Protein AF-A0A936D5V9-F1 (afdb_monomer)

Structure (mmCIF, N/CA/C/O backbone):
data_AF-A0A936D5V9-F1
#
_entry.id   AF-A0A936D5V9-F1
#
loop_
_atom_site.group_PDB
_atom_site.id
_atom_site.type_symbol
_atom_site.label_atom_id
_atom_site.label_alt_id
_atom_site.label_comp_id
_atom_site.label_asym_id
_atom_site.label_entity_id
_atom_site.label_seq_id
_atom_site.pdbx_PDB_ins_code
_atom_site.Cartn_x
_atom_site.Cartn_y
_atom_site.Cartn_z
_atom_site.occupancy
_atom_site.B_iso_or_equiv
_atom_site.auth_seq_id
_atom_site.auth_comp_id
_atom_site.auth_asym_id
_atom_site.auth_atom_id
_atom_site.pdbx_PDB_model_num
ATOM 1 N N . MET A 1 1 ? -32.662 -71.290 -4.336 1.00 27.34 1 MET A N 1
ATOM 2 C CA . MET A 1 1 ? -32.525 -72.082 -3.092 1.00 27.34 1 MET A CA 1
ATOM 3 C C . MET A 1 1 ? -31.057 -72.064 -2.679 1.00 27.34 1 MET A C 1
ATOM 5 O O . MET A 1 1 ? -30.243 -72.183 -3.581 1.00 27.34 1 MET A O 1
ATOM 9 N N . PRO A 1 2 ? -30.702 -72.032 -1.387 1.00 44.25 2 PRO A N 1
ATOM 10 C CA . PRO A 1 2 ? -31.383 -71.316 -0.308 1.00 44.25 2 PRO A CA 1
ATOM 11 C C . PRO A 1 2 ? -30.412 -70.589 0.666 1.00 44.25 2 PRO A C 1
ATOM 13 O O . PRO A 1 2 ? -29.343 -71.106 0.949 1.00 44.25 2 PRO A O 1
ATOM 16 N N . ARG A 1 3 ? -30.920 -69.499 1.286 1.00 29.38 3 ARG A N 1
ATOM 17 C CA . ARG A 1 3 ? -30.909 -69.214 2.751 1.00 29.38 3 ARG A CA 1
ATOM 18 C C . ARG A 1 3 ? -29.547 -68.859 3.387 1.00 29.38 3 ARG A C 1
ATOM 20 O O . ARG A 1 3 ? -28.547 -69.464 3.072 1.00 29.38 3 ARG A O 1
ATOM 27 N N . SER A 1 4 ? -29.389 -67.953 4.352 1.00 29.81 4 SER A N 1
ATOM 28 C CA . SER A 1 4 ? -30.216 -67.353 5.424 1.00 29.81 4 SER A CA 1
ATOM 29 C C . SER A 1 4 ? -29.158 -66.655 6.326 1.00 29.81 4 SER A C 1
ATOM 31 O O . SER A 1 4 ? -28.034 -67.136 6.365 1.00 29.81 4 SER A O 1
ATOM 33 N N . THR A 1 5 ? -29.313 -65.546 7.053 1.00 33.53 5 THR A N 1
ATOM 34 C CA . THR A 1 5 ? -30.438 -64.991 7.818 1.00 33.53 5 THR A CA 1
ATOM 35 C C . THR A 1 5 ? -30.053 -63.570 8.262 1.00 33.53 5 THR A C 1
ATOM 37 O O . THR A 1 5 ? -28.943 -63.363 8.741 1.00 33.53 5 THR A O 1
ATOM 40 N N . SER A 1 6 ? -30.985 -62.618 8.169 1.00 29.22 6 SER A N 1
ATOM 41 C CA . SER A 1 6 ? -31.003 -61.389 8.996 1.00 29.22 6 SER A CA 1
ATOM 42 C C . SER A 1 6 ? -31.472 -61.723 10.435 1.00 29.22 6 SER A C 1
ATOM 44 O O . SER A 1 6 ? -32.029 -62.817 10.587 1.00 29.22 6 SER A O 1
ATOM 46 N N . PRO A 1 7 ? -31.375 -60.836 11.459 1.00 45.09 7 PRO A N 1
ATOM 47 C CA . PRO A 1 7 ? -32.255 -59.649 11.514 1.00 45.09 7 PRO A CA 1
ATOM 48 C C . PRO A 1 7 ? -31.736 -58.365 12.213 1.00 45.09 7 PRO A C 1
ATOM 50 O O . PRO A 1 7 ? -30.996 -58.427 13.182 1.00 45.09 7 PRO A O 1
ATOM 53 N N . LYS A 1 8 ? -32.258 -57.223 11.710 1.00 30.55 8 LYS A N 1
ATOM 54 C CA . LYS A 1 8 ? -32.768 -55.979 12.366 1.00 30.55 8 LYS A CA 1
ATOM 55 C C . LYS A 1 8 ? -31.925 -55.355 13.510 1.00 30.55 8 LYS A C 1
ATOM 57 O O . LYS A 1 8 ? -31.600 -56.015 14.480 1.00 30.55 8 LYS A O 1
ATOM 62 N N . THR A 1 9 ? -31.681 -54.034 13.560 1.00 28.50 9 THR A N 1
ATOM 63 C CA . THR A 1 9 ? -32.708 -52.989 13.798 1.00 28.50 9 THR A CA 1
ATOM 64 C C . THR A 1 9 ? -32.156 -51.550 13.601 1.00 28.50 9 THR A C 1
ATOM 66 O O . THR A 1 9 ? -31.080 -51.239 14.085 1.00 28.50 9 THR A O 1
ATOM 69 N N . ARG A 1 10 ? -32.943 -50.711 12.899 1.00 27.66 10 ARG A N 1
ATOM 70 C CA . ARG A 1 10 ? -33.142 -49.230 12.906 1.00 27.66 10 ARG A CA 1
ATOM 71 C C . ARG A 1 10 ? -32.069 -48.260 13.465 1.00 27.66 10 ARG A C 1
ATOM 73 O O . ARG A 1 10 ? -31.854 -48.236 14.667 1.00 27.66 10 ARG A O 1
ATOM 80 N N . LEU A 1 11 ? -31.688 -47.266 12.642 1.00 25.44 11 LEU A N 1
ATOM 81 C CA . LEU A 1 11 ? -31.971 -45.835 12.896 1.00 25.44 11 LEU A CA 1
ATOM 82 C C . LEU A 1 11 ? -31.894 -45.008 11.584 1.00 25.44 11 LEU A C 1
ATOM 84 O O . LEU A 1 11 ? -30.855 -44.946 10.937 1.00 25.44 11 LEU A O 1
ATOM 88 N N . ALA A 1 12 ? -33.021 -44.406 11.196 1.00 27.45 12 ALA A N 1
ATOM 89 C CA . ALA A 1 12 ? -33.119 -43.207 10.350 1.00 27.45 12 ALA A CA 1
ATOM 90 C C . ALA A 1 12 ? -33.022 -41.983 11.286 1.00 27.45 12 ALA A C 1
ATOM 92 O O . ALA A 1 12 ? -33.369 -42.118 12.453 1.00 27.45 12 ALA A O 1
ATOM 93 N N . GLY A 1 13 ? -32.620 -40.773 10.920 1.00 25.08 13 GLY A N 1
ATOM 94 C CA . GLY A 1 13 ? -32.224 -40.135 9.671 1.00 25.08 13 GLY A CA 1
ATOM 95 C C . GLY A 1 13 ? -32.067 -38.630 9.965 1.00 25.08 13 GLY A C 1
ATOM 96 O O . GLY A 1 13 ? -32.545 -38.186 11.002 1.00 25.08 13 GLY A O 1
ATOM 97 N N . LEU A 1 14 ? -31.396 -37.871 9.095 1.00 23.81 14 LEU A N 1
ATOM 98 C CA . LEU A 1 14 ? -31.684 -36.467 8.735 1.00 23.81 14 LEU A CA 1
ATOM 99 C C . LEU A 1 14 ? -30.531 -35.954 7.855 1.00 23.81 14 LEU A C 1
ATOM 101 O O . LEU A 1 14 ? -29.450 -35.642 8.347 1.00 23.81 14 LEU A O 1
ATOM 105 N N . THR A 1 15 ? -30.744 -35.861 6.544 1.00 27.06 15 THR A N 1
ATOM 106 C CA . THR A 1 15 ? -29.962 -34.969 5.670 1.00 27.06 15 THR A CA 1
ATOM 107 C C . THR A 1 15 ? -30.840 -34.614 4.475 1.00 27.06 15 THR A C 1
ATOM 109 O O . THR A 1 15 ? -30.969 -35.388 3.531 1.00 27.06 15 THR A O 1
ATOM 112 N N . ALA A 1 16 ? -31.531 -33.481 4.572 1.00 26.36 16 ALA A N 1
ATOM 113 C CA . ALA A 1 16 ? -32.232 -32.812 3.481 1.00 26.36 16 ALA A CA 1
ATOM 114 C C . ALA A 1 16 ? -32.468 -31.345 3.882 1.00 26.36 16 ALA A C 1
ATOM 116 O O . ALA A 1 16 ? -32.651 -31.083 5.069 1.00 26.36 16 ALA A O 1
ATOM 117 N N . LEU A 1 17 ? -32.536 -30.469 2.868 1.00 24.12 17 LEU A N 1
ATOM 118 C CA . LEU A 1 17 ? -32.631 -28.992 2.844 1.00 24.12 17 LEU A CA 1
ATOM 119 C C . LEU A 1 17 ? -31.255 -28.297 2.725 1.00 24.12 17 LEU A C 1
ATOM 121 O O . LEU A 1 17 ? -30.389 -28.527 3.553 1.00 24.12 17 LEU A O 1
ATOM 125 N N . LEU A 1 18 ? -30.964 -27.443 1.733 1.00 23.56 18 LEU A N 1
ATOM 126 C CA . LEU A 1 18 ? -31.826 -26.686 0.815 1.00 23.56 18 LEU A CA 1
ATOM 127 C C . LEU A 1 18 ? -31.076 -26.420 -0.515 1.00 23.56 18 LEU A C 1
ATOM 129 O O . LEU A 1 18 ? -29.984 -25.860 -0.512 1.00 23.56 18 LEU A O 1
ATOM 133 N N . VAL A 1 19 ? -31.681 -26.803 -1.644 1.00 26.39 19 VAL A N 1
ATOM 134 C CA . VAL A 1 19 ? -31.344 -26.365 -3.010 1.00 26.39 19 VAL A CA 1
ATOM 135 C C . VAL A 1 19 ? -32.588 -25.665 -3.546 1.00 26.39 19 VAL A C 1
ATOM 137 O O . VAL A 1 19 ? -33.580 -26.332 -3.807 1.00 26.39 19 VAL A O 1
ATOM 140 N N . THR A 1 20 ? -32.527 -24.341 -3.662 1.00 26.12 20 THR A N 1
ATOM 141 C CA . THR A 1 20 ? -33.414 -23.417 -4.405 1.00 26.12 20 THR A CA 1
ATOM 142 C C . THR A 1 20 ? -32.766 -22.046 -4.185 1.00 26.12 20 THR A C 1
ATOM 144 O O . THR A 1 20 ? -32.531 -21.698 -3.037 1.00 26.12 20 THR A O 1
ATOM 147 N N . SER A 1 21 ? -32.335 -21.269 -5.176 1.00 25.17 21 SER A N 1
ATOM 148 C CA . SER A 1 21 ? -33.086 -20.811 -6.347 1.00 25.17 21 SER A CA 1
ATOM 149 C C . SER A 1 21 ? -32.127 -20.272 -7.419 1.00 25.17 21 SER A C 1
ATOM 151 O O . SER A 1 21 ? -31.367 -19.344 -7.156 1.00 25.17 21 SER A O 1
ATOM 153 N N . LEU A 1 22 ? -32.192 -20.817 -8.637 1.00 25.00 22 LEU A N 1
ATOM 154 C CA . LEU A 1 22 ? -31.492 -20.282 -9.809 1.00 25.00 22 LEU A CA 1
ATOM 155 C C . LEU A 1 22 ? -32.350 -20.511 -11.059 1.00 25.00 22 LEU A C 1
ATOM 157 O O . LEU A 1 22 ? -32.067 -21.377 -11.874 1.00 25.00 22 LEU A O 1
ATOM 161 N N . THR A 1 23 ? -33.441 -19.753 -11.181 1.00 27.25 23 THR A N 1
ATOM 162 C CA . THR A 1 23 ? -34.214 -19.616 -12.427 1.00 27.25 23 THR A CA 1
ATOM 163 C C . THR A 1 23 ? -34.935 -18.271 -12.443 1.00 27.25 23 THR A C 1
ATOM 165 O O . THR A 1 23 ? -36.035 -18.144 -11.911 1.00 27.25 23 THR A O 1
ATOM 168 N N . ALA A 1 24 ? -34.315 -17.278 -13.076 1.00 24.38 24 ALA A N 1
ATOM 169 C CA . ALA A 1 24 ? -34.994 -16.136 -13.686 1.00 24.38 24 ALA A CA 1
ATOM 170 C C . ALA A 1 24 ? -34.110 -15.603 -14.829 1.00 24.38 24 ALA A C 1
ATOM 172 O O . ALA A 1 24 ? -33.463 -14.568 -14.722 1.00 24.38 24 ALA A O 1
ATOM 173 N N . LEU A 1 25 ? -34.040 -16.372 -15.920 1.00 25.12 25 LEU A N 1
ATOM 174 C CA . LEU A 1 25 ? -33.653 -15.863 -17.234 1.00 25.12 25 LEU A CA 1
ATOM 175 C C . LEU A 1 25 ? -34.884 -15.146 -17.804 1.00 25.12 25 LEU A C 1
ATOM 177 O O . LEU A 1 25 ? -35.792 -15.786 -18.328 1.00 25.12 25 LEU A O 1
ATOM 181 N N . GLY A 1 26 ? -34.935 -13.828 -17.616 1.00 23.72 26 GLY A N 1
ATOM 182 C CA . GLY A 1 26 ? -35.903 -12.928 -18.238 1.00 23.72 26 GLY A CA 1
ATOM 183 C C . GLY A 1 26 ? -35.222 -12.138 -19.351 1.00 23.72 26 GLY A C 1
ATOM 184 O O . GLY A 1 26 ? -34.164 -11.557 -19.139 1.00 23.72 26 GLY A O 1
ATOM 185 N N . ALA A 1 27 ? -35.816 -12.196 -20.537 1.00 23.50 27 ALA A N 1
ATOM 186 C CA . ALA A 1 27 ? -35.309 -11.710 -21.809 1.00 23.50 27 ALA A CA 1
ATOM 187 C C . ALA A 1 27 ? -34.947 -10.213 -21.843 1.00 23.50 27 ALA A C 1
ATOM 189 O O . ALA A 1 27 ? -35.599 -9.374 -21.224 1.00 23.50 27 ALA A O 1
ATOM 190 N N . CYS A 1 28 ? -33.939 -9.901 -22.658 1.00 21.25 28 CYS A N 1
ATOM 191 C CA . CYS A 1 28 ? -33.629 -8.563 -23.139 1.00 21.25 28 CYS A CA 1
ATOM 192 C C . CYS A 1 28 ? -34.821 -7.981 -23.917 1.00 21.25 28 CYS A C 1
ATOM 194 O O . CYS A 1 28 ? -35.287 -8.590 -24.880 1.00 21.25 28 CYS A O 1
ATOM 196 N N . SER A 1 29 ? -35.254 -6.783 -23.529 1.00 21.83 29 SER A N 1
ATOM 197 C CA . SER A 1 29 ? -35.979 -5.849 -24.389 1.00 21.83 29 SER A CA 1
ATOM 198 C C . SER A 1 29 ? -35.062 -4.658 -24.622 1.00 21.83 29 SER A C 1
ATOM 200 O O . SER A 1 29 ? -34.577 -4.056 -23.664 1.00 21.83 29 SER A O 1
ATOM 202 N N . SER A 1 30 ? -34.806 -4.360 -25.890 1.00 26.81 30 SER A N 1
ATOM 203 C CA . SER A 1 30 ? -34.305 -3.072 -26.354 1.00 26.81 30 SER A CA 1
ATOM 204 C C . SER A 1 30 ? -35.309 -1.970 -26.003 1.00 26.81 30 SER A C 1
ATOM 206 O O . SER A 1 30 ? -36.512 -2.233 -26.009 1.00 26.81 30 SER A O 1
ATOM 208 N N . ASP A 1 31 ? -34.825 -0.780 -25.645 1.00 22.19 31 ASP A N 1
ATOM 209 C CA . ASP A 1 31 ? -35.121 0.458 -26.381 1.00 22.19 31 ASP A CA 1
ATOM 210 C C . ASP A 1 31 ? -34.497 1.701 -25.713 1.00 22.19 31 ASP A C 1
ATOM 212 O O . ASP A 1 31 ? -34.544 1.899 -24.500 1.00 22.19 31 ASP A O 1
ATOM 216 N N . ASP A 1 32 ? -33.868 2.476 -26.597 1.00 23.88 32 ASP A N 1
ATOM 217 C CA . ASP A 1 32 ? -33.487 3.889 -26.651 1.00 23.88 32 ASP A CA 1
ATOM 218 C C . ASP A 1 32 ? -33.907 4.880 -25.548 1.00 23.88 32 ASP A C 1
ATOM 220 O O . ASP A 1 32 ? -35.047 4.918 -25.090 1.00 23.88 32 ASP A O 1
ATOM 224 N N . GLY A 1 33 ? -33.019 5.858 -25.301 1.00 23.00 33 GLY A N 1
ATOM 225 C CA . GLY A 1 33 ? -33.460 7.221 -24.974 1.00 23.00 33 GLY A CA 1
ATOM 226 C C . GLY A 1 33 ? -32.642 7.980 -23.931 1.00 23.00 33 GLY A C 1
ATOM 227 O O . GLY A 1 33 ? -32.969 7.975 -22.754 1.00 23.00 33 GLY A O 1
ATOM 228 N N . THR A 1 34 ? -31.619 8.699 -24.399 1.00 26.83 34 THR A N 1
ATOM 229 C CA . THR A 1 34 ? -31.238 10.066 -23.979 1.00 26.83 34 THR A CA 1
ATOM 230 C C . THR A 1 34 ? -31.556 10.532 -22.545 1.00 26.83 34 THR A C 1
ATOM 232 O O . THR A 1 34 ? -32.685 10.922 -22.277 1.00 26.83 34 THR A O 1
ATOM 235 N N . THR A 1 35 ? -30.518 10.713 -21.719 1.00 25.44 35 THR A N 1
ATOM 236 C CA . THR A 1 35 ? -30.230 11.974 -20.993 1.00 25.44 35 THR A CA 1
ATOM 237 C C . THR A 1 35 ? -28.858 11.881 -20.324 1.00 25.44 35 THR A C 1
ATOM 239 O O . THR A 1 35 ? -28.655 11.050 -19.443 1.00 25.44 35 THR A O 1
ATOM 242 N N . THR A 1 36 ? -27.926 12.756 -20.700 1.00 35.09 36 THR A N 1
ATOM 243 C CA . THR A 1 36 ? -26.721 13.055 -19.913 1.00 35.09 36 THR A CA 1
ATOM 244 C C . THR A 1 36 ? -27.115 13.928 -18.717 1.00 35.09 36 THR A C 1
ATOM 246 O O . THR A 1 36 ? -27.753 14.959 -18.943 1.00 35.09 36 THR A O 1
ATOM 249 N N . PRO A 1 37 ? -26.700 13.619 -17.475 1.00 26.38 37 PRO A N 1
ATOM 250 C CA . PRO A 1 37 ? -26.620 14.619 -16.419 1.00 26.38 37 PRO A CA 1
ATOM 251 C C . PRO A 1 37 ? -25.154 14.981 -16.109 1.00 26.38 37 PRO A C 1
ATOM 253 O O . PRO A 1 37 ? -24.246 14.182 -16.344 1.00 26.38 37 PRO A O 1
ATOM 256 N N . PRO A 1 38 ? -24.908 16.204 -15.615 1.00 26.22 38 PRO A N 1
ATOM 257 C CA . PRO A 1 38 ? -23.579 16.781 -15.457 1.00 26.22 38 PRO A CA 1
ATOM 258 C C . PRO A 1 38 ? -22.815 16.158 -14.281 1.00 26.22 38 PRO A C 1
ATOM 260 O O . PRO A 1 38 ? -23.409 15.665 -13.323 1.00 26.22 38 PRO A O 1
ATOM 263 N N . ALA A 1 39 ? -21.484 16.238 -14.336 1.00 33.94 39 ALA A N 1
ATOM 264 C CA . ALA A 1 39 ? -20.610 15.877 -13.225 1.00 33.94 39 ALA A CA 1
ATOM 265 C C . ALA A 1 39 ? -20.931 16.706 -11.965 1.00 33.94 39 ALA A C 1
ATOM 267 O O . ALA A 1 39 ? -21.068 17.929 -12.077 1.00 33.94 39 ALA A O 1
ATOM 268 N N . PRO A 1 40 ? -20.955 16.104 -10.762 1.00 26.36 40 PRO A N 1
ATOM 269 C CA . PRO A 1 40 ? -20.854 16.863 -9.532 1.00 26.36 40 PRO A CA 1
ATOM 270 C C . PRO A 1 40 ? -19.415 16.842 -9.008 1.00 26.36 40 PRO A C 1
ATOM 272 O O . PRO A 1 40 ? -18.849 15.803 -8.671 1.00 26.36 40 PRO A O 1
ATOM 275 N N . ALA A 1 41 ? -18.846 18.040 -8.901 1.00 26.33 41 ALA A N 1
ATOM 276 C CA . ALA A 1 41 ? -17.814 18.342 -7.926 1.00 26.33 41 ALA A CA 1
ATOM 277 C C . ALA A 1 41 ? -18.438 18.300 -6.519 1.00 26.33 41 ALA A C 1
ATOM 279 O O . ALA A 1 41 ? -19.472 18.923 -6.284 1.00 26.33 41 ALA A O 1
ATOM 280 N N . GLY A 1 42 ? -17.805 17.583 -5.591 1.00 24.75 42 GLY A N 1
ATOM 281 C CA . GLY A 1 42 ? -18.195 17.538 -4.180 1.00 24.75 42 GLY A CA 1
ATOM 282 C C . GLY A 1 42 ? -17.967 16.156 -3.574 1.00 24.75 42 GLY A C 1
ATOM 283 O O . GLY A 1 42 ? -18.524 15.172 -4.047 1.00 24.75 42 GLY A O 1
ATOM 284 N N . PHE A 1 43 ? -17.124 16.087 -2.543 1.00 33.31 43 PHE A N 1
ATOM 285 C CA . PHE A 1 43 ? -16.776 14.892 -1.766 1.00 33.31 43 PHE A CA 1
ATOM 286 C C . PHE A 1 43 ? -18.019 14.204 -1.162 1.00 33.31 43 PHE A C 1
ATOM 288 O O . PHE A 1 43 ? -18.385 14.474 -0.025 1.00 33.31 43 PHE A O 1
ATOM 295 N N . GLY A 1 44 ? -18.677 13.335 -1.930 1.00 29.64 44 GLY A N 1
ATOM 296 C CA . GLY A 1 44 ? -19.876 12.612 -1.485 1.00 29.64 44 GLY A CA 1
ATOM 297 C C . GLY A 1 44 ? -20.377 11.554 -2.471 1.00 29.64 44 GLY A C 1
ATOM 298 O O . GLY A 1 44 ? -21.565 11.237 -2.486 1.00 29.64 44 GLY A O 1
ATOM 299 N N . GLY A 1 45 ? -19.497 11.028 -3.331 1.00 28.09 45 GLY A N 1
ATOM 300 C CA . GLY A 1 45 ? -19.837 9.912 -4.211 1.00 28.09 45 GLY A CA 1
ATOM 301 C C . GLY A 1 45 ? -20.095 8.660 -3.379 1.00 28.09 45 GLY A C 1
ATOM 302 O O . GLY A 1 45 ? -19.248 8.277 -2.576 1.00 28.09 45 GLY A O 1
ATOM 303 N N . ALA A 1 46 ? -21.271 8.055 -3.555 1.00 30.39 46 ALA A N 1
ATOM 304 C CA . ALA A 1 46 ? -21.637 6.785 -2.948 1.00 30.39 46 ALA A CA 1
ATOM 305 C C . ALA A 1 46 ? -20.460 5.799 -3.010 1.00 30.39 46 ALA A C 1
ATOM 307 O O . ALA A 1 46 ? -19.894 5.567 -4.080 1.00 30.39 46 ALA A O 1
ATOM 308 N N . VAL A 1 47 ? -20.102 5.231 -1.857 1.00 37.44 47 VAL A N 1
ATOM 309 C CA . VAL A 1 47 ? -19.247 4.046 -1.758 1.00 37.44 47 VAL A CA 1
ATOM 310 C C . VAL A 1 47 ? -20.025 2.902 -2.415 1.00 37.44 47 VAL A C 1
ATOM 312 O O . VAL A 1 47 ? -20.691 2.139 -1.717 1.00 37.44 47 VAL A O 1
ATOM 315 N N . ASN A 1 48 ? -20.026 2.858 -3.753 1.00 36.22 48 ASN A N 1
ATOM 316 C CA . ASN A 1 48 ? -20.579 1.759 -4.540 1.00 36.22 48 ASN A CA 1
ATOM 317 C C . ASN A 1 48 ? -20.020 0.443 -3.990 1.00 36.22 48 ASN A C 1
ATOM 319 O O . ASN A 1 48 ? -18.885 0.396 -3.514 1.00 36.22 48 ASN A O 1
ATOM 323 N N . ASP A 1 49 ? -20.866 -0.581 -3.993 1.00 42.75 49 ASP A N 1
ATOM 324 C CA . ASP A 1 49 ? -20.804 -1.781 -3.159 1.00 42.75 49 ASP A CA 1
ATOM 325 C C . ASP A 1 49 ? -19.584 -2.693 -3.414 1.00 42.75 49 ASP A C 1
ATOM 327 O O . ASP A 1 49 ? -19.701 -3.828 -3.858 1.00 42.75 49 ASP A O 1
ATOM 331 N N . ASP A 1 50 ? -18.395 -2.224 -3.026 1.00 50.88 50 ASP A N 1
ATOM 332 C CA . ASP A 1 50 ? -17.092 -2.913 -3.078 1.00 50.88 50 ASP A CA 1
ATOM 333 C C . ASP A 1 50 ? -17.021 -4.208 -2.234 1.00 50.88 50 ASP A C 1
ATOM 335 O O . ASP A 1 50 ? -15.951 -4.802 -2.086 1.00 50.88 50 ASP A O 1
ATOM 339 N N . TRP A 1 51 ? -18.118 -4.613 -1.591 1.00 48.59 51 TRP A N 1
ATOM 340 C CA . TRP A 1 51 ? -18.198 -5.852 -0.814 1.00 48.59 51 TRP A CA 1
ATOM 341 C C . TRP A 1 51 ? -18.620 -7.057 -1.664 1.00 48.59 51 TRP A C 1
ATOM 343 O O . TRP A 1 51 ? -18.097 -8.143 -1.425 1.00 48.59 51 TRP A O 1
ATOM 353 N N . ASP A 1 52 ? -19.460 -6.857 -2.685 1.00 43.78 52 ASP A N 1
ATOM 354 C CA . ASP A 1 52 ? -19.909 -7.903 -3.614 1.00 43.78 52 ASP A CA 1
ATOM 355 C C . ASP A 1 52 ? -19.150 -7.793 -4.940 1.00 43.78 52 ASP A C 1
ATOM 357 O O . ASP A 1 52 ? -19.663 -7.372 -5.981 1.00 43.78 52 ASP A O 1
ATOM 361 N N . LEU A 1 53 ? -17.876 -8.178 -4.911 1.00 45.41 53 LEU A N 1
ATOM 362 C CA . LEU A 1 53 ? -17.083 -8.299 -6.129 1.00 45.41 53 LEU A CA 1
ATOM 363 C C . LEU A 1 53 ? -17.596 -9.514 -6.904 1.00 45.41 53 LEU A C 1
ATOM 365 O O . LEU A 1 53 ? -17.272 -10.659 -6.595 1.00 45.41 53 LEU A O 1
ATOM 369 N N . THR A 1 54 ? -18.434 -9.268 -7.912 1.00 44.22 54 THR A N 1
ATOM 370 C CA . THR A 1 54 ? -18.812 -10.316 -8.862 1.00 44.22 54 THR A CA 1
ATOM 371 C C . THR A 1 54 ? -17.551 -10.695 -9.643 1.00 44.22 54 THR A C 1
ATOM 373 O O . THR A 1 54 ? -16.976 -9.811 -10.287 1.00 44.22 54 THR A O 1
ATOM 376 N N . PRO A 1 55 ? -17.101 -11.966 -9.619 1.00 42.09 55 PRO A N 1
ATOM 377 C CA . PRO A 1 55 ? -15.957 -12.387 -10.413 1.00 42.09 55 PRO A CA 1
ATOM 378 C C . PRO A 1 55 ? -16.204 -12.015 -11.881 1.00 42.09 55 PRO A C 1
ATOM 380 O O . PRO A 1 55 ? -17.312 -12.258 -12.381 1.00 42.09 55 PRO A O 1
ATOM 383 N N . PRO A 1 56 ? -15.234 -11.414 -12.591 1.00 45.25 56 PRO A N 1
ATOM 384 C CA . PRO A 1 56 ? -15.408 -11.119 -14.004 1.00 45.25 56 PRO A CA 1
ATOM 385 C C . PRO A 1 56 ? -15.764 -12.409 -14.752 1.00 45.25 56 PRO A C 1
ATOM 387 O O . PRO A 1 56 ? -15.036 -13.395 -14.686 1.00 45.25 56 PRO A O 1
ATOM 390 N N . ARG A 1 57 ? -16.893 -12.416 -15.475 1.00 44.69 57 ARG A N 1
ATOM 391 C CA . ARG A 1 57 ? -17.244 -13.538 -16.360 1.00 44.69 57 ARG A CA 1
ATOM 392 C C . ARG A 1 57 ? -16.192 -13.653 -17.450 1.00 44.69 57 ARG A C 1
ATOM 394 O O . ARG A 1 57 ? -15.778 -12.636 -18.003 1.00 44.69 57 ARG A O 1
ATOM 401 N N . CYS A 1 58 ? -15.782 -14.865 -17.760 1.00 50.47 58 CYS A N 1
ATOM 402 C CA . CYS A 1 58 ? -14.689 -15.152 -18.665 1.00 50.47 58 CYS A CA 1
ATOM 403 C C . CYS A 1 58 ? -15.215 -16.088 -19.768 1.00 50.47 58 CYS A C 1
ATOM 405 O O . CYS A 1 58 ? -16.050 -16.958 -19.534 1.00 50.47 58 CYS A O 1
ATOM 407 N N . THR A 1 59 ? -14.867 -15.791 -21.020 1.00 52.00 59 THR A N 1
ATOM 408 C CA . THR A 1 59 ? -15.495 -16.404 -22.210 1.00 52.00 59 THR A CA 1
ATOM 409 C C . THR A 1 59 ? -14.480 -16.753 -23.302 1.00 52.00 59 THR A C 1
ATOM 411 O O . THR A 1 59 ? -14.871 -17.006 -24.441 1.00 52.00 59 THR A O 1
ATOM 414 N N . GLY A 1 60 ? -13.180 -16.740 -22.990 1.00 53.81 60 GLY A N 1
ATOM 415 C CA . GLY A 1 60 ? -12.115 -16.735 -23.988 1.00 53.81 60 GLY A CA 1
ATOM 416 C C . GLY A 1 60 ? -11.481 -18.084 -24.337 1.00 53.81 60 GLY A C 1
ATOM 417 O O . GLY A 1 60 ? -11.624 -19.079 -23.626 1.00 53.81 60 GLY A O 1
ATOM 418 N N . ALA A 1 61 ? -10.785 -18.119 -25.481 1.00 50.81 61 ALA A N 1
ATOM 419 C CA . ALA A 1 61 ? -10.301 -19.354 -26.116 1.00 50.81 61 ALA A CA 1
ATOM 420 C C . ALA A 1 61 ? -8.770 -19.471 -26.282 1.00 50.81 61 ALA A C 1
ATOM 422 O O . ALA A 1 61 ? -8.295 -20.543 -26.659 1.00 50.81 61 ALA A O 1
ATOM 423 N N . VAL A 1 62 ? -7.982 -18.420 -26.028 1.00 55.31 62 VAL A N 1
ATOM 424 C CA . VAL A 1 62 ? -6.540 -18.415 -26.355 1.00 55.31 62 VAL A CA 1
ATOM 425 C C . VAL A 1 62 ? -5.679 -18.699 -25.122 1.00 55.31 62 VAL A C 1
ATOM 427 O O . VAL A 1 62 ? -5.793 -18.011 -24.116 1.00 55.31 62 VAL A O 1
ATOM 430 N N . THR A 1 63 ? -4.791 -19.695 -25.212 1.00 58.31 63 THR A N 1
ATOM 431 C CA . THR A 1 63 ? -3.910 -20.151 -24.113 1.00 58.31 63 THR A CA 1
ATOM 432 C C . THR A 1 63 ? -2.420 -19.856 -24.337 1.00 58.31 63 THR A C 1
ATOM 434 O O . THR A 1 63 ? -1.593 -20.344 -23.573 1.00 58.31 63 THR A O 1
ATOM 437 N N . GLY A 1 64 ? -2.057 -19.140 -25.406 1.00 69.69 64 GLY A N 1
ATOM 438 C CA . GLY A 1 64 ? -0.666 -18.919 -25.830 1.00 69.69 64 GLY A CA 1
ATOM 439 C C . GLY A 1 64 ? -0.530 -18.783 -27.348 1.00 69.69 64 GLY A C 1
ATOM 440 O O . GLY A 1 64 ? -1.501 -18.991 -28.079 1.00 69.69 64 GLY A O 1
ATOM 441 N N . GLY A 1 65 ? 0.668 -18.435 -27.820 1.00 77.88 65 GLY A N 1
ATOM 442 C CA . GLY A 1 65 ? 1.008 -18.392 -29.245 1.00 77.88 65 GLY A CA 1
ATOM 443 C C . GLY A 1 65 ? 1.893 -17.211 -29.647 1.00 77.88 65 GLY A C 1
ATOM 444 O O . GLY A 1 65 ? 2.198 -16.330 -28.845 1.00 77.88 65 GLY A O 1
ATOM 445 N N . THR A 1 66 ? 2.305 -17.192 -30.915 1.00 85.38 66 THR A N 1
ATOM 446 C CA . THR A 1 66 ? 3.033 -16.067 -31.516 1.00 85.38 66 THR A CA 1
ATOM 447 C C . THR A 1 66 ? 2.125 -15.304 -32.473 1.00 85.38 66 THR A C 1
ATOM 449 O O . THR A 1 66 ? 1.599 -15.869 -33.431 1.00 85.38 66 THR A O 1
ATOM 452 N N . PHE A 1 67 ? 1.991 -14.002 -32.239 1.00 85.81 67 PHE A N 1
ATOM 453 C CA . PHE A 1 67 ? 1.242 -13.059 -33.064 1.00 85.81 67 PHE A CA 1
ATOM 454 C C . PHE A 1 67 ? 2.235 -12.160 -33.793 1.00 85.81 67 PHE A C 1
ATOM 456 O O . PHE A 1 67 ? 3.096 -11.563 -33.149 1.00 85.81 67 PHE A O 1
ATOM 463 N N . SER A 1 68 ? 2.162 -12.056 -35.119 1.00 87.81 68 SER A N 1
ATOM 464 C CA . SER A 1 68 ? 3.172 -11.326 -35.891 1.00 87.81 68 SER A CA 1
ATOM 465 C C . SER A 1 68 ? 2.595 -10.502 -37.037 1.00 87.81 68 SER A C 1
ATOM 467 O O . SER A 1 68 ? 1.534 -10.792 -37.583 1.00 87.81 68 SER A O 1
ATOM 469 N N . SER A 1 69 ? 3.329 -9.449 -37.395 1.00 87.12 69 SER A N 1
ATOM 470 C CA . SER A 1 69 ? 3.099 -8.614 -38.574 1.00 87.12 69 SER A CA 1
ATOM 471 C C . SER A 1 69 ? 4.454 -8.247 -39.169 1.00 87.12 69 SER A C 1
ATOM 473 O O . SER A 1 69 ? 5.102 -7.295 -38.732 1.00 87.12 69 SER A O 1
ATOM 475 N N . GLY A 1 70 ? 4.904 -9.013 -40.163 1.00 87.75 70 GLY A N 1
ATOM 476 C CA . GLY A 1 70 ? 6.263 -8.883 -40.690 1.00 87.75 70 GLY A CA 1
ATOM 477 C C . GLY A 1 70 ? 7.304 -9.292 -39.643 1.00 87.75 70 GLY A C 1
ATOM 478 O O . GLY A 1 70 ? 7.232 -10.393 -39.106 1.00 87.75 70 GLY A O 1
ATOM 479 N N . ALA A 1 71 ? 8.269 -8.410 -39.360 1.00 85.88 71 ALA A N 1
ATOM 480 C CA . ALA A 1 71 ? 9.330 -8.649 -38.373 1.00 85.88 71 ALA A CA 1
ATOM 481 C C . ALA A 1 71 ? 8.929 -8.309 -36.922 1.00 85.88 71 ALA A C 1
ATOM 483 O O . ALA A 1 71 ? 9.678 -8.621 -35.998 1.00 85.88 71 ALA A O 1
ATOM 484 N N . PHE A 1 72 ? 7.766 -7.679 -36.714 1.00 91.19 72 PHE A N 1
ATOM 485 C CA . PHE A 1 72 ? 7.176 -7.515 -35.386 1.00 91.19 72 PHE A CA 1
ATOM 486 C C . PHE A 1 72 ? 6.526 -8.821 -34.935 1.00 91.19 72 PHE A C 1
ATOM 488 O O . PHE A 1 72 ? 5.757 -9.422 -35.692 1.00 91.19 72 PHE A O 1
ATOM 495 N N . SER A 1 73 ? 6.797 -9.233 -33.698 1.00 91.00 73 SER A N 1
ATOM 496 C CA . SER A 1 73 ? 6.160 -10.399 -33.093 1.00 91.00 73 SER A CA 1
ATOM 497 C C . SER A 1 73 ? 5.951 -10.237 -31.596 1.00 91.00 73 SER A C 1
ATOM 499 O O . SER A 1 73 ? 6.808 -9.708 -30.890 1.00 91.00 73 SER A O 1
ATOM 501 N N . VAL A 1 74 ? 4.854 -10.794 -31.109 1.00 86.00 74 VAL A N 1
ATOM 502 C CA . VAL A 1 74 ? 4.549 -10.964 -29.694 1.00 86.00 74 VAL A CA 1
ATOM 503 C C . VAL A 1 74 ? 4.351 -12.447 -29.445 1.00 86.00 74 VAL A C 1
ATOM 505 O O . VAL A 1 74 ? 3.463 -13.052 -30.039 1.00 86.00 74 VAL A O 1
ATOM 508 N N . THR A 1 75 ? 5.182 -13.034 -28.595 1.00 85.81 75 THR A N 1
ATOM 509 C CA . THR A 1 75 ? 5.079 -14.443 -28.210 1.00 85.81 75 THR A CA 1
ATOM 510 C C . THR A 1 75 ? 4.591 -14.534 -26.784 1.00 85.81 75 THR A C 1
ATOM 512 O O . THR A 1 75 ? 5.149 -13.878 -25.909 1.00 85.81 75 THR A O 1
ATOM 515 N N . VAL A 1 76 ? 3.584 -15.372 -26.562 1.00 76.25 76 VAL A N 1
ATOM 516 C CA . VAL A 1 76 ? 3.059 -15.694 -25.241 1.00 76.25 76 VAL A CA 1
ATOM 517 C C . VAL A 1 76 ? 3.185 -17.196 -25.003 1.00 76.25 76 VAL A C 1
ATOM 519 O O . VAL A 1 76 ? 2.756 -17.985 -25.848 1.00 76.25 76 VAL A O 1
ATOM 522 N N . GLY A 1 77 ? 3.795 -17.593 -23.885 1.00 71.00 77 GLY A N 1
ATOM 523 C CA . GLY A 1 77 ? 4.013 -19.002 -23.541 1.00 71.00 77 GLY A CA 1
ATOM 524 C C . GLY A 1 77 ? 2.712 -19.813 -23.491 1.00 71.00 77 GLY A C 1
ATOM 525 O O . GLY A 1 77 ? 1.687 -19.334 -23.010 1.00 71.00 77 GLY A O 1
ATOM 526 N N . GLU A 1 78 ? 2.738 -21.048 -23.999 1.00 64.12 78 GLU A N 1
ATOM 527 C CA . GLU A 1 78 ? 1.580 -21.949 -23.940 1.00 64.12 78 GLU A CA 1
ATOM 528 C C . GLU A 1 78 ? 1.256 -22.354 -22.496 1.00 64.12 78 GLU A C 1
ATOM 530 O O . GLU A 1 78 ? 2.136 -22.776 -21.750 1.00 64.12 78 GLU A O 1
ATOM 535 N N . GLY A 1 79 ? -0.019 -22.252 -22.111 1.00 58.09 79 GLY A N 1
ATOM 536 C CA . GLY A 1 79 ? -0.493 -22.604 -20.767 1.00 58.09 79 GLY A CA 1
ATOM 537 C C . GLY A 1 79 ? -0.194 -21.551 -19.697 1.00 58.09 79 GLY A C 1
ATOM 538 O O . GLY A 1 79 ? -0.580 -21.737 -18.549 1.00 58.09 79 GLY A O 1
ATOM 539 N N . GLU A 1 80 ? 0.444 -20.442 -20.076 1.00 55.88 80 GLU A N 1
ATOM 540 C CA . GLU A 1 80 ? 0.797 -19.330 -19.184 1.00 55.88 80 GLU A CA 1
ATOM 541 C C . GLU A 1 80 ? -0.306 -18.258 -19.104 1.00 55.88 80 GLU A C 1
ATOM 543 O O . GLU A 1 80 ? -0.127 -17.260 -18.409 1.00 55.88 80 GLU A O 1
ATOM 548 N N . ILE A 1 81 ? -1.426 -18.446 -19.826 1.00 53.28 81 ILE A N 1
ATOM 549 C CA . ILE A 1 81 ? -2.567 -17.518 -19.893 1.00 53.28 81 ILE A CA 1
ATOM 550 C C . ILE A 1 81 ? -3.865 -18.174 -19.414 1.00 53.28 81 ILE A C 1
ATOM 552 O O . ILE A 1 81 ? -4.218 -19.279 -19.840 1.00 53.28 81 ILE A O 1
ATOM 556 N N . SER A 1 82 ? -4.638 -17.419 -18.635 1.00 51.25 82 SER A N 1
ATOM 557 C CA . SER A 1 82 ? -6.035 -17.700 -18.309 1.00 51.25 82 SER A CA 1
ATOM 558 C C . SER A 1 82 ? -6.946 -17.774 -19.547 1.00 51.25 82 SER A C 1
ATOM 560 O O . SER A 1 82 ? -6.864 -16.938 -20.445 1.00 51.25 82 SER A O 1
ATOM 562 N N . ARG A 1 83 ? -7.930 -18.688 -19.570 1.00 51.22 83 ARG A N 1
ATOM 563 C CA . ARG A 1 83 ? -9.002 -18.707 -20.601 1.00 51.22 83 ARG A CA 1
ATOM 564 C C . ARG A 1 83 ? -9.994 -17.543 -20.474 1.00 51.22 83 ARG A C 1
ATOM 566 O O . ARG A 1 83 ? -10.898 -17.392 -21.285 1.00 51.22 83 ARG A O 1
ATOM 573 N N . CYS A 1 84 ? -9.783 -16.653 -19.513 1.00 50.03 84 CYS A N 1
ATOM 574 C CA . CYS A 1 84 ? -10.477 -15.377 -19.391 1.00 50.03 84 CYS A CA 1
ATOM 575 C C . CYS A 1 84 ? -10.274 -14.394 -20.551 1.00 50.03 84 CYS A C 1
ATOM 577 O O . CYS A 1 84 ? -10.875 -13.318 -20.540 1.00 50.03 84 CYS A O 1
ATOM 579 N N . VAL A 1 85 ? -9.450 -14.753 -21.535 1.00 46.69 85 VAL A N 1
ATOM 580 C CA . VAL A 1 85 ? -8.888 -13.856 -22.536 1.00 46.69 85 VAL A CA 1
ATOM 581 C C . VAL A 1 85 ? -9.521 -14.128 -23.910 1.00 46.69 85 VAL A C 1
ATOM 583 O O . VAL A 1 85 ? -9.221 -15.114 -24.583 1.00 46.69 85 VAL A O 1
ATOM 586 N N . ASN A 1 86 ? -10.410 -13.210 -24.300 1.00 42.06 86 ASN A N 1
ATOM 587 C CA . ASN A 1 86 ? -10.990 -12.972 -25.630 1.00 42.06 86 ASN A CA 1
ATOM 588 C C . ASN A 1 86 ? -12.059 -13.868 -26.253 1.00 42.06 86 ASN A C 1
ATOM 590 O O . ASN A 1 86 ? -11.833 -15.031 -26.573 1.00 42.06 86 ASN A O 1
ATOM 594 N N . ALA A 1 87 ? -13.136 -13.192 -26.671 1.00 44.25 87 ALA A N 1
ATOM 595 C CA . ALA A 1 87 ? -14.076 -13.644 -27.694 1.00 44.25 87 ALA A CA 1
ATOM 596 C C . ALA A 1 87 ? -13.554 -13.481 -29.148 1.00 44.25 87 ALA A C 1
ATOM 598 O O . ALA A 1 87 ? -14.143 -14.053 -30.065 1.00 44.25 87 ALA A O 1
ATOM 599 N N . SER A 1 88 ? -12.465 -12.729 -29.383 1.00 56.75 88 SER A N 1
ATOM 600 C CA . SER A 1 88 ? -11.894 -12.436 -30.714 1.00 56.75 88 SER A CA 1
ATOM 601 C C . SER A 1 88 ? -10.433 -12.892 -30.875 1.00 56.75 88 SER A C 1
ATOM 603 O O . SER A 1 88 ? -9.647 -12.905 -29.932 1.00 56.75 88 SER A O 1
ATOM 605 N N . ALA A 1 89 ? -10.053 -13.296 -32.091 1.00 65.12 89 ALA A N 1
ATOM 606 C CA . ALA A 1 89 ? -8.695 -13.756 -32.385 1.00 65.12 89 ALA A CA 1
ATOM 607 C C . ALA A 1 89 ? -7.679 -12.594 -32.284 1.00 65.12 89 ALA A C 1
ATOM 609 O O . ALA A 1 89 ? -7.905 -11.562 -32.923 1.00 65.12 89 ALA A O 1
ATOM 610 N N . PRO A 1 90 ? -6.562 -12.748 -31.544 1.00 73.81 90 PRO A N 1
ATOM 611 C CA . PRO A 1 90 ? -5.521 -11.730 -31.464 1.00 73.81 90 PRO A CA 1
ATOM 612 C C . PRO A 1 90 ? -4.961 -11.357 -32.839 1.00 73.81 90 PRO A C 1
ATOM 614 O O . PRO A 1 90 ? -4.772 -12.223 -33.697 1.00 73.81 90 PRO A O 1
ATOM 617 N N . SER A 1 91 ? -4.641 -10.080 -33.045 1.00 83.12 91 SER A N 1
ATOM 618 C CA . SER A 1 91 ? -4.038 -9.596 -34.288 1.00 83.12 91 SER A CA 1
ATOM 619 C C . SER A 1 91 ? -2.922 -8.585 -34.039 1.00 83.12 91 SER A C 1
ATOM 621 O O . SER A 1 91 ? -2.975 -7.773 -33.120 1.00 83.12 91 SER A O 1
ATOM 623 N N . ALA A 1 92 ? -1.907 -8.626 -34.895 1.00 87.00 92 ALA A N 1
ATOM 624 C CA . ALA A 1 92 ? -0.824 -7.656 -34.956 1.00 87.00 92 ALA A CA 1
ATOM 625 C C . ALA A 1 92 ? -0.832 -7.007 -36.343 1.00 87.00 92 ALA A C 1
ATOM 627 O O . ALA A 1 92 ? -1.032 -7.700 -37.341 1.00 87.00 92 ALA A O 1
ATOM 628 N N . ARG A 1 93 ? -0.609 -5.693 -36.430 1.00 91.69 93 ARG A N 1
ATOM 629 C CA . ARG A 1 93 ? -0.495 -4.982 -37.715 1.00 91.69 93 ARG A CA 1
ATOM 630 C C . ARG A 1 93 ? 0.415 -3.762 -37.626 1.00 91.69 93 ARG A C 1
ATOM 632 O O . ARG A 1 93 ? 0.529 -3.150 -36.568 1.00 91.69 93 ARG A O 1
ATOM 639 N N . GLY A 1 94 ? 1.024 -3.379 -38.747 1.00 92.19 94 GLY A N 1
ATOM 640 C CA . GLY A 1 94 ? 1.646 -2.058 -38.882 1.00 92.19 94 GLY A CA 1
ATOM 641 C C . GLY A 1 94 ? 0.596 -0.943 -38.796 1.00 92.19 94 GLY A C 1
ATOM 642 O O . GLY A 1 94 ? -0.524 -1.102 -39.284 1.00 92.19 94 GLY A O 1
ATOM 643 N N . ALA A 1 95 ? 0.953 0.172 -38.165 1.00 91.25 95 ALA A N 1
ATOM 644 C CA . ALA A 1 95 ? 0.089 1.323 -37.935 1.00 91.25 95 ALA A CA 1
ATOM 645 C C . ALA A 1 95 ? 0.867 2.646 -38.078 1.00 91.25 95 ALA A C 1
ATOM 647 O O . ALA A 1 95 ? 2.100 2.679 -38.055 1.00 91.25 95 ALA A O 1
ATOM 648 N N . SER A 1 96 ? 0.131 3.746 -38.230 1.00 92.56 96 SER A N 1
ATOM 649 C CA . SER A 1 96 ? 0.671 5.102 -38.074 1.00 92.56 96 SER A CA 1
ATOM 650 C C . SER A 1 96 ? 0.911 5.414 -36.596 1.00 92.56 96 SER A C 1
ATOM 652 O O . SER A 1 96 ? 0.273 4.808 -35.731 1.00 92.56 96 SER A O 1
ATOM 654 N N . LYS A 1 97 ? 1.795 6.374 -36.290 1.00 91.38 97 LYS A N 1
ATOM 655 C CA . LYS A 1 97 ? 1.981 6.830 -34.902 1.00 91.38 97 LYS A CA 1
ATOM 656 C C . LYS A 1 97 ? 0.657 7.390 -34.341 1.00 91.38 97 LYS A C 1
ATOM 658 O O . LYS A 1 97 ? 0.098 8.290 -34.971 1.00 91.38 97 LYS A O 1
ATOM 663 N N . PRO A 1 98 ? 0.185 6.951 -33.156 1.00 87.12 98 PRO A N 1
ATOM 664 C CA . PRO A 1 98 ? -0.948 7.590 -32.485 1.00 87.12 98 PRO A CA 1
ATOM 665 C C . PRO A 1 98 ? -0.668 9.072 -32.214 1.00 87.12 98 PRO A C 1
ATOM 667 O O . PRO A 1 98 ? 0.462 9.443 -31.875 1.00 87.12 98 PRO A O 1
ATOM 670 N N . ALA A 1 99 ? -1.682 9.927 -32.354 1.00 85.75 99 ALA A N 1
ATOM 671 C CA . ALA A 1 99 ? -1.530 11.365 -32.124 1.00 85.75 99 ALA A CA 1
ATOM 672 C C . ALA A 1 99 ? -1.190 11.660 -30.655 1.00 85.75 99 ALA A C 1
ATOM 674 O O . ALA A 1 99 ? -0.397 12.554 -30.359 1.00 85.75 99 ALA A O 1
ATOM 675 N N . GLU A 1 100 ? -1.746 10.848 -29.762 1.00 79.62 100 GLU A N 1
ATOM 676 C CA . GLU A 1 100 ? -1.638 10.924 -28.311 1.00 79.62 100 GLU A CA 1
ATOM 677 C C . GLU A 1 100 ? -0.284 10.429 -27.793 1.00 79.62 100 GLU A C 1
ATOM 679 O O . GLU A 1 100 ? 0.064 10.717 -26.654 1.00 79.62 100 GLU A O 1
ATOM 684 N N . LEU A 1 101 ? 0.505 9.724 -28.616 1.00 83.88 101 LEU A N 1
ATOM 685 C CA . LEU A 1 101 ? 1.797 9.183 -28.207 1.00 83.88 101 LEU A CA 1
ATOM 686 C C . LEU A 1 101 ? 2.867 10.291 -28.176 1.00 83.88 101 LEU A C 1
ATOM 688 O O . LEU A 1 101 ? 3.318 10.734 -29.249 1.00 83.88 101 LEU A O 1
ATOM 692 N N . PRO A 1 102 ? 3.313 10.744 -26.987 1.00 83.44 102 PRO A N 1
ATOM 693 C CA . PRO A 1 102 ? 4.285 11.816 -26.875 1.00 83.44 102 PRO A CA 1
ATOM 694 C C . PRO A 1 102 ? 5.655 11.337 -27.361 1.00 83.44 102 PRO A C 1
ATOM 696 O O . PRO A 1 102 ? 6.062 10.203 -27.106 1.00 83.44 102 PRO A O 1
ATOM 699 N N . ILE A 1 103 ? 6.370 12.223 -28.053 1.00 86.81 103 ILE A N 1
ATOM 700 C CA . ILE A 1 103 ? 7.780 12.066 -28.424 1.00 86.81 103 ILE A CA 1
ATOM 701 C C . ILE A 1 103 ? 8.492 13.314 -27.906 1.00 86.81 103 ILE A C 1
ATOM 703 O O . ILE A 1 103 ? 8.127 14.433 -28.270 1.00 86.81 103 ILE A O 1
ATOM 707 N N . GLY A 1 104 ? 9.429 13.110 -26.989 1.00 81.31 104 GLY A N 1
ATOM 708 C CA . GLY A 1 104 ? 10.180 14.149 -26.308 1.00 81.31 104 GLY A CA 1
ATOM 709 C C . GLY A 1 104 ? 11.126 14.903 -27.238 1.00 81.31 104 GLY A C 1
ATOM 710 O O . GLY A 1 104 ? 11.418 14.494 -28.365 1.00 81.31 104 GLY A O 1
ATOM 711 N N . ALA A 1 105 ? 11.625 16.038 -26.754 1.00 80.12 105 ALA A N 1
ATOM 712 C CA . ALA A 1 105 ? 12.623 16.809 -27.480 1.00 80.12 105 ALA A CA 1
ATOM 713 C C . ALA A 1 105 ? 13.921 15.993 -27.612 1.00 80.12 105 ALA A C 1
ATOM 715 O O . ALA A 1 105 ? 14.454 15.511 -26.622 1.00 80.12 105 ALA A O 1
ATOM 716 N N . GLY A 1 106 ? 14.432 15.841 -28.838 1.00 84.50 106 GLY A N 1
ATOM 717 C CA . GLY A 1 106 ? 15.630 15.031 -29.105 1.00 84.50 106 GLY A CA 1
ATOM 718 C C . GLY A 1 106 ? 15.367 13.529 -29.259 1.00 84.50 106 GLY A C 1
ATOM 719 O O . GLY A 1 106 ? 16.297 12.784 -29.569 1.00 84.50 106 GLY A O 1
ATOM 720 N N . GLU A 1 107 ? 14.117 13.089 -29.114 1.00 92.44 107 GLU A N 1
ATOM 721 C CA . GLU A 1 107 ? 13.713 11.720 -29.411 1.00 92.44 107 GLU A CA 1
ATOM 722 C C . GLU A 1 107 ? 13.330 11.559 -30.888 1.00 92.44 107 GLU A C 1
ATOM 724 O O . GLU A 1 107 ? 12.846 12.482 -31.544 1.00 92.44 107 GLU A O 1
ATOM 729 N N . THR A 1 108 ? 13.544 10.370 -31.443 1.00 94.31 108 THR A N 1
ATOM 730 C CA . THR A 1 108 ? 13.162 10.039 -32.822 1.00 94.31 108 THR A CA 1
ATOM 731 C C . THR A 1 108 ? 12.520 8.663 -32.872 1.00 94.31 108 THR A C 1
ATOM 733 O O . THR A 1 108 ? 13.043 7.710 -32.300 1.00 94.31 108 THR A O 1
ATOM 736 N N . ILE A 1 109 ? 11.404 8.535 -33.591 1.00 95.19 109 ILE A N 1
ATOM 737 C CA . ILE A 1 109 ? 10.824 7.220 -33.875 1.00 95.19 109 ILE A CA 1
ATOM 738 C C . ILE A 1 109 ? 11.686 6.524 -34.916 1.00 95.19 109 ILE A C 1
ATOM 740 O O . ILE A 1 109 ? 11.857 6.998 -36.042 1.00 95.19 109 ILE A O 1
ATOM 744 N N . VAL A 1 110 ? 12.201 5.369 -34.526 1.00 96.12 110 VAL A N 1
ATOM 745 C CA . VAL A 1 110 ? 13.050 4.521 -35.354 1.00 96.12 110 VAL A CA 1
ATOM 746 C C . VAL A 1 110 ? 12.416 3.158 -35.591 1.00 96.12 110 VAL A C 1
ATOM 748 O O . VAL A 1 110 ? 13.109 2.259 -36.034 1.00 96.12 110 VAL A O 1
ATOM 751 N N . THR A 1 111 ? 11.116 2.981 -35.342 1.00 96.00 111 THR A N 1
ATOM 752 C CA . THR A 1 111 ? 10.381 1.752 -35.682 1.00 96.00 111 THR A CA 1
ATOM 753 C C . THR A 1 111 ? 10.633 1.344 -37.144 1.00 96.00 111 THR A C 1
ATOM 755 O O . THR A 1 111 ? 10.603 2.173 -38.056 1.00 96.00 111 THR A O 1
ATOM 758 N N . GLY A 1 112 ? 10.934 0.064 -37.371 1.00 94.06 112 GLY A N 1
ATOM 759 C CA . GLY A 1 112 ? 11.230 -0.494 -38.688 1.00 94.06 112 GLY A CA 1
ATOM 760 C C . GLY A 1 112 ? 9.962 -1.009 -39.365 1.00 94.06 112 GLY A C 1
ATOM 761 O O . GLY A 1 112 ? 9.125 -1.625 -38.713 1.00 94.06 112 GLY A O 1
ATOM 762 N N . GLY A 1 113 ? 9.810 -0.781 -40.671 1.00 91.38 113 GLY A N 1
ATOM 763 C CA . GLY A 1 113 ? 8.689 -1.287 -41.485 1.00 91.38 113 GLY A CA 1
ATOM 764 C C . GLY A 1 113 ? 7.359 -0.525 -41.356 1.00 91.38 113 GLY A C 1
ATOM 765 O O . GLY A 1 113 ? 6.607 -0.476 -42.325 1.00 91.38 113 GLY A O 1
ATOM 766 N N . ALA A 1 114 ? 7.091 0.109 -40.214 1.00 92.38 114 ALA A N 1
ATOM 767 C CA . ALA A 1 114 ? 5.936 0.976 -39.959 1.00 92.38 114 ALA A CA 1
ATOM 768 C C . ALA A 1 114 ? 6.321 2.085 -38.960 1.00 92.38 114 ALA A C 1
ATOM 770 O O . ALA A 1 114 ? 7.373 1.997 -38.332 1.00 92.38 114 ALA A O 1
ATOM 771 N N . GLU A 1 115 ? 5.492 3.122 -38.795 1.00 92.31 115 GLU A N 1
ATOM 772 C CA . GLU A 1 115 ? 5.727 4.146 -37.758 1.00 92.31 115 GLU A CA 1
ATOM 773 C C . GLU A 1 115 ? 5.460 3.596 -36.351 1.00 92.31 115 GLU A C 1
ATOM 775 O O . GLU A 1 115 ? 6.202 3.886 -35.410 1.00 92.31 115 GLU A O 1
ATOM 780 N N . ALA A 1 116 ? 4.430 2.761 -36.229 1.00 94.56 116 ALA A N 1
ATOM 781 C CA . ALA A 1 116 ? 4.064 2.021 -35.034 1.00 94.56 116 ALA A CA 1
ATOM 782 C C . ALA A 1 116 ? 3.574 0.615 -35.404 1.00 94.56 116 ALA A C 1
ATOM 784 O O . ALA A 1 116 ? 3.259 0.322 -36.560 1.00 94.56 116 ALA A O 1
ATOM 785 N N . TYR A 1 117 ? 3.465 -0.251 -34.407 1.00 94.50 117 TYR A N 1
ATOM 786 C CA . TYR A 1 117 ? 2.742 -1.513 -34.502 1.00 94.50 117 TYR A CA 1
ATOM 787 C C . TYR A 1 117 ? 1.570 -1.489 -33.542 1.00 94.50 117 TYR A C 1
ATOM 789 O O . TYR A 1 117 ? 1.727 -1.075 -32.399 1.00 94.50 117 TYR A O 1
ATOM 797 N N . ARG A 1 118 ? 0.409 -1.963 -33.990 1.00 91.38 118 ARG A N 1
ATOM 798 C CA . ARG A 1 118 ? -0.744 -2.168 -33.122 1.00 91.38 118 ARG A CA 1
ATOM 799 C C . ARG A 1 118 ? -0.933 -3.649 -32.858 1.00 91.38 118 ARG A C 1
ATOM 801 O O . ARG A 1 118 ? -1.020 -4.438 -33.802 1.00 91.38 118 ARG A O 1
ATOM 808 N N . LEU A 1 119 ? -1.023 -3.997 -31.582 1.00 86.94 119 LEU A N 1
ATOM 809 C CA . LEU A 1 119 ? -1.486 -5.294 -31.120 1.00 86.94 119 LEU A CA 1
ATOM 810 C C . LEU A 1 119 ? -2.912 -5.131 -30.598 1.00 86.94 119 LEU A C 1
ATOM 812 O O . LEU A 1 119 ? -3.182 -4.268 -29.767 1.00 86.94 119 LEU A O 1
ATOM 816 N N . ASP A 1 120 ? -3.804 -5.970 -31.099 1.00 83.94 120 ASP A N 1
ATOM 817 C CA . ASP A 1 120 ? -5.183 -6.084 -30.657 1.00 83.94 120 ASP A CA 1
ATOM 818 C C . ASP A 1 120 ? -5.369 -7.494 -30.100 1.00 83.94 120 ASP A C 1
ATOM 820 O O . ASP A 1 120 ? -5.386 -8.482 -30.836 1.00 83.94 120 ASP A O 1
ATOM 824 N N . LEU A 1 121 ? -5.423 -7.571 -28.779 1.00 71.62 121 LEU A N 1
ATOM 825 C CA . LEU A 1 121 ? -5.796 -8.742 -28.012 1.00 71.62 121 LEU A CA 1
ATOM 826 C C . LEU A 1 121 ? -7.281 -8.623 -27.640 1.00 71.62 121 LEU A C 1
ATOM 828 O O . LEU A 1 121 ? -7.616 -8.895 -26.503 1.00 71.62 121 LEU A O 1
ATOM 832 N N . GLY A 1 122 ? -8.171 -8.167 -28.523 1.00 70.19 122 GLY A N 1
ATOM 833 C CA . GLY A 1 122 ? -9.623 -8.177 -28.327 1.00 70.19 122 GLY A CA 1
ATOM 834 C C . GLY A 1 122 ? -10.141 -7.364 -27.133 1.00 70.19 122 GLY A C 1
ATOM 835 O O . GLY A 1 122 ? -9.705 -6.247 -26.879 1.00 70.19 122 GLY A O 1
ATOM 836 N N . GLU A 1 123 ? -11.143 -7.892 -26.421 1.00 61.25 123 GLU A N 1
ATOM 837 C CA . GLU A 1 123 ? -11.741 -7.211 -25.258 1.00 61.25 123 GLU A CA 1
ATOM 838 C C . GLU A 1 123 ? -10.833 -7.254 -24.031 1.00 61.25 123 GLU A C 1
ATOM 840 O O . GLU A 1 123 ? -10.958 -6.424 -23.123 1.00 61.25 123 GLU A O 1
ATOM 845 N N . ARG A 1 124 ? -9.952 -8.259 -23.974 1.00 56.56 124 ARG A N 1
ATOM 846 C CA . ARG A 1 124 ? -9.159 -8.554 -22.795 1.00 56.56 124 ARG A CA 1
ATOM 847 C C . ARG A 1 124 ? -7.711 -8.851 -23.161 1.00 56.56 124 ARG A C 1
ATOM 849 O O . ARG A 1 124 ? -7.431 -9.779 -23.901 1.00 56.56 124 ARG A O 1
ATOM 856 N N . GLY A 1 125 ? -6.800 -8.070 -22.588 1.00 62.91 125 GLY A N 1
ATOM 857 C CA . GLY A 1 125 ? -5.359 -8.295 -22.644 1.00 62.91 125 GLY A CA 1
ATOM 858 C C . GLY A 1 125 ? -4.899 -9.621 -22.037 1.00 62.91 125 GLY A C 1
ATOM 859 O O . GLY A 1 125 ? -5.696 -10.402 -21.526 1.00 62.91 125 GLY A O 1
ATOM 860 N N . PHE A 1 126 ? -3.594 -9.854 -22.087 1.00 59.69 126 PHE A N 1
ATOM 861 C CA . PHE A 1 126 ? -2.918 -11.029 -21.546 1.00 59.69 126 PHE A CA 1
ATOM 862 C C . PHE A 1 126 ? -2.236 -10.724 -20.205 1.00 59.69 126 PHE A C 1
ATOM 864 O O . PHE A 1 126 ? -1.707 -9.623 -20.022 1.00 59.69 126 PHE A O 1
ATOM 871 N N . HIS A 1 127 ? -2.117 -11.753 -19.352 1.00 57.69 127 HIS A N 1
ATOM 872 C CA . HIS A 1 127 ? -1.383 -11.685 -18.092 1.00 57.69 127 HIS A CA 1
ATOM 873 C C . HIS A 1 127 ? -0.789 -12.990 -17.600 1.00 57.69 127 HIS A C 1
ATOM 875 O O . HIS A 1 127 ? -1.344 -14.065 -17.826 1.00 57.69 127 HIS A O 1
ATOM 881 N N . THR A 1 128 ? 0.294 -12.864 -16.837 1.00 52.28 128 THR A N 1
ATOM 882 C CA . THR A 1 128 ? 0.875 -13.950 -16.058 1.00 52.28 128 THR A CA 1
ATOM 883 C C . THR A 1 128 ? 1.590 -13.424 -14.810 1.00 52.28 128 THR A C 1
ATOM 885 O O . THR A 1 128 ? 2.108 -12.306 -14.790 1.00 52.28 128 THR A O 1
ATOM 888 N N . ALA A 1 129 ? 1.728 -14.282 -13.800 1.00 48.47 129 ALA A N 1
ATOM 889 C CA . ALA A 1 129 ? 2.665 -14.072 -12.696 1.00 48.47 129 ALA A CA 1
ATOM 890 C C . ALA A 1 129 ? 4.102 -14.522 -13.042 1.00 48.47 129 ALA A C 1
ATOM 892 O O . ALA A 1 129 ? 5.035 -14.256 -12.282 1.00 48.47 129 ALA A O 1
ATOM 893 N N . LYS A 1 130 ? 4.311 -15.213 -14.173 1.00 54.78 130 LYS A N 1
ATOM 894 C CA . LYS A 1 130 ? 5.609 -15.779 -14.548 1.00 54.78 130 LYS A CA 1
ATOM 895 C C . LYS A 1 130 ? 6.462 -14.772 -15.340 1.00 54.78 130 LYS A C 1
ATOM 897 O O . LYS A 1 130 ? 6.062 -14.346 -16.425 1.00 54.78 130 LYS A O 1
ATOM 902 N N . PRO A 1 131 ? 7.665 -14.401 -14.867 1.00 52.53 131 PRO A N 1
ATOM 903 C CA . PRO A 1 131 ? 8.569 -13.576 -15.662 1.00 52.53 131 PRO A CA 1
ATOM 904 C C . PRO A 1 131 ? 8.895 -14.240 -17.007 1.00 52.53 131 PRO A C 1
ATOM 906 O O . PRO A 1 131 ? 9.090 -15.454 -17.077 1.00 52.53 131 PRO A O 1
ATOM 909 N N . GLY A 1 132 ? 8.951 -13.435 -18.070 1.00 57.84 132 GLY A N 1
ATOM 910 C CA . GLY A 1 132 ? 9.327 -13.891 -19.410 1.00 57.84 132 GLY A CA 1
ATOM 911 C C . GLY A 1 132 ? 8.241 -14.648 -20.178 1.00 57.84 132 GLY A C 1
ATOM 912 O O . GLY A 1 132 ? 8.520 -15.130 -21.275 1.00 57.84 132 GLY A O 1
ATOM 913 N N . ALA A 1 133 ? 7.006 -14.757 -19.668 1.00 65.69 133 ALA A N 1
ATOM 914 C CA . ALA A 1 133 ? 5.959 -15.439 -20.434 1.00 65.69 133 ALA A CA 1
ATOM 915 C C . ALA A 1 133 ? 5.471 -14.637 -21.645 1.00 65.69 133 ALA A C 1
ATOM 917 O O . ALA A 1 133 ? 4.873 -15.235 -22.537 1.00 65.69 133 ALA A O 1
ATOM 918 N N . VAL A 1 134 ? 5.736 -13.325 -21.703 1.00 72.44 134 VAL A N 1
ATOM 919 C CA . VAL A 1 134 ? 5.567 -12.524 -22.919 1.00 72.44 134 VAL A CA 1
ATOM 920 C C . VAL A 1 134 ? 6.898 -12.025 -23.407 1.00 72.44 134 VAL A C 1
ATOM 922 O O . VAL A 1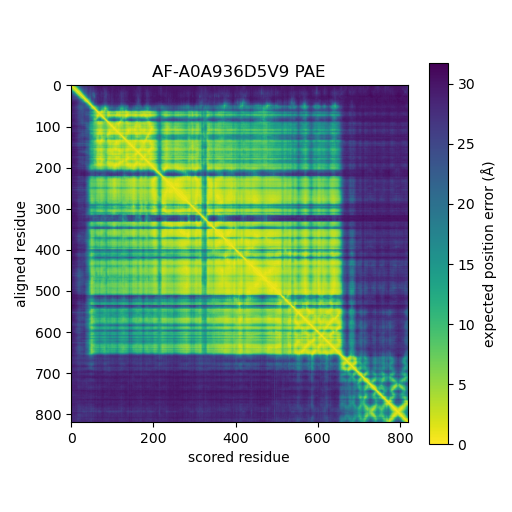 134 ? 7.661 -11.410 -22.668 1.00 72.44 134 VAL A O 1
ATOM 925 N N . VAL A 1 135 ? 7.117 -12.194 -24.700 1.00 81.56 135 VAL A N 1
ATOM 926 C CA . VAL A 1 135 ? 8.249 -11.617 -25.406 1.00 81.56 135 VAL A CA 1
ATOM 927 C C . VAL A 1 135 ? 7.714 -10.732 -26.520 1.00 81.56 135 VAL A C 1
ATOM 929 O O . VAL A 1 135 ? 7.092 -11.222 -27.462 1.00 81.56 135 VAL A O 1
ATOM 932 N N . VAL A 1 136 ? 7.963 -9.427 -26.427 1.00 84.62 136 VAL A N 1
ATOM 933 C CA . VAL A 1 136 ? 7.660 -8.461 -27.490 1.00 84.62 136 VAL A CA 1
ATOM 934 C C . VAL A 1 136 ? 8.939 -8.166 -28.253 1.00 84.62 136 VAL A C 1
ATOM 936 O O . VAL A 1 136 ? 9.924 -7.710 -27.678 1.00 84.62 136 VAL A O 1
ATOM 939 N N . LYS A 1 137 ? 8.918 -8.411 -29.561 1.00 91.62 137 LYS A N 1
ATOM 940 C CA . LYS A 1 137 ? 10.022 -8.147 -30.481 1.00 91.62 137 LYS A CA 1
ATOM 941 C C . LYS A 1 137 ? 9.573 -7.151 -31.536 1.00 91.62 137 LYS A C 1
ATOM 943 O O . LYS A 1 137 ? 8.682 -7.445 -32.331 1.00 91.62 137 LYS A O 1
ATOM 948 N N . VAL A 1 138 ? 10.203 -5.980 -31.546 1.00 93.50 138 VAL A N 1
ATOM 949 C CA . VAL A 1 138 ? 9.847 -4.873 -32.441 1.00 93.50 138 VAL A CA 1
ATOM 950 C C . VAL A 1 138 ? 11.045 -4.504 -33.304 1.00 93.50 138 VAL A C 1
ATOM 952 O O . VAL A 1 138 ? 12.100 -4.186 -32.752 1.00 93.50 138 VAL A O 1
ATOM 955 N N . PRO A 1 139 ? 10.921 -4.533 -34.640 1.00 95.06 139 PRO A N 1
ATOM 956 C CA . PRO A 1 139 ? 12.003 -4.121 -35.519 1.00 95.06 139 PRO A CA 1
ATOM 957 C C . PRO A 1 139 ? 12.222 -2.606 -35.433 1.00 95.06 139 PRO A C 1
ATOM 959 O O . PRO A 1 139 ? 11.271 -1.836 -35.279 1.00 95.06 139 PRO A O 1
ATOM 962 N N . PHE A 1 140 ? 13.466 -2.172 -35.602 1.00 94.56 140 PHE A N 1
ATOM 963 C CA . PHE A 1 140 ? 13.843 -0.774 -35.765 1.00 94.56 140 PHE A CA 1
ATOM 964 C C . PHE A 1 140 ? 14.670 -0.572 -37.039 1.00 94.56 140 PHE A C 1
ATOM 966 O O . PHE A 1 140 ? 15.396 -1.452 -37.490 1.00 94.56 140 PHE A O 1
ATOM 973 N N . ASP A 1 141 ? 14.543 0.601 -37.647 1.00 94.44 141 ASP A N 1
ATOM 974 C CA . ASP A 1 141 ? 15.321 1.024 -38.799 1.00 94.44 141 ASP A CA 1
ATOM 975 C C . ASP A 1 141 ? 16.727 1.428 -38.348 1.00 94.44 141 ASP A C 1
ATOM 977 O O . ASP A 1 141 ? 16.987 2.550 -37.900 1.00 94.44 141 ASP A O 1
ATOM 981 N N . ALA A 1 142 ? 17.655 0.487 -38.480 1.00 90.31 142 ALA A N 1
ATOM 982 C CA . ALA A 1 142 ? 19.040 0.676 -38.097 1.00 90.31 142 ALA A CA 1
ATOM 983 C C . ALA A 1 142 ? 19.741 1.802 -38.879 1.00 90.31 142 ALA A C 1
ATOM 985 O O . ALA A 1 142 ? 20.733 2.344 -38.385 1.00 90.31 142 ALA A O 1
ATOM 986 N N . ALA A 1 143 ? 19.242 2.207 -40.055 1.00 91.94 143 ALA A N 1
ATOM 987 C CA . ALA A 1 143 ? 19.787 3.346 -40.793 1.00 91.94 143 ALA A CA 1
ATOM 988 C C . ALA A 1 143 ? 19.462 4.690 -40.117 1.00 91.94 143 ALA A C 1
ATOM 990 O O . ALA A 1 143 ? 20.221 5.647 -40.266 1.00 91.94 143 ALA A O 1
ATOM 991 N N . LYS A 1 144 ? 18.382 4.754 -39.325 1.00 91.38 144 LYS A N 1
ATOM 992 C CA . LYS A 1 144 ? 18.014 5.925 -38.510 1.00 91.38 144 LYS A CA 1
ATOM 993 C C . LYS A 1 144 ? 18.709 5.959 -37.149 1.00 91.38 144 LYS A C 1
ATOM 995 O O . LYS A 1 144 ? 18.619 6.965 -36.452 1.00 91.38 144 LYS A O 1
ATOM 1000 N N . VAL A 1 145 ? 19.402 4.883 -36.766 1.00 91.62 145 VAL A N 1
ATOM 1001 C CA . VAL A 1 145 ? 20.107 4.782 -35.483 1.00 91.62 145 VAL A CA 1
ATOM 1002 C C . VAL A 1 145 ? 21.620 4.838 -35.703 1.00 91.62 145 VAL A C 1
ATOM 1004 O O . VAL A 1 145 ? 22.208 3.851 -36.168 1.00 91.62 145 VAL A O 1
ATOM 1007 N N . PRO A 1 146 ? 22.285 5.951 -35.328 1.00 91.62 146 PRO A N 1
ATOM 1008 C CA . PRO A 1 146 ? 23.738 6.049 -35.379 1.00 91.62 146 PRO A CA 1
ATOM 1009 C C . PRO A 1 146 ? 24.389 4.880 -34.640 1.00 91.62 146 PRO A C 1
ATOM 1011 O O . PRO A 1 146 ? 23.952 4.520 -33.549 1.00 91.62 146 PRO A O 1
ATOM 1014 N N . ALA A 1 147 ? 25.460 4.309 -35.197 1.00 86.50 147 ALA A N 1
ATOM 1015 C CA . ALA A 1 147 ? 26.111 3.128 -34.621 1.00 86.50 147 ALA A CA 1
ATOM 1016 C C . ALA A 1 147 ? 26.508 3.323 -33.142 1.00 86.50 147 ALA A C 1
ATOM 1018 O O . ALA A 1 147 ? 26.313 2.422 -32.333 1.00 86.50 147 ALA A O 1
ATOM 1019 N N . ALA A 1 148 ? 26.972 4.521 -32.767 1.00 84.88 148 ALA A N 1
ATOM 1020 C CA . ALA A 1 148 ? 27.327 4.870 -31.387 1.00 84.88 148 ALA A CA 1
ATOM 1021 C C . ALA A 1 148 ? 26.127 4.926 -30.416 1.00 84.88 148 ALA A C 1
ATOM 1023 O O . ALA A 1 148 ? 26.312 4.867 -29.203 1.00 84.88 148 ALA A O 1
ATOM 1024 N N . SER A 1 149 ? 24.905 5.036 -30.940 1.00 85.81 149 SER A N 1
ATOM 1025 C CA . SER A 1 149 ? 23.654 5.092 -30.177 1.00 85.81 149 SER A CA 1
ATOM 1026 C C . SER A 1 149 ? 22.863 3.785 -30.238 1.00 85.81 149 SER A C 1
ATOM 1028 O O . SER A 1 149 ? 21.794 3.712 -29.639 1.00 85.81 149 SER A O 1
ATOM 1030 N N . ARG A 1 150 ? 23.365 2.740 -30.915 1.00 85.69 150 ARG A N 1
ATOM 1031 C CA . ARG A 1 150 ? 22.763 1.395 -30.915 1.00 85.69 150 ARG A CA 1
ATOM 1032 C C . ARG A 1 150 ? 23.040 0.690 -29.593 1.00 85.69 150 ARG A C 1
ATOM 1034 O O . ARG A 1 150 ? 23.794 -0.276 -29.525 1.00 85.69 150 ARG A O 1
ATOM 1041 N N . SER A 1 151 ? 22.450 1.214 -28.529 1.00 85.06 151 SER A N 1
ATOM 1042 C CA . SER A 1 151 ? 22.506 0.624 -27.205 1.00 85.06 151 SER A CA 1
ATOM 1043 C C . SER A 1 151 ? 21.100 0.479 -26.615 1.00 85.06 151 SER A C 1
ATOM 1045 O O . SER A 1 151 ? 20.256 1.347 -26.840 1.00 85.06 151 SER A O 1
ATOM 1047 N N . PRO A 1 152 ? 20.864 -0.563 -25.804 1.00 75.06 152 PRO A N 1
ATOM 1048 C CA . PRO A 1 152 ? 19.625 -0.791 -25.042 1.00 75.06 152 PRO A CA 1
ATOM 1049 C C . PRO A 1 152 ? 19.176 0.393 -24.173 1.00 75.06 152 PRO A C 1
ATOM 1051 O O . PRO A 1 152 ? 18.022 0.501 -23.773 1.00 75.06 152 PRO A O 1
ATOM 1054 N N . ARG A 1 153 ? 20.121 1.277 -23.837 1.00 83.12 153 ARG A N 1
ATOM 1055 C CA . ARG A 1 153 ? 19.878 2.521 -23.104 1.00 83.12 153 ARG A CA 1
ATOM 1056 C C . ARG A 1 153 ? 19.216 3.591 -23.965 1.00 83.12 153 ARG A C 1
ATOM 1058 O O . ARG A 1 153 ? 18.401 4.353 -23.464 1.00 83.12 153 ARG A O 1
ATOM 1065 N N . SER A 1 154 ? 19.647 3.696 -25.218 1.00 87.06 154 SER A N 1
ATOM 1066 C CA . SER A 1 154 ? 19.286 4.805 -26.107 1.00 87.06 154 SER A CA 1
ATOM 1067 C C . SER A 1 154 ? 18.181 4.410 -27.080 1.00 87.06 154 SER A C 1
ATOM 1069 O O . SER A 1 154 ? 17.538 5.284 -27.641 1.00 87.06 154 SER A O 1
ATOM 1071 N N . VAL A 1 155 ? 17.969 3.110 -27.287 1.00 88.69 155 VAL A N 1
ATOM 1072 C CA . VAL A 1 155 ? 16.921 2.549 -28.139 1.00 88.69 155 VAL A CA 1
ATOM 1073 C C . VAL A 1 155 ? 16.017 1.682 -27.270 1.00 88.69 155 VAL A C 1
ATOM 1075 O O . VAL A 1 155 ? 16.466 0.671 -26.734 1.00 88.69 155 VAL A O 1
ATOM 1078 N N . PHE A 1 156 ? 14.757 2.078 -27.120 1.00 86.44 156 PHE A N 1
ATOM 1079 C CA . PHE A 1 156 ? 13.790 1.417 -26.240 1.00 86.44 156 PHE A CA 1
ATOM 1080 C C . PHE A 1 156 ? 12.397 1.370 -26.875 1.00 86.44 156 PHE A C 1
ATOM 1082 O O . PHE A 1 156 ? 12.127 2.040 -27.874 1.00 86.44 156 PHE A O 1
ATOM 1089 N N . LEU A 1 157 ? 11.512 0.549 -26.312 1.00 87.00 157 LEU A N 1
ATOM 1090 C CA . LEU A 1 157 ? 10.111 0.491 -26.713 1.00 87.00 157 LEU A CA 1
ATOM 1091 C C . LEU A 1 157 ? 9.321 1.558 -25.962 1.00 87.00 157 LEU A C 1
ATOM 1093 O O . LEU A 1 157 ? 9.466 1.671 -24.750 1.00 87.00 157 LEU A O 1
ATOM 1097 N N . ARG A 1 158 ? 8.441 2.280 -26.648 1.00 87.62 158 ARG A N 1
ATOM 1098 C CA . ARG A 1 158 ? 7.388 3.065 -25.999 1.00 87.62 158 ARG A CA 1
ATOM 1099 C C . ARG A 1 158 ? 6.046 2.413 -26.303 1.00 87.62 158 ARG A C 1
ATOM 1101 O O . ARG A 1 158 ? 5.685 2.254 -27.470 1.00 87.62 158 ARG A O 1
ATOM 1108 N N . LEU A 1 159 ? 5.363 1.989 -25.246 1.00 84.19 159 LEU A N 1
ATOM 1109 C CA . LEU A 1 159 ? 4.060 1.332 -25.284 1.00 84.19 159 LEU A CA 1
ATOM 1110 C C . LEU A 1 159 ? 2.974 2.365 -24.990 1.00 84.19 159 LEU A C 1
ATOM 1112 O O . LEU A 1 159 ? 3.139 3.181 -24.083 1.00 84.19 159 LEU A O 1
ATOM 1116 N N . HIS A 1 160 ? 1.878 2.309 -25.738 1.00 83.56 160 HIS A N 1
ATOM 1117 C CA . HIS A 1 160 ? 0.711 3.163 -25.569 1.00 83.56 160 HIS A CA 1
ATOM 1118 C C . HIS A 1 160 ? -0.559 2.331 -25.415 1.00 83.56 160 HIS A C 1
ATOM 1120 O O . HIS A 1 160 ? -0.831 1.501 -26.284 1.00 83.56 160 HIS A O 1
ATOM 1126 N N . ASP A 1 161 ? -1.344 2.568 -24.360 1.00 78.25 161 ASP A N 1
ATOM 1127 C CA . ASP A 1 161 ? -2.715 2.051 -24.277 1.00 78.25 161 ASP A CA 1
ATOM 1128 C C . ASP A 1 161 ? -3.675 3.118 -24.790 1.00 78.25 161 ASP A C 1
ATOM 1130 O O . ASP A 1 161 ? -3.853 4.147 -24.133 1.00 78.25 161 ASP A O 1
ATOM 1134 N N . PRO A 1 162 ? -4.326 2.897 -25.935 1.00 73.00 162 PRO A N 1
ATOM 1135 C CA . PRO A 1 162 ? -5.289 3.845 -26.464 1.00 73.00 162 PRO A CA 1
ATOM 1136 C C . PRO A 1 162 ? -6.566 3.942 -25.619 1.00 73.00 162 PRO A C 1
ATOM 1138 O O . PRO A 1 162 ? -7.284 4.927 -25.759 1.00 73.00 162 PRO A O 1
ATOM 1141 N N . LYS A 1 163 ? -6.881 2.948 -24.778 1.00 70.19 163 LYS A N 1
ATOM 1142 C CA . LYS A 1 163 ? -8.065 2.972 -23.908 1.00 70.19 163 LYS A CA 1
ATOM 1143 C C . LYS A 1 163 ? -7.850 3.875 -22.696 1.00 70.19 163 LYS A C 1
ATOM 1145 O O . LYS A 1 163 ? -8.727 4.658 -22.347 1.00 70.19 163 LYS A O 1
ATOM 1150 N N . ASP A 1 164 ? -6.672 3.756 -22.100 1.00 60.53 164 ASP A N 1
ATOM 1151 C CA . ASP A 1 164 ? -6.322 4.394 -20.834 1.00 60.53 164 ASP A CA 1
ATOM 1152 C C . ASP A 1 164 ? -5.430 5.644 -21.042 1.00 60.53 164 ASP A C 1
ATOM 1154 O O . ASP A 1 164 ? -5.087 6.353 -20.100 1.00 60.53 164 ASP A O 1
ATOM 1158 N N . HIS A 1 165 ? -5.080 5.962 -22.297 1.00 69.50 165 HIS A N 1
ATOM 1159 C CA . HIS A 1 165 ? -4.135 7.025 -22.688 1.00 69.50 165 HIS A CA 1
ATOM 1160 C C . HIS A 1 165 ? -2.780 6.910 -21.989 1.00 69.50 165 HIS A C 1
ATOM 1162 O O . HIS A 1 165 ? -2.091 7.887 -21.681 1.00 69.50 165 HIS A O 1
ATOM 1168 N N . ALA A 1 166 ? -2.409 5.666 -21.744 1.00 68.38 166 ALA A N 1
ATOM 1169 C CA . ALA A 1 166 ? -1.248 5.291 -20.996 1.00 68.38 166 ALA A CA 1
ATOM 1170 C C . ALA A 1 166 ? 0.008 5.293 -21.848 1.00 68.38 166 ALA A C 1
ATOM 1172 O O . ALA A 1 166 ? -0.039 4.788 -22.961 1.00 68.38 166 ALA A O 1
ATOM 1173 N N . VAL A 1 167 ? 1.143 5.762 -21.325 1.00 73.94 167 VAL A N 1
ATOM 1174 C CA . VAL A 1 167 ? 2.427 5.740 -22.043 1.00 73.94 167 VAL A CA 1
ATOM 1175 C C . VAL A 1 167 ? 3.537 5.245 -21.131 1.00 73.94 167 VAL A C 1
ATOM 1177 O O . VAL A 1 167 ? 3.736 5.778 -20.038 1.00 73.94 167 VAL A O 1
ATOM 1180 N N . VAL A 1 168 ? 4.273 4.234 -21.594 1.00 72.56 168 VAL A N 1
ATOM 1181 C CA . VAL A 1 168 ? 5.327 3.576 -20.817 1.00 72.56 168 VAL A CA 1
ATOM 1182 C C . VAL A 1 168 ? 6.558 3.305 -21.662 1.00 72.56 168 VAL A C 1
ATOM 1184 O O . VAL A 1 168 ? 6.462 2.761 -22.761 1.00 72.56 168 VAL A O 1
ATOM 1187 N N . ASP A 1 169 ? 7.724 3.616 -21.099 1.00 77.19 169 ASP A N 1
ATOM 1188 C CA . ASP A 1 169 ? 9.016 3.320 -21.708 1.00 77.19 169 ASP A CA 1
ATOM 1189 C C . ASP A 1 169 ? 9.567 1.994 -21.186 1.00 77.19 169 ASP A C 1
ATOM 1191 O O . ASP A 1 169 ? 9.843 1.818 -19.996 1.00 77.19 169 ASP A O 1
ATOM 1195 N N . VAL A 1 170 ? 9.768 1.049 -22.098 1.00 75.31 170 VAL A N 1
ATOM 1196 C CA . VAL A 1 170 ? 10.279 -0.292 -21.838 1.00 75.31 170 VAL A CA 1
ATOM 1197 C C . VAL A 1 170 ? 11.639 -0.466 -22.503 1.00 75.31 170 VAL A C 1
ATOM 1199 O O . VAL A 1 170 ? 11.768 -0.633 -23.715 1.00 75.31 170 VAL A O 1
ATOM 1202 N N . THR A 1 171 ? 12.685 -0.457 -21.684 1.00 74.06 171 THR A N 1
ATOM 1203 C CA . THR A 1 171 ? 14.016 -0.918 -22.087 1.00 74.06 171 THR A CA 1
ATOM 1204 C C . THR A 1 171 ? 13.992 -2.422 -22.373 1.00 74.06 171 THR A C 1
ATOM 1206 O O . THR A 1 171 ? 13.434 -3.202 -21.601 1.00 74.06 171 THR A O 1
ATOM 1209 N N . GLY A 1 172 ? 14.595 -2.819 -23.490 1.00 70.81 172 GLY A N 1
ATOM 1210 C CA . GLY A 1 172 ? 14.747 -4.211 -23.908 1.00 70.81 172 GLY A CA 1
ATOM 1211 C C . GLY A 1 172 ? 16.159 -4.461 -24.427 1.00 70.81 172 GLY A C 1
ATOM 1212 O O . GLY A 1 172 ? 16.952 -3.530 -24.560 1.00 70.81 172 GLY A O 1
ATOM 1213 N N . ARG A 1 173 ? 16.477 -5.715 -24.739 1.00 81.00 173 ARG A N 1
ATOM 1214 C CA . ARG A 1 173 ? 17.752 -6.082 -25.362 1.00 81.00 173 ARG A CA 1
ATOM 1215 C C . ARG A 1 173 ? 17.700 -5.859 -26.867 1.00 81.00 173 ARG A C 1
ATOM 1217 O O . ARG A 1 173 ? 16.664 -6.070 -27.494 1.00 81.00 173 ARG A O 1
ATOM 1224 N N . LEU A 1 174 ? 18.822 -5.459 -27.458 1.00 83.12 174 LEU A N 1
ATOM 1225 C CA . LEU A 1 174 ? 18.933 -5.340 -28.911 1.00 83.12 174 LEU A CA 1
ATOM 1226 C C . LEU A 1 174 ? 19.319 -6.695 -29.516 1.00 83.12 174 LEU A C 1
ATOM 1228 O O . LEU A 1 174 ? 20.365 -7.251 -29.187 1.00 83.12 174 LEU A O 1
ATOM 1232 N N . GLU A 1 175 ? 18.485 -7.217 -30.411 1.00 85.44 175 GLU A N 1
ATOM 1233 C CA . GLU A 1 175 ? 18.757 -8.407 -31.220 1.00 85.44 175 GLU A CA 1
ATOM 1234 C C . GLU A 1 175 ? 18.815 -8.032 -32.702 1.00 85.44 175 GLU A C 1
ATOM 1236 O O . GLU A 1 175 ? 17.789 -7.995 -33.386 1.00 85.44 175 GLU A O 1
ATOM 1241 N N . GLY A 1 176 ? 20.018 -7.759 -33.212 1.00 87.50 176 GLY A N 1
ATOM 1242 C CA . GLY A 1 176 ? 20.178 -7.239 -34.570 1.00 87.50 176 GLY A CA 1
ATOM 1243 C C . GLY A 1 176 ? 19.446 -5.904 -34.718 1.00 87.50 176 GLY A C 1
ATOM 1244 O O . GLY A 1 176 ? 19.712 -4.970 -33.963 1.00 87.50 176 GLY A O 1
ATOM 1245 N N . ASP A 1 177 ? 18.494 -5.849 -35.646 1.00 90.69 177 ASP A N 1
ATOM 1246 C CA . ASP A 1 177 ? 17.676 -4.664 -35.927 1.00 90.69 177 ASP A CA 1
ATOM 1247 C C . ASP A 1 177 ? 16.317 -4.716 -35.206 1.00 90.69 177 ASP A C 1
ATOM 1249 O O . ASP A 1 177 ? 15.306 -4.246 -35.722 1.00 90.69 177 ASP A O 1
ATOM 1253 N N . ALA A 1 178 ? 16.252 -5.337 -34.025 1.00 91.81 178 ALA A N 1
ATOM 1254 C CA . ALA A 1 178 ? 15.046 -5.385 -33.206 1.00 91.81 178 ALA A CA 1
ATOM 1255 C C . ALA A 1 178 ? 15.336 -5.106 -31.730 1.00 91.81 178 ALA A C 1
ATOM 1257 O O . ALA A 1 178 ? 16.389 -5.466 -31.207 1.00 91.81 178 ALA A O 1
ATOM 1258 N N . VAL A 1 179 ? 14.362 -4.508 -31.051 1.00 87.38 179 VAL A N 1
ATOM 1259 C CA . VAL A 1 179 ? 14.313 -4.440 -29.590 1.00 87.38 179 VAL A CA 1
ATOM 1260 C C . VAL A 1 179 ? 13.437 -5.586 -29.097 1.00 87.38 179 VAL A C 1
ATOM 1262 O O . VAL A 1 179 ? 12.307 -5.748 -29.560 1.00 87.38 179 VAL A O 1
ATOM 1265 N N . VAL A 1 180 ? 13.961 -6.381 -28.168 1.00 85.50 180 VAL A N 1
ATOM 1266 C CA . VAL A 1 180 ? 13.260 -7.497 -27.531 1.00 85.50 180 VAL A CA 1
ATOM 1267 C C . VAL A 1 180 ? 13.067 -7.190 -26.058 1.00 85.50 180 VAL A C 1
ATOM 1269 O O . VAL A 1 180 ? 14.038 -6.994 -25.328 1.00 85.50 180 VAL A O 1
ATOM 1272 N N . ALA A 1 181 ? 11.818 -7.157 -25.618 1.00 78.44 181 ALA A N 1
ATOM 1273 C CA . ALA A 1 181 ? 11.462 -6.942 -24.229 1.00 78.44 181 ALA A CA 1
ATOM 1274 C C . ALA A 1 181 ? 10.693 -8.147 -23.689 1.00 78.44 181 ALA A C 1
ATOM 1276 O O . ALA A 1 181 ? 9.777 -8.657 -24.337 1.00 78.44 181 ALA A O 1
ATOM 1277 N N . GLU A 1 182 ? 11.080 -8.584 -22.495 1.00 74.75 182 GLU A N 1
ATOM 1278 C CA . GLU A 1 182 ? 10.359 -9.595 -21.733 1.00 74.75 182 GLU A CA 1
ATOM 1279 C C . GLU A 1 182 ? 9.392 -8.918 -20.772 1.00 74.75 182 GLU A C 1
ATOM 1281 O O . GLU A 1 182 ? 9.728 -7.960 -20.074 1.00 74.75 182 GLU A O 1
ATOM 1286 N N . LEU A 1 183 ? 8.168 -9.417 -20.784 1.00 69.06 183 LEU A N 1
ATOM 1287 C CA . LEU A 1 183 ? 6.985 -8.772 -20.262 1.00 69.06 183 LEU A CA 1
ATOM 1288 C C . LEU A 1 183 ? 6.153 -9.798 -19.481 1.00 69.06 183 LEU A C 1
ATOM 1290 O O . LEU A 1 183 ? 6.208 -11.000 -19.743 1.00 69.06 183 LEU A O 1
ATOM 1294 N N . ARG A 1 184 ? 5.387 -9.314 -18.500 1.00 61.94 184 ARG A N 1
ATOM 1295 C CA . ARG A 1 184 ? 4.495 -10.133 -17.655 1.00 61.94 184 ARG A CA 1
ATOM 1296 C C . ARG A 1 184 ? 3.010 -9.947 -17.988 1.00 61.94 184 ARG A C 1
ATOM 1298 O O . ARG A 1 184 ? 2.172 -10.697 -17.508 1.00 61.94 184 ARG A O 1
ATOM 1305 N N . GLY A 1 185 ? 2.684 -8.982 -18.846 1.00 65.62 185 GLY A N 1
ATOM 1306 C CA . GLY A 1 185 ? 1.318 -8.660 -19.258 1.00 65.62 185 GLY A CA 1
ATOM 1307 C C . GLY A 1 185 ? 1.299 -7.818 -20.531 1.00 65.62 185 GLY A C 1
ATOM 1308 O O . GLY A 1 185 ? 2.350 -7.327 -20.953 1.00 65.62 185 GLY A O 1
ATOM 1309 N N . LEU A 1 186 ? 0.125 -7.690 -21.153 1.00 68.06 186 LEU A N 1
ATOM 1310 C CA . LEU A 1 186 ? -0.165 -6.851 -22.326 1.00 68.06 186 LEU A CA 1
ATOM 1311 C C . LEU A 1 186 ? -1.643 -6.453 -22.324 1.00 68.06 186 LEU A C 1
ATOM 1313 O O . LEU A 1 186 ? -2.474 -7.326 -22.091 1.00 68.06 186 LEU A O 1
ATOM 1317 N N . PRO A 1 187 ? -2.013 -5.205 -22.640 1.00 69.06 187 PRO A N 1
ATOM 1318 C CA . PRO A 1 187 ? -3.410 -4.753 -22.600 1.00 69.06 187 PRO A CA 1
ATOM 1319 C C . PRO A 1 187 ? -4.279 -5.450 -23.635 1.00 69.06 187 PRO A C 1
ATOM 1321 O O . PRO A 1 187 ? -3.789 -6.112 -24.547 1.00 69.06 187 PRO A O 1
ATOM 1324 N N . ALA A 1 188 ? -5.582 -5.183 -23.554 1.00 71.69 188 ALA A N 1
ATOM 1325 C CA . ALA A 1 188 ? -6.522 -5.507 -24.623 1.00 71.69 188 ALA A CA 1
ATOM 1326 C C . ALA A 1 188 ? -6.073 -4.929 -25.977 1.00 71.69 188 ALA A C 1
ATOM 1328 O O . ALA A 1 188 ? -6.154 -5.599 -26.999 1.00 71.69 188 ALA A O 1
ATOM 1329 N N . SER A 1 189 ? -5.510 -3.720 -25.990 1.00 78.69 189 SER A N 1
ATOM 1330 C CA . SER A 1 189 ? -4.884 -3.159 -27.185 1.00 78.69 189 SER A CA 1
ATOM 1331 C C . SER A 1 189 ? -3.682 -2.304 -26.826 1.00 78.69 189 SER A C 1
ATOM 1333 O O . SER A 1 189 ? -3.775 -1.516 -25.894 1.00 78.69 189 SER A O 1
ATOM 1335 N N . MET A 1 190 ? -2.584 -2.415 -27.574 1.00 85.69 190 MET A N 1
ATOM 1336 C CA . MET A 1 190 ? -1.454 -1.488 -27.460 1.00 85.69 190 MET A CA 1
ATOM 1337 C C . MET A 1 190 ? -0.999 -0.995 -28.821 1.00 85.69 190 MET A C 1
ATOM 1339 O O . MET A 1 190 ? -0.996 -1.751 -29.796 1.00 85.69 190 MET A O 1
ATOM 1343 N N . ASP A 1 191 ? -0.511 0.238 -28.848 1.00 89.12 191 ASP A N 1
ATOM 1344 C CA . ASP A 1 191 ? 0.384 0.709 -29.893 1.00 89.12 191 ASP A CA 1
ATOM 1345 C C . ASP A 1 191 ? 1.827 0.681 -29.363 1.00 89.12 191 ASP A C 1
ATOM 1347 O O . ASP A 1 191 ? 2.098 1.050 -28.221 1.00 89.12 191 ASP A O 1
ATOM 1351 N N . VAL A 1 192 ? 2.767 0.229 -30.187 1.00 90.75 192 VAL A N 1
ATOM 1352 C CA . VAL A 1 192 ? 4.183 0.116 -29.831 1.00 90.75 192 VAL A CA 1
ATOM 1353 C C . VAL A 1 192 ? 5.043 0.793 -30.874 1.00 90.75 192 VAL A C 1
ATOM 1355 O O . VAL A 1 192 ? 4.897 0.554 -32.075 1.00 90.75 192 VAL A O 1
ATOM 1358 N N . VAL A 1 193 ? 5.987 1.600 -30.404 1.00 93.94 193 VAL A N 1
ATOM 1359 C CA . VAL A 1 193 ? 7.026 2.211 -31.233 1.00 93.94 193 VAL A CA 1
ATOM 1360 C C . VAL A 1 193 ? 8.405 1.912 -30.662 1.00 93.94 193 VAL A C 1
ATOM 1362 O O . VAL A 1 193 ? 8.554 1.681 -29.462 1.00 93.94 193 VAL A O 1
ATOM 1365 N N . VAL A 1 194 ? 9.424 1.966 -31.517 1.00 94.19 194 VAL A N 1
ATOM 1366 C CA . VAL A 1 194 ? 10.818 2.028 -31.076 1.00 94.19 194 VAL A CA 1
ATOM 1367 C C . VAL A 1 194 ? 11.275 3.479 -31.107 1.00 94.19 194 VAL A C 1
ATOM 1369 O O . VAL A 1 194 ? 11.207 4.137 -32.149 1.00 94.19 194 VAL A O 1
ATOM 1372 N N . VAL A 1 195 ? 11.753 3.970 -29.968 1.00 93.94 195 VAL A N 1
ATOM 1373 C CA . VAL A 1 195 ? 12.248 5.337 -29.796 1.00 93.94 195 VAL A CA 1
ATOM 1374 C C . VAL A 1 195 ? 13.763 5.313 -29.644 1.00 93.94 195 VAL A C 1
ATOM 1376 O O . VAL A 1 195 ? 14.312 4.512 -28.889 1.00 93.94 195 VAL A O 1
ATOM 1379 N N . LEU A 1 196 ? 14.432 6.209 -30.364 1.00 94.50 196 LEU A N 1
ATOM 1380 C CA . LEU A 1 196 ? 15.821 6.581 -30.150 1.00 94.50 196 LEU A CA 1
ATOM 1381 C C . LEU A 1 196 ? 15.864 7.873 -29.331 1.00 94.50 196 LEU A C 1
ATOM 1383 O O . LEU A 1 196 ? 15.399 8.909 -29.801 1.00 94.50 196 LEU A O 1
ATOM 1387 N N . ASN A 1 197 ? 16.492 7.823 -28.163 1.00 92.44 197 ASN A N 1
ATOM 1388 C CA . ASN A 1 197 ? 16.934 8.989 -27.413 1.00 92.44 197 ASN A CA 1
ATOM 1389 C C . ASN A 1 197 ? 18.444 8.851 -27.127 1.00 92.44 197 ASN A C 1
ATOM 1391 O O . ASN A 1 197 ? 18.843 8.109 -26.225 1.00 92.44 197 ASN A O 1
ATOM 1395 N N . PRO A 1 198 ? 19.315 9.544 -27.884 1.00 90.06 198 PRO A N 1
ATOM 1396 C CA . PRO A 1 198 ? 20.761 9.417 -27.725 1.00 90.06 198 PRO A CA 1
ATOM 1397 C C . PRO A 1 198 ? 21.282 10.052 -26.426 1.00 90.06 198 PRO A C 1
ATOM 1399 O O . PRO A 1 198 ? 22.412 9.762 -26.025 1.00 90.06 198 PRO A O 1
ATOM 1402 N N . ALA A 1 199 ? 20.489 10.913 -25.778 1.00 90.00 199 ALA A N 1
ATOM 1403 C CA . ALA A 1 199 ? 20.862 11.583 -24.539 1.00 90.00 199 ALA A CA 1
ATOM 1404 C C . ALA A 1 199 ? 20.675 10.696 -23.302 1.00 90.00 199 ALA A C 1
ATOM 1406 O O . ALA A 1 199 ? 21.339 10.946 -22.293 1.00 90.00 199 ALA A O 1
ATOM 1407 N N . MET A 1 200 ? 19.843 9.647 -23.390 1.00 89.19 200 MET A N 1
ATOM 1408 C CA . MET A 1 200 ? 19.539 8.754 -22.271 1.00 89.19 200 MET A CA 1
ATOM 1409 C C . MET A 1 200 ? 20.795 8.261 -21.564 1.00 89.19 200 MET A C 1
ATOM 1411 O O . MET A 1 200 ? 21.777 7.836 -22.182 1.00 89.19 200 MET A O 1
ATOM 1415 N N . ARG A 1 201 ? 20.737 8.284 -20.236 1.00 90.25 201 ARG A N 1
ATOM 1416 C CA . ARG A 1 201 ? 21.765 7.813 -19.314 1.00 90.25 201 ARG A CA 1
ATOM 1417 C C . ARG A 1 201 ? 21.206 6.665 -18.485 1.00 90.25 201 ARG A C 1
ATOM 1419 O O . ARG A 1 201 ? 20.009 6.547 -18.242 1.00 90.25 201 ARG A O 1
ATOM 1426 N N . ALA A 1 202 ? 22.114 5.798 -18.069 1.00 89.12 202 ALA A N 1
ATOM 1427 C CA . ALA A 1 202 ? 21.823 4.677 -17.203 1.00 89.12 202 ALA A CA 1
ATOM 1428 C C . ALA A 1 202 ? 23.022 4.483 -16.281 1.00 89.12 202 ALA A C 1
ATOM 1430 O O . ALA A 1 202 ? 24.169 4.547 -16.733 1.00 89.12 202 ALA A O 1
ATOM 1431 N N . MET A 1 203 ? 22.759 4.300 -14.993 1.00 90.56 203 MET A N 1
ATOM 1432 C CA . MET A 1 203 ? 23.792 4.187 -13.974 1.00 90.56 203 MET A CA 1
ATOM 1433 C C . MET A 1 203 ? 23.559 2.958 -13.105 1.00 90.56 203 MET A C 1
ATOM 1435 O O . MET A 1 203 ? 22.521 2.840 -12.455 1.00 90.56 203 MET A O 1
ATOM 1439 N N . ALA A 1 204 ? 24.554 2.071 -13.070 1.00 89.62 204 ALA A N 1
ATOM 1440 C CA . ALA A 1 204 ? 24.573 0.945 -12.150 1.00 89.62 204 ALA A CA 1
ATOM 1441 C C . ALA A 1 204 ? 24.890 1.429 -10.729 1.00 89.62 204 ALA A C 1
ATOM 1443 O O . ALA A 1 204 ? 25.849 2.171 -10.499 1.00 89.62 204 ALA A O 1
ATOM 1444 N N . ILE A 1 205 ? 24.093 0.973 -9.775 1.00 90.88 205 ILE A N 1
ATOM 1445 C CA . ILE A 1 205 ? 24.217 1.260 -8.357 1.00 90.88 205 ILE A CA 1
ATOM 1446 C C . ILE A 1 205 ? 24.548 -0.061 -7.674 1.00 90.88 205 ILE A C 1
ATOM 1448 O O . ILE A 1 205 ? 23.703 -0.962 -7.658 1.00 90.88 205 ILE A O 1
ATOM 1452 N N . PRO A 1 206 ? 25.772 -0.209 -7.143 1.00 82.06 206 PRO A N 1
ATOM 1453 C CA . PRO A 1 206 ? 26.175 -1.450 -6.510 1.00 82.06 206 PRO A CA 1
ATOM 1454 C C . PRO A 1 206 ? 25.329 -1.710 -5.266 1.00 82.06 206 PRO A C 1
ATOM 1456 O O . PRO A 1 206 ? 24.874 -0.778 -4.597 1.00 82.06 206 PRO A O 1
ATOM 1459 N N . ALA A 1 207 ? 25.178 -2.989 -4.934 1.00 70.44 207 ALA A N 1
ATOM 1460 C CA . ALA A 1 207 ? 24.556 -3.388 -3.688 1.00 70.44 207 ALA A CA 1
ATOM 1461 C C . ALA A 1 207 ? 25.371 -2.813 -2.514 1.00 70.44 207 ALA A C 1
ATOM 1463 O O . ALA A 1 207 ? 26.608 -2.916 -2.517 1.00 70.44 207 ALA A O 1
ATOM 1464 N N . PRO A 1 208 ? 24.733 -2.220 -1.493 1.00 67.94 208 PRO A N 1
ATOM 1465 C CA . PRO A 1 208 ? 25.410 -1.951 -0.233 1.00 67.94 208 PRO A CA 1
ATOM 1466 C C . PRO A 1 208 ? 25.980 -3.257 0.347 1.00 67.94 208 PRO A C 1
ATOM 1468 O O . PRO A 1 208 ? 25.476 -4.354 0.095 1.00 67.94 208 PRO A O 1
ATOM 1471 N N . LYS A 1 209 ? 27.071 -3.160 1.120 1.00 62.72 209 LYS A N 1
ATOM 1472 C CA . LYS A 1 209 ? 27.662 -4.336 1.778 1.00 62.72 209 LYS A CA 1
ATOM 1473 C C . LYS A 1 209 ? 26.593 -4.999 2.650 1.00 62.72 209 LYS A C 1
ATOM 1475 O O . LYS A 1 209 ? 26.102 -4.365 3.583 1.00 62.72 209 LYS A O 1
ATOM 1480 N N . ARG A 1 210 ? 26.266 -6.264 2.355 1.00 57.28 210 ARG A N 1
ATOM 1481 C CA . ARG A 1 210 ? 25.246 -7.026 3.085 1.00 57.28 210 ARG A CA 1
ATOM 1482 C C . ARG A 1 210 ? 25.517 -6.975 4.588 1.00 57.28 210 ARG A C 1
ATOM 1484 O O . ARG A 1 210 ? 26.555 -7.441 5.062 1.00 57.28 210 ARG A O 1
ATOM 1491 N N . ALA A 1 211 ? 24.555 -6.450 5.335 1.00 52.56 211 ALA A N 1
ATOM 1492 C CA . ALA A 1 211 ? 24.437 -6.750 6.750 1.00 52.56 211 ALA A CA 1
ATOM 1493 C C . ALA A 1 211 ? 24.178 -8.259 6.880 1.00 52.56 211 ALA A C 1
ATOM 1495 O O . ALA A 1 211 ? 23.436 -8.832 6.081 1.00 52.56 211 ALA A O 1
ATOM 1496 N N . LYS A 1 212 ? 24.820 -8.931 7.844 1.00 46.62 212 LYS A N 1
ATOM 1497 C CA . LYS A 1 212 ? 24.490 -10.332 8.141 1.00 46.62 212 LYS A CA 1
ATOM 1498 C C . LYS A 1 212 ? 23.000 -10.394 8.475 1.00 46.62 212 LYS A C 1
ATOM 1500 O O . LYS A 1 212 ? 22.571 -9.673 9.373 1.00 46.62 212 LYS A O 1
ATOM 1505 N N . ALA A 1 213 ? 22.248 -11.229 7.757 1.00 50.44 213 ALA A N 1
ATOM 1506 C CA . ALA A 1 213 ? 20.841 -11.471 8.051 1.00 50.44 213 ALA A CA 1
ATOM 1507 C C . ALA A 1 213 ? 20.684 -11.797 9.542 1.00 50.44 213 ALA A C 1
ATOM 1509 O O . ALA A 1 213 ? 21.475 -12.570 10.098 1.00 50.44 213 ALA A O 1
ATOM 1510 N N . ALA A 1 214 ? 19.695 -11.182 10.191 1.00 46.34 214 ALA A N 1
ATOM 1511 C CA . ALA A 1 214 ? 19.337 -11.551 11.548 1.00 46.34 214 ALA A CA 1
ATOM 1512 C C . ALA A 1 214 ? 18.934 -13.034 11.535 1.00 46.34 214 ALA A C 1
ATOM 1514 O O . ALA A 1 214 ? 18.054 -13.456 10.786 1.00 46.34 214 ALA A O 1
ATOM 1515 N N . VAL A 1 215 ? 19.662 -13.843 12.301 1.00 34.41 215 VAL A N 1
ATOM 1516 C CA . VAL A 1 215 ? 19.488 -15.296 12.375 1.00 34.41 215 VAL A CA 1
ATOM 1517 C C . VAL A 1 215 ? 18.059 -15.593 12.840 1.00 34.41 215 VAL A C 1
ATOM 1519 O O . VAL A 1 215 ? 17.719 -15.265 13.972 1.00 34.41 215 VAL A O 1
ATOM 1522 N N . GLY A 1 216 ? 17.231 -16.203 11.985 1.00 41.72 216 GLY A N 1
ATOM 1523 C CA . GLY A 1 216 ? 15.897 -16.684 12.375 1.00 41.72 216 GLY A CA 1
ATOM 1524 C C . GLY A 1 216 ? 14.795 -16.606 11.315 1.00 41.72 216 GLY A C 1
ATOM 1525 O O . GLY A 1 216 ? 13.787 -17.290 11.466 1.00 41.72 216 GLY A O 1
ATOM 1526 N N . HIS A 1 217 ? 14.965 -15.840 10.233 1.00 40.03 217 HIS A N 1
ATOM 1527 C CA . HIS A 1 217 ? 13.937 -15.722 9.193 1.00 40.03 217 HIS A CA 1
ATOM 1528 C C . HIS A 1 217 ? 14.210 -16.681 8.029 1.00 40.03 217 HIS A C 1
ATOM 1530 O O . HIS A 1 217 ? 15.205 -16.557 7.320 1.00 40.03 217 HIS A O 1
ATOM 1536 N N . VAL A 1 218 ? 13.324 -17.663 7.851 1.00 35.75 218 VAL A N 1
ATOM 1537 C CA . VAL A 1 218 ? 13.330 -18.567 6.696 1.00 35.75 218 VAL A CA 1
ATOM 1538 C C . VAL A 1 218 ? 12.568 -17.875 5.566 1.00 35.75 218 VAL A C 1
ATOM 1540 O O . VAL A 1 218 ? 11.346 -17.988 5.487 1.00 35.75 218 VAL A O 1
ATOM 1543 N N . THR A 1 219 ? 13.257 -17.130 4.703 1.00 43.09 219 THR A N 1
ATOM 1544 C CA . THR A 1 219 ? 12.719 -16.835 3.369 1.00 43.09 219 THR A CA 1
ATOM 1545 C C . THR A 1 219 ? 12.977 -18.045 2.465 1.00 43.09 219 THR A C 1
ATOM 1547 O O . THR A 1 219 ? 14.104 -18.540 2.433 1.00 43.09 219 THR A O 1
ATOM 1550 N N . PRO A 1 220 ? 11.968 -18.561 1.736 1.00 40.06 220 PRO A N 1
ATOM 1551 C CA . PRO A 1 220 ? 12.166 -19.687 0.820 1.00 40.06 220 PRO A CA 1
ATOM 1552 C C . PRO A 1 220 ? 13.077 -19.365 -0.378 1.00 40.06 220 PRO A C 1
ATOM 1554 O O . PRO A 1 220 ? 13.622 -20.285 -0.979 1.00 40.06 220 PRO A O 1
ATOM 1557 N N . GLU A 1 221 ? 13.261 -18.084 -0.725 1.00 55.44 221 GLU A N 1
ATOM 1558 C CA . GLU A 1 221 ? 13.955 -17.656 -1.945 1.00 55.44 221 GLU A CA 1
ATOM 1559 C C . GLU A 1 221 ? 14.930 -16.501 -1.674 1.00 55.44 221 GLU A C 1
ATOM 1561 O O . GLU A 1 221 ? 14.592 -15.504 -1.032 1.00 55.44 221 GLU A O 1
ATOM 1566 N N . THR A 1 222 ? 16.156 -16.628 -2.185 1.00 67.31 222 THR A N 1
ATOM 1567 C CA . THR A 1 222 ? 17.109 -15.516 -2.288 1.00 67.31 222 THR A CA 1
ATOM 1568 C C . THR A 1 222 ? 16.669 -14.578 -3.403 1.00 67.31 222 THR A C 1
ATOM 1570 O O . THR A 1 222 ? 16.372 -15.053 -4.499 1.00 67.31 222 THR A O 1
ATOM 1573 N N . TRP A 1 223 ? 16.673 -13.265 -3.160 1.00 82.56 223 TRP A N 1
ATOM 1574 C CA . TRP A 1 223 ? 16.370 -12.288 -4.206 1.00 82.56 223 TRP A CA 1
ATOM 1575 C C . TRP A 1 223 ? 17.337 -12.465 -5.389 1.00 82.56 223 TRP A C 1
ATOM 1577 O O . TRP A 1 223 ? 18.546 -12.588 -5.209 1.00 82.56 223 TRP A O 1
ATOM 1587 N N . GLY A 1 224 ? 16.803 -12.481 -6.606 1.00 74.12 224 GLY A N 1
ATOM 1588 C CA . GLY A 1 224 ? 17.539 -12.669 -7.854 1.00 74.12 224 GLY A CA 1
ATOM 1589 C C . GLY A 1 224 ? 18.352 -11.453 -8.298 1.00 74.12 224 GLY A C 1
ATOM 1590 O O . GLY A 1 224 ? 19.140 -11.572 -9.230 1.00 74.12 224 GLY A O 1
ATOM 1591 N N . ALA A 1 225 ? 18.193 -10.299 -7.643 1.00 81.62 225 ALA A N 1
ATOM 1592 C CA . ALA A 1 225 ? 19.002 -9.102 -7.852 1.00 81.62 225 ALA A CA 1
ATOM 1593 C C . ALA A 1 225 ? 19.164 -8.302 -6.551 1.00 81.62 225 ALA A C 1
ATOM 1595 O O . ALA A 1 225 ? 18.274 -8.283 -5.704 1.00 81.62 225 ALA A O 1
ATOM 1596 N N . HIS A 1 226 ? 20.301 -7.609 -6.419 1.00 80.19 226 HIS A N 1
ATOM 1597 C CA . HIS A 1 226 ? 20.609 -6.735 -5.268 1.00 80.19 226 HIS A CA 1
ATOM 1598 C C . HIS A 1 226 ? 21.185 -5.376 -5.682 1.00 80.19 226 HIS A C 1
ATOM 1600 O O . HIS A 1 226 ? 21.526 -4.546 -4.839 1.00 80.19 226 HIS A O 1
ATOM 1606 N N . THR A 1 227 ? 21.359 -5.162 -6.983 1.00 87.12 227 THR A N 1
ATOM 1607 C CA . THR A 1 227 ? 21.864 -3.910 -7.542 1.00 87.12 227 THR A CA 1
ATOM 1608 C C . THR A 1 227 ? 20.734 -3.188 -8.267 1.00 87.12 227 THR A C 1
ATOM 1610 O O . THR A 1 227 ? 19.707 -3.790 -8.589 1.00 87.12 227 THR A O 1
ATOM 1613 N N . PHE A 1 228 ? 20.898 -1.890 -8.504 1.00 90.25 228 PHE A N 1
ATOM 1614 C CA . PHE A 1 228 ? 19.898 -1.080 -9.200 1.00 90.25 228 PHE A CA 1
ATOM 1615 C C . PHE A 1 228 ? 20.489 -0.419 -10.441 1.00 90.25 228 PHE A C 1
ATOM 1617 O O . PHE A 1 228 ? 21.661 -0.057 -10.473 1.00 90.25 228 PHE A O 1
ATOM 1624 N N . CYS A 1 229 ? 19.665 -0.233 -11.462 1.00 89.25 229 CYS A N 1
ATOM 1625 C CA . CYS A 1 229 ? 19.947 0.568 -12.639 1.00 89.25 229 CYS A CA 1
ATOM 1626 C C . CYS A 1 229 ? 19.032 1.792 -12.624 1.00 89.25 229 CYS A C 1
ATOM 1628 O O . CYS A 1 229 ? 17.813 1.652 -12.732 1.00 89.25 229 CYS A O 1
ATOM 1630 N N . VAL A 1 230 ? 19.613 2.985 -12.486 1.00 91.50 230 VAL A N 1
ATOM 1631 C CA . VAL A 1 230 ? 18.863 4.244 -12.581 1.00 91.50 230 VAL A CA 1
ATOM 1632 C C . VAL A 1 230 ? 18.907 4.728 -14.020 1.00 91.50 230 VAL A C 1
ATOM 1634 O O . VAL A 1 230 ? 19.997 4.960 -14.541 1.00 91.50 230 VAL A O 1
ATOM 1637 N N . VAL A 1 231 ? 17.745 4.883 -14.650 1.00 88.50 231 VAL A N 1
ATOM 1638 C CA . VAL A 1 231 ? 17.592 5.289 -16.056 1.00 88.50 231 VAL A CA 1
ATOM 1639 C C . VAL A 1 231 ? 16.944 6.674 -16.121 1.00 88.50 231 VAL A C 1
ATOM 1641 O O . VAL A 1 231 ? 15.941 6.910 -15.446 1.00 88.50 231 VAL A O 1
ATOM 1644 N N . TYR A 1 232 ? 17.528 7.602 -16.886 1.00 90.44 232 TYR A N 1
ATOM 1645 C CA . TYR A 1 232 ? 17.077 9.000 -16.950 1.00 90.44 232 TYR A CA 1
ATOM 1646 C C . TYR A 1 232 ? 17.576 9.735 -18.199 1.00 90.44 232 TYR A C 1
ATOM 1648 O O . TYR A 1 232 ? 18.615 9.386 -18.762 1.00 90.44 232 TYR A O 1
ATOM 1656 N N . ASP A 1 233 ? 16.865 10.792 -18.591 1.00 90.50 233 ASP A N 1
ATOM 1657 C CA . ASP A 1 233 ? 17.298 11.738 -19.621 1.00 90.50 233 ASP A CA 1
ATOM 1658 C C . ASP A 1 233 ? 17.908 12.987 -18.950 1.00 90.50 233 ASP A C 1
ATOM 1660 O O . ASP A 1 233 ? 17.190 13.740 -18.292 1.00 90.50 233 ASP A O 1
ATOM 1664 N N . PRO A 1 234 ? 19.223 13.241 -19.079 1.00 92.12 234 PRO A N 1
ATOM 1665 C CA . PRO A 1 234 ? 19.861 14.415 -18.487 1.00 92.12 234 PRO A CA 1
ATOM 1666 C C . PRO A 1 234 ? 19.518 15.728 -19.211 1.00 92.12 234 PRO A C 1
ATOM 1668 O O . PRO A 1 234 ? 19.895 16.794 -18.730 1.00 92.12 234 PRO A O 1
ATOM 1671 N N . THR A 1 235 ? 18.867 15.670 -20.376 1.00 90.44 235 THR A N 1
ATOM 1672 C CA . THR A 1 235 ? 18.439 16.843 -21.155 1.00 90.44 235 THR A CA 1
ATOM 1673 C C . THR A 1 235 ? 16.981 17.217 -20.917 1.00 90.44 235 THR A C 1
ATOM 1675 O O . THR A 1 235 ? 16.576 18.329 -21.256 1.00 90.44 235 THR A O 1
ATOM 1678 N N . GLU A 1 236 ? 16.213 16.332 -20.281 1.00 89.06 236 GLU A N 1
ATOM 1679 C CA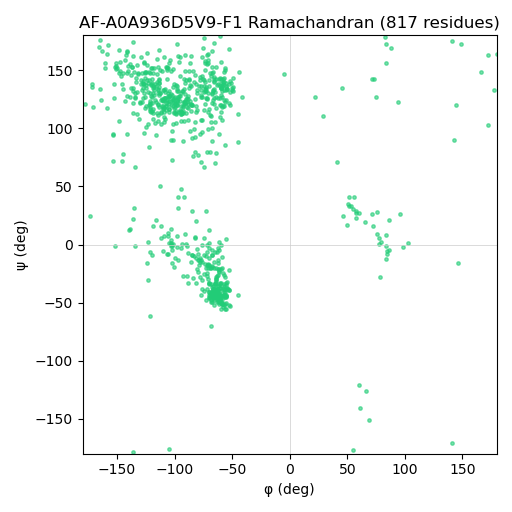 . GLU A 1 236 ? 14.832 16.586 -19.891 1.00 89.06 236 GLU A CA 1
ATOM 1680 C C . GLU A 1 236 ? 14.775 17.791 -18.926 1.00 89.06 236 GLU A C 1
ATOM 1682 O O . GLU A 1 236 ? 15.369 17.740 -17.840 1.00 89.06 236 GLU A O 1
ATOM 1687 N N . PRO A 1 237 ? 14.062 18.887 -19.270 1.00 90.88 237 PRO A N 1
ATOM 1688 C CA . PRO A 1 237 ? 14.079 20.120 -18.480 1.00 90.88 237 PRO A CA 1
ATOM 1689 C C . PRO A 1 237 ? 13.716 19.908 -17.010 1.00 90.88 237 PRO A C 1
ATOM 1691 O O . PRO A 1 237 ? 14.328 20.501 -16.122 1.00 90.88 237 PRO A O 1
ATOM 1694 N N . SER A 1 238 ? 12.771 19.008 -16.732 1.00 89.44 238 SER A N 1
ATOM 1695 C CA . SER A 1 238 ? 12.369 18.694 -15.361 1.00 89.44 238 SER A CA 1
ATOM 1696 C C . SER A 1 238 ? 13.488 18.042 -14.531 1.00 89.44 238 SER A C 1
ATOM 1698 O O . SER A 1 238 ? 13.605 18.332 -13.337 1.00 89.44 238 SER A O 1
ATOM 1700 N N . VAL A 1 239 ? 14.354 17.226 -15.146 1.00 91.69 239 VAL A N 1
ATOM 1701 C CA . VAL A 1 239 ? 15.540 16.618 -14.509 1.00 91.69 239 VAL A CA 1
ATOM 1702 C C . VAL A 1 239 ? 16.597 17.684 -14.223 1.00 91.69 239 VAL A C 1
ATOM 1704 O O . VAL A 1 239 ? 17.130 17.751 -13.109 1.00 91.69 239 VAL A O 1
ATOM 1707 N N . VAL A 1 240 ? 16.861 18.559 -15.197 1.00 93.50 240 VAL A N 1
ATOM 1708 C CA . VAL A 1 240 ? 17.807 19.679 -15.069 1.00 93.50 240 VAL A CA 1
ATOM 1709 C C . VAL A 1 240 ? 17.384 20.604 -13.926 1.00 93.50 240 VAL A C 1
ATOM 1711 O O . VAL A 1 240 ? 18.160 20.875 -13.007 1.00 93.50 240 VAL A O 1
ATOM 1714 N N . GLU A 1 241 ? 16.128 21.043 -13.919 1.00 93.38 241 GLU A N 1
ATOM 1715 C CA . GLU A 1 241 ? 15.603 21.915 -12.871 1.00 93.38 241 GLU A CA 1
ATOM 1716 C C . GLU A 1 241 ? 15.603 21.257 -11.487 1.00 93.38 241 GLU A C 1
ATOM 1718 O O . GLU A 1 241 ? 15.942 21.898 -10.489 1.00 93.38 241 GLU A O 1
ATOM 1723 N N . ALA A 1 242 ? 15.209 19.983 -11.400 1.00 92.62 242 ALA A N 1
ATOM 1724 C CA . ALA A 1 242 ? 15.205 19.259 -10.135 1.00 92.62 242 ALA A CA 1
ATOM 1725 C C . ALA A 1 242 ? 16.619 19.103 -9.570 1.00 92.62 242 ALA A C 1
ATOM 1727 O O . ALA A 1 242 ? 16.809 19.269 -8.367 1.00 92.62 242 ALA A O 1
ATOM 1728 N N . THR A 1 243 ? 17.614 18.862 -10.427 1.00 95.81 243 THR A N 1
ATOM 1729 C CA . THR A 1 243 ? 19.028 18.803 -10.034 1.00 95.81 243 THR A CA 1
ATOM 1730 C C . THR A 1 243 ? 19.509 20.145 -9.496 1.00 95.81 243 THR A C 1
ATOM 1732 O O . THR A 1 243 ? 20.065 20.200 -8.398 1.00 95.81 243 THR A O 1
ATOM 1735 N N . ALA A 1 244 ? 19.244 21.234 -10.227 1.00 95.31 244 ALA A N 1
ATOM 1736 C CA . ALA A 1 244 ? 19.618 22.580 -9.801 1.00 95.31 244 ALA A CA 1
ATOM 1737 C C . ALA A 1 244 ? 19.044 22.909 -8.416 1.00 95.31 244 ALA A C 1
ATOM 1739 O O . ALA A 1 244 ? 19.762 23.385 -7.539 1.00 95.31 244 ALA A O 1
ATOM 1740 N N . ARG A 1 245 ? 17.764 22.580 -8.191 1.00 92.50 245 ARG A N 1
ATOM 1741 C CA . ARG A 1 245 ? 17.095 22.766 -6.896 1.00 92.50 245 ARG A CA 1
ATOM 1742 C C . ARG A 1 245 ? 17.669 21.864 -5.802 1.00 92.50 245 ARG A C 1
ATOM 1744 O O . ARG A 1 245 ? 17.928 22.348 -4.705 1.00 92.50 245 ARG A O 1
ATOM 1751 N N . ALA A 1 246 ? 17.886 20.579 -6.082 1.00 91.62 246 ALA A N 1
ATOM 1752 C CA . ALA A 1 246 ? 18.380 19.609 -5.102 1.00 91.62 246 ALA A CA 1
ATOM 1753 C C . ALA A 1 246 ? 19.796 19.936 -4.601 1.00 91.62 246 ALA A C 1
ATOM 1755 O O . ALA A 1 246 ? 20.131 19.614 -3.461 1.00 91.62 246 ALA A O 1
ATOM 1756 N N . LEU A 1 247 ? 20.607 20.578 -5.444 1.00 94.44 247 LEU A N 1
ATOM 1757 C CA . LEU A 1 247 ? 21.978 20.988 -5.141 1.00 94.44 247 LEU A CA 1
ATOM 1758 C C . LEU A 1 247 ? 22.117 22.490 -4.834 1.00 94.44 247 LEU A C 1
ATOM 1760 O O . LEU A 1 247 ? 23.232 22.960 -4.626 1.00 94.44 247 LEU A O 1
ATOM 1764 N N . ALA A 1 248 ? 21.006 23.237 -4.794 1.00 94.56 248 ALA A N 1
ATOM 1765 C CA . ALA A 1 248 ? 20.974 24.687 -4.578 1.00 94.56 248 ALA A CA 1
ATOM 1766 C C . ALA A 1 248 ? 21.915 25.481 -5.514 1.00 94.56 248 ALA A C 1
ATOM 1768 O O . ALA A 1 248 ? 22.581 26.430 -5.097 1.00 94.56 248 ALA A O 1
ATOM 1769 N N . LEU A 1 249 ? 21.975 25.091 -6.790 1.00 95.06 249 LEU A N 1
ATOM 1770 C CA . LEU A 1 249 ? 22.815 25.738 -7.796 1.00 95.06 249 LEU A CA 1
ATOM 1771 C C . LEU A 1 249 ? 22.182 27.046 -8.284 1.00 95.06 249 LEU A C 1
ATOM 1773 O O . LEU A 1 249 ? 20.974 27.134 -8.494 1.00 95.06 249 LEU A O 1
ATOM 1777 N N . THR A 1 250 ? 23.016 28.060 -8.517 1.00 92.44 250 THR A N 1
ATOM 1778 C CA . THR A 1 250 ? 22.602 29.362 -9.073 1.00 92.44 250 THR A CA 1
ATOM 1779 C C . THR A 1 250 ? 22.615 29.403 -10.604 1.00 92.44 250 THR A C 1
ATOM 1781 O O . THR A 1 250 ? 22.151 30.377 -11.194 1.00 92.44 250 THR A O 1
ATOM 1784 N N . GLY A 1 251 ? 23.129 28.357 -11.255 1.00 93.06 251 GLY A N 1
ATOM 1785 C CA . GLY A 1 251 ? 23.172 28.198 -12.709 1.00 93.06 251 GLY A CA 1
ATOM 1786 C C . GLY A 1 251 ? 22.777 26.782 -13.148 1.00 93.06 251 GLY A C 1
ATOM 1787 O O . GLY A 1 251 ? 22.440 25.953 -12.298 1.00 93.06 251 GLY A O 1
ATOM 1788 N N . PRO A 1 252 ? 22.804 26.493 -14.463 1.00 94.12 252 PRO A N 1
ATOM 1789 C CA . PRO A 1 252 ? 22.482 25.168 -14.982 1.00 94.12 252 PRO A CA 1
ATOM 1790 C C . PRO A 1 252 ? 23.408 24.091 -14.389 1.00 94.12 252 PRO A C 1
ATOM 1792 O O . PRO A 1 252 ? 24.620 24.318 -14.324 1.00 94.12 252 PRO A O 1
ATOM 1795 N N . PRO A 1 253 ? 22.874 22.929 -13.974 1.00 96.75 253 PRO A N 1
ATOM 1796 C CA . PRO A 1 253 ? 23.684 21.831 -13.466 1.00 96.75 253 PRO A CA 1
ATOM 1797 C C . PRO A 1 253 ? 24.579 21.272 -14.570 1.00 96.75 253 PRO A C 1
ATOM 1799 O O . PRO A 1 253 ? 24.180 21.175 -15.733 1.00 96.75 253 PRO A O 1
ATOM 1802 N N . SER A 1 254 ? 25.787 20.856 -14.200 1.00 97.00 254 SER A N 1
ATOM 1803 C CA . SER A 1 254 ? 26.608 20.035 -15.082 1.00 97.00 254 SER A CA 1
ATOM 1804 C C . SER A 1 254 ? 26.028 18.621 -15.181 1.00 97.00 254 SER A C 1
ATOM 1806 O O . SER A 1 254 ? 25.262 18.173 -14.329 1.00 97.00 254 SER A O 1
ATOM 1808 N N . LEU A 1 255 ? 26.445 17.859 -16.192 1.00 95.06 255 LEU A N 1
ATOM 1809 C CA . LEU A 1 255 ? 26.083 16.443 -16.268 1.00 95.06 255 LEU A CA 1
ATOM 1810 C C . LEU A 1 255 ? 26.546 15.665 -15.021 1.00 95.06 255 LEU A C 1
ATOM 1812 O O . LEU A 1 255 ? 25.818 14.815 -14.528 1.00 95.06 255 LEU A O 1
ATOM 1816 N N . ALA A 1 256 ? 27.725 15.984 -14.478 1.00 96.31 256 ALA A N 1
ATOM 1817 C CA . ALA A 1 256 ? 28.229 15.337 -13.267 1.00 96.31 256 ALA A CA 1
ATOM 1818 C C . ALA A 1 256 ? 27.341 15.617 -12.039 1.00 96.31 256 ALA A C 1
ATOM 1820 O O . ALA A 1 256 ? 27.206 14.756 -11.166 1.00 96.31 256 ALA A O 1
ATOM 1821 N N . ASP A 1 257 ? 26.704 16.789 -11.986 1.00 97.19 257 ASP A N 1
ATOM 1822 C CA . ASP A 1 257 ? 25.736 17.140 -10.944 1.00 97.19 257 ASP A CA 1
ATOM 1823 C C . ASP A 1 257 ? 24.460 16.296 -11.066 1.00 97.19 257 ASP A C 1
ATOM 1825 O O . ASP A 1 257 ? 23.986 15.742 -10.071 1.00 97.19 257 ASP A O 1
ATOM 1829 N N . ILE A 1 258 ? 23.940 16.132 -12.290 1.00 96.62 258 ILE A N 1
ATOM 1830 C CA . ILE A 1 258 ? 22.760 15.297 -12.576 1.00 96.62 258 ILE A CA 1
ATOM 1831 C C . ILE A 1 258 ? 23.048 13.837 -12.210 1.00 96.62 258 ILE A C 1
ATOM 1833 O O . ILE A 1 258 ? 22.284 13.222 -11.462 1.00 96.62 258 ILE A O 1
ATOM 1837 N N . ASP A 1 259 ? 24.185 13.306 -12.664 1.00 95.19 259 ASP A N 1
ATOM 1838 C CA . ASP A 1 259 ? 24.663 11.961 -12.339 1.00 95.19 259 ASP A CA 1
ATOM 1839 C C . ASP A 1 259 ? 24.771 11.768 -10.813 1.00 95.19 259 ASP A C 1
ATOM 1841 O O . ASP A 1 259 ? 24.372 10.733 -10.269 1.00 95.19 259 ASP A O 1
ATOM 1845 N N . THR A 1 260 ? 25.265 12.783 -10.096 1.00 95.44 260 THR A N 1
ATOM 1846 C CA . THR A 1 260 ? 25.380 12.764 -8.631 1.00 95.44 260 THR A CA 1
ATOM 1847 C C . THR A 1 260 ? 24.013 12.709 -7.954 1.00 95.44 260 THR A C 1
ATOM 1849 O O . THR A 1 260 ? 23.833 11.919 -7.022 1.00 95.44 260 THR A O 1
ATOM 1852 N N . VAL A 1 261 ? 23.029 13.489 -8.412 1.00 95.31 261 VAL A N 1
ATOM 1853 C CA . VAL A 1 261 ? 21.660 13.446 -7.873 1.00 95.31 261 VAL A CA 1
ATOM 1854 C C . VAL A 1 261 ? 21.005 12.098 -8.164 1.00 95.31 261 VAL A C 1
ATOM 1856 O O . VAL A 1 261 ? 20.511 11.465 -7.232 1.00 95.31 261 VAL A O 1
ATOM 1859 N N . ALA A 1 262 ? 21.078 11.595 -9.399 1.00 95.00 262 ALA A N 1
ATOM 1860 C CA . ALA A 1 262 ? 20.552 10.276 -9.758 1.00 95.00 262 ALA A CA 1
ATOM 1861 C C . ALA A 1 262 ? 21.145 9.169 -8.866 1.00 95.00 262 ALA A C 1
ATOM 1863 O O . ALA A 1 262 ? 20.425 8.325 -8.325 1.00 95.00 262 ALA A O 1
ATOM 1864 N N . LYS A 1 263 ? 22.461 9.206 -8.626 1.00 94.12 263 LYS A N 1
ATOM 1865 C CA . LYS A 1 263 ? 23.147 8.245 -7.756 1.00 94.12 263 LYS A CA 1
ATOM 1866 C C . LYS A 1 263 ? 22.712 8.347 -6.296 1.00 94.12 263 LYS A C 1
ATOM 1868 O O . LYS A 1 263 ? 22.402 7.336 -5.670 1.00 94.12 263 LYS A O 1
ATOM 1873 N N . THR A 1 264 ? 22.758 9.551 -5.734 1.00 93.00 264 THR A N 1
ATOM 1874 C CA . THR A 1 264 ? 22.677 9.762 -4.278 1.00 93.00 264 THR A CA 1
ATOM 1875 C C . THR A 1 264 ? 21.253 9.931 -3.764 1.00 93.00 264 THR A C 1
ATOM 1877 O O . THR A 1 264 ? 20.998 9.595 -2.612 1.00 93.00 264 THR A O 1
ATOM 1880 N N . LYS A 1 265 ? 20.326 10.419 -4.597 1.00 92.75 265 LYS A N 1
ATOM 1881 C CA . LYS A 1 265 ? 18.921 10.662 -4.234 1.00 92.75 265 LYS A CA 1
ATOM 1882 C C . LYS A 1 265 ? 17.959 9.597 -4.749 1.00 92.75 265 LYS A C 1
ATOM 1884 O O . LYS A 1 265 ? 16.837 9.553 -4.267 1.00 92.75 265 LYS A O 1
ATOM 1889 N N . ILE A 1 266 ? 18.367 8.764 -5.710 1.00 93.25 266 ILE A N 1
ATOM 1890 C CA . ILE A 1 266 ? 17.502 7.718 -6.284 1.00 93.25 266 ILE A CA 1
ATOM 1891 C C . ILE A 1 266 ? 18.118 6.337 -6.099 1.00 93.25 266 ILE A C 1
ATOM 1893 O O . ILE A 1 266 ? 17.570 5.489 -5.397 1.00 93.25 266 ILE A O 1
ATOM 1897 N N . GLY A 1 267 ? 19.299 6.129 -6.677 1.00 92.31 267 GLY A N 1
ATOM 1898 C CA . GLY A 1 267 ? 19.975 4.839 -6.658 1.00 92.31 267 GLY A CA 1
ATOM 1899 C C . GLY A 1 267 ? 20.283 4.314 -5.257 1.00 92.31 267 GLY A C 1
ATOM 1900 O O . GLY A 1 267 ? 19.904 3.198 -4.905 1.00 92.31 267 GLY A O 1
ATOM 1901 N N . ALA A 1 268 ? 20.988 5.112 -4.452 1.00 91.19 268 ALA A N 1
ATOM 1902 C CA . ALA A 1 268 ? 21.409 4.703 -3.115 1.00 91.19 268 ALA A CA 1
ATOM 1903 C C . ALA A 1 268 ? 20.226 4.445 -2.154 1.00 91.19 268 ALA A C 1
ATOM 1905 O O . ALA A 1 268 ? 20.259 3.412 -1.480 1.00 91.19 268 ALA A O 1
ATOM 1906 N N . PRO A 1 269 ? 19.166 5.282 -2.107 1.00 91.94 269 PRO A N 1
ATOM 1907 C CA . PRO A 1 269 ? 17.969 4.968 -1.327 1.00 91.94 269 PRO A CA 1
ATOM 1908 C C . PRO A 1 269 ? 17.260 3.682 -1.767 1.00 91.94 269 PRO A C 1
ATOM 1910 O O . PRO A 1 269 ? 16.875 2.899 -0.904 1.00 91.94 269 PRO A O 1
ATOM 1913 N N . ALA A 1 270 ? 17.150 3.410 -3.075 1.00 92.62 270 ALA A N 1
ATOM 1914 C CA . ALA A 1 270 ? 16.543 2.171 -3.575 1.00 92.62 270 ALA A CA 1
ATOM 1915 C C . ALA A 1 270 ? 17.331 0.932 -3.124 1.00 92.62 270 ALA A C 1
ATOM 1917 O O . ALA A 1 270 ? 16.764 -0.018 -2.580 1.00 92.62 270 ALA A O 1
ATOM 1918 N N . ALA A 1 271 ? 18.659 0.981 -3.262 1.00 90.31 271 ALA A N 1
ATOM 1919 C CA . ALA A 1 271 ? 19.537 -0.095 -2.823 1.00 90.31 271 ALA A CA 1
ATOM 1920 C C . ALA A 1 271 ? 19.476 -0.300 -1.297 1.00 90.31 271 ALA A C 1
ATOM 1922 O O . ALA A 1 271 ? 19.378 -1.435 -0.831 1.00 90.31 271 ALA A O 1
ATOM 1923 N N . LYS A 1 272 ? 19.446 0.783 -0.510 1.00 89.94 272 LYS A N 1
ATOM 1924 C CA . LYS A 1 272 ? 19.257 0.715 0.946 1.00 89.94 272 LYS A CA 1
ATOM 1925 C C . LYS A 1 272 ? 17.910 0.083 1.310 1.00 89.94 272 LYS A C 1
ATOM 1927 O O . LYS A 1 272 ? 17.881 -0.842 2.111 1.00 89.94 272 LYS A O 1
ATOM 1932 N N . ALA A 1 273 ? 16.812 0.545 0.710 1.00 90.94 273 ALA A N 1
ATOM 1933 C CA . ALA A 1 273 ? 15.477 0.026 0.993 1.00 90.94 273 ALA A CA 1
ATOM 1934 C C . ALA A 1 273 ? 15.364 -1.473 0.672 1.00 90.94 273 ALA A C 1
ATOM 1936 O O . ALA A 1 273 ? 14.866 -2.241 1.491 1.00 90.94 273 ALA A O 1
ATOM 1937 N N . SER A 1 274 ? 15.916 -1.903 -0.469 1.00 90.00 274 SER A N 1
ATOM 1938 C CA . SER A 1 274 ? 15.949 -3.319 -0.858 1.00 90.00 274 SER A CA 1
ATOM 1939 C C . SER A 1 274 ? 16.644 -4.201 0.176 1.00 90.00 274 SER A C 1
ATOM 1941 O O . SER A 1 274 ? 16.119 -5.248 0.544 1.00 90.00 274 SER A O 1
ATOM 1943 N N . GLN A 1 275 ? 17.780 -3.738 0.703 1.00 87.12 275 GLN A N 1
ATOM 1944 C CA . GLN A 1 275 ? 18.549 -4.472 1.694 1.00 87.12 275 GLN A CA 1
ATOM 1945 C C . GLN A 1 275 ? 17.761 -4.646 2.992 1.00 87.12 275 GLN A C 1
ATOM 1947 O O . GLN A 1 275 ? 17.790 -5.723 3.579 1.00 87.12 275 GLN A O 1
ATOM 1952 N N . GLU A 1 276 ? 17.073 -3.604 3.453 1.00 88.69 276 GLU A N 1
ATOM 1953 C CA . GLU A 1 276 ? 16.270 -3.677 4.676 1.00 88.69 276 GLU A CA 1
ATOM 1954 C C . GLU A 1 276 ? 15.056 -4.598 4.501 1.00 88.69 276 GLU A C 1
ATOM 1956 O O . GLU A 1 276 ? 14.741 -5.379 5.402 1.00 88.69 276 GLU A O 1
ATOM 1961 N N . TYR A 1 277 ? 14.387 -4.563 3.343 1.00 90.44 277 TYR A N 1
ATOM 1962 C CA . TYR A 1 277 ? 13.271 -5.470 3.061 1.00 90.44 277 TYR A CA 1
ATOM 1963 C C . TYR A 1 277 ? 13.726 -6.928 2.978 1.00 90.44 277 TYR A C 1
ATOM 1965 O O . TYR A 1 277 ? 13.113 -7.801 3.597 1.00 90.44 277 TYR A O 1
ATOM 1973 N N . GLU A 1 278 ? 14.837 -7.192 2.293 1.00 87.44 278 GLU A N 1
ATOM 1974 C CA . GLU A 1 278 ? 15.449 -8.519 2.256 1.00 87.44 278 GLU A CA 1
ATOM 1975 C C . GLU A 1 278 ? 15.852 -8.979 3.668 1.00 87.44 278 GLU A C 1
ATOM 1977 O O . GLU A 1 278 ? 15.496 -10.080 4.084 1.00 87.44 278 GLU A O 1
ATOM 1982 N N . ALA A 1 279 ? 16.525 -8.123 4.447 1.00 84.56 279 ALA A N 1
ATOM 1983 C CA . ALA A 1 279 ? 16.970 -8.437 5.808 1.00 84.56 279 ALA A CA 1
ATOM 1984 C C . ALA A 1 279 ? 15.810 -8.688 6.783 1.00 84.56 279 ALA A C 1
ATOM 1986 O O . ALA A 1 279 ? 15.961 -9.466 7.725 1.00 84.56 279 ALA A O 1
ATOM 1987 N N . THR A 1 280 ? 14.657 -8.057 6.548 1.00 86.06 280 THR A N 1
ATOM 1988 C CA . THR A 1 280 ? 13.425 -8.296 7.314 1.00 86.06 280 THR A CA 1
ATOM 1989 C C . THR A 1 280 ? 12.789 -9.649 6.970 1.00 86.06 280 THR A C 1
ATOM 1991 O O . THR A 1 280 ? 12.028 -10.192 7.768 1.00 86.06 280 THR A O 1
ATOM 1994 N N . GLY A 1 281 ? 13.119 -10.229 5.813 1.00 87.31 281 GLY A N 1
ATOM 1995 C CA . GLY A 1 281 ? 12.589 -11.514 5.359 1.00 87.31 281 GLY A CA 1
ATOM 1996 C C . GLY A 1 281 ? 11.393 -11.393 4.415 1.00 87.31 281 GLY A C 1
ATOM 1997 O O . GLY A 1 281 ? 10.561 -12.302 4.355 1.00 87.31 281 GLY A O 1
ATOM 1998 N N . PHE A 1 282 ? 11.267 -10.282 3.686 1.00 89.06 282 PHE A N 1
ATOM 1999 C CA . PHE A 1 282 ? 10.271 -10.185 2.623 1.00 89.06 282 PHE A CA 1
ATOM 2000 C C . PHE A 1 282 ? 10.673 -11.005 1.387 1.00 89.06 282 PHE A C 1
ATOM 2002 O O . PHE A 1 282 ? 11.859 -11.162 1.076 1.00 89.06 282 PHE A O 1
ATOM 2009 N N . ARG A 1 283 ? 9.668 -11.500 0.652 1.00 85.69 283 ARG A N 1
ATOM 2010 C CA . ARG A 1 283 ? 9.854 -12.049 -0.699 1.00 85.69 283 ARG A CA 1
ATOM 2011 C C . ARG A 1 283 ? 10.434 -10.978 -1.623 1.00 85.69 283 ARG A C 1
ATOM 2013 O O . ARG A 1 283 ? 10.310 -9.779 -1.364 1.00 85.69 283 ARG A O 1
ATOM 2020 N N . GLN A 1 284 ? 11.073 -11.437 -2.693 1.00 84.19 284 GLN A N 1
ATOM 2021 C CA . GLN A 1 284 ? 11.617 -10.550 -3.710 1.00 84.19 284 GLN A CA 1
ATOM 2022 C C . GLN A 1 284 ? 10.518 -9.628 -4.262 1.00 84.19 284 GLN A C 1
ATOM 2024 O O . GLN A 1 284 ? 9.405 -10.099 -4.503 1.00 84.19 284 GLN A O 1
ATOM 2029 N N . PRO A 1 285 ? 10.814 -8.340 -4.501 1.00 83.88 285 PRO A N 1
ATOM 2030 C CA . PRO A 1 285 ? 9.896 -7.465 -5.199 1.00 83.88 285 PRO A CA 1
ATOM 2031 C C . PRO A 1 285 ? 9.635 -7.977 -6.617 1.00 83.88 285 PRO A C 1
ATOM 2033 O O . PRO A 1 285 ? 10.546 -8.464 -7.300 1.00 83.88 285 PRO A O 1
ATOM 2036 N N . ASP A 1 286 ? 8.395 -7.827 -7.073 1.00 77.00 286 ASP A N 1
ATOM 2037 C CA . ASP A 1 286 ? 8.008 -8.131 -8.447 1.00 77.00 286 ASP A CA 1
ATOM 2038 C C . ASP A 1 286 ? 8.458 -7.008 -9.391 1.00 77.00 286 ASP A C 1
ATOM 2040 O O . ASP A 1 286 ? 7.683 -6.178 -9.867 1.00 77.00 286 ASP A O 1
ATOM 2044 N N . LEU A 1 287 ? 9.771 -6.939 -9.593 1.00 77.50 287 LEU A N 1
ATOM 2045 C CA . LEU A 1 287 ? 10.430 -6.020 -10.507 1.00 77.50 287 LEU A CA 1
ATOM 2046 C C . LEU A 1 287 ? 11.089 -6.791 -11.645 1.00 77.50 287 LEU A C 1
ATOM 2048 O O . LEU A 1 287 ? 11.520 -7.937 -11.490 1.00 77.50 287 LEU A O 1
ATOM 2052 N N . ALA A 1 288 ? 11.215 -6.129 -12.791 1.00 70.94 288 ALA A N 1
ATOM 2053 C CA . ALA A 1 288 ? 12.048 -6.610 -13.877 1.00 70.94 288 ALA A CA 1
ATOM 2054 C C . ALA A 1 288 ? 13.503 -6.713 -13.394 1.00 70.94 288 ALA A C 1
ATOM 2056 O O . ALA A 1 288 ? 14.068 -5.739 -12.886 1.00 70.94 288 ALA A O 1
ATOM 2057 N N . ILE A 1 289 ? 14.094 -7.896 -13.568 1.00 74.12 289 ILE A N 1
ATOM 2058 C CA . ILE A 1 289 ? 15.514 -8.131 -13.331 1.00 74.12 289 ILE A CA 1
ATOM 2059 C C . ILE A 1 289 ? 16.215 -8.137 -14.675 1.00 74.12 289 ILE A C 1
ATOM 2061 O O . ILE A 1 289 ? 15.898 -8.935 -15.551 1.00 74.12 289 ILE A O 1
ATOM 2065 N N . GLY A 1 290 ? 17.184 -7.249 -14.803 1.00 68.12 290 GLY A N 1
ATOM 2066 C CA . GLY A 1 290 ? 18.122 -7.250 -15.901 1.00 68.12 290 GLY A CA 1
ATOM 2067 C C . GLY A 1 290 ? 19.428 -7.937 -15.503 1.00 68.12 290 GLY A C 1
ATOM 2068 O O . GLY A 1 290 ? 19.897 -7.708 -14.392 1.00 68.12 290 GLY A O 1
ATOM 2069 N N . ALA A 1 291 ? 20.004 -8.787 -16.353 1.00 59.66 291 ALA A N 1
ATOM 2070 C CA . ALA A 1 291 ? 21.204 -9.580 -16.060 1.00 59.66 291 ALA A CA 1
ATOM 2071 C C . ALA A 1 291 ? 22.210 -9.683 -17.228 1.00 59.66 291 ALA A C 1
ATOM 2073 O O . ALA A 1 291 ? 23.111 -10.523 -17.186 1.00 59.66 291 ALA A O 1
ATOM 2074 N N . THR A 1 292 ? 22.074 -8.874 -18.287 1.00 59.75 292 THR A N 1
ATOM 2075 C CA . THR A 1 292 ? 22.898 -9.015 -19.505 1.00 59.75 292 THR A CA 1
ATOM 2076 C C . THR A 1 292 ? 23.662 -7.748 -19.897 1.00 59.75 292 THR A C 1
ATOM 2078 O O . THR A 1 292 ? 23.229 -6.624 -19.652 1.00 59.75 292 THR A O 1
ATOM 2081 N N . GLU A 1 293 ? 24.786 -7.912 -20.613 1.00 59.69 293 GLU A N 1
ATOM 2082 C CA . GLU A 1 293 ? 25.516 -6.787 -21.229 1.00 59.69 293 GLU A CA 1
ATOM 2083 C C . GLU A 1 293 ? 24.651 -5.994 -22.221 1.00 59.69 293 GLU A C 1
ATOM 2085 O O . GLU A 1 293 ? 24.929 -4.829 -22.505 1.00 59.69 293 GLU A O 1
ATOM 2090 N N . ALA A 1 294 ? 23.573 -6.613 -22.707 1.00 60.19 294 ALA A N 1
ATOM 2091 C CA . ALA A 1 294 ? 22.593 -6.048 -23.618 1.00 60.19 294 ALA A CA 1
ATOM 2092 C C . ALA A 1 294 ? 21.491 -5.240 -22.906 1.00 60.19 294 ALA A C 1
ATOM 2094 O O . ALA A 1 294 ? 20.391 -5.109 -23.437 1.00 60.19 294 ALA A O 1
ATOM 2095 N N . GLU A 1 295 ? 21.779 -4.632 -21.756 1.00 69.50 295 GLU A N 1
ATOM 2096 C CA . GLU A 1 295 ? 20.844 -3.792 -20.998 1.00 69.50 295 GLU A CA 1
ATOM 2097 C C . GLU A 1 295 ? 21.379 -2.381 -20.731 1.00 69.50 295 GLU A C 1
ATOM 2099 O O . GLU A 1 295 ? 22.582 -2.144 -20.853 1.00 69.50 295 GLU A O 1
ATOM 2104 N N . PRO A 1 296 ? 20.519 -1.418 -20.328 1.00 73.00 296 PRO A N 1
ATOM 2105 C CA . PRO A 1 296 ? 20.908 -0.014 -20.207 1.00 73.00 296 PRO A CA 1
ATOM 2106 C C . PRO A 1 296 ? 22.156 0.243 -19.355 1.00 73.00 296 PRO A C 1
ATOM 2108 O O . PRO A 1 296 ? 22.974 1.090 -19.711 1.00 73.00 296 PRO A O 1
ATOM 2111 N N . CYS A 1 297 ? 22.313 -0.486 -18.247 1.00 80.00 297 CYS A N 1
ATOM 2112 C CA . CYS A 1 297 ? 23.465 -0.356 -17.357 1.00 80.00 297 CYS A CA 1
ATOM 2113 C C . CYS A 1 297 ? 24.604 -1.358 -17.640 1.00 80.00 297 CYS A C 1
ATOM 2115 O O . CYS A 1 297 ? 25.627 -1.275 -16.958 1.00 80.00 297 CYS A O 1
ATOM 2117 N N . GLY A 1 298 ? 24.433 -2.279 -18.600 1.00 73.62 298 GLY A N 1
ATOM 2118 C CA . GLY A 1 298 ? 25.402 -3.311 -18.997 1.00 73.62 298 GLY A CA 1
ATOM 2119 C C . GLY A 1 298 ? 25.913 -4.230 -17.872 1.00 73.62 298 GLY A C 1
ATOM 2120 O O . GLY A 1 298 ? 25.535 -4.103 -16.709 1.00 73.62 298 GLY A O 1
ATOM 2121 N N . GLY A 1 299 ? 26.842 -5.131 -18.202 1.00 74.19 299 GLY A N 1
ATOM 2122 C CA . GLY A 1 299 ? 27.468 -6.074 -17.262 1.00 74.19 299 GLY A CA 1
ATOM 2123 C C . GLY A 1 299 ? 26.649 -7.341 -16.981 1.00 74.19 299 GLY A C 1
ATOM 2124 O O . GLY A 1 299 ? 25.558 -7.518 -17.505 1.00 74.19 299 GLY A O 1
ATOM 2125 N N . THR A 1 300 ? 27.197 -8.233 -16.152 1.00 74.69 300 THR A N 1
ATOM 2126 C CA . THR A 1 300 ? 26.611 -9.556 -15.847 1.00 74.69 300 THR A CA 1
ATOM 2127 C C . THR A 1 300 ? 25.843 -9.611 -14.527 1.00 74.69 300 THR A C 1
ATOM 2129 O O . THR A 1 300 ? 25.170 -10.600 -14.255 1.00 74.69 300 THR A O 1
ATOM 2132 N N . ASP A 1 301 ? 25.963 -8.582 -13.683 1.00 78.88 301 ASP A N 1
ATOM 2133 C CA . ASP A 1 301 ? 25.312 -8.567 -12.372 1.00 78.88 301 ASP A CA 1
ATOM 2134 C C . ASP A 1 301 ? 23.808 -8.270 -12.507 1.00 78.88 301 ASP A C 1
ATOM 2136 O O . ASP A 1 301 ? 23.456 -7.232 -13.094 1.00 78.88 301 ASP A O 1
ATOM 2140 N N . PRO A 1 302 ? 22.931 -9.116 -11.930 1.00 78.31 302 PRO A N 1
ATOM 2141 C CA . PRO A 1 302 ? 21.495 -8.884 -11.910 1.00 78.31 302 PRO A CA 1
ATOM 2142 C C . PRO A 1 302 ? 21.097 -7.591 -11.184 1.00 78.31 302 PRO A C 1
ATOM 2144 O O . PRO A 1 302 ? 21.595 -7.290 -10.088 1.00 78.31 302 PRO A O 1
ATOM 2147 N N . ARG A 1 303 ? 20.162 -6.836 -11.770 1.00 83.19 303 ARG A N 1
ATOM 2148 C CA . ARG A 1 303 ? 19.714 -5.532 -11.266 1.00 83.19 303 ARG A CA 1
ATOM 2149 C C . ARG A 1 303 ? 18.237 -5.251 -11.480 1.00 83.19 303 ARG A C 1
ATOM 2151 O O . ARG A 1 303 ? 17.671 -5.622 -12.502 1.00 83.19 303 ARG A O 1
ATOM 2158 N N . PHE A 1 304 ? 17.656 -4.507 -10.548 1.00 85.81 304 PHE A N 1
ATOM 2159 C CA . PHE A 1 304 ? 16.339 -3.891 -10.702 1.00 85.81 304 PHE A CA 1
ATOM 2160 C C . PHE A 1 304 ? 16.439 -2.534 -11.406 1.00 85.81 304 PHE A C 1
ATOM 2162 O O . PHE A 1 304 ? 17.506 -1.920 -11.428 1.00 85.81 304 PHE A O 1
ATOM 2169 N N . PHE A 1 305 ? 15.327 -2.026 -11.939 1.00 82.25 305 PHE A N 1
ATOM 2170 C CA . PHE A 1 305 ? 15.286 -0.745 -12.654 1.00 82.25 305 PHE A CA 1
ATOM 2171 C C . PHE A 1 305 ? 14.466 0.314 -11.913 1.00 82.25 305 PHE A C 1
ATOM 2173 O O . PHE A 1 305 ? 13.352 0.050 -11.457 1.00 82.25 305 PHE A O 1
ATOM 2180 N N . VAL A 1 306 ? 15.010 1.533 -11.847 1.00 87.88 306 VAL A N 1
ATOM 2181 C CA . VAL A 1 306 ? 14.316 2.731 -11.356 1.00 87.88 306 VAL A CA 1
ATOM 2182 C C . VAL A 1 306 ? 14.437 3.828 -12.408 1.00 87.88 306 VAL A C 1
ATOM 2184 O O . VAL A 1 306 ? 15.539 4.172 -12.836 1.00 87.88 306 VAL A O 1
ATOM 2187 N N . HIS A 1 307 ? 13.308 4.387 -12.824 1.00 86.06 307 HIS A N 1
ATOM 2188 C CA . HIS A 1 307 ? 13.245 5.484 -13.781 1.00 86.06 307 HIS A CA 1
ATOM 2189 C C . HIS A 1 307 ? 13.116 6.818 -13.046 1.00 86.06 307 HIS A C 1
ATOM 2191 O O . HIS A 1 307 ? 12.215 7.000 -12.225 1.00 86.06 307 HIS A O 1
ATOM 2197 N N . TRP A 1 308 ? 13.994 7.771 -13.359 1.00 89.19 308 TRP A N 1
ATOM 2198 C CA . TRP A 1 308 ? 13.818 9.157 -12.931 1.00 89.19 308 TRP A CA 1
ATOM 2199 C C . TRP A 1 308 ? 12.956 9.876 -13.967 1.00 89.19 308 TRP A C 1
ATOM 2201 O O . TRP A 1 308 ? 13.433 10.261 -15.034 1.00 89.19 308 TRP A O 1
ATOM 2211 N N . ALA A 1 309 ? 11.664 9.981 -13.676 1.00 79.81 309 ALA A N 1
ATOM 2212 C CA . ALA A 1 309 ? 10.653 10.407 -14.629 1.00 79.81 309 ALA A CA 1
ATOM 2213 C C . ALA A 1 309 ? 10.167 11.827 -14.341 1.00 79.81 309 ALA A C 1
ATOM 2215 O O . ALA A 1 309 ? 10.172 12.295 -13.201 1.00 79.81 309 ALA A O 1
ATOM 2216 N N . LYS A 1 310 ? 9.701 12.517 -15.385 1.00 77.62 310 LYS A N 1
ATOM 2217 C CA . LYS A 1 310 ? 9.151 13.874 -15.279 1.00 77.62 310 LYS A CA 1
ATOM 2218 C C . LYS A 1 310 ? 8.005 13.955 -14.264 1.00 77.62 310 LYS A C 1
ATOM 2220 O O . LYS A 1 310 ? 7.973 14.885 -13.458 1.00 77.62 310 LYS A O 1
ATOM 2225 N N . GLU A 1 311 ? 7.092 12.982 -14.273 1.00 73.94 311 GLU A N 1
ATOM 2226 C CA . GLU A 1 311 ? 5.860 13.018 -13.482 1.00 73.94 311 GLU A CA 1
ATOM 2227 C C . GLU A 1 311 ? 5.604 11.719 -12.716 1.00 73.94 311 GLU A C 1
ATOM 2229 O O . GLU A 1 311 ? 5.906 10.631 -13.194 1.00 73.94 311 GLU A O 1
ATOM 2234 N N . GLY A 1 312 ? 4.994 11.889 -11.537 1.00 70.56 312 GLY A N 1
ATOM 2235 C CA . GLY A 1 312 ? 4.498 10.824 -10.665 1.00 70.56 312 GLY A CA 1
ATOM 2236 C C . GLY A 1 312 ? 5.574 10.034 -9.917 1.00 70.56 312 GLY A C 1
ATOM 2237 O O . GLY A 1 312 ? 6.671 9.794 -10.409 1.00 70.56 312 GLY A O 1
ATOM 2238 N N . ASN A 1 313 ? 5.256 9.685 -8.673 1.00 78.50 313 ASN A N 1
ATOM 2239 C CA . ASN A 1 313 ? 5.963 8.624 -7.974 1.00 78.50 313 ASN A CA 1
ATOM 2240 C C . ASN A 1 313 ? 5.002 7.471 -7.892 1.00 78.50 313 ASN A C 1
ATOM 2242 O O . ASN A 1 313 ? 3.858 7.670 -7.479 1.00 78.50 313 ASN A O 1
ATOM 2246 N N . PHE A 1 314 ? 5.459 6.330 -8.355 1.00 70.44 314 PHE A N 1
ATOM 2247 C CA . PHE A 1 314 ? 4.676 5.126 -8.313 1.00 70.44 314 PHE A CA 1
ATOM 2248 C C . PHE A 1 314 ? 5.627 3.964 -8.566 1.00 70.44 314 PHE A C 1
ATOM 2250 O O . PHE A 1 314 ? 6.447 3.962 -9.490 1.00 70.44 314 PHE A O 1
ATOM 2257 N N . PHE A 1 315 ? 5.500 2.929 -7.759 1.00 68.19 315 PHE A N 1
ATOM 2258 C CA . PHE A 1 315 ? 5.650 1.599 -8.269 1.00 68.19 315 PHE A CA 1
ATOM 2259 C C . PHE A 1 315 ? 4.444 1.387 -9.144 1.00 68.19 315 PHE A C 1
ATOM 2261 O O . PHE A 1 315 ? 3.295 1.326 -8.696 1.00 68.19 315 PHE A O 1
ATOM 2268 N N . ARG A 1 316 ? 4.733 1.310 -10.429 1.00 56.56 316 ARG A N 1
ATOM 2269 C CA . ARG A 1 316 ? 3.727 0.951 -11.392 1.00 56.56 316 ARG A CA 1
ATOM 2270 C C . ARG A 1 316 ? 3.625 -0.554 -11.383 1.00 56.56 316 ARG A C 1
ATOM 2272 O O . ARG A 1 316 ? 4.232 -1.277 -12.163 1.00 56.56 316 ARG A O 1
ATOM 2279 N N . GLY A 1 317 ? 2.905 -0.996 -10.363 1.00 47.22 317 GLY A N 1
ATOM 2280 C CA . GLY A 1 317 ? 2.129 -2.190 -10.501 1.00 47.22 317 GLY A CA 1
ATOM 2281 C C . GLY A 1 317 ? 0.991 -1.873 -11.472 1.00 47.22 317 GLY A C 1
ATOM 2282 O O . GLY A 1 317 ? 0.996 -2.242 -12.639 1.00 47.22 317 GLY A O 1
ATOM 2283 N N . LEU A 1 318 ? 0.060 -1.053 -10.984 1.00 38.94 318 LEU A N 1
ATOM 2284 C CA . LEU A 1 318 ? -1.149 -0.588 -11.667 1.00 38.94 318 LEU A CA 1
ATOM 2285 C C . LEU A 1 318 ? -1.118 0.930 -11.761 1.00 38.94 318 LEU A C 1
ATOM 2287 O O . LEU A 1 318 ? -1.254 1.588 -10.731 1.00 38.94 318 LEU A O 1
ATOM 2291 N N . ASP A 1 319 ? -1.028 1.494 -12.957 1.00 35.00 319 ASP A N 1
ATOM 2292 C CA . ASP A 1 319 ? -1.365 2.898 -13.178 1.00 35.00 319 ASP A CA 1
ATOM 2293 C C . ASP A 1 319 ? -2.366 3.034 -14.325 1.00 35.00 319 ASP A C 1
ATOM 2295 O O . ASP A 1 319 ? -2.191 2.366 -15.333 1.00 35.00 319 ASP A O 1
ATOM 2299 N N . PRO A 1 320 ? -3.391 3.897 -14.210 1.00 32.44 320 PRO A N 1
ATOM 2300 C CA . PRO A 1 320 ? -4.362 4.151 -15.277 1.00 32.44 320 PRO A CA 1
ATOM 2301 C C . PRO A 1 320 ? -3.801 4.922 -16.482 1.00 32.44 320 PRO A C 1
ATOM 2303 O O . PRO A 1 320 ? -4.542 5.169 -17.413 1.00 32.44 320 PRO A O 1
ATOM 2306 N N . ALA A 1 321 ? -2.538 5.348 -16.467 1.00 32.19 321 ALA A N 1
ATOM 2307 C CA . ALA A 1 321 ? -1.764 5.793 -17.624 1.00 32.19 321 ALA A CA 1
ATOM 2308 C C . ALA A 1 321 ? -0.555 4.856 -17.875 1.00 32.19 321 ALA A C 1
ATOM 2310 O O . ALA A 1 321 ? 0.417 5.220 -18.549 1.00 32.19 321 ALA A O 1
ATOM 2311 N N . GLU A 1 322 ? -0.612 3.626 -17.366 1.00 37.50 322 GLU A N 1
ATOM 2312 C CA . GLU A 1 322 ? 0.062 2.456 -17.902 1.00 37.50 322 GLU A CA 1
ATOM 2313 C C . GLU A 1 322 ? -0.981 1.498 -18.434 1.00 37.50 322 GLU A C 1
ATOM 2315 O O . GLU A 1 322 ? -2.138 1.462 -18.045 1.00 37.50 322 GLU A O 1
ATOM 2320 N N . VAL A 1 323 ? -0.539 0.776 -19.429 1.00 33.81 323 VAL A N 1
ATOM 2321 C CA . VAL A 1 323 ? -1.307 -0.166 -20.179 1.00 33.81 323 VAL A CA 1
ATOM 2322 C C . VAL A 1 323 ? -1.679 -1.347 -19.268 1.00 33.81 323 VAL A C 1
ATOM 2324 O O . VAL A 1 323 ? -0.915 -2.305 -19.141 1.00 33.81 323 VAL A O 1
ATOM 2327 N N . VAL A 1 324 ? -2.819 -1.249 -18.577 1.00 34.47 324 VAL A N 1
ATOM 2328 C CA . VAL A 1 324 ? -3.310 -2.262 -17.637 1.00 34.47 324 VAL A CA 1
ATOM 2329 C C . VAL A 1 324 ? -4.093 -3.294 -18.417 1.00 34.47 324 VAL A C 1
ATOM 2331 O O . VAL A 1 324 ? -5.164 -3.059 -18.974 1.00 34.47 324 VAL A O 1
ATOM 2334 N N . ALA A 1 325 ? -3.567 -4.504 -18.422 1.00 36.81 325 ALA A N 1
ATOM 2335 C CA . ALA A 1 325 ? -4.334 -5.613 -18.912 1.00 36.81 325 ALA A CA 1
ATOM 2336 C C . ALA A 1 325 ? -5.485 -5.941 -17.903 1.00 36.81 325 ALA A C 1
ATOM 2338 O O . ALA A 1 325 ? -5.405 -5.612 -16.720 1.00 36.81 325 ALA A O 1
ATOM 2339 N N . PRO A 1 326 ? -6.571 -6.618 -18.313 1.00 34.78 326 PRO A N 1
ATOM 2340 C CA . PRO A 1 326 ? -7.829 -6.763 -17.547 1.00 34.78 326 PRO A CA 1
ATOM 2341 C C . PRO A 1 326 ? -7.822 -7.457 -16.166 1.00 34.78 326 PRO A C 1
ATOM 2343 O O . PRO A 1 326 ? -8.873 -7.505 -15.534 1.00 34.78 326 PRO A O 1
ATOM 2346 N N . ASP A 1 327 ? -6.703 -8.009 -15.702 1.00 35.97 327 ASP A N 1
ATOM 2347 C CA . ASP A 1 327 ? -6.529 -8.723 -14.426 1.00 35.97 327 ASP A CA 1
ATOM 2348 C C . ASP A 1 327 ? -5.224 -8.299 -13.709 1.00 35.97 327 ASP A C 1
ATOM 2350 O O . ASP A 1 327 ? -4.684 -9.001 -12.862 1.00 35.97 327 ASP A O 1
ATOM 2354 N N . GLY A 1 328 ? -4.736 -7.105 -14.067 1.00 39.56 328 GLY A N 1
ATOM 2355 C CA . GLY A 1 328 ? -3.621 -6.381 -13.471 1.00 39.56 328 GLY A CA 1
ATOM 2356 C C . GLY A 1 328 ? -2.380 -7.154 -13.061 1.00 39.56 328 GLY A C 1
ATOM 2357 O O . GLY A 1 328 ? -2.017 -7.161 -11.887 1.00 39.56 328 GLY A O 1
ATOM 2358 N N . ASN A 1 329 ? -1.635 -7.602 -14.062 1.00 34.75 329 ASN A N 1
ATOM 2359 C CA . ASN A 1 329 ? -0.209 -7.867 -13.948 1.00 34.75 329 ASN A CA 1
ATOM 2360 C C . ASN A 1 329 ? 0.620 -6.786 -14.667 1.00 34.75 329 ASN A C 1
ATOM 2362 O O . ASN A 1 329 ? 0.155 -6.127 -15.598 1.00 34.75 329 ASN A O 1
ATOM 2366 N N . HIS A 1 330 ? 1.828 -6.547 -14.153 1.00 43.62 330 HIS A N 1
ATOM 2367 C CA . HIS A 1 330 ? 2.517 -5.250 -14.186 1.00 43.62 330 HIS A CA 1
ATOM 2368 C C . HIS A 1 330 ? 3.861 -5.299 -14.925 1.00 43.62 330 HIS A C 1
ATOM 2370 O O . HIS A 1 330 ? 4.563 -6.313 -14.882 1.00 43.62 330 HIS A O 1
ATOM 2376 N N . TYR A 1 331 ? 4.301 -4.187 -15.523 1.00 48.97 331 TYR A N 1
ATOM 2377 C CA . TYR A 1 331 ? 5.696 -4.024 -15.952 1.00 48.97 331 TYR A CA 1
ATOM 2378 C C . TYR A 1 331 ? 6.544 -3.549 -14.772 1.00 48.97 331 TYR A C 1
ATOM 2380 O O . TYR A 1 331 ? 6.891 -2.377 -14.697 1.00 48.97 331 TYR A O 1
ATOM 2388 N N . GLY A 1 332 ? 6.874 -4.458 -13.848 1.00 60.06 332 GLY A N 1
ATOM 2389 C CA . GLY A 1 332 ? 7.522 -4.173 -12.559 1.00 60.06 332 GLY A CA 1
ATOM 2390 C C . GLY A 1 332 ? 8.712 -3.202 -12.613 1.00 60.06 332 GLY A C 1
ATOM 2391 O O . GLY A 1 332 ? 9.872 -3.611 -12.725 1.00 60.06 332 GLY A O 1
ATOM 2392 N N . ARG A 1 333 ? 8.425 -1.902 -12.506 1.00 73.12 333 ARG A N 1
ATOM 2393 C CA . ARG A 1 333 ? 9.381 -0.791 -12.512 1.00 73.12 333 ARG A CA 1
ATOM 2394 C C . ARG A 1 333 ? 8.943 0.254 -11.501 1.00 73.12 333 ARG A C 1
ATOM 2396 O O . ARG A 1 333 ? 7.756 0.472 -11.260 1.00 73.12 333 ARG A O 1
ATOM 2403 N N . ILE A 1 334 ? 9.931 0.931 -10.936 1.00 83.69 334 ILE A N 1
ATOM 2404 C CA . ILE A 1 334 ? 9.703 2.057 -10.035 1.00 83.69 334 ILE A CA 1
ATOM 2405 C C . ILE A 1 334 ? 9.974 3.340 -10.808 1.00 83.69 334 ILE A C 1
ATOM 2407 O O . ILE A 1 334 ? 11.033 3.484 -11.420 1.00 83.69 334 ILE A O 1
ATOM 2411 N N . TYR A 1 335 ? 9.036 4.277 -10.751 1.00 84.69 335 TYR A N 1
ATOM 2412 C CA . TYR A 1 335 ? 9.174 5.607 -11.323 1.00 84.69 335 TYR A CA 1
ATOM 2413 C C . TYR A 1 335 ? 9.181 6.627 -10.199 1.00 84.69 335 TYR A C 1
ATOM 2415 O O . TYR A 1 335 ? 8.322 6.612 -9.318 1.00 84.69 335 TYR A O 1
ATOM 2423 N N . ILE A 1 336 ? 10.172 7.509 -10.233 1.00 88.94 336 ILE A N 1
ATOM 2424 C CA . ILE A 1 336 ? 10.366 8.557 -9.238 1.00 88.94 336 ILE A CA 1
ATOM 2425 C C . ILE A 1 336 ? 10.294 9.898 -9.948 1.00 88.94 336 ILE A C 1
ATOM 2427 O O . ILE A 1 336 ? 11.087 10.167 -10.853 1.00 88.94 336 ILE A O 1
ATOM 2431 N N . ALA A 1 337 ? 9.369 10.750 -9.518 1.00 86.25 337 ALA A N 1
ATOM 2432 C CA . ALA A 1 337 ? 9.168 12.068 -10.086 1.00 86.25 337 ALA A CA 1
ATOM 2433 C C . ALA A 1 337 ? 10.386 12.958 -9.836 1.00 86.25 337 ALA A C 1
ATOM 2435 O O . ALA A 1 337 ? 10.914 13.032 -8.721 1.00 86.25 337 ALA A O 1
ATOM 2436 N N . THR A 1 338 ? 10.746 13.768 -10.828 1.00 89.19 338 THR A N 1
ATOM 2437 C CA . THR A 1 338 ? 11.772 14.812 -10.687 1.00 89.19 338 THR A CA 1
ATOM 2438 C C . THR A 1 338 ? 11.519 15.742 -9.511 1.00 89.19 338 THR A C 1
ATOM 2440 O O . THR A 1 338 ? 12.444 16.049 -8.766 1.00 89.19 338 THR A O 1
ATOM 2443 N N . LYS A 1 339 ? 10.262 16.119 -9.252 1.00 87.06 339 LYS A N 1
ATOM 2444 C CA . LYS A 1 339 ? 9.905 16.968 -8.103 1.00 87.06 339 LYS A CA 1
ATOM 2445 C C . LYS A 1 339 ? 10.231 16.350 -6.738 1.00 87.06 339 LYS A C 1
ATOM 2447 O O . LYS A 1 339 ? 10.349 17.097 -5.772 1.00 87.06 339 LYS A O 1
ATOM 2452 N N . SER A 1 340 ? 10.332 15.025 -6.626 1.00 87.19 340 SER A N 1
ATOM 2453 C CA . SER A 1 340 ? 10.514 14.352 -5.336 1.00 87.19 340 SER A CA 1
ATOM 2454 C C . SER A 1 340 ? 11.947 14.377 -4.834 1.00 87.19 340 SER A C 1
ATOM 2456 O O . SER A 1 340 ? 12.151 14.360 -3.624 1.00 87.19 340 SER A O 1
ATOM 2458 N N . THR A 1 341 ? 12.940 14.533 -5.713 1.00 88.94 341 THR A N 1
ATOM 2459 C CA . THR A 1 341 ? 14.358 14.633 -5.313 1.00 88.94 341 THR A CA 1
ATOM 2460 C C . THR A 1 341 ? 14.669 15.888 -4.494 1.00 88.94 341 THR A C 1
ATOM 2462 O O . THR A 1 341 ? 15.708 15.953 -3.834 1.00 88.94 341 THR A O 1
ATOM 2465 N N . THR A 1 342 ? 13.759 16.865 -4.492 1.00 85.81 342 THR A N 1
ATOM 2466 C CA . THR A 1 342 ? 13.856 18.101 -3.710 1.00 85.81 342 THR A CA 1
ATOM 2467 C C . THR A 1 342 ? 12.968 18.093 -2.464 1.00 85.81 342 THR A C 1
ATOM 2469 O O . THR A 1 342 ? 12.893 19.107 -1.773 1.00 85.81 342 THR A O 1
ATOM 2472 N N . TRP A 1 343 ? 12.236 17.008 -2.184 1.00 84.75 343 TRP A N 1
ATOM 2473 C CA . TRP A 1 343 ? 11.369 16.944 -1.008 1.00 84.75 343 TRP A CA 1
ATOM 2474 C C . TRP A 1 343 ? 12.180 16.777 0.278 1.00 84.75 343 TRP A C 1
ATOM 2476 O O . TRP A 1 343 ? 13.159 16.031 0.337 1.00 84.75 343 TRP A O 1
ATOM 2486 N N . THR A 1 344 ? 11.750 17.481 1.322 1.00 75.69 344 THR A N 1
ATOM 2487 C CA . THR A 1 344 ? 12.389 17.495 2.640 1.00 75.69 344 THR A CA 1
ATOM 2488 C C . THR A 1 344 ? 11.373 17.149 3.719 1.00 75.69 344 THR A C 1
ATOM 2490 O O . THR A 1 344 ? 10.176 17.375 3.549 1.00 75.69 344 THR A O 1
ATOM 2493 N N . LEU A 1 345 ? 11.861 16.663 4.866 1.00 67.44 345 LEU A N 1
ATOM 2494 C CA . LEU A 1 345 ? 11.016 16.326 6.019 1.00 67.44 345 LEU A CA 1
ATOM 2495 C C . LEU A 1 345 ? 10.144 17.497 6.494 1.00 67.44 345 LEU A C 1
ATOM 2497 O O . LEU A 1 345 ? 9.026 17.271 6.941 1.00 67.44 345 LEU A O 1
ATOM 2501 N N . ALA A 1 346 ? 10.638 18.732 6.368 1.00 61.91 346 ALA A N 1
ATOM 2502 C CA . ALA A 1 346 ? 9.944 19.938 6.817 1.00 61.91 346 ALA A CA 1
ATOM 2503 C C . ALA A 1 346 ? 8.715 20.301 5.963 1.00 61.91 346 ALA A C 1
ATOM 2505 O O . ALA A 1 346 ? 7.881 21.089 6.392 1.00 61.91 346 ALA A O 1
ATOM 2506 N N . ALA A 1 347 ? 8.588 19.760 4.749 1.00 55.38 347 ALA A N 1
ATOM 2507 C CA . ALA A 1 347 ? 7.534 20.158 3.820 1.00 55.38 347 ALA A CA 1
ATOM 2508 C C . ALA A 1 347 ? 6.178 19.463 4.066 1.00 55.38 347 ALA A C 1
ATOM 2510 O O . ALA A 1 347 ? 5.295 19.588 3.218 1.00 55.38 347 ALA A O 1
ATOM 2511 N N . ASN A 1 348 ? 6.014 18.680 5.147 1.00 57.66 348 ASN A N 1
ATOM 2512 C CA . ASN A 1 348 ? 4.905 17.717 5.337 1.00 57.66 348 ASN A CA 1
ATOM 2513 C C . ASN A 1 348 ? 4.697 16.782 4.125 1.00 57.66 348 ASN A C 1
ATOM 2515 O O . ASN A 1 348 ? 3.654 16.157 3.950 1.00 57.66 348 ASN A O 1
ATOM 2519 N N . ARG A 1 349 ? 5.708 16.706 3.256 1.00 58.41 349 ARG A N 1
ATOM 2520 C CA . ARG A 1 349 ? 5.783 15.891 2.051 1.00 58.41 349 ARG A CA 1
ATOM 2521 C C . ARG A 1 349 ? 6.891 14.883 2.322 1.00 58.41 349 ARG A C 1
ATOM 2523 O O . ARG A 1 349 ? 7.934 15.258 2.855 1.00 58.41 349 ARG A O 1
ATOM 2530 N N . ALA A 1 350 ? 6.634 13.614 2.023 1.00 71.38 350 ALA A N 1
ATOM 2531 C CA . ALA A 1 350 ? 7.596 12.523 2.168 1.00 71.38 350 ALA A CA 1
ATOM 2532 C C . ALA A 1 350 ? 8.991 12.911 1.638 1.00 71.38 350 ALA A C 1
ATOM 2534 O O . ALA A 1 350 ? 9.085 13.684 0.689 1.00 71.38 350 ALA A O 1
ATOM 2535 N N . THR A 1 351 ? 10.084 12.391 2.202 1.00 86.00 351 THR A N 1
ATOM 2536 C CA . THR A 1 351 ? 11.408 12.543 1.559 1.00 86.00 351 THR A CA 1
ATOM 2537 C C . THR A 1 351 ? 11.492 11.682 0.300 1.00 86.00 351 THR A C 1
ATOM 2539 O O . THR A 1 351 ? 10.702 10.757 0.122 1.00 86.00 351 THR A O 1
ATOM 2542 N N . VAL A 1 352 ? 12.470 11.940 -0.576 1.00 89.44 352 VAL A N 1
ATOM 2543 C CA . VAL A 1 352 ? 12.719 11.052 -1.727 1.00 89.44 352 VAL A CA 1
ATOM 2544 C C . VAL A 1 352 ? 12.995 9.607 -1.287 1.00 89.44 352 VAL A C 1
ATOM 2546 O O . VAL A 1 352 ? 12.482 8.677 -1.900 1.00 89.44 352 VAL A O 1
ATOM 2549 N N . ASP A 1 353 ? 13.717 9.420 -0.179 1.00 90.88 353 ASP A N 1
ATOM 2550 C CA . ASP A 1 353 ? 13.990 8.108 0.413 1.00 90.88 353 ASP A CA 1
ATOM 2551 C C . ASP A 1 353 ? 12.696 7.386 0.810 1.00 90.88 353 ASP A C 1
ATOM 2553 O O . ASP A 1 353 ? 12.546 6.197 0.541 1.00 90.88 353 ASP A O 1
ATOM 2557 N N . GLU A 1 354 ? 11.751 8.107 1.421 1.00 90.25 354 GLU A N 1
ATOM 2558 C CA . GLU A 1 354 ? 10.447 7.567 1.814 1.00 90.25 354 GLU A CA 1
ATOM 2559 C C . GLU A 1 354 ? 9.617 7.172 0.603 1.00 90.25 354 GLU A C 1
ATOM 2561 O O . GLU A 1 354 ? 9.039 6.092 0.600 1.00 90.25 354 GLU A O 1
ATOM 2566 N N . VAL A 1 355 ? 9.588 8.020 -0.426 1.00 89.75 355 VAL A N 1
ATOM 2567 C CA . VAL A 1 355 ? 8.892 7.729 -1.681 1.00 89.75 355 VAL A CA 1
ATOM 2568 C C . VAL A 1 355 ? 9.451 6.458 -2.313 1.00 89.75 355 VAL A C 1
ATOM 2570 O O . VAL A 1 355 ? 8.701 5.543 -2.619 1.00 89.75 355 VAL A O 1
ATOM 2573 N N . ILE A 1 356 ? 10.771 6.364 -2.463 1.00 92.38 356 ILE A N 1
ATOM 2574 C CA . ILE A 1 356 ? 11.414 5.197 -3.074 1.00 92.38 356 ILE A CA 1
ATOM 2575 C C . ILE A 1 356 ? 11.139 3.928 -2.269 1.00 92.38 356 ILE A C 1
ATOM 2577 O O . ILE A 1 356 ? 10.834 2.890 -2.852 1.00 92.38 356 ILE A O 1
ATOM 2581 N N . ALA A 1 357 ? 11.242 4.004 -0.941 1.00 92.75 357 ALA A N 1
ATOM 2582 C CA . ALA A 1 357 ? 10.952 2.876 -0.068 1.00 92.75 357 ALA A CA 1
ATOM 2583 C C . ALA A 1 357 ? 9.478 2.453 -0.176 1.00 92.75 357 ALA A C 1
ATOM 2585 O O . ALA A 1 357 ? 9.193 1.273 -0.343 1.00 92.75 357 ALA A O 1
ATOM 2586 N N . HIS A 1 358 ? 8.552 3.414 -0.160 1.00 92.19 358 HIS A N 1
ATOM 2587 C CA . HIS A 1 358 ? 7.119 3.188 -0.337 1.00 92.19 358 HIS A CA 1
ATOM 2588 C C . HIS A 1 358 ? 6.814 2.465 -1.656 1.00 92.19 358 HIS A C 1
ATOM 2590 O O . HIS A 1 358 ? 6.195 1.401 -1.638 1.00 92.19 358 HIS A O 1
ATOM 2596 N N . GLU A 1 359 ? 7.335 2.967 -2.779 1.00 90.62 359 GLU A N 1
ATOM 2597 C CA . GLU A 1 359 ? 7.135 2.325 -4.079 1.00 90.62 359 GLU A CA 1
ATOM 2598 C C . GLU A 1 359 ? 7.766 0.926 -4.127 1.00 90.62 359 GLU A C 1
ATOM 2600 O O . GLU A 1 359 ? 7.135 -0.048 -4.539 1.00 90.62 359 GLU A O 1
ATOM 2605 N N . LEU A 1 360 ? 8.995 0.768 -3.635 1.00 91.69 360 LEU A N 1
ATOM 2606 C CA . LEU A 1 360 ? 9.630 -0.547 -3.577 1.00 91.69 360 LEU A CA 1
ATOM 2607 C C . LEU A 1 360 ? 8.840 -1.533 -2.701 1.00 91.69 360 LEU A C 1
ATOM 2609 O O . LEU A 1 360 ? 8.796 -2.722 -3.013 1.00 91.69 360 LEU A O 1
ATOM 2613 N N . PHE A 1 361 ? 8.180 -1.066 -1.641 1.00 92.62 361 PHE A N 1
ATOM 2614 C CA . PHE A 1 361 ? 7.338 -1.919 -0.809 1.00 92.62 361 PHE A CA 1
ATOM 2615 C C . PHE A 1 361 ? 6.063 -2.369 -1.522 1.00 92.62 361 PHE A C 1
ATOM 2617 O O . PHE A 1 361 ? 5.635 -3.506 -1.330 1.00 92.62 361 PHE A O 1
ATOM 2624 N N . HIS A 1 362 ? 5.485 -1.545 -2.397 1.00 88.88 362 HIS A N 1
ATOM 2625 C CA . HIS A 1 362 ? 4.421 -2.015 -3.282 1.00 88.88 362 HIS A CA 1
ATOM 2626 C C . HIS A 1 362 ? 4.907 -3.115 -4.230 1.00 88.88 362 HIS A C 1
ATOM 2628 O O . HIS A 1 362 ? 4.201 -4.102 -4.428 1.00 88.88 362 HIS A O 1
ATOM 2634 N N . ALA A 1 363 ? 6.138 -3.017 -4.737 1.00 86.19 363 ALA A N 1
ATOM 2635 C CA . ALA A 1 363 ? 6.735 -4.098 -5.519 1.00 86.19 363 ALA A CA 1
ATOM 2636 C C . ALA A 1 363 ? 6.927 -5.378 -4.688 1.00 86.19 363 ALA A C 1
ATOM 2638 O O . ALA A 1 363 ? 6.696 -6.481 -5.181 1.00 86.19 363 ALA A O 1
ATOM 2639 N N . VAL A 1 364 ? 7.301 -5.250 -3.410 1.00 88.81 364 VAL A N 1
ATOM 2640 C CA . VAL A 1 364 ? 7.342 -6.378 -2.466 1.00 88.81 364 VAL A CA 1
ATOM 2641 C C . VAL A 1 364 ? 5.955 -6.994 -2.296 1.00 88.81 364 VAL A C 1
ATOM 2643 O O . VAL A 1 364 ? 5.826 -8.204 -2.439 1.00 88.81 364 VAL A O 1
ATOM 2646 N N . GLN A 1 365 ? 4.913 -6.194 -2.049 1.00 88.06 365 GLN A N 1
ATOM 2647 C CA . GLN A 1 365 ? 3.526 -6.673 -1.947 1.00 88.06 365 GLN A CA 1
ATOM 2648 C C . GLN A 1 365 ? 3.081 -7.410 -3.221 1.00 88.06 365 GLN A C 1
ATOM 2650 O O . GLN A 1 365 ? 2.438 -8.459 -3.130 1.00 88.06 365 GLN A O 1
ATOM 2655 N N . ALA A 1 366 ? 3.481 -6.915 -4.395 1.00 80.19 366 ALA A N 1
ATOM 2656 C CA . ALA A 1 366 ? 3.261 -7.588 -5.672 1.00 80.19 366 ALA A CA 1
ATOM 2657 C C . ALA A 1 366 ? 3.961 -8.952 -5.759 1.00 80.19 366 ALA A C 1
ATOM 2659 O O . ALA A 1 366 ? 3.361 -9.905 -6.248 1.00 80.19 366 ALA A O 1
ATOM 2660 N N . GLY A 1 367 ? 5.150 -9.105 -5.170 1.00 79.62 367 GLY A N 1
ATOM 2661 C CA . GLY A 1 367 ? 5.835 -10.400 -5.034 1.00 79.62 367 GLY A CA 1
ATOM 2662 C C . GLY A 1 367 ? 5.076 -11.446 -4.197 1.00 79.62 367 GLY A C 1
ATOM 2663 O O . GLY A 1 367 ? 5.368 -12.639 -4.276 1.00 79.62 367 GLY A O 1
ATOM 2664 N N . TYR A 1 368 ? 4.073 -11.029 -3.416 1.00 82.50 368 TYR A N 1
ATOM 2665 C CA . TYR A 1 368 ? 3.125 -11.916 -2.721 1.00 82.50 368 TYR A CA 1
ATOM 2666 C C . TYR A 1 368 ? 1.793 -12.083 -3.474 1.00 82.50 368 TYR A C 1
ATOM 2668 O O . TYR A 1 368 ? 0.856 -12.668 -2.932 1.00 82.50 368 TYR A O 1
ATOM 2676 N N . ALA A 1 369 ? 1.679 -11.567 -4.701 1.00 75.38 369 ALA A N 1
ATOM 2677 C CA . ALA A 1 369 ? 0.433 -11.471 -5.464 1.00 75.38 369 ALA A CA 1
ATOM 2678 C C . ALA A 1 369 ? -0.680 -10.681 -4.739 1.00 75.38 369 ALA A C 1
ATOM 2680 O O . ALA A 1 369 ? -1.868 -10.915 -4.948 1.00 75.38 369 ALA A O 1
ATOM 2681 N N . LEU A 1 370 ? -0.319 -9.715 -3.885 1.00 77.06 370 LEU A N 1
ATOM 2682 C CA . LEU A 1 370 ? -1.273 -8.915 -3.106 1.00 77.06 370 LEU A CA 1
ATOM 2683 C C . LEU A 1 370 ? -1.618 -7.593 -3.802 1.00 77.06 370 LEU A C 1
ATOM 2685 O O . LEU A 1 370 ? -1.575 -6.544 -3.168 1.00 77.06 370 LEU A O 1
ATOM 2689 N N . MET A 1 371 ? -1.944 -7.616 -5.101 1.00 67.56 371 MET A N 1
ATOM 2690 C CA . MET A 1 371 ? -2.171 -6.393 -5.897 1.00 67.56 371 MET A CA 1
ATOM 2691 C C . MET A 1 371 ? -3.634 -6.024 -6.135 1.00 67.56 371 MET A C 1
ATOM 2693 O O . MET A 1 371 ? -3.900 -4.950 -6.679 1.00 67.56 371 MET A O 1
ATOM 2697 N N . ALA A 1 372 ? -4.576 -6.807 -5.615 1.00 65.44 372 ALA A N 1
ATOM 2698 C CA . ALA A 1 372 ? -6.007 -6.569 -5.758 1.00 65.44 372 ALA A CA 1
ATOM 2699 C C . ALA A 1 372 ? -6.442 -5.138 -5.375 1.00 65.44 372 ALA A C 1
ATOM 2701 O O . ALA A 1 372 ? -6.004 -4.565 -4.367 1.00 65.44 372 ALA A O 1
ATOM 2702 N N . GLY A 1 373 ? -7.350 -4.558 -6.167 1.00 63.19 373 GLY A N 1
ATOM 2703 C CA . GLY A 1 373 ? -7.943 -3.241 -5.891 1.00 63.19 373 GLY A CA 1
ATOM 2704 C C . GLY A 1 373 ? -8.690 -3.193 -4.552 1.00 63.19 373 GLY A C 1
ATOM 2705 O O . GLY A 1 373 ? -8.620 -2.194 -3.835 1.00 63.19 373 GLY A O 1
ATOM 2706 N N . SER A 1 374 ? -9.297 -4.316 -4.152 1.00 64.81 374 SER A N 1
ATOM 2707 C CA . SER A 1 374 ? -9.999 -4.494 -2.872 1.00 64.81 374 SER A CA 1
ATOM 2708 C C . SER A 1 374 ? -9.101 -4.330 -1.638 1.00 64.81 374 SER A C 1
ATOM 2710 O O . SER A 1 374 ? -9.619 -4.174 -0.532 1.00 64.81 374 SER A O 1
ATOM 2712 N N . MET A 1 375 ? -7.774 -4.323 -1.823 1.00 76.12 375 MET A N 1
ATOM 2713 C CA . MET A 1 375 ? -6.762 -4.194 -0.773 1.00 76.12 375 MET A CA 1
ATOM 2714 C C . MET A 1 375 ? -6.086 -2.821 -0.735 1.00 76.12 375 MET A C 1
ATOM 2716 O O . MET A 1 375 ? -5.082 -2.668 -0.041 1.00 76.12 375 MET A O 1
ATOM 2720 N N . ARG A 1 376 ? -6.571 -1.812 -1.471 1.00 78.00 376 ARG A N 1
ATOM 2721 C CA . ARG A 1 376 ? -5.843 -0.539 -1.615 1.00 78.00 376 ARG A CA 1
ATOM 2722 C C . ARG A 1 376 ? -5.440 0.084 -0.275 1.00 78.00 376 ARG A C 1
ATOM 2724 O O . ARG A 1 376 ? -4.258 0.314 -0.062 1.00 78.00 376 ARG A O 1
ATOM 2731 N N . GLY A 1 377 ? -6.369 0.277 0.658 1.00 80.88 377 GLY A N 1
ATOM 2732 C CA . GLY A 1 377 ? -6.050 0.839 1.972 1.00 80.88 377 GLY A CA 1
ATOM 2733 C C . GLY A 1 377 ? -5.080 -0.016 2.794 1.00 80.88 377 GLY A C 1
ATOM 2734 O O . GLY A 1 377 ? -4.366 0.507 3.639 1.00 80.88 377 GLY A O 1
ATOM 2735 N N . TYR A 1 378 ? -5.020 -1.329 2.567 1.00 87.69 378 TYR A N 1
ATOM 2736 C CA . TYR A 1 378 ? -4.006 -2.185 3.190 1.00 87.69 378 TYR A CA 1
ATOM 2737 C C . TYR A 1 378 ? -2.623 -1.947 2.576 1.00 87.69 378 TYR A C 1
ATOM 2739 O O . TYR A 1 378 ? -1.646 -1.740 3.300 1.00 87.69 378 TYR A O 1
ATOM 2747 N N . LYS A 1 379 ? -2.557 -1.937 1.238 1.00 87.81 379 LYS A N 1
ATOM 2748 C CA . LYS A 1 379 ? -1.323 -1.710 0.479 1.00 87.81 379 LYS A CA 1
ATOM 2749 C C . LYS A 1 379 ? -0.697 -0.364 0.827 1.00 87.81 379 LYS A C 1
ATOM 2751 O O . LYS A 1 379 ? 0.456 -0.316 1.244 1.00 87.81 379 LYS A O 1
ATOM 2756 N N . GLU A 1 380 ? -1.488 0.698 0.708 1.00 86.31 380 GLU A N 1
ATOM 2757 C CA . GLU A 1 380 ? -1.079 2.090 0.925 1.00 86.31 380 GLU A CA 1
ATOM 2758 C C . GLU A 1 380 ? -0.724 2.339 2.393 1.00 86.31 380 GLU A C 1
ATOM 2760 O O . GLU A 1 380 ? 0.330 2.903 2.691 1.00 86.31 380 GLU A O 1
ATOM 2765 N N . GLY A 1 381 ? -1.558 1.851 3.320 1.00 89.00 381 GLY A N 1
ATOM 2766 C CA . GLY A 1 381 ? -1.309 1.940 4.757 1.00 89.00 381 GLY A CA 1
ATOM 2767 C C . GLY A 1 381 ? 0.018 1.298 5.166 1.00 89.00 381 GLY A C 1
ATOM 2768 O O . GLY A 1 381 ? 0.841 1.950 5.801 1.00 89.00 381 GLY A O 1
ATOM 2769 N N . THR A 1 382 ? 0.273 0.049 4.767 1.00 92.88 382 THR A N 1
ATOM 2770 C CA . THR A 1 382 ? 1.525 -0.641 5.132 1.00 92.88 382 THR A CA 1
ATOM 2771 C C . THR A 1 382 ? 2.754 -0.066 4.418 1.00 92.88 382 THR A C 1
ATOM 2773 O O . THR A 1 382 ? 3.784 0.125 5.068 1.00 92.88 382 THR A O 1
ATOM 2776 N N . ALA A 1 383 ? 2.658 0.273 3.126 1.00 91.69 383 ALA A N 1
ATOM 2777 C CA . ALA A 1 383 ? 3.768 0.856 2.363 1.00 91.69 383 ALA A CA 1
ATOM 2778 C C . ALA A 1 383 ? 4.179 2.231 2.888 1.00 91.69 383 ALA A C 1
ATOM 2780 O O . ALA A 1 383 ? 5.367 2.537 2.982 1.00 91.69 383 ALA A O 1
ATOM 2781 N N . THR A 1 384 ? 3.207 3.055 3.280 1.00 88.62 384 THR A N 1
ATOM 2782 C CA . THR A 1 384 ? 3.469 4.385 3.844 1.00 88.62 384 THR A CA 1
ATOM 2783 C C . THR A 1 384 ? 4.148 4.278 5.196 1.00 88.62 384 THR A C 1
ATOM 2785 O O . THR A 1 384 ? 5.200 4.888 5.394 1.00 88.62 384 THR A O 1
ATOM 2788 N N . THR A 1 385 ? 3.612 3.455 6.102 1.00 89.62 385 THR A N 1
ATOM 2789 C CA . THR A 1 385 ? 4.206 3.289 7.430 1.00 89.62 385 THR A CA 1
ATOM 2790 C C . THR A 1 385 ? 5.629 2.742 7.329 1.00 89.62 385 THR A C 1
ATOM 2792 O O . THR A 1 385 ? 6.552 3.275 7.948 1.00 89.62 385 THR A O 1
ATOM 2795 N N . TYR A 1 386 ? 5.857 1.707 6.513 1.00 91.06 386 TYR A N 1
ATOM 2796 C CA . TYR A 1 386 ? 7.191 1.121 6.382 1.00 91.06 386 TYR A CA 1
ATOM 2797 C C . TYR A 1 386 ? 8.167 2.073 5.693 1.00 91.06 386 TYR A C 1
ATOM 2799 O O . TYR A 1 386 ? 9.251 2.325 6.224 1.00 91.06 386 TYR A O 1
ATOM 2807 N N . GLY A 1 387 ? 7.777 2.641 4.547 1.00 89.81 387 GLY A N 1
ATOM 2808 C CA . GLY A 1 387 ? 8.614 3.565 3.784 1.00 89.81 387 GLY A CA 1
ATOM 2809 C C . GLY A 1 387 ? 9.082 4.746 4.634 1.00 89.81 387 GLY A C 1
ATOM 2810 O O . GLY A 1 387 ? 10.276 5.056 4.660 1.00 89.81 387 GLY A O 1
ATOM 2811 N N . ARG A 1 388 ? 8.176 5.333 5.429 1.00 87.50 388 ARG A N 1
ATOM 2812 C CA . ARG A 1 388 ? 8.499 6.421 6.362 1.00 87.50 388 ARG A CA 1
ATOM 2813 C C . ARG A 1 388 ? 9.486 5.987 7.441 1.00 87.50 388 ARG A C 1
ATOM 2815 O O . ARG A 1 388 ? 10.459 6.693 7.706 1.00 87.50 388 ARG A O 1
ATOM 2822 N N . SER A 1 389 ? 9.243 4.832 8.058 1.00 88.50 389 SER A N 1
ATOM 2823 C CA . SER A 1 389 ? 10.097 4.289 9.125 1.00 88.50 389 SER A CA 1
ATOM 2824 C C . SER A 1 389 ? 11.532 4.097 8.640 1.00 88.50 389 SER A C 1
ATOM 2826 O O . SER A 1 389 ? 12.485 4.529 9.289 1.00 88.50 389 SER A O 1
ATOM 2828 N N . LEU A 1 390 ? 11.677 3.516 7.448 1.00 87.75 390 LEU A N 1
ATOM 2829 C CA . LEU A 1 390 ? 12.965 3.245 6.826 1.00 87.75 390 LEU A CA 1
ATOM 2830 C C . LEU A 1 390 ? 13.705 4.527 6.432 1.00 87.75 390 LEU A C 1
ATOM 2832 O O . LEU A 1 390 ? 14.904 4.658 6.694 1.00 87.75 390 LEU A O 1
ATOM 2836 N N . ALA A 1 391 ? 12.997 5.484 5.830 1.00 84.50 391 ALA A N 1
ATOM 2837 C CA . ALA A 1 391 ? 13.572 6.758 5.411 1.00 84.50 391 ALA A CA 1
ATOM 2838 C C . ALA A 1 391 ? 14.119 7.574 6.588 1.00 84.50 391 ALA A C 1
ATOM 2840 O O . ALA A 1 391 ? 15.166 8.208 6.471 1.00 84.50 391 ALA A O 1
ATOM 2841 N N . LEU A 1 392 ? 13.450 7.511 7.741 1.00 83.00 392 LEU A N 1
ATOM 2842 C CA . LEU A 1 392 ? 13.909 8.146 8.975 1.00 83.00 392 LEU A CA 1
ATOM 2843 C C . LEU A 1 392 ? 14.995 7.347 9.710 1.00 83.00 392 LEU A C 1
ATOM 2845 O O . LEU A 1 392 ? 15.552 7.841 10.688 1.00 83.00 392 LEU A O 1
ATOM 2849 N N . GLY A 1 393 ? 15.293 6.115 9.276 1.00 81.38 393 GLY A N 1
ATOM 2850 C CA . GLY A 1 393 ? 16.127 5.185 10.042 1.00 81.38 393 GLY A CA 1
ATOM 2851 C C . GLY A 1 393 ? 15.553 4.911 11.435 1.00 81.38 393 GLY A C 1
ATOM 2852 O O . GLY A 1 393 ? 16.303 4.657 12.380 1.00 81.38 393 GLY A O 1
ATOM 2853 N N . ALA A 1 394 ? 14.233 5.035 11.578 1.00 80.25 394 ALA A N 1
ATOM 2854 C CA . ALA A 1 394 ? 13.553 4.912 12.849 1.00 80.25 394 ALA A CA 1
ATOM 2855 C C . ALA A 1 394 ? 13.499 3.441 13.265 1.00 80.25 394 ALA A C 1
ATOM 2857 O O . ALA A 1 394 ? 13.199 2.559 12.463 1.00 80.25 394 ALA A O 1
ATOM 2858 N N . ARG A 1 395 ? 13.772 3.180 14.547 1.00 79.50 395 ARG A N 1
ATOM 2859 C CA . ARG A 1 395 ? 13.587 1.842 15.132 1.00 79.50 395 ARG A CA 1
ATOM 2860 C C . ARG A 1 395 ? 12.115 1.491 15.315 1.00 79.50 395 ARG A C 1
ATOM 2862 O O . ARG A 1 395 ? 11.761 0.320 15.320 1.00 79.50 395 ARG A O 1
ATOM 2869 N N . GLU A 1 396 ? 11.287 2.514 15.470 1.00 85.50 396 GLU A N 1
ATOM 2870 C CA . GLU A 1 396 ? 9.851 2.391 15.654 1.00 85.50 396 GLU A CA 1
ATOM 2871 C C . GLU A 1 396 ? 9.123 2.814 14.388 1.00 85.50 396 GLU A C 1
ATOM 2873 O O . GLU A 1 396 ? 9.520 3.789 13.747 1.00 85.50 396 GLU A O 1
ATOM 2878 N N . ALA A 1 397 ? 8.034 2.114 14.071 1.00 88.12 397 ALA A N 1
ATOM 2879 C CA . ALA A 1 397 ? 7.172 2.396 12.938 1.00 88.12 397 ALA A CA 1
ATOM 2880 C C . ALA A 1 397 ? 6.742 3.863 12.957 1.00 88.12 397 ALA A C 1
ATOM 2882 O O . ALA A 1 397 ? 6.466 4.391 14.027 1.00 88.12 397 ALA A O 1
ATOM 2883 N N . GLN A 1 398 ? 6.681 4.530 11.811 1.00 85.31 398 GLN A N 1
ATOM 2884 C CA . GLN A 1 398 ? 6.386 5.956 11.679 1.00 85.31 398 GLN A CA 1
ATOM 2885 C C . GLN A 1 398 ? 5.214 6.175 10.730 1.00 85.31 398 GLN A C 1
ATOM 2887 O O . GLN A 1 398 ? 5.064 5.449 9.755 1.00 85.31 398 GLN A O 1
ATOM 2892 N N . VAL A 1 399 ? 4.420 7.209 10.991 1.00 82.75 399 VAL A N 1
ATOM 2893 C CA . VAL A 1 399 ? 3.340 7.669 10.107 1.00 82.75 399 VAL A CA 1
ATOM 2894 C C . VAL A 1 399 ? 3.789 8.923 9.358 1.00 82.75 399 VAL A C 1
ATOM 2896 O O . VAL A 1 399 ? 4.622 9.689 9.850 1.00 82.75 399 VAL A O 1
ATOM 2899 N N . ARG A 1 400 ? 3.282 9.122 8.142 1.00 73.31 400 ARG A N 1
ATOM 2900 C CA . ARG A 1 400 ? 3.736 10.176 7.224 1.00 73.31 400 ARG A CA 1
ATOM 2901 C C . ARG A 1 400 ? 3.190 11.568 7.553 1.00 73.31 400 ARG A C 1
ATOM 2903 O O . ARG A 1 400 ? 3.846 12.550 7.213 1.00 73.31 400 ARG A O 1
ATOM 2910 N N . SER A 1 401 ? 2.014 11.677 8.178 1.00 67.69 401 SER A N 1
ATOM 2911 C CA . SER A 1 401 ? 1.197 12.893 8.063 1.00 67.69 401 SER A CA 1
ATOM 2912 C C . SER A 1 401 ? 0.803 13.584 9.361 1.00 67.69 401 SER A C 1
ATOM 2914 O O . SER A 1 401 ? 0.372 12.937 10.310 1.00 67.69 401 SER A O 1
ATOM 2916 N N . LEU A 1 402 ? 0.823 14.921 9.309 1.00 56.69 402 LEU A N 1
ATOM 2917 C CA . LEU A 1 402 ? 0.027 15.824 10.151 1.00 56.69 402 LEU A CA 1
ATOM 2918 C C . LEU A 1 402 ? -1.307 16.222 9.476 1.00 56.69 402 LEU A C 1
ATOM 2920 O O . LEU A 1 402 ? -2.057 17.026 10.020 1.00 56.69 402 LEU A O 1
ATOM 2924 N N . SER A 1 403 ? -1.600 15.720 8.266 1.00 63.62 403 SER A N 1
ATOM 2925 C CA . SER A 1 403 ? -2.849 16.012 7.551 1.00 63.62 403 SER A CA 1
ATOM 2926 C C . SER A 1 403 ? -4.010 15.204 8.139 1.00 63.62 403 SER A C 1
ATOM 2928 O O . SER A 1 403 ? -3.937 13.971 8.131 1.00 63.62 403 SER A O 1
ATOM 2930 N N . PRO A 1 404 ? -5.126 15.850 8.530 1.00 61.81 404 PRO A N 1
ATOM 2931 C CA . PRO A 1 404 ? -6.337 15.148 8.958 1.00 61.81 404 PRO A CA 1
ATOM 2932 C C . PRO A 1 404 ? -6.893 14.180 7.901 1.00 61.81 404 PRO A C 1
ATOM 2934 O O . PRO A 1 404 ? -7.526 13.191 8.246 1.00 61.81 404 PRO A O 1
ATOM 2937 N N . ALA A 1 405 ? -6.632 14.418 6.608 1.00 63.50 405 ALA A N 1
ATOM 2938 C CA . ALA A 1 405 ? -7.116 13.561 5.518 1.00 63.50 405 ALA A CA 1
ATOM 2939 C C . ALA A 1 405 ? -6.383 12.206 5.409 1.00 63.50 405 ALA A C 1
ATOM 2941 O O . ALA A 1 405 ? -6.877 11.293 4.753 1.00 63.50 405 ALA A O 1
ATOM 2942 N N . GLU A 1 406 ? -5.210 12.078 6.037 1.00 67.94 406 GLU A N 1
ATOM 2943 C CA . GLU A 1 406 ? -4.401 10.849 6.096 1.00 67.94 406 GLU A CA 1
ATOM 2944 C C . GLU A 1 406 ? -4.370 10.271 7.530 1.00 67.94 406 GLU A C 1
ATOM 2946 O O . GLU A 1 406 ? -3.504 9.461 7.882 1.00 67.94 406 GLU A O 1
ATOM 2951 N N . THR A 1 407 ? -5.294 10.721 8.384 1.00 73.38 407 THR A N 1
ATOM 2952 C CA . THR A 1 407 ? -5.621 10.133 9.688 1.00 73.38 407 THR A CA 1
ATOM 2953 C C . THR A 1 407 ? -6.678 9.058 9.499 1.00 73.38 407 THR A C 1
ATOM 2955 O O . THR A 1 407 ? -7.657 9.309 8.795 1.00 73.38 407 THR A O 1
ATOM 2958 N N . PHE A 1 408 ? -6.511 7.884 10.121 1.00 77.75 408 PHE A N 1
ATOM 2959 C CA . PHE A 1 408 ? -7.528 6.833 10.044 1.00 77.75 408 PHE A CA 1
ATOM 2960 C C . PHE A 1 408 ? -8.855 7.348 10.602 1.00 77.75 408 PHE A C 1
ATOM 2962 O O . PHE A 1 408 ? -9.016 7.530 11.810 1.00 77.75 408 PHE A O 1
ATOM 2969 N N . MET A 1 409 ? -9.807 7.586 9.705 1.00 78.62 409 MET A N 1
ATOM 2970 C CA . MET A 1 409 ? -11.177 7.888 10.084 1.00 78.62 409 MET A CA 1
ATOM 2971 C C . MET A 1 409 ? -11.785 6.600 10.620 1.00 78.62 409 MET A C 1
ATOM 2973 O O . MET A 1 409 ? -11.976 5.652 9.862 1.00 78.62 409 MET A O 1
ATOM 2977 N N . LEU A 1 410 ? -12.110 6.564 11.913 1.00 82.19 410 LEU A N 1
ATOM 2978 C CA . LEU A 1 410 ? -12.654 5.364 12.553 1.00 82.19 410 LEU A CA 1
ATOM 2979 C C . LEU A 1 410 ? -13.996 4.954 11.929 1.00 82.19 410 LEU A C 1
ATOM 2981 O O . LEU A 1 410 ? -14.386 3.796 12.013 1.00 82.19 410 LEU A O 1
ATOM 2985 N N . SER A 1 411 ? -14.688 5.881 11.259 1.00 79.94 411 SER A N 1
ATOM 2986 C CA . SER A 1 411 ? -15.904 5.608 10.489 1.00 79.94 411 SER A CA 1
ATOM 2987 C C . SER A 1 411 ? -15.700 4.744 9.240 1.00 79.94 411 SER A C 1
ATOM 2989 O O . SER A 1 411 ? -16.668 4.157 8.740 1.00 79.94 411 SER A O 1
ATOM 2991 N N . GLN A 1 412 ? -14.463 4.655 8.754 1.00 79.75 412 GLN A N 1
ATOM 2992 C CA . GLN A 1 412 ? -14.059 3.891 7.582 1.00 79.75 412 GLN A CA 1
ATOM 2993 C C . GLN A 1 412 ? -13.520 2.519 7.991 1.00 79.75 412 GLN A C 1
ATOM 2995 O O . GLN A 1 412 ? -13.098 2.309 9.124 1.00 79.75 412 GLN A O 1
ATOM 3000 N N . TYR A 1 413 ? -13.560 1.566 7.060 1.00 82.62 413 TYR A N 1
ATOM 3001 C CA . TYR A 1 413 ? -13.070 0.214 7.303 1.00 82.62 413 TYR A CA 1
ATOM 3002 C C . TYR A 1 413 ? -11.595 0.057 6.930 1.00 82.62 413 TYR A C 1
ATOM 3004 O O . TYR A 1 413 ? -11.098 0.655 5.968 1.00 82.62 413 TYR A O 1
ATOM 3012 N N . LEU A 1 414 ? -10.908 -0.832 7.648 1.00 77.31 414 LEU A N 1
ATOM 3013 C CA . LEU A 1 414 ? -9.614 -1.362 7.217 1.00 77.31 414 LEU A CA 1
ATOM 3014 C C . LEU A 1 414 ? -9.746 -1.959 5.806 1.00 77.31 414 LEU A C 1
ATOM 3016 O O . LEU A 1 414 ? -10.656 -2.733 5.544 1.00 77.31 414 LEU A O 1
ATOM 3020 N N . MET A 1 415 ? -8.810 -1.645 4.903 1.00 79.56 415 MET A N 1
ATOM 3021 C CA . MET A 1 415 ? -8.811 -2.068 3.483 1.00 79.56 415 MET A CA 1
ATOM 3022 C C . MET A 1 415 ? -9.782 -1.325 2.538 1.00 79.56 415 MET A C 1
ATOM 3024 O O . MET A 1 415 ? -10.180 -1.864 1.505 1.00 79.56 415 MET A O 1
ATOM 3028 N N . ILE A 1 416 ? -10.121 -0.067 2.832 1.00 78.25 416 ILE A N 1
ATOM 3029 C CA . ILE A 1 416 ? -10.869 0.794 1.901 1.00 78.25 416 ILE A CA 1
ATOM 3030 C C . ILE A 1 416 ? -10.233 0.866 0.495 1.00 78.25 416 ILE A C 1
ATOM 3032 O O . ILE A 1 416 ? -9.028 1.075 0.352 1.00 78.25 416 ILE A O 1
ATOM 3036 N N . SER A 1 417 ? -11.039 0.682 -0.554 1.00 67.56 417 SER A N 1
ATOM 3037 C CA . SER A 1 417 ? -10.611 0.579 -1.968 1.00 67.56 417 SER A CA 1
ATOM 3038 C C . SER A 1 417 ? -10.727 1.874 -2.780 1.00 67.56 417 SER A C 1
ATOM 3040 O O . SER A 1 417 ? -10.338 1.893 -3.946 1.00 67.56 417 SER A O 1
ATOM 3042 N N . VAL A 1 418 ? -11.231 2.962 -2.188 1.00 65.12 418 VAL A N 1
ATOM 3043 C CA . VAL A 1 418 ? -11.597 4.194 -2.911 1.00 65.12 418 VAL A CA 1
ATOM 3044 C C . VAL A 1 418 ? -10.422 4.759 -3.719 1.00 65.12 418 VAL A C 1
ATOM 3046 O O . VAL A 1 418 ? -9.359 5.077 -3.177 1.00 65.12 418 VAL A O 1
ATOM 3049 N N . GLN A 1 419 ? -10.628 4.916 -5.030 1.00 50.94 419 GLN A N 1
ATOM 3050 C CA . GLN A 1 419 ? -9.617 5.413 -5.959 1.00 50.94 419 GLN A CA 1
ATOM 3051 C C . GLN A 1 419 ? -9.441 6.938 -5.851 1.00 50.94 419 GLN A C 1
ATOM 3053 O O . GLN A 1 419 ? -10.416 7.676 -5.760 1.00 50.94 419 GLN A O 1
ATOM 3058 N N . GLY A 1 420 ? -8.192 7.419 -5.856 1.00 51.69 420 GLY A N 1
ATOM 3059 C CA . GLY A 1 420 ? -7.874 8.852 -5.996 1.00 51.69 420 GLY A CA 1
ATOM 3060 C C . GLY A 1 420 ? -8.099 9.736 -4.760 1.00 51.69 420 GLY A C 1
ATOM 3061 O O . GLY A 1 420 ? -7.984 10.953 -4.866 1.00 51.69 420 GLY A O 1
ATOM 3062 N N . SER A 1 421 ? -8.392 9.158 -3.592 1.00 56.81 421 SER A N 1
ATOM 3063 C CA . SER A 1 421 ? -8.536 9.902 -2.332 1.00 56.81 421 SER A CA 1
ATOM 3064 C C . SER A 1 421 ? -7.309 9.717 -1.429 1.00 56.81 421 SER A C 1
ATOM 3066 O O . SER A 1 421 ? -6.577 8.743 -1.571 1.00 56.81 421 SER A O 1
ATOM 3068 N N . ALA A 1 422 ? -7.084 10.627 -0.475 1.00 64.75 422 ALA A N 1
ATOM 3069 C CA . ALA A 1 422 ? -6.093 10.441 0.595 1.00 64.75 422 ALA A CA 1
ATOM 3070 C C . ALA A 1 422 ? -6.485 9.316 1.585 1.00 64.75 422 ALA A C 1
ATOM 3072 O O . ALA A 1 422 ? -5.680 8.900 2.415 1.00 64.75 422 ALA A O 1
ATOM 3073 N N . LEU A 1 423 ? -7.710 8.783 1.480 1.00 68.38 423 LEU A N 1
ATOM 3074 C CA . LEU A 1 423 ? -8.281 7.830 2.432 1.00 68.38 423 LEU A CA 1
ATOM 3075 C C . LEU A 1 423 ? -7.527 6.494 2.522 1.00 68.38 423 LEU A C 1
ATOM 3077 O O . LEU A 1 423 ? -7.358 6.014 3.637 1.00 68.38 423 LEU A O 1
ATOM 3081 N N . PRO A 1 424 ? -7.016 5.868 1.445 1.00 69.94 424 PRO A N 1
ATOM 3082 C CA . PRO A 1 424 ? -6.237 4.637 1.576 1.00 69.94 424 PRO A CA 1
ATOM 3083 C C . PRO A 1 424 ? -4.969 4.804 2.429 1.00 69.94 424 PRO A C 1
ATOM 3085 O O . PRO A 1 424 ? -4.612 3.893 3.175 1.00 69.94 424 PRO A O 1
ATOM 3088 N N . TYR A 1 425 ? -4.331 5.979 2.377 1.00 75.75 425 TYR A N 1
ATOM 3089 C CA . TYR A 1 425 ? -3.157 6.319 3.191 1.00 75.75 425 TYR A CA 1
ATOM 3090 C C . TYR A 1 425 ? -3.499 6.468 4.676 1.00 75.75 425 TYR A C 1
ATOM 3092 O O . TYR A 1 425 ? -2.620 6.341 5.526 1.00 75.75 425 TYR A O 1
ATOM 3100 N N . SER A 1 426 ? -4.774 6.684 5.006 1.00 77.25 426 SER A N 1
ATOM 3101 C CA . SER A 1 426 ? -5.228 6.842 6.386 1.00 77.25 426 SER A CA 1
ATOM 3102 C C . SER A 1 426 ? -5.015 5.593 7.247 1.00 77.25 426 SER A C 1
ATOM 3104 O O . SER A 1 426 ? -4.748 5.705 8.441 1.00 77.25 426 SER A O 1
ATOM 3106 N N . ASN A 1 427 ? -4.994 4.402 6.640 1.00 86.38 427 ASN A N 1
ATOM 3107 C CA . ASN A 1 427 ? -4.777 3.135 7.346 1.00 86.38 427 ASN A CA 1
ATOM 3108 C C . ASN A 1 427 ? -3.362 2.975 7.929 1.00 86.38 427 ASN A C 1
ATOM 3110 O O . ASN A 1 427 ? -3.124 2.034 8.686 1.00 86.38 427 ASN A O 1
ATOM 3114 N N . GLN A 1 428 ? -2.425 3.874 7.607 1.00 87.06 428 GLN A N 1
ATOM 3115 C CA . GLN A 1 428 ? -1.067 3.865 8.158 1.00 87.06 428 GLN A CA 1
ATOM 3116 C C . GLN A 1 428 ? -1.041 3.858 9.698 1.00 87.06 428 GLN A C 1
ATOM 3118 O O . GLN A 1 428 ? -0.157 3.235 10.290 1.00 87.06 428 GLN A O 1
ATOM 3123 N N . ASP A 1 429 ? -2.031 4.500 10.337 1.00 85.00 429 ASP A N 1
ATOM 3124 C CA . ASP A 1 429 ? -2.146 4.584 11.798 1.00 85.00 429 ASP A CA 1
ATOM 3125 C C . ASP A 1 429 ? -2.324 3.208 12.424 1.00 85.00 429 ASP A C 1
ATOM 3127 O O . ASP A 1 429 ? -1.642 2.876 13.390 1.00 85.00 429 ASP A O 1
ATOM 3131 N N . PHE A 1 430 ? -3.194 2.380 11.846 1.00 90.00 430 PHE A N 1
ATOM 3132 C CA . PHE A 1 430 ? -3.442 1.041 12.361 1.00 90.00 430 PHE A CA 1
ATOM 3133 C C . PHE A 1 430 ? -2.172 0.182 12.319 1.00 90.00 430 PHE A C 1
ATOM 3135 O O . PHE A 1 430 ? -1.800 -0.439 13.312 1.00 90.00 430 PHE A O 1
ATOM 3142 N N . PHE A 1 431 ? -1.442 0.182 11.201 1.00 91.19 431 PHE A N 1
ATOM 3143 C CA . PHE A 1 431 ? -0.224 -0.629 11.090 1.00 91.19 431 PHE A CA 1
ATOM 3144 C C . PHE A 1 431 ? 0.922 -0.103 11.957 1.00 91.19 431 PHE A C 1
ATOM 3146 O O . PHE A 1 431 ? 1.688 -0.907 12.497 1.00 91.19 431 PHE A O 1
ATOM 3153 N N . ALA A 1 432 ? 1.026 1.221 12.122 1.00 89.06 432 ALA A N 1
ATOM 3154 C CA . ALA A 1 432 ? 1.970 1.835 13.051 1.00 89.06 432 ALA A CA 1
ATOM 3155 C C . ALA A 1 432 ? 1.650 1.449 14.500 1.00 89.06 432 ALA A C 1
ATOM 3157 O O . ALA A 1 432 ? 2.554 1.061 15.240 1.00 89.06 432 ALA A O 1
ATOM 3158 N N . TYR A 1 433 ? 0.369 1.493 14.875 1.00 90.50 433 TYR A N 1
ATOM 3159 C CA . TYR A 1 433 ? -0.116 1.049 16.176 1.00 90.50 433 TYR A CA 1
ATOM 3160 C C . TYR A 1 433 ? 0.266 -0.401 16.449 1.00 90.50 433 TYR A C 1
ATOM 3162 O O . TYR A 1 433 ? 0.961 -0.664 17.425 1.00 90.50 433 TYR A O 1
ATOM 3170 N N . VAL A 1 434 ? -0.101 -1.326 15.559 1.00 92.88 434 VAL A N 1
ATOM 3171 C CA . VAL A 1 434 ? 0.186 -2.757 15.739 1.00 92.88 434 VAL A CA 1
ATOM 3172 C C . VAL A 1 434 ? 1.692 -2.994 15.883 1.00 92.88 434 VAL A C 1
ATOM 3174 O O . VAL A 1 434 ? 2.124 -3.711 16.785 1.00 92.88 434 VAL A O 1
ATOM 3177 N N . ALA A 1 435 ? 2.515 -2.351 15.049 1.00 91.56 435 ALA A N 1
ATOM 3178 C CA . ALA A 1 435 ? 3.967 -2.471 15.142 1.00 91.56 435 ALA A CA 1
ATOM 3179 C C . ALA A 1 435 ? 4.495 -2.016 16.512 1.00 91.56 435 ALA A C 1
ATOM 3181 O O . ALA A 1 435 ? 5.261 -2.741 17.149 1.00 91.56 435 ALA A O 1
ATOM 3182 N N . ARG A 1 436 ? 4.078 -0.836 16.985 1.00 89.38 436 ARG A N 1
ATOM 3183 C CA . ARG A 1 436 ? 4.539 -0.256 18.256 1.00 89.38 436 ARG A CA 1
ATOM 3184 C C . ARG A 1 436 ? 4.004 -1.020 19.473 1.00 89.38 436 ARG A C 1
ATOM 3186 O O . ARG A 1 436 ? 4.775 -1.316 20.380 1.00 89.38 436 ARG A O 1
ATOM 3193 N N . ALA A 1 437 ? 2.728 -1.395 19.464 1.00 88.94 437 ALA A N 1
ATOM 3194 C CA . ALA A 1 437 ? 2.064 -2.060 20.580 1.00 88.94 437 ALA A CA 1
ATOM 3195 C C . ALA A 1 437 ? 2.424 -3.549 20.710 1.00 88.94 437 ALA A C 1
ATOM 3197 O O . ALA A 1 437 ? 2.417 -4.077 21.822 1.00 88.94 437 ALA A O 1
ATOM 3198 N N . LYS A 1 438 ? 2.719 -4.240 19.597 1.00 91.00 438 LYS A N 1
ATOM 3199 C CA . LYS A 1 438 ? 2.846 -5.711 19.583 1.00 91.00 438 LYS A CA 1
ATOM 3200 C C . LYS A 1 438 ? 4.168 -6.244 19.058 1.00 91.00 438 LYS A C 1
ATOM 3202 O O . LYS A 1 438 ? 4.472 -7.406 19.299 1.00 91.00 438 LYS A O 1
ATOM 3207 N N . ASN A 1 439 ? 4.966 -5.430 18.373 1.00 88.88 439 ASN A N 1
ATOM 3208 C CA . ASN A 1 439 ? 6.195 -5.905 17.737 1.00 88.88 439 ASN A CA 1
ATOM 3209 C C . ASN A 1 439 ? 7.395 -4.971 17.969 1.00 88.88 439 ASN A C 1
ATOM 3211 O O . ASN A 1 439 ? 8.265 -4.835 17.109 1.00 88.88 439 ASN A O 1
ATOM 3215 N N . GLY A 1 440 ? 7.435 -4.290 19.123 1.00 86.38 440 GLY A N 1
ATOM 3216 C CA . GLY A 1 440 ? 8.561 -3.439 19.531 1.00 86.38 440 GLY A CA 1
ATOM 3217 C C . GLY A 1 440 ? 8.850 -2.278 18.574 1.00 86.38 440 GLY A C 1
ATOM 3218 O O . GLY A 1 440 ? 9.996 -1.858 18.447 1.00 86.38 440 GLY A O 1
ATOM 3219 N N . GLY A 1 441 ? 7.833 -1.813 17.846 1.00 86.06 441 GLY A N 1
ATOM 3220 C CA . GLY A 1 441 ? 7.958 -0.794 16.809 1.00 86.06 441 GLY A CA 1
ATOM 3221 C C . GLY A 1 441 ? 8.329 -1.332 15.426 1.00 86.06 441 GLY A C 1
ATOM 3222 O O . GLY A 1 441 ? 8.331 -0.560 14.475 1.00 86.06 441 GLY A O 1
ATOM 3223 N N . ASN A 1 442 ? 8.599 -2.626 15.259 1.00 87.88 442 ASN A N 1
ATOM 3224 C CA . ASN A 1 442 ? 9.040 -3.191 13.986 1.00 87.88 442 ASN A CA 1
ATOM 3225 C C . ASN A 1 442 ? 7.851 -3.686 13.135 1.00 87.88 442 ASN A C 1
ATOM 3227 O O . ASN A 1 442 ? 6.897 -4.274 13.642 1.00 87.88 442 ASN A O 1
ATOM 3231 N N . LEU A 1 443 ? 7.915 -3.509 11.816 1.00 91.00 443 LEU A N 1
ATOM 3232 C CA . LEU A 1 443 ? 6.906 -3.978 10.857 1.00 91.00 443 LEU A CA 1
ATOM 3233 C C . LEU A 1 443 ? 7.186 -5.390 10.298 1.00 91.00 443 LEU A C 1
ATOM 3235 O O . LEU A 1 443 ? 6.491 -5.849 9.396 1.00 91.00 443 LEU A O 1
ATOM 3239 N N . GLY A 1 444 ? 8.164 -6.116 10.842 1.00 89.31 444 GLY A N 1
ATOM 3240 C CA . GLY A 1 444 ? 8.565 -7.449 10.382 1.00 89.31 444 GLY A CA 1
ATOM 3241 C C . GLY A 1 444 ? 7.470 -8.516 10.471 1.00 89.31 444 GLY A C 1
ATOM 3242 O O . GLY A 1 444 ? 7.490 -9.465 9.688 1.00 89.31 444 GLY A O 1
ATOM 3243 N N . TYR A 1 445 ? 6.456 -8.337 11.331 1.00 91.94 445 TYR A N 1
ATOM 3244 C CA . TYR A 1 445 ? 5.271 -9.211 11.382 1.00 91.94 445 TYR A CA 1
ATOM 3245 C C . TYR A 1 445 ? 4.488 -9.242 10.054 1.00 91.94 445 TYR A C 1
ATOM 3247 O O . TYR A 1 445 ? 3.750 -10.197 9.781 1.00 91.94 445 TYR A O 1
ATOM 3255 N N . LEU A 1 446 ? 4.656 -8.222 9.202 1.00 93.88 446 LEU A N 1
ATOM 3256 C CA . LEU A 1 446 ? 4.033 -8.173 7.882 1.00 93.88 446 LEU A CA 1
ATOM 3257 C C . LEU A 1 446 ? 4.531 -9.295 6.968 1.00 93.88 446 LEU A C 1
ATOM 3259 O O . LEU A 1 446 ? 3.759 -9.758 6.142 1.00 93.88 446 LEU A O 1
ATOM 3263 N N . THR A 1 447 ? 5.753 -9.808 7.148 1.00 92.62 447 THR A N 1
ATOM 3264 C CA . THR A 1 447 ? 6.260 -10.947 6.356 1.00 92.62 447 THR A CA 1
ATOM 3265 C C . THR A 1 447 ? 5.382 -12.191 6.531 1.00 92.62 447 THR A C 1
ATOM 3267 O O . THR A 1 447 ? 4.934 -12.798 5.556 1.00 92.62 447 THR A O 1
ATOM 3270 N N . GLY A 1 448 ? 5.075 -12.553 7.781 1.00 91.06 448 GLY A N 1
ATOM 3271 C CA . GLY A 1 448 ? 4.182 -13.660 8.113 1.00 91.06 448 GLY A CA 1
ATOM 3272 C C . GLY A 1 448 ? 2.733 -13.378 7.717 1.00 91.06 448 GLY A C 1
ATOM 3273 O O . GLY A 1 448 ? 2.027 -14.290 7.296 1.00 91.06 448 GLY A O 1
ATOM 3274 N N . THR A 1 449 ? 2.308 -12.115 7.798 1.00 93.69 449 THR A N 1
ATOM 3275 C CA . THR A 1 449 ? 0.960 -11.690 7.393 1.00 93.69 449 THR A CA 1
ATOM 3276 C C . THR A 1 449 ? 0.764 -11.797 5.882 1.00 93.69 449 THR A C 1
ATOM 3278 O O . THR A 1 449 ? -0.207 -12.400 5.439 1.00 93.69 449 THR A O 1
ATOM 3281 N N . PHE A 1 450 ? 1.705 -11.302 5.075 1.00 92.81 450 PHE A N 1
ATOM 3282 C CA . PHE A 1 450 ? 1.633 -11.375 3.615 1.00 92.81 450 PHE A CA 1
ATOM 3283 C C . PHE A 1 450 ? 1.678 -12.818 3.108 1.00 92.81 450 PHE A C 1
ATOM 3285 O O . PHE A 1 450 ? 0.926 -13.160 2.200 1.00 92.81 450 PHE A O 1
ATOM 3292 N N . ASN A 1 451 ? 2.495 -13.684 3.722 1.00 90.62 451 ASN A N 1
ATOM 3293 C CA . ASN A 1 451 ? 2.478 -15.115 3.409 1.00 90.62 451 ASN A CA 1
ATOM 3294 C C . ASN A 1 451 ? 1.105 -15.740 3.698 1.00 90.62 451 ASN A C 1
ATOM 3296 O O . ASN A 1 451 ? 0.570 -16.435 2.846 1.00 90.62 451 ASN A O 1
ATOM 3300 N N . ALA A 1 452 ? 0.503 -15.459 4.858 1.00 93.19 452 ALA A N 1
ATOM 3301 C CA . ALA A 1 452 ? -0.811 -16.004 5.194 1.00 93.19 452 ALA A CA 1
ATOM 3302 C C . ALA A 1 452 ? -1.912 -15.532 4.231 1.00 93.19 452 ALA A C 1
ATOM 3304 O O . ALA A 1 452 ? -2.759 -16.335 3.839 1.00 93.19 452 ALA A O 1
ATOM 3305 N N . LEU A 1 453 ? -1.880 -14.255 3.831 1.00 91.94 453 LEU A N 1
ATOM 3306 C CA . LEU A 1 453 ? -2.792 -13.696 2.831 1.00 91.94 453 LEU A CA 1
ATOM 3307 C C . LEU A 1 453 ? -2.622 -14.394 1.478 1.00 91.94 453 LEU A C 1
ATOM 3309 O O . LEU A 1 453 ? -3.600 -14.891 0.926 1.00 91.94 453 LEU A O 1
ATOM 3313 N N . HIS A 1 454 ? -1.388 -14.485 0.979 1.00 88.81 454 HIS A N 1
ATOM 3314 C CA . HIS A 1 454 ? -1.065 -15.188 -0.263 1.00 88.81 454 HIS A CA 1
ATOM 3315 C C . HIS A 1 454 ? -1.543 -16.647 -0.229 1.00 88.81 454 HIS A C 1
ATOM 3317 O O . HIS A 1 454 ? -2.280 -17.083 -1.109 1.00 88.81 454 HIS A O 1
ATOM 3323 N N . ASP A 1 455 ? -1.204 -17.387 0.829 1.00 90.44 455 ASP A N 1
ATOM 3324 C CA . ASP A 1 455 ? -1.584 -18.792 0.956 1.00 90.44 455 ASP A CA 1
ATOM 3325 C C . ASP A 1 455 ? -3.109 -18.960 1.046 1.00 90.44 455 ASP A C 1
ATOM 3327 O O . ASP A 1 455 ? -3.649 -19.960 0.578 1.00 90.44 455 ASP A O 1
ATOM 3331 N N . ALA A 1 456 ? -3.829 -18.014 1.656 1.00 91.31 456 ALA A N 1
ATOM 3332 C CA . ALA A 1 456 ? -5.288 -18.049 1.714 1.00 91.31 456 ALA A CA 1
ATOM 3333 C C . ALA A 1 456 ? -5.927 -17.824 0.341 1.00 91.31 456 ALA A C 1
ATOM 3335 O O . ALA A 1 456 ? -6.866 -18.543 -0.007 1.00 91.31 456 ALA A O 1
ATOM 3336 N N . ILE A 1 457 ? -5.390 -16.885 -0.444 1.00 86.25 457 ILE A N 1
ATOM 3337 C CA . ILE A 1 457 ? -5.799 -16.655 -1.833 1.00 86.25 457 ILE A CA 1
ATOM 3338 C C . ILE A 1 457 ? -5.565 -17.928 -2.653 1.00 86.25 457 ILE A C 1
ATOM 3340 O O . ILE A 1 457 ? -6.496 -18.425 -3.283 1.00 86.25 457 ILE A O 1
ATOM 3344 N N . GLU A 1 458 ? -4.368 -18.514 -2.586 1.00 86.50 458 GLU A N 1
ATOM 3345 C CA . GLU A 1 458 ? -4.031 -19.722 -3.347 1.00 86.50 458 GLU A CA 1
ATOM 3346 C C . GLU A 1 458 ? -4.842 -20.948 -2.910 1.00 86.50 458 GLU A C 1
ATOM 3348 O O . GLU A 1 458 ? -5.291 -21.725 -3.752 1.00 86.50 458 GLU A O 1
ATOM 3353 N N . ARG A 1 459 ? -5.109 -21.119 -1.608 1.00 90.19 459 ARG A N 1
ATOM 3354 C CA . ARG A 1 459 ? -5.993 -22.192 -1.118 1.00 90.19 459 ARG A CA 1
ATOM 3355 C C . ARG A 1 459 ? -7.419 -22.035 -1.632 1.00 90.19 459 ARG A C 1
ATOM 3357 O O . ARG A 1 459 ? -8.022 -23.019 -2.055 1.00 90.19 459 ARG A O 1
ATOM 3364 N N . ALA A 1 460 ? -7.961 -20.821 -1.583 1.00 86.81 460 ALA A N 1
ATOM 3365 C CA . ALA A 1 460 ? -9.300 -20.549 -2.083 1.00 86.81 460 ALA A CA 1
ATOM 3366 C C . ALA A 1 460 ? -9.361 -20.716 -3.614 1.00 86.81 460 ALA A C 1
ATOM 3368 O O . ALA A 1 460 ? -10.331 -21.274 -4.125 1.00 86.81 460 ALA A O 1
ATOM 3369 N N . ALA A 1 461 ? -8.297 -20.348 -4.333 1.00 83.00 461 ALA A N 1
ATOM 3370 C CA . ALA A 1 461 ? -8.171 -20.569 -5.770 1.00 83.00 461 ALA A CA 1
ATOM 3371 C C . ALA A 1 461 ? -8.116 -22.069 -6.095 1.00 83.00 461 ALA A C 1
ATOM 3373 O O . ALA A 1 461 ? -8.843 -22.549 -6.958 1.00 83.00 461 ALA A O 1
ATOM 3374 N N . ALA A 1 462 ? -7.330 -22.860 -5.365 1.00 87.06 462 ALA A N 1
ATOM 3375 C CA . ALA A 1 462 ? -7.208 -24.302 -5.591 1.00 87.06 462 ALA A CA 1
ATOM 3376 C C . ALA A 1 462 ? -8.544 -25.066 -5.491 1.00 87.06 462 ALA A C 1
ATOM 3378 O O . ALA A 1 462 ? -8.681 -26.128 -6.098 1.00 87.06 462 ALA A O 1
ATOM 3379 N N . ALA A 1 463 ? -9.528 -24.526 -4.764 1.00 89.06 463 ALA A N 1
ATOM 3380 C CA . ALA A 1 463 ? -10.867 -25.100 -4.645 1.00 89.06 463 ALA A CA 1
ATOM 3381 C C . ALA A 1 463 ? -11.773 -24.841 -5.866 1.00 89.06 463 ALA A C 1
ATOM 3383 O O . ALA A 1 463 ? -12.839 -25.452 -5.976 1.00 89.06 463 ALA A O 1
ATOM 3384 N N . LEU A 1 464 ? -11.382 -23.949 -6.780 1.00 82.31 464 LEU A N 1
ATOM 3385 C CA . LEU A 1 464 ? -12.177 -23.590 -7.952 1.00 82.31 464 LEU A CA 1
ATOM 3386 C C . LEU A 1 464 ? -11.891 -24.532 -9.138 1.00 82.31 464 LEU A C 1
ATOM 3388 O O . LEU A 1 464 ? -10.742 -24.924 -9.366 1.00 82.31 464 LEU A O 1
ATOM 3392 N N . PRO A 1 465 ? -12.923 -24.904 -9.923 1.00 79.75 465 PRO A N 1
ATOM 3393 C CA . PRO A 1 465 ? -12.820 -25.972 -10.920 1.00 79.75 465 PRO A CA 1
ATOM 3394 C C . PRO A 1 465 ? -12.120 -25.565 -12.225 1.00 79.75 465 PRO A C 1
ATOM 3396 O O . PRO A 1 465 ? -11.758 -26.437 -13.013 1.00 79.75 465 PRO A O 1
ATOM 3399 N N . THR A 1 466 ? -11.949 -24.267 -12.488 1.00 74.75 466 THR A N 1
ATOM 3400 C CA . THR A 1 466 ? -11.359 -23.740 -13.729 1.00 74.75 466 THR A CA 1
ATOM 3401 C C . THR A 1 466 ? -10.256 -22.741 -13.402 1.00 74.75 466 THR A C 1
ATOM 3403 O O . THR A 1 466 ? -10.431 -21.945 -12.486 1.00 74.75 466 THR A O 1
ATOM 3406 N N . GLU A 1 467 ? -9.148 -22.737 -14.156 1.00 68.44 467 GLU A N 1
ATOM 3407 C CA . GLU A 1 467 ? -8.075 -21.730 -13.989 1.00 68.44 467 GLU A CA 1
ATOM 3408 C C . GLU A 1 467 ? -8.610 -20.298 -14.102 1.00 68.44 467 GLU A C 1
ATOM 3410 O O . GLU A 1 467 ? -8.234 -19.431 -13.330 1.00 68.44 467 GLU A O 1
ATOM 3415 N N . GLU A 1 468 ? -9.601 -20.075 -14.963 1.00 61.91 468 GLU A N 1
ATOM 3416 C CA . GLU A 1 468 ? -10.291 -18.788 -15.090 1.00 61.91 468 GLU A CA 1
ATOM 3417 C C . GLU A 1 468 ? -10.899 -18.299 -13.762 1.00 61.91 468 GLU A C 1
ATOM 3419 O O . GLU A 1 468 ? -10.733 -17.140 -13.385 1.00 61.91 468 GLU A O 1
ATOM 3424 N N . ALA A 1 469 ? -11.568 -19.180 -13.013 1.00 66.69 469 ALA A N 1
ATOM 3425 C CA . ALA A 1 469 ? -12.135 -18.817 -11.722 1.00 66.69 469 ALA A CA 1
ATOM 3426 C C . ALA A 1 469 ? -11.029 -18.590 -10.677 1.00 66.69 469 ALA A C 1
ATOM 3428 O O . ALA A 1 469 ? -11.168 -17.714 -9.823 1.00 66.69 469 ALA A O 1
ATOM 3429 N N . LYS A 1 470 ? -9.919 -19.338 -10.765 1.00 74.69 470 LYS A N 1
ATOM 3430 C CA . LYS A 1 470 ? -8.734 -19.147 -9.912 1.00 74.69 470 LYS A CA 1
ATOM 3431 C C . LYS A 1 470 ? -8.122 -17.773 -10.114 1.00 74.69 470 LYS A C 1
ATOM 3433 O O . LYS A 1 470 ? -7.869 -17.080 -9.136 1.00 74.69 470 LYS A O 1
ATOM 3438 N N . ASP A 1 471 ? -7.931 -17.370 -11.361 1.00 66.25 471 ASP A N 1
ATOM 3439 C CA . ASP A 1 471 ? -7.328 -16.084 -11.699 1.00 66.25 471 ASP A CA 1
ATOM 3440 C C . ASP A 1 471 ? -8.248 -14.926 -11.314 1.00 66.25 471 ASP A C 1
ATOM 3442 O O . ASP A 1 471 ? -7.800 -13.966 -10.690 1.00 66.25 471 ASP A O 1
ATOM 3446 N N . ALA A 1 472 ? -9.557 -15.058 -11.560 1.00 67.38 472 ALA A N 1
ATOM 3447 C CA . ALA A 1 472 ? -10.545 -14.090 -11.093 1.00 67.38 472 ALA A CA 1
ATOM 3448 C C . ALA A 1 472 ? -10.510 -13.914 -9.563 1.00 67.38 472 ALA A C 1
ATOM 3450 O O . ALA A 1 472 ? -10.588 -12.788 -9.065 1.00 67.38 472 ALA A O 1
ATOM 3451 N N . LEU A 1 473 ? -10.353 -15.010 -8.813 1.00 75.19 473 LEU A N 1
ATOM 3452 C CA . LEU A 1 473 ? -10.213 -14.968 -7.360 1.00 75.19 473 LEU A CA 1
ATOM 3453 C C . LEU A 1 473 ? -8.877 -14.352 -6.919 1.00 75.19 473 LEU A C 1
ATOM 3455 O O . LEU A 1 473 ? -8.869 -13.552 -5.993 1.00 75.19 473 LEU A O 1
ATOM 3459 N N . ARG A 1 474 ? -7.754 -14.691 -7.561 1.00 75.00 474 ARG A N 1
ATOM 3460 C CA . ARG A 1 474 ? -6.443 -14.081 -7.267 1.00 75.00 474 ARG A CA 1
ATOM 3461 C C . ARG A 1 474 ? -6.456 -12.575 -7.504 1.00 75.00 474 ARG A C 1
ATOM 3463 O O . ARG A 1 474 ? -5.876 -11.822 -6.727 1.00 75.00 474 ARG A O 1
ATOM 3470 N N . TRP A 1 475 ? -7.159 -12.141 -8.547 1.00 68.50 475 TRP A N 1
ATOM 3471 C CA . TRP A 1 475 ? -7.311 -10.735 -8.895 1.00 68.50 475 TRP A CA 1
ATOM 3472 C C . TRP A 1 475 ? -8.194 -9.964 -7.910 1.00 68.50 475 TRP A C 1
ATOM 3474 O O . TRP A 1 475 ? -7.910 -8.818 -7.552 1.00 68.50 475 TRP A O 1
ATOM 3484 N N . SER A 1 476 ? -9.284 -10.591 -7.473 1.00 72.25 476 SER A N 1
ATOM 3485 C CA . SER A 1 476 ? -10.284 -9.969 -6.612 1.00 72.25 476 SER A CA 1
ATOM 3486 C C . SER A 1 476 ? -10.682 -10.906 -5.470 1.00 72.25 476 SER A C 1
ATOM 3488 O O . SER A 1 476 ? -11.816 -11.390 -5.413 1.00 72.25 476 SER A O 1
ATOM 3490 N N . PRO A 1 477 ? -9.751 -11.200 -4.547 1.00 77.31 477 PRO A N 1
ATOM 3491 C CA . PRO A 1 477 ? -10.027 -12.130 -3.474 1.00 77.31 477 PRO A CA 1
ATOM 3492 C C . PRO A 1 477 ? -11.103 -11.546 -2.553 1.00 77.31 477 PRO A C 1
ATOM 3494 O O . PRO A 1 477 ? -11.068 -10.343 -2.251 1.00 77.31 477 PRO A O 1
ATOM 3497 N N . PRO A 1 478 ? -12.051 -12.374 -2.078 1.00 82.25 478 PRO A N 1
ATOM 3498 C CA . PRO A 1 478 ? -13.064 -11.932 -1.136 1.00 82.25 478 PRO A CA 1
ATOM 3499 C C . PRO A 1 478 ? -12.414 -11.317 0.101 1.00 82.25 478 PRO A C 1
ATOM 3501 O O . PRO A 1 478 ? -11.500 -11.894 0.696 1.00 82.25 478 PRO A O 1
ATOM 3504 N N . ARG A 1 479 ? -12.905 -10.151 0.532 1.00 84.19 479 ARG A N 1
ATOM 3505 C CA . ARG A 1 479 ? -12.388 -9.478 1.736 1.00 84.19 479 ARG A CA 1
ATOM 3506 C C . ARG A 1 479 ? -12.468 -10.358 2.975 1.00 84.19 479 ARG A C 1
ATOM 3508 O O . ARG A 1 479 ? -11.560 -10.309 3.792 1.00 84.19 479 ARG A O 1
ATOM 3515 N N . THR A 1 480 ? -13.510 -11.177 3.092 1.00 86.44 480 THR A N 1
ATOM 3516 C CA . THR A 1 480 ? -13.651 -12.192 4.146 1.00 86.44 480 THR A CA 1
ATOM 3517 C C . THR A 1 480 ? -12.422 -13.094 4.217 1.00 86.44 480 THR A C 1
ATOM 3519 O O . THR A 1 480 ? -11.799 -13.187 5.268 1.00 86.44 480 THR A O 1
ATOM 3522 N N . THR A 1 481 ? -12.011 -13.671 3.083 1.00 88.00 481 THR A N 1
ATOM 3523 C CA . THR A 1 481 ? -10.814 -14.515 2.971 1.00 88.00 481 THR A CA 1
ATOM 3524 C C . THR A 1 481 ? -9.559 -13.780 3.433 1.00 88.00 481 THR A C 1
ATOM 3526 O O . THR A 1 481 ? -8.755 -14.346 4.170 1.00 88.00 481 THR A O 1
ATOM 3529 N N . LEU A 1 482 ? -9.400 -12.514 3.040 1.00 90.12 482 LEU A N 1
ATOM 3530 C CA . LEU A 1 482 ? -8.243 -11.705 3.424 1.00 90.12 482 LEU A CA 1
ATOM 3531 C C . LEU A 1 482 ? -8.244 -11.355 4.916 1.00 90.12 482 LEU A C 1
ATOM 3533 O O . LEU A 1 482 ? -7.218 -11.481 5.578 1.00 90.12 482 LEU A O 1
ATOM 3537 N N . LEU A 1 483 ? -9.382 -10.925 5.458 1.00 91.56 483 LEU A N 1
ATOM 3538 C CA . LEU A 1 483 ? -9.505 -10.540 6.861 1.00 91.56 483 LEU A CA 1
ATOM 3539 C C . LEU A 1 483 ? -9.349 -11.752 7.785 1.00 91.56 483 LEU A C 1
ATOM 3541 O O . LEU A 1 483 ? -8.649 -11.647 8.788 1.00 91.56 483 LEU A O 1
ATOM 3545 N N . ASP A 1 484 ? -9.920 -12.909 7.437 1.00 92.31 484 ASP A N 1
ATOM 3546 C CA . ASP A 1 484 ? -9.734 -14.147 8.204 1.00 92.31 484 ASP A CA 1
ATOM 3547 C C . ASP A 1 484 ? -8.272 -14.614 8.178 1.00 92.31 484 ASP A C 1
ATOM 3549 O O . ASP A 1 484 ? -7.722 -14.986 9.216 1.00 92.31 484 ASP A O 1
ATOM 3553 N N . ALA A 1 485 ? -7.611 -14.533 7.021 1.00 94.19 485 ALA A N 1
ATOM 3554 C CA . ALA A 1 485 ? -6.194 -14.859 6.905 1.00 94.19 485 ALA A CA 1
ATOM 3555 C C . ALA A 1 485 ? -5.300 -13.876 7.677 1.00 94.19 485 ALA A C 1
ATOM 3557 O O . ALA A 1 485 ? -4.333 -14.291 8.318 1.00 94.19 485 ALA A O 1
ATOM 3558 N N . MET A 1 486 ? -5.634 -12.582 7.672 1.00 94.62 486 MET A N 1
ATOM 3559 C CA . MET A 1 486 ? -4.936 -11.575 8.473 1.00 94.62 486 MET A CA 1
ATOM 3560 C C . MET A 1 486 ? -5.146 -11.804 9.975 1.00 94.62 486 MET A C 1
ATOM 3562 O O . MET A 1 486 ? -4.194 -11.706 10.742 1.00 94.62 486 MET A O 1
ATOM 3566 N N . ASP A 1 487 ? -6.355 -12.163 10.401 1.00 95.50 487 ASP A N 1
ATOM 3567 C CA . ASP A 1 487 ? -6.673 -12.500 11.791 1.00 95.50 487 ASP A CA 1
ATOM 3568 C C . ASP A 1 487 ? -5.913 -13.731 12.289 1.00 95.50 487 ASP A C 1
ATOM 3570 O O . ASP A 1 487 ? -5.332 -13.708 13.376 1.00 95.50 487 ASP A O 1
ATOM 3574 N N . GLU A 1 488 ? -5.849 -14.788 11.479 1.00 95.12 488 GLU A N 1
ATOM 3575 C CA . GLU A 1 488 ? -5.035 -15.965 11.776 1.00 95.12 488 GLU A CA 1
ATOM 3576 C C . GLU A 1 488 ? -3.542 -15.615 11.846 1.00 95.12 488 GLU A C 1
ATOM 3578 O O . GLU A 1 488 ? -2.840 -16.044 12.767 1.00 95.12 488 GLU A O 1
ATOM 3583 N N . ALA A 1 489 ? -3.056 -14.793 10.913 1.00 94.88 489 ALA A N 1
ATOM 3584 C CA . ALA A 1 489 ? -1.671 -14.347 10.910 1.00 94.88 489 ALA A CA 1
ATOM 3585 C C . ALA A 1 489 ? -1.326 -13.514 12.145 1.00 94.88 489 ALA A C 1
ATOM 3587 O O . ALA A 1 489 ? -0.251 -13.694 12.714 1.00 94.88 489 ALA A O 1
ATOM 3588 N N . PHE A 1 490 ? -2.228 -12.638 12.587 1.00 96.25 490 PHE A N 1
ATOM 3589 C CA . PHE A 1 490 ? -2.057 -11.878 13.822 1.00 96.25 490 PHE A CA 1
ATOM 3590 C C . PHE A 1 490 ? -1.966 -12.836 15.012 1.00 96.25 490 PHE A C 1
ATOM 3592 O O . PHE A 1 490 ? -1.009 -12.744 15.784 1.00 96.25 490 PHE A O 1
ATOM 3599 N N . ARG A 1 491 ? -2.859 -13.835 15.110 1.00 95.56 491 ARG A N 1
ATOM 3600 C CA . ARG A 1 491 ? -2.818 -14.816 16.213 1.00 95.56 491 ARG A CA 1
ATOM 3601 C C . ARG A 1 491 ? -1.490 -15.548 16.259 1.00 95.56 491 ARG A C 1
ATOM 3603 O O . ARG A 1 491 ? -0.906 -15.712 17.328 1.00 95.56 491 ARG A O 1
ATOM 3610 N N . LYS A 1 492 ? -0.997 -15.951 15.091 1.00 92.88 492 LYS A N 1
ATOM 3611 C CA . LYS A 1 492 ? 0.261 -16.680 14.951 1.00 92.88 492 LYS A CA 1
ATOM 3612 C C . LYS A 1 492 ? 1.491 -15.818 15.245 1.00 92.88 492 LYS A C 1
ATOM 3614 O O . LYS A 1 492 ? 2.397 -16.283 15.928 1.00 92.88 492 LYS A O 1
ATOM 3619 N N . ASN A 1 493 ? 1.544 -14.600 14.708 1.00 92.12 493 ASN A N 1
ATOM 3620 C CA . ASN A 1 493 ? 2.757 -13.776 14.709 1.00 92.12 493 ASN A CA 1
ATOM 3621 C C . ASN A 1 493 ? 2.836 -12.821 15.907 1.00 92.12 493 ASN A C 1
ATOM 3623 O O . ASN A 1 493 ? 3.934 -12.441 16.300 1.00 92.12 493 ASN A O 1
ATOM 3627 N N . LEU A 1 494 ? 1.691 -12.421 16.466 1.00 94.12 494 LEU A N 1
ATOM 3628 C CA . LEU A 1 494 ? 1.579 -11.392 17.505 1.00 94.12 494 LEU A CA 1
ATOM 3629 C C . LEU A 1 494 ? 0.922 -11.908 18.799 1.00 94.12 494 LEU A C 1
ATOM 3631 O O . LEU A 1 494 ? 0.867 -11.175 19.783 1.00 94.12 494 LEU A O 1
ATOM 3635 N N . GLY A 1 495 ? 0.413 -13.147 18.819 1.00 95.00 495 GLY A N 1
ATOM 3636 C CA . GLY A 1 495 ? -0.243 -13.739 19.995 1.00 95.00 495 GLY A CA 1
ATOM 3637 C C . GLY A 1 495 ? -1.628 -13.159 20.313 1.00 95.00 495 GLY A C 1
ATOM 3638 O O . GLY A 1 495 ? -2.135 -13.340 21.416 1.00 95.00 495 GLY A O 1
ATOM 3639 N N . THR A 1 496 ? -2.232 -12.453 19.361 1.00 95.38 496 THR A N 1
ATOM 3640 C CA . THR A 1 496 ? -3.500 -11.715 19.480 1.00 95.38 496 THR A CA 1
ATOM 3641 C C . THR A 1 496 ? -4.221 -11.748 18.138 1.00 95.38 496 THR A C 1
ATOM 3643 O O . THR A 1 496 ? -3.571 -11.945 17.122 1.00 95.38 496 THR A O 1
ATOM 3646 N N . ASP A 1 497 ? -5.536 -11.575 18.089 1.00 95.12 497 ASP A N 1
ATOM 3647 C CA . ASP A 1 497 ? -6.277 -11.574 16.824 1.00 95.12 497 ASP A CA 1
ATOM 3648 C C . ASP A 1 497 ? -6.511 -10.160 16.270 1.00 95.12 497 ASP A C 1
ATOM 3650 O O . ASP A 1 497 ? -6.394 -9.156 16.974 1.00 95.12 497 ASP A O 1
ATOM 3654 N N . LEU A 1 498 ? -6.824 -10.071 14.974 1.00 94.75 498 LEU A N 1
ATOM 3655 C CA . LEU A 1 498 ? -7.024 -8.790 14.291 1.00 94.75 498 LEU A CA 1
ATOM 3656 C C . LEU A 1 498 ? -8.170 -7.989 14.918 1.00 94.75 498 LEU A C 1
ATOM 3658 O O . LEU A 1 498 ? -8.094 -6.767 15.020 1.00 94.75 498 LEU A O 1
ATOM 3662 N N . ARG A 1 499 ? -9.237 -8.672 15.334 1.00 92.75 499 ARG A N 1
ATOM 3663 C CA . ARG A 1 499 ? -10.436 -8.041 15.899 1.00 92.75 499 ARG A CA 1
ATOM 3664 C C . ARG A 1 499 ? -10.125 -7.369 17.235 1.00 92.75 499 ARG A C 1
ATOM 3666 O O . ARG A 1 499 ? -10.539 -6.236 17.462 1.00 92.75 499 ARG A O 1
ATOM 3673 N N . SER A 1 500 ? -9.370 -8.052 18.086 1.00 92.50 500 SER A N 1
ATOM 3674 C CA . SER A 1 500 ? -8.932 -7.577 19.394 1.00 92.50 500 SER A CA 1
ATOM 3675 C C . SER A 1 500 ? -7.983 -6.394 19.250 1.00 92.50 500 SER A C 1
ATOM 3677 O O . SER A 1 500 ? -8.199 -5.367 19.889 1.00 92.50 500 SER A O 1
ATOM 3679 N N . GLU A 1 501 ? -6.999 -6.481 18.348 1.00 93.00 501 GLU A N 1
ATOM 3680 C CA . GLU A 1 501 ? -6.101 -5.354 18.067 1.00 93.00 501 GLU A CA 1
ATOM 3681 C C . GLU A 1 501 ? -6.825 -4.167 17.443 1.00 93.00 501 GLU A C 1
ATOM 3683 O O . GLU A 1 501 ? -6.475 -3.026 17.725 1.00 93.00 501 GLU A O 1
ATOM 3688 N N . TYR A 1 502 ? -7.856 -4.404 16.631 1.00 92.81 502 TYR A N 1
ATOM 3689 C CA . TYR A 1 502 ? -8.669 -3.319 16.103 1.00 92.81 502 TYR A CA 1
ATOM 3690 C C . TYR A 1 502 ? -9.457 -2.610 17.209 1.00 92.81 502 TYR A C 1
ATOM 3692 O O . TYR A 1 502 ? -9.467 -1.386 17.243 1.00 92.81 502 TYR A O 1
ATOM 3700 N N . VAL A 1 503 ? -10.063 -3.335 18.156 1.00 90.62 503 VAL A N 1
ATOM 3701 C CA . VAL A 1 503 ? -10.749 -2.709 19.304 1.00 90.62 503 VAL A CA 1
ATOM 3702 C C . VAL A 1 503 ? -9.775 -1.929 20.186 1.00 90.62 503 VAL A C 1
ATOM 3704 O O . VAL A 1 503 ? -10.101 -0.822 20.604 1.00 90.62 503 VAL A O 1
ATOM 3707 N N . GLU A 1 504 ? -8.576 -2.453 20.441 1.00 88.94 504 GLU A N 1
ATOM 3708 C CA . GLU A 1 504 ? -7.558 -1.721 21.203 1.00 88.94 504 GLU A CA 1
ATOM 3709 C C . GLU A 1 504 ? -7.024 -0.501 20.444 1.00 88.94 504 GLU A C 1
ATOM 3711 O O . GLU A 1 504 ? -6.816 0.556 21.038 1.00 88.94 504 GLU A O 1
ATOM 3716 N N . PHE A 1 505 ? -6.879 -0.604 19.122 1.00 88.81 505 PHE A N 1
ATOM 3717 C CA . PHE A 1 505 ? -6.598 0.537 18.259 1.00 88.81 505 PHE A CA 1
ATOM 3718 C C . PHE A 1 505 ? -7.702 1.596 18.367 1.00 88.81 505 PHE A C 1
ATOM 3720 O O . PHE A 1 505 ? -7.387 2.768 18.543 1.00 88.81 505 PHE A O 1
ATOM 3727 N N . LEU A 1 506 ? -8.984 1.208 18.323 1.00 86.94 506 LEU A N 1
ATOM 3728 C CA . LEU A 1 506 ? -10.103 2.133 18.533 1.00 86.94 506 LEU A CA 1
ATOM 3729 C C . LEU A 1 506 ? -10.050 2.754 19.925 1.00 86.94 506 LEU A C 1
ATOM 3731 O O . LEU A 1 506 ? -10.279 3.952 20.040 1.00 86.94 506 LEU A O 1
ATOM 3735 N N . ARG A 1 507 ? -9.739 1.966 20.964 1.00 85.19 507 ARG A N 1
ATOM 3736 C CA . ARG A 1 507 ? -9.574 2.458 22.336 1.00 85.19 507 ARG A CA 1
ATOM 3737 C C . ARG A 1 507 ? -8.550 3.569 22.379 1.00 85.19 507 ARG A C 1
ATOM 3739 O O . ARG A 1 507 ? -8.862 4.659 22.832 1.00 85.19 507 ARG A O 1
ATOM 3746 N N . GLU A 1 508 ? -7.354 3.293 21.880 1.00 81.94 508 GLU A N 1
ATOM 3747 C CA . GLU A 1 508 ? -6.275 4.266 21.886 1.00 81.94 508 GLU A CA 1
ATOM 3748 C C . GLU A 1 508 ? -6.582 5.457 20.983 1.00 81.94 508 GLU A C 1
ATOM 3750 O O . GLU A 1 508 ? -6.272 6.563 21.380 1.00 81.94 508 GLU A O 1
ATOM 3755 N N . ARG A 1 509 ? -7.188 5.268 19.802 1.00 80.00 509 ARG A N 1
ATOM 3756 C CA . ARG A 1 509 ? -7.465 6.340 18.825 1.00 80.00 509 ARG A CA 1
ATOM 3757 C C . ARG A 1 509 ? -8.642 7.228 19.189 1.00 80.00 509 ARG A C 1
ATOM 3759 O O . ARG A 1 509 ? -8.600 8.425 18.929 1.00 80.00 509 ARG A O 1
ATOM 3766 N N . ALA A 1 510 ? -9.696 6.653 19.748 1.00 76.06 510 ALA A N 1
ATOM 3767 C CA . ALA A 1 510 ? -10.878 7.400 20.141 1.00 76.06 510 ALA A CA 1
ATOM 3768 C C . ALA A 1 510 ? -10.732 8.032 21.532 1.00 76.06 510 ALA A C 1
ATOM 3770 O O . ALA A 1 510 ? -11.367 9.058 21.775 1.00 76.06 510 ALA A O 1
ATOM 3771 N N . ALA A 1 511 ? -9.940 7.436 22.430 1.00 71.25 511 ALA A N 1
ATOM 3772 C CA . ALA A 1 511 ? -9.666 7.973 23.761 1.00 71.25 511 ALA A CA 1
ATOM 3773 C C . ALA A 1 511 ? -8.337 8.742 23.817 1.00 71.25 511 ALA A C 1
ATOM 3775 O O . ALA A 1 511 ? -7.556 8.747 22.871 1.00 71.25 511 ALA A O 1
ATOM 3776 N N . ASP A 1 512 ? -8.096 9.387 24.954 1.00 63.09 512 ASP A N 1
ATOM 3777 C CA . ASP A 1 512 ? -6.878 10.111 25.292 1.00 63.09 512 ASP A CA 1
ATOM 3778 C C . ASP A 1 512 ? -5.622 9.307 24.923 1.00 63.09 512 ASP A C 1
ATOM 3780 O O . ASP A 1 512 ? -5.297 8.289 25.543 1.00 63.09 512 ASP A O 1
ATOM 3784 N N . HIS A 1 513 ? -4.874 9.790 23.934 1.00 61.72 513 HIS A N 1
ATOM 3785 C CA . HIS A 1 513 ? -3.516 9.332 23.702 1.00 61.72 513 HIS A CA 1
ATOM 3786 C C . HIS A 1 513 ? -2.661 9.789 24.880 1.00 61.72 513 HIS A C 1
ATOM 3788 O O . HIS A 1 513 ? -2.259 10.947 24.943 1.00 61.72 513 HIS A O 1
ATOM 3794 N N . GLY A 1 514 ? -2.371 8.896 25.831 1.00 46.75 514 GLY A N 1
ATOM 3795 C CA . GLY A 1 514 ? -1.424 9.213 26.902 1.00 46.75 514 GLY A CA 1
ATOM 3796 C C . GLY A 1 514 ? -0.088 9.731 26.334 1.00 46.75 514 GLY A C 1
ATOM 3797 O O . GLY A 1 514 ? 0.184 9.568 25.148 1.00 46.75 514 GLY A O 1
ATOM 3798 N N . PRO A 1 515 ? 0.824 10.290 27.146 1.00 43.41 515 PRO A N 1
ATOM 3799 C CA . PRO A 1 515 ? 2.121 10.791 26.661 1.00 43.41 515 PRO A CA 1
ATOM 3800 C C . PRO A 1 515 ? 3.003 9.732 25.957 1.00 43.41 515 PRO A C 1
ATOM 3802 O O . PRO A 1 515 ? 3.996 10.086 25.330 1.00 43.41 515 PRO A O 1
ATOM 3805 N N . ASN A 1 516 ? 2.627 8.449 26.035 1.00 47.50 516 ASN A N 1
ATOM 3806 C CA . ASN A 1 516 ? 3.228 7.317 25.318 1.00 47.50 516 ASN A CA 1
ATOM 3807 C C . ASN A 1 516 ? 2.379 6.838 24.118 1.00 47.50 516 ASN A C 1
ATOM 3809 O O . ASN A 1 516 ? 2.574 5.726 23.630 1.00 47.50 516 ASN A O 1
ATOM 3813 N N . GLY A 1 517 ? 1.384 7.620 23.699 1.00 55.47 517 GLY A N 1
ATOM 3814 C CA . GLY A 1 517 ? 0.386 7.240 22.711 1.00 55.47 517 GLY A CA 1
ATOM 3815 C C . GLY A 1 517 ? 1.032 6.882 21.382 1.00 55.47 517 GLY A C 1
ATOM 3816 O O . GLY A 1 517 ? 1.888 7.598 20.860 1.00 55.47 517 GLY A O 1
ATOM 3817 N N . PHE A 1 518 ? 0.585 5.778 20.794 1.00 65.12 518 PHE A N 1
ATOM 3818 C CA . PHE A 1 518 ? 1.157 5.215 19.573 1.00 65.12 518 PHE A CA 1
ATOM 3819 C C . PHE A 1 518 ? 0.888 6.036 18.308 1.00 65.12 518 PHE A C 1
ATOM 3821 O O . PHE A 1 518 ? 1.137 5.530 17.216 1.00 65.12 518 PHE A O 1
ATOM 3828 N N . PHE A 1 519 ? 0.405 7.274 18.416 1.00 66.06 519 PHE A N 1
ATOM 3829 C CA . PHE A 1 519 ? -0.035 8.078 17.276 1.00 66.06 519 PHE A CA 1
ATOM 3830 C C . PHE A 1 519 ? 0.687 9.416 17.159 1.00 66.06 519 PHE A C 1
ATOM 3832 O O . PHE A 1 519 ? 0.968 9.800 16.034 1.00 66.06 519 PHE A O 1
ATOM 3839 N N . GLY A 1 520 ? 1.124 10.032 18.266 1.00 55.22 520 GLY A N 1
ATOM 3840 C CA . GLY A 1 520 ? 2.236 10.998 18.331 1.00 55.22 520 GLY A CA 1
ATOM 3841 C C . GLY A 1 520 ? 2.295 12.114 17.276 1.00 55.22 520 GLY A C 1
ATOM 3842 O O . GLY A 1 520 ? 3.392 12.587 16.981 1.00 55.22 520 GLY A O 1
ATOM 3843 N N . ARG A 1 521 ? 1.170 12.510 16.667 1.00 67.81 521 ARG A N 1
ATOM 3844 C CA . ARG A 1 521 ? 1.127 13.559 15.640 1.00 67.81 521 ARG A CA 1
ATOM 3845 C C . ARG A 1 521 ? 0.972 14.928 16.298 1.00 67.81 521 ARG A C 1
ATOM 3847 O O . ARG A 1 521 ? 0.252 15.101 17.280 1.00 67.81 521 ARG A O 1
ATOM 3854 N N . GLU A 1 522 ? 1.650 15.915 15.729 1.00 60.34 522 GLU A N 1
ATOM 3855 C CA . GLU A 1 522 ? 1.543 17.313 16.140 1.00 60.34 522 GLU A CA 1
ATOM 3856 C C . GLU A 1 522 ? 0.123 17.840 15.874 1.00 60.34 522 GLU A C 1
ATOM 3858 O O . GLU A 1 522 ? -0.429 17.649 14.792 1.00 60.34 522 GLU A O 1
ATOM 3863 N N . GLY A 1 523 ? -0.484 18.489 16.871 1.00 60.19 523 GLY A N 1
ATOM 3864 C CA . GLY A 1 523 ? -1.843 19.033 16.775 1.00 60.19 523 GLY A CA 1
ATOM 3865 C C . GLY A 1 523 ? -2.968 18.037 17.064 1.00 60.19 523 GLY A C 1
ATOM 3866 O O . GLY A 1 523 ? -4.113 18.466 17.203 1.00 60.19 523 GLY A O 1
ATOM 3867 N N . GLU A 1 524 ? -2.675 16.742 17.222 1.00 65.00 524 GLU A N 1
ATOM 3868 C CA . GLU A 1 524 ? -3.686 15.802 17.704 1.00 65.00 524 GLU A CA 1
ATOM 3869 C C . GLU A 1 524 ? -3.948 16.010 19.199 1.00 65.00 524 GLU A C 1
ATOM 3871 O O . GLU A 1 524 ? -2.991 16.152 19.978 1.00 65.00 524 GLU A O 1
ATOM 3876 N N . PRO A 1 525 ? -5.228 16.027 19.618 1.00 61.38 525 PRO A N 1
ATOM 3877 C CA . PRO A 1 525 ? -5.570 16.125 21.024 1.00 61.38 525 PRO A CA 1
ATOM 3878 C C . PRO A 1 525 ? -4.951 14.942 21.775 1.00 61.38 525 PRO A C 1
ATOM 3880 O O . PRO A 1 525 ? -5.249 13.783 21.509 1.00 61.38 525 PRO A O 1
ATOM 3883 N N . GLN A 1 526 ? -4.064 15.257 22.718 1.00 65.50 526 GLN A N 1
ATOM 3884 C CA . GLN A 1 526 ? -3.428 14.275 23.606 1.00 65.50 526 GLN A CA 1
ATOM 3885 C C . GLN A 1 526 ? -4.349 13.888 24.779 1.00 65.50 526 GLN A C 1
ATOM 3887 O O . GLN A 1 526 ? -3.981 13.091 25.632 1.00 65.50 526 GLN A O 1
ATOM 3892 N N . GLN A 1 527 ? -5.519 14.524 24.881 1.00 65.88 527 GLN A N 1
ATOM 3893 C CA . GLN A 1 527 ? -6.497 14.335 25.949 1.00 65.88 527 GLN A CA 1
ATOM 3894 C C . GLN A 1 527 ? -7.910 14.550 25.392 1.00 65.88 527 GLN A C 1
ATOM 3896 O O . GLN A 1 527 ? -8.117 15.399 24.521 1.00 65.88 527 GLN A O 1
ATOM 3901 N N . GLY A 1 528 ? -8.884 13.829 25.935 1.00 70.88 528 GLY A N 1
ATOM 3902 C CA . GLY A 1 528 ? -10.280 13.803 25.521 1.00 70.88 528 GLY A CA 1
ATOM 3903 C C . GLY A 1 528 ? -10.612 12.869 24.349 1.00 70.88 528 GLY A C 1
ATOM 3904 O O . GLY A 1 528 ? -9.759 12.319 23.658 1.00 70.88 528 GLY A O 1
ATOM 3905 N N . PHE A 1 529 ? -11.918 12.746 24.094 1.00 77.69 529 PHE A N 1
ATOM 3906 C CA . PHE A 1 529 ? -12.469 11.977 22.979 1.00 77.69 529 PHE A CA 1
ATOM 3907 C C . PHE A 1 529 ? -12.233 12.665 21.623 1.00 77.69 529 PHE A C 1
ATOM 3909 O O . PHE A 1 529 ? -12.661 13.809 21.410 1.00 77.69 529 PHE A O 1
ATOM 3916 N N . ALA A 1 530 ? -11.617 11.950 20.679 1.00 77.31 530 ALA A N 1
ATOM 3917 C CA . ALA A 1 530 ? -11.240 12.460 19.360 1.00 77.31 530 ALA A CA 1
ATOM 3918 C C . ALA A 1 530 ? -12.431 12.499 18.377 1.00 77.31 530 ALA A C 1
ATOM 3920 O O . ALA A 1 530 ? -12.577 11.664 17.481 1.00 77.31 530 ALA A O 1
ATOM 3921 N N . ARG A 1 531 ? -13.306 13.500 18.539 1.00 74.94 531 ARG A N 1
ATOM 3922 C CA . ARG A 1 531 ? -14.553 13.654 17.757 1.00 74.94 531 ARG A CA 1
ATOM 3923 C C . ARG A 1 531 ? -14.339 13.727 16.246 1.00 74.94 531 ARG A C 1
ATOM 3925 O O . ARG A 1 531 ? -15.174 13.224 15.497 1.00 74.94 531 ARG A O 1
ATOM 3932 N N . ASP A 1 532 ? -13.231 14.320 15.813 1.00 75.19 532 ASP A N 1
ATOM 3933 C CA . ASP A 1 532 ? -12.939 14.569 14.397 1.00 75.19 532 ASP A CA 1
ATOM 3934 C C . ASP A 1 532 ? -12.594 13.288 13.618 1.00 75.19 532 ASP A C 1
ATOM 3936 O O . ASP A 1 532 ? -12.490 13.324 12.398 1.00 75.19 532 ASP A O 1
ATOM 3940 N N . LEU A 1 533 ? -12.468 12.137 14.292 1.00 78.12 533 LEU A N 1
ATOM 3941 C CA . LEU A 1 533 ? -12.266 10.832 13.651 1.00 78.12 533 LEU A CA 1
ATOM 3942 C C . LEU A 1 533 ? -13.562 10.185 13.142 1.00 78.12 533 LEU A C 1
ATOM 3944 O O . LEU A 1 533 ? -13.519 9.192 12.412 1.00 78.12 533 LEU A O 1
ATOM 3948 N N . PHE A 1 534 ? -14.716 10.730 13.533 1.00 80.38 534 PHE A N 1
ATOM 3949 C CA . PHE A 1 534 ? -16.047 10.242 13.167 1.00 80.38 534 PHE A CA 1
ATOM 3950 C C . PHE A 1 534 ? -16.763 11.251 12.262 1.00 80.38 534 PHE A C 1
ATOM 3952 O O . PHE A 1 534 ? -17.896 11.651 12.534 1.00 80.38 534 PHE A O 1
ATOM 3959 N N . VAL A 1 535 ? -16.079 11.686 11.197 1.00 69.19 535 VAL A N 1
ATOM 3960 C CA . VAL A 1 535 ? -16.596 12.687 10.250 1.00 69.19 535 VAL A CA 1
ATOM 3961 C C . VAL A 1 535 ? -17.897 12.208 9.603 1.00 69.19 535 VAL A C 1
ATOM 3963 O O . VAL A 1 535 ? -18.029 11.047 9.208 1.00 69.19 535 VAL A O 1
ATOM 3966 N N . THR A 1 536 ? -18.856 13.126 9.513 1.00 55.16 536 THR A N 1
ATOM 3967 C CA . THR A 1 536 ? -20.177 12.942 8.912 1.00 55.16 536 THR A CA 1
ATOM 3968 C C . THR A 1 536 ? -20.171 13.287 7.426 1.00 55.16 536 THR A C 1
ATOM 3970 O O . THR A 1 536 ? -19.630 14.325 7.043 1.00 55.16 536 THR A O 1
ATOM 3973 N N . ASP A 1 537 ? -20.895 12.515 6.616 1.00 49.56 537 ASP A N 1
ATOM 3974 C CA . ASP A 1 537 ? -21.551 13.094 5.442 1.00 49.56 537 ASP A CA 1
ATOM 3975 C C . ASP A 1 537 ? -22.662 14.037 5.937 1.00 49.56 537 ASP A C 1
ATOM 3977 O O . ASP A 1 537 ? -23.224 13.824 7.009 1.00 49.56 537 ASP A O 1
ATOM 3981 N N . ALA A 1 538 ? -23.038 15.062 5.170 1.00 45.62 538 ALA A N 1
ATOM 3982 C CA . ALA A 1 538 ? -24.130 15.985 5.528 1.00 45.62 538 ALA A CA 1
ATOM 3983 C C . ALA A 1 538 ? -25.517 15.309 5.713 1.00 45.62 538 ALA A C 1
ATOM 3985 O O . ALA A 1 538 ? -26.499 15.983 6.015 1.00 45.62 538 ALA A O 1
ATOM 3986 N N . ASP A 1 539 ? -25.599 13.990 5.522 1.00 51.50 539 ASP A N 1
ATOM 3987 C CA . ASP A 1 539 ? -26.780 13.149 5.668 1.00 51.50 539 ASP A CA 1
ATOM 3988 C C . ASP A 1 539 ? -26.779 12.436 7.041 1.00 51.50 539 ASP A C 1
ATOM 3990 O O . ASP A 1 539 ? -25.952 11.547 7.273 1.00 51.50 539 ASP A O 1
ATOM 3994 N N . PRO A 1 540 ? -27.716 12.764 7.953 1.00 49.72 540 PRO A N 1
ATOM 3995 C CA . PRO A 1 540 ? -27.843 12.114 9.257 1.00 49.72 540 PRO A CA 1
ATOM 3996 C C . PRO A 1 540 ? -28.017 10.590 9.190 1.00 49.72 540 PRO A C 1
ATOM 3998 O O . PRO A 1 540 ? -27.588 9.898 10.112 1.00 49.72 540 PRO A O 1
ATOM 4001 N N . ALA A 1 541 ? -28.590 10.048 8.106 1.00 52.94 541 ALA A N 1
ATOM 4002 C CA . ALA A 1 541 ? -28.731 8.601 7.912 1.00 52.94 541 ALA A CA 1
ATOM 4003 C C . ALA A 1 541 ? -27.385 7.901 7.645 1.00 52.94 541 ALA A C 1
ATOM 4005 O O . ALA A 1 541 ? -27.270 6.687 7.804 1.00 52.94 541 ALA A O 1
ATOM 4006 N N . LYS A 1 542 ? -26.357 8.670 7.274 1.00 59.56 542 LYS A N 1
ATOM 4007 C CA . LYS A 1 542 ? -24.976 8.220 7.060 1.00 59.56 542 LYS A CA 1
ATOM 4008 C C . LYS A 1 542 ? -24.027 8.727 8.142 1.00 59.56 542 LYS A C 1
ATOM 4010 O O . LYS A 1 542 ? -22.813 8.560 8.018 1.00 59.56 542 LYS A O 1
ATOM 4015 N N . SER A 1 543 ? -24.560 9.351 9.194 1.00 66.94 543 SER A N 1
ATOM 4016 C CA . SER A 1 543 ? -23.732 9.900 10.257 1.00 66.94 543 SER A CA 1
ATOM 4017 C C . SER A 1 543 ? -22.888 8.801 10.901 1.00 66.94 543 SER A C 1
ATOM 4019 O O . SER A 1 543 ? -23.383 7.737 11.275 1.00 66.94 543 SER A O 1
ATOM 4021 N N . ALA A 1 544 ? -21.594 9.065 11.064 1.00 79.19 544 ALA A N 1
ATOM 4022 C CA . ALA A 1 544 ? -20.716 8.210 11.852 1.00 79.19 544 ALA A CA 1
ATOM 4023 C C . ALA A 1 544 ? -20.862 8.453 13.362 1.00 79.19 544 ALA A C 1
ATOM 4025 O O . ALA A 1 544 ? -20.375 7.645 14.158 1.00 79.19 544 ALA A O 1
ATOM 4026 N N . ARG A 1 545 ? -21.533 9.550 13.744 1.00 85.25 545 ARG A N 1
ATOM 4027 C CA . ARG A 1 545 ? -21.721 10.008 15.118 1.00 85.25 545 ARG A CA 1
ATOM 4028 C C . ARG A 1 545 ? -23.184 10.317 15.410 1.00 85.25 545 ARG A C 1
ATOM 4030 O O . ARG A 1 545 ? -23.795 11.172 14.774 1.00 85.25 545 ARG A O 1
ATOM 4037 N N . PHE A 1 546 ? -23.721 9.653 16.416 1.00 87.31 546 PHE A N 1
ATOM 4038 C CA . PHE A 1 546 ? -25.071 9.858 16.920 1.00 87.31 546 PHE A CA 1
ATOM 4039 C C . PHE A 1 546 ? -24.991 10.482 18.304 1.00 87.31 546 PHE A C 1
ATOM 4041 O O . PHE A 1 546 ? -24.041 10.239 19.045 1.00 87.31 546 PHE A O 1
ATOM 4048 N N . GLU A 1 547 ? -25.981 11.284 18.670 1.00 89.31 547 GLU A N 1
ATOM 4049 C CA . GLU A 1 547 ? -26.045 11.892 19.994 1.00 89.31 547 GLU A CA 1
ATOM 4050 C C . GLU A 1 547 ? -27.454 11.723 20.565 1.00 89.31 547 GLU A C 1
ATOM 4052 O O . GLU A 1 547 ? -28.446 11.866 19.852 1.00 89.31 547 GLU A O 1
ATOM 4057 N N . THR A 1 548 ? -27.550 11.431 21.860 1.00 91.69 548 THR A N 1
ATOM 4058 C CA . THR A 1 548 ? -28.793 11.558 22.627 1.00 91.69 548 THR A CA 1
ATOM 4059 C C . THR A 1 548 ? -28.507 12.209 23.962 1.00 91.69 548 THR A C 1
ATOM 4061 O O . THR A 1 548 ? -27.380 12.237 24.463 1.00 91.69 548 THR A O 1
ATOM 4064 N N . THR A 1 549 ? -29.576 12.699 24.564 1.00 94.25 549 THR A N 1
ATOM 4065 C CA . THR A 1 549 ? -29.581 13.172 25.933 1.00 94.25 549 THR A CA 1
ATOM 4066 C C . THR A 1 549 ? -30.283 12.181 26.855 1.00 94.25 549 THR A C 1
ATOM 4068 O O . THR A 1 549 ? -31.151 11.415 26.417 1.00 94.25 549 THR A O 1
ATOM 4071 N N . ILE A 1 550 ? -29.876 12.182 28.124 1.00 93.62 550 ILE A N 1
ATOM 4072 C CA . ILE A 1 550 ? -30.453 11.363 29.192 1.00 93.62 550 ILE A CA 1
ATOM 4073 C C . ILE A 1 550 ? -30.664 12.254 30.415 1.00 93.62 550 ILE A C 1
ATOM 4075 O O . ILE A 1 550 ? -29.741 12.953 30.828 1.00 93.62 550 ILE A O 1
ATOM 4079 N N . ASP A 1 551 ? -31.857 12.230 31.002 1.00 94.06 551 ASP A N 1
ATOM 4080 C CA . ASP A 1 551 ? -32.107 12.855 32.302 1.00 94.06 551 ASP A CA 1
ATOM 4081 C C . ASP A 1 551 ? -31.898 11.824 33.421 1.00 94.06 551 ASP A C 1
ATOM 4083 O O . ASP A 1 551 ? -32.749 10.948 33.598 1.00 94.06 551 ASP A O 1
ATOM 4087 N N . PRO A 1 552 ? -30.802 11.906 34.199 1.00 91.31 552 PRO A N 1
ATOM 4088 C CA . PRO A 1 552 ? -30.519 10.938 35.254 1.00 91.31 552 PRO A CA 1
ATOM 4089 C C . PRO A 1 552 ? -31.475 11.047 36.451 1.00 91.31 552 PRO A C 1
ATOM 4091 O O . PRO A 1 552 ? -31.490 10.162 37.294 1.00 91.31 552 PRO A O 1
ATOM 4094 N N . ARG A 1 553 ? -32.297 12.098 36.559 1.00 90.25 553 ARG A N 1
ATOM 4095 C CA . ARG A 1 553 ? -33.266 12.234 37.663 1.00 90.25 553 ARG A CA 1
ATOM 4096 C C . ARG A 1 553 ? -34.536 11.438 37.407 1.00 90.25 553 ARG A C 1
ATOM 4098 O O . ARG A 1 553 ? -35.172 10.960 38.339 1.00 90.25 553 ARG A O 1
ATOM 4105 N N . THR A 1 554 ? -34.921 11.343 36.137 1.00 91.56 554 THR A N 1
ATOM 4106 C CA . THR A 1 554 ? -36.143 10.660 35.690 1.00 91.56 554 THR A CA 1
ATOM 4107 C C . THR A 1 554 ? -35.851 9.364 34.938 1.00 91.56 554 THR A C 1
ATOM 4109 O O . THR A 1 554 ? -36.777 8.643 34.584 1.00 91.56 554 THR A O 1
ATOM 4112 N N . CYS A 1 555 ? -34.574 9.076 34.678 1.00 89.88 555 CYS A N 1
ATOM 4113 C CA . CYS A 1 555 ? -34.113 8.028 33.775 1.00 89.88 555 CYS A CA 1
ATOM 4114 C C . CYS A 1 555 ? -34.748 8.073 32.373 1.00 89.88 555 CYS A C 1
ATOM 4116 O O . CYS A 1 555 ? -34.935 7.050 31.714 1.00 89.88 555 CYS A O 1
ATOM 4118 N N . THR A 1 556 ? -35.056 9.276 31.882 1.00 91.00 556 THR A N 1
ATOM 4119 C CA . THR A 1 556 ? -35.644 9.458 30.550 1.00 91.00 556 THR A CA 1
ATOM 4120 C C . THR A 1 556 ? -34.546 9.554 29.492 1.00 91.00 556 THR A C 1
ATOM 4122 O O . THR A 1 556 ? -33.687 10.433 29.569 1.00 91.00 556 THR A O 1
ATOM 4125 N N . VAL A 1 557 ? -34.590 8.680 28.480 1.00 90.06 557 VAL A N 1
ATOM 4126 C CA . VAL A 1 557 ? -33.672 8.679 27.325 1.00 90.06 557 VAL A CA 1
ATOM 4127 C C . VAL A 1 557 ? -34.412 9.191 26.089 1.00 90.06 557 VAL A C 1
ATOM 4129 O O . VAL A 1 557 ? -35.423 8.613 25.697 1.00 90.06 557 VAL A O 1
ATOM 4132 N N . THR A 1 558 ? -33.910 10.254 25.452 1.00 85.94 558 THR A N 1
ATOM 4133 C CA . THR A 1 558 ? -34.590 10.887 24.302 1.00 85.94 558 THR A CA 1
ATOM 4134 C C . THR A 1 558 ? -34.635 9.974 23.072 1.00 85.94 558 THR A C 1
ATOM 4136 O O . THR A 1 558 ? -35.661 9.885 22.404 1.00 85.94 558 THR A O 1
ATOM 4139 N N . THR A 1 559 ? -33.534 9.275 22.781 1.00 86.94 559 THR A N 1
ATOM 4140 C CA . THR A 1 559 ? -33.442 8.267 21.714 1.00 86.94 559 THR A CA 1
ATOM 4141 C C . THR A 1 559 ? -32.907 6.961 22.306 1.00 86.94 559 THR A C 1
ATOM 4143 O O . THR A 1 559 ? -31.696 6.820 22.471 1.00 86.94 559 THR A O 1
ATOM 4146 N N . PRO A 1 560 ? -33.783 6.010 22.678 1.00 83.44 560 PRO A N 1
ATOM 4147 C CA . PRO A 1 560 ? -33.371 4.791 23.375 1.00 83.44 560 PRO A CA 1
ATOM 4148 C C . PRO A 1 560 ? -32.776 3.730 22.442 1.00 83.44 560 PRO A C 1
ATOM 4150 O O . PRO A 1 560 ? -32.209 2.753 22.922 1.00 83.44 560 PRO A O 1
ATOM 4153 N N . VAL A 1 561 ? -32.925 3.877 21.120 1.00 87.62 561 VAL A N 1
ATOM 4154 C CA . VAL A 1 561 ? -32.417 2.921 20.129 1.00 87.62 561 VAL A CA 1
ATOM 4155 C C . VAL A 1 561 ? -31.814 3.662 18.943 1.00 87.62 561 VAL A C 1
ATOM 4157 O O . VAL A 1 561 ? -32.488 4.476 18.315 1.00 87.62 561 VAL A O 1
ATOM 4160 N N . PHE A 1 562 ? -30.574 3.324 18.601 1.00 85.12 562 PHE A N 1
ATOM 4161 C CA . PHE A 1 562 ? -29.878 3.818 17.416 1.00 85.12 562 PHE A CA 1
ATOM 4162 C C . PHE A 1 562 ? -29.721 2.694 16.402 1.00 85.12 562 PHE A C 1
ATOM 4164 O O . PHE A 1 562 ? -29.035 1.711 16.680 1.00 85.12 562 PHE A O 1
ATOM 4171 N N . GLY A 1 563 ? -30.338 2.846 15.231 1.00 82.75 563 GLY A N 1
ATOM 4172 C CA . GLY A 1 563 ? -30.086 1.977 14.085 1.00 82.75 563 GLY A CA 1
ATOM 4173 C C . GLY A 1 563 ? -28.826 2.426 13.350 1.00 82.75 563 GLY A C 1
ATOM 4174 O O . GLY A 1 563 ? -28.797 3.507 12.769 1.00 82.75 563 GLY A O 1
ATOM 4175 N N . LEU A 1 564 ? -27.792 1.595 13.374 1.00 83.62 564 LEU A N 1
ATOM 4176 C CA . LEU A 1 564 ? -26.547 1.764 12.638 1.00 83.62 564 LEU A CA 1
ATOM 4177 C C . LEU A 1 564 ? -26.600 0.847 11.414 1.00 83.62 564 LEU A C 1
ATOM 4179 O O . LEU A 1 564 ? -26.227 -0.322 11.487 1.00 83.62 564 LEU A O 1
ATOM 4183 N N . ALA A 1 565 ? -27.110 1.361 10.300 1.00 81.75 565 ALA A N 1
ATOM 4184 C CA . ALA A 1 565 ? -27.250 0.563 9.090 1.00 81.75 565 ALA A CA 1
ATOM 4185 C C . ALA A 1 565 ? -25.897 0.345 8.393 1.00 81.75 565 ALA A C 1
ATOM 4187 O O . ALA A 1 565 ? -25.071 1.260 8.304 1.00 81.75 565 ALA A O 1
ATOM 4188 N N . GLN A 1 566 ? -25.707 -0.855 7.842 1.00 82.69 566 GLN A N 1
ATOM 4189 C CA . GLN A 1 566 ? -24.659 -1.184 6.876 1.00 82.69 566 GLN A CA 1
ATOM 4190 C C . GLN A 1 566 ? -23.228 -0.871 7.350 1.00 82.69 566 GLN A C 1
ATOM 4192 O O . GLN A 1 566 ? -22.382 -0.405 6.579 1.00 82.69 566 GLN A O 1
ATOM 4197 N N . VAL A 1 567 ? -22.921 -1.143 8.622 1.00 84.81 567 VAL A N 1
ATOM 4198 C CA . VAL A 1 567 ? -21.578 -0.933 9.179 1.00 84.81 567 VAL A CA 1
ATOM 4199 C C . VAL A 1 567 ? -20.622 -1.963 8.585 1.00 84.81 567 VAL A C 1
ATOM 4201 O O . VAL A 1 567 ? -20.785 -3.167 8.786 1.00 84.81 567 VAL A O 1
ATOM 4204 N N . ALA A 1 568 ? -19.616 -1.503 7.840 1.00 86.00 568 ALA A N 1
ATOM 4205 C CA . ALA A 1 568 ? -18.611 -2.378 7.245 1.00 86.00 568 ALA A CA 1
ATOM 4206 C C . ALA A 1 568 ? -17.726 -3.055 8.314 1.00 86.00 568 ALA A C 1
ATOM 4208 O O . ALA A 1 568 ? -17.473 -2.455 9.360 1.00 86.00 568 ALA A O 1
ATOM 4209 N N . PRO A 1 569 ? -17.236 -4.280 8.061 1.00 88.12 569 PRO A N 1
ATOM 4210 C CA . PRO A 1 569 ? -16.242 -4.951 8.893 1.00 88.12 569 PRO A CA 1
ATOM 4211 C C . PRO A 1 569 ? -15.049 -4.052 9.197 1.00 88.12 569 PRO A C 1
ATOM 4213 O O . PRO A 1 569 ? -14.494 -3.437 8.292 1.00 88.12 569 PRO A O 1
ATOM 4216 N N . LEU A 1 570 ? -14.656 -3.983 10.466 1.00 90.56 570 LEU A N 1
ATOM 4217 C CA . LEU A 1 570 ? -13.600 -3.106 10.969 1.00 90.56 570 LEU A CA 1
ATOM 4218 C C . LEU A 1 570 ? -13.824 -1.624 10.628 1.00 90.56 570 LEU A C 1
ATOM 4220 O O . LEU A 1 570 ? -12.859 -0.890 10.469 1.00 90.56 570 LEU A O 1
ATOM 4224 N N . ALA A 1 571 ? -15.075 -1.173 10.515 1.00 88.69 571 ALA A N 1
ATOM 4225 C CA . ALA A 1 571 ? -15.459 0.232 10.632 1.00 88.69 571 ALA A CA 1
ATOM 4226 C C . ALA A 1 571 ? -16.160 0.459 11.972 1.00 88.69 571 ALA A C 1
ATOM 4228 O O . ALA A 1 571 ? -16.808 -0.448 12.504 1.00 88.69 571 ALA A O 1
ATOM 4229 N N . ALA A 1 572 ? -16.054 1.676 12.496 1.00 88.94 572 ALA A N 1
ATOM 4230 C CA . ALA A 1 572 ? -16.654 2.075 13.755 1.00 88.94 572 ALA A CA 1
ATOM 4231 C C . ALA A 1 572 ? -17.736 3.155 13.598 1.00 88.94 572 ALA A C 1
ATOM 4233 O O . ALA A 1 572 ? -17.825 3.881 12.607 1.00 88.94 572 ALA A O 1
ATOM 4234 N N . ARG A 1 573 ? -18.599 3.257 14.598 1.00 89.25 573 ARG A N 1
ATOM 4235 C CA . ARG A 1 573 ? -19.605 4.303 14.786 1.00 89.25 573 ARG A CA 1
ATOM 4236 C C . ARG A 1 573 ? -19.522 4.775 16.221 1.00 89.25 573 ARG A C 1
ATOM 4238 O O . ARG A 1 573 ? -19.117 4.007 17.090 1.00 89.25 573 ARG A O 1
ATOM 4245 N N . THR A 1 574 ? -19.930 6.008 16.478 1.00 89.81 574 THR A N 1
ATOM 4246 C CA . THR A 1 574 ? -19.982 6.532 17.839 1.00 89.81 574 THR A CA 1
ATOM 4247 C C . THR A 1 574 ? -21.378 7.003 18.221 1.00 89.81 574 THR A C 1
ATOM 4249 O O . THR A 1 574 ? -22.104 7.562 17.401 1.00 89.81 574 THR A O 1
ATOM 4252 N N . VAL A 1 575 ? -21.758 6.755 19.472 1.00 90.81 575 VAL A N 1
ATOM 4253 C CA . VAL A 1 575 ? -22.969 7.268 20.108 1.00 90.81 575 VAL A CA 1
ATOM 4254 C C . VAL A 1 575 ? -22.544 8.041 21.347 1.00 90.81 575 VAL A C 1
ATOM 4256 O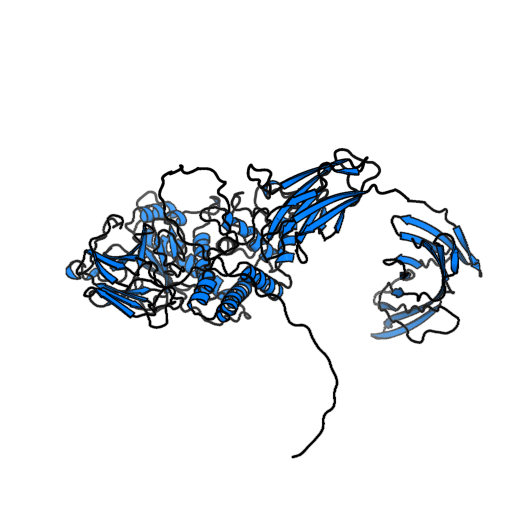 O . VAL A 1 575 ? -21.953 7.477 22.263 1.00 90.81 575 VAL A O 1
ATOM 4259 N N . ARG A 1 576 ? -22.868 9.327 21.403 1.00 91.81 576 ARG A N 1
ATOM 4260 C CA . ARG A 1 576 ? -22.647 10.161 22.579 1.00 91.81 576 ARG A CA 1
ATOM 4261 C C . ARG A 1 576 ? -23.909 10.243 23.427 1.00 91.81 576 ARG A C 1
ATOM 4263 O O . ARG A 1 576 ? -24.964 10.644 22.937 1.00 91.81 576 ARG A O 1
ATOM 4270 N N . LEU A 1 577 ? -23.772 9.956 24.715 1.00 93.62 577 LEU A N 1
ATOM 4271 C CA . LEU A 1 577 ? -24.813 10.124 25.723 1.00 93.62 577 LEU A CA 1
ATOM 4272 C C . LEU A 1 577 ? -24.490 11.352 26.574 1.00 93.62 577 LEU A C 1
ATOM 4274 O O . LEU A 1 577 ? -23.472 11.376 27.263 1.00 93.62 577 LEU A O 1
ATOM 4278 N N . THR A 1 578 ? -25.342 12.374 26.532 1.00 94.31 578 THR A N 1
ATOM 4279 C CA . THR A 1 578 ? -25.132 13.616 27.295 1.00 94.31 578 THR A CA 1
ATOM 4280 C C . THR 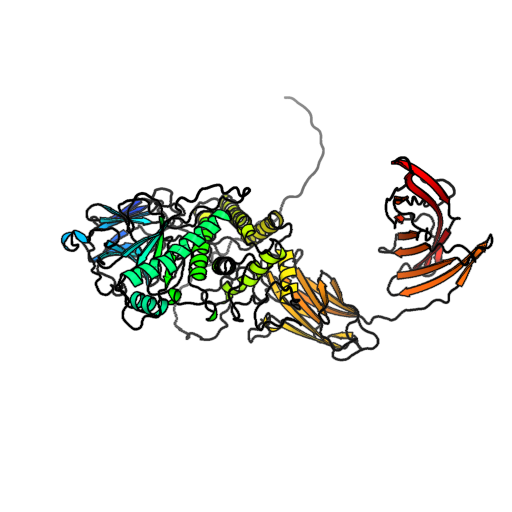A 1 578 ? -26.151 13.727 28.431 1.00 94.31 578 THR A C 1
ATOM 4282 O O . THR A 1 578 ? -27.354 13.688 28.158 1.00 94.31 578 THR A O 1
ATOM 4285 N N . PRO A 1 579 ? -25.729 13.884 29.697 1.00 94.12 579 PRO A N 1
ATOM 4286 C CA . PRO A 1 579 ? -26.668 14.134 30.783 1.00 94.12 579 PRO A CA 1
ATOM 4287 C C . PRO A 1 579 ? -27.319 15.516 30.603 1.00 94.12 579 PRO A C 1
ATOM 4289 O O . PRO A 1 579 ? -26.630 16.500 30.337 1.00 94.12 579 PRO A O 1
ATOM 4292 N N . THR A 1 580 ? -28.643 15.619 30.740 1.00 94.94 580 THR A N 1
ATOM 4293 C CA . THR A 1 580 ? -29.340 16.924 30.715 1.00 94.94 580 THR A CA 1
ATOM 4294 C C . THR A 1 580 ? -29.223 17.678 32.037 1.00 94.94 580 THR A C 1
ATOM 4296 O O . THR A 1 580 ? -29.467 18.884 32.087 1.00 94.94 580 THR A O 1
ATOM 4299 N N . ALA A 1 581 ? -28.867 16.971 33.110 1.00 90.69 581 ALA A N 1
ATOM 4300 C CA . ALA A 1 581 ? -28.741 17.497 34.455 1.00 90.69 581 ALA A CA 1
ATOM 4301 C C . ALA A 1 581 ? -27.832 16.604 35.312 1.00 90.69 581 ALA A C 1
ATOM 4303 O O . ALA A 1 581 ? -27.634 15.436 34.990 1.00 90.69 581 ALA A O 1
ATOM 4304 N N . THR A 1 582 ? -27.357 17.124 36.446 1.00 90.12 582 THR A N 1
ATOM 4305 C CA . THR A 1 582 ? -26.744 16.301 37.495 1.00 90.12 582 THR A CA 1
ATOM 4306 C C . THR A 1 582 ? -27.800 15.696 38.427 1.00 90.12 582 THR A C 1
ATOM 4308 O O . THR A 1 582 ? -28.858 16.302 38.661 1.00 90.12 582 THR A O 1
ATOM 4311 N N . SER A 1 583 ? -27.505 14.516 38.974 1.00 87.38 583 SER A N 1
ATOM 4312 C CA . SER A 1 583 ? -28.296 13.802 39.983 1.00 87.38 583 SER A CA 1
ATOM 4313 C C . SER A 1 583 ? -27.427 13.436 41.190 1.00 87.38 583 SER A C 1
ATOM 4315 O O . SER A 1 583 ? -26.287 13.002 41.026 1.00 87.38 583 SER A O 1
ATOM 4317 N N . GLU A 1 584 ? -27.966 13.599 42.403 1.00 85.25 584 GLU A N 1
ATOM 4318 C CA . GLU A 1 584 ? -27.310 13.150 43.645 1.00 85.25 584 GLU A CA 1
ATOM 4319 C C . GLU A 1 584 ? -27.305 11.620 43.765 1.00 85.25 584 GLU A C 1
ATOM 4321 O O . GLU A 1 584 ? -26.365 11.045 44.311 1.00 85.25 584 GLU A O 1
ATOM 4326 N N . SER A 1 585 ? -28.319 10.967 43.192 1.00 84.88 585 SER A N 1
ATOM 4327 C CA . SER A 1 585 ? -28.407 9.515 43.035 1.00 84.88 585 SER A CA 1
ATOM 4328 C C . SER A 1 585 ? -28.061 9.182 41.588 1.00 84.88 585 SER A C 1
ATOM 4330 O O . SER A 1 585 ? -28.904 9.374 40.703 1.00 84.88 585 SER A O 1
ATOM 4332 N N . PRO A 1 586 ? -26.816 8.784 41.290 1.00 81.69 586 PRO A N 1
ATOM 4333 C CA . PRO A 1 586 ? -26.440 8.536 39.918 1.00 81.69 586 PRO A CA 1
ATOM 4334 C C . PRO A 1 586 ? -27.108 7.259 39.402 1.00 81.69 586 PRO A C 1
ATOM 4336 O O . PRO A 1 586 ? -27.491 6.375 40.168 1.00 81.69 586 PRO A O 1
ATOM 4339 N N . VAL A 1 587 ? -27.251 7.171 38.088 1.00 88.19 587 VAL A N 1
ATOM 4340 C CA . VAL A 1 587 ? -27.995 6.091 37.431 1.00 88.19 587 VAL A CA 1
ATOM 4341 C C . VAL A 1 587 ? -27.051 5.089 36.786 1.00 88.19 587 VAL A C 1
ATOM 4343 O O . VAL A 1 587 ? -25.905 5.413 36.458 1.00 88.19 587 VAL A O 1
ATOM 4346 N N . ALA A 1 588 ? -27.539 3.869 36.605 1.00 90.81 588 ALA A N 1
ATOM 4347 C CA . ALA A 1 588 ? -26.892 2.870 35.775 1.00 90.81 588 ALA A CA 1
ATOM 4348 C C . ALA A 1 588 ? -27.410 3.014 34.338 1.00 90.81 588 ALA A C 1
ATOM 4350 O O . ALA A 1 588 ? -28.618 3.011 34.095 1.00 90.81 588 ALA A O 1
ATOM 4351 N N . ILE A 1 589 ? -26.502 3.160 33.374 1.00 92.81 589 ILE A N 1
ATOM 4352 C CA . ILE A 1 589 ? -26.842 3.118 31.951 1.00 92.81 589 ILE A CA 1
ATOM 4353 C C . ILE A 1 589 ? -26.497 1.739 31.416 1.00 92.81 589 ILE A C 1
ATOM 4355 O O . ILE A 1 589 ? -25.335 1.343 31.399 1.00 92.81 589 ILE A O 1
ATOM 4359 N N . HIS A 1 590 ? -27.508 1.029 30.940 1.00 93.31 590 HIS A N 1
ATOM 4360 C CA . HIS A 1 590 ? -27.347 -0.252 30.278 1.00 93.31 590 HIS A CA 1
ATOM 4361 C C . HIS A 1 590 ? -27.239 0.006 28.782 1.00 93.31 590 HIS A C 1
ATOM 4363 O O . HIS A 1 590 ? -28.154 0.539 28.147 1.00 93.31 590 HIS A O 1
ATOM 4369 N N . VAL A 1 591 ? -26.097 -0.365 28.224 1.00 90.25 591 VAL A N 1
ATOM 4370 C CA . VAL A 1 591 ? -25.832 -0.331 26.793 1.00 90.25 591 VAL A CA 1
ATOM 4371 C C . VAL A 1 591 ? -25.886 -1.761 26.293 1.00 90.25 591 VAL A C 1
ATOM 4373 O O . VAL A 1 591 ? -25.066 -2.592 26.679 1.00 90.25 591 VAL A O 1
ATOM 4376 N N . LYS A 1 592 ? -26.842 -2.042 25.414 1.00 90.62 592 LYS A N 1
ATOM 4377 C CA . LYS A 1 592 ? -26.962 -3.326 24.732 1.00 90.62 592 LYS A CA 1
ATOM 4378 C C . LYS A 1 592 ? -26.811 -3.110 23.239 1.00 90.62 592 LYS A C 1
ATOM 4380 O O . LYS A 1 592 ? -27.459 -2.227 22.682 1.00 90.62 592 LYS A O 1
ATOM 4385 N N . VAL A 1 593 ? -25.993 -3.917 22.577 1.00 85.88 593 VAL A N 1
ATOM 4386 C CA . VAL A 1 593 ? -25.892 -3.882 21.114 1.00 85.88 593 VAL A CA 1
ATOM 4387 C C . VAL A 1 593 ? -26.501 -5.157 20.562 1.00 85.88 593 VAL A C 1
ATOM 4389 O O . VAL A 1 593 ? -26.034 -6.259 20.841 1.00 85.88 593 VAL A O 1
ATOM 4392 N N . ASP A 1 594 ? -27.559 -4.998 19.780 1.00 86.31 594 ASP A N 1
ATOM 4393 C CA . ASP A 1 594 ? -28.182 -6.085 19.041 1.00 86.31 594 ASP A CA 1
ATOM 4394 C C . ASP A 1 594 ? -27.667 -6.064 17.594 1.00 86.31 594 ASP A C 1
ATOM 4396 O O . ASP A 1 594 ? -27.619 -5.012 16.957 1.00 86.31 594 ASP A O 1
ATOM 4400 N N . GLY A 1 595 ? -27.280 -7.222 17.063 1.00 81.38 595 GLY A N 1
ATOM 4401 C CA . GLY A 1 595 ? -27.015 -7.396 15.634 1.00 81.38 595 GLY A CA 1
ATOM 4402 C C . GLY A 1 595 ? -28.261 -7.850 14.872 1.00 81.38 595 GLY A C 1
ATOM 4403 O O . GLY A 1 595 ? -29.204 -8.377 15.462 1.00 81.38 595 GLY A O 1
ATOM 4404 N N . ASP A 1 596 ? -28.235 -7.706 13.550 1.00 81.06 596 ASP A N 1
ATOM 4405 C CA . ASP A 1 596 ? -29.260 -8.202 12.618 1.00 81.06 596 ASP A CA 1
ATOM 4406 C C . ASP A 1 596 ? -29.415 -9.740 12.548 1.00 81.06 596 ASP A C 1
ATOM 4408 O O . ASP A 1 596 ? -30.349 -10.236 11.913 1.00 81.06 596 ASP A O 1
ATOM 4412 N N . GLY A 1 597 ? -28.555 -10.518 13.215 1.00 75.50 597 GLY A N 1
ATOM 4413 C CA . GLY A 1 597 ? -28.621 -11.977 13.201 1.00 75.50 597 GLY A CA 1
ATOM 4414 C C . GLY A 1 597 ? -27.790 -12.674 14.280 1.00 75.50 597 GLY A C 1
ATOM 4415 O O . GLY A 1 597 ? -26.967 -12.080 14.978 1.00 75.50 597 GLY A O 1
ATOM 4416 N N . ALA A 1 598 ? -28.008 -13.986 14.419 1.00 64.62 598 ALA A N 1
ATOM 4417 C CA . ALA A 1 598 ? -27.197 -14.832 15.288 1.00 64.62 598 ALA A CA 1
ATOM 4418 C C . ALA A 1 598 ? -25.755 -14.907 14.756 1.00 64.62 598 ALA A C 1
ATOM 4420 O O . ALA A 1 598 ? -25.535 -15.274 13.604 1.00 64.62 598 ALA A O 1
ATOM 4421 N N . GLY A 1 599 ? -24.777 -14.589 15.608 1.00 67.12 599 GLY A N 1
ATOM 4422 C CA . GLY A 1 599 ? -23.354 -14.642 15.261 1.00 67.12 599 GLY A CA 1
ATOM 4423 C C . GLY A 1 599 ? -22.727 -13.305 14.861 1.00 67.12 599 GLY A C 1
ATOM 4424 O O . GLY A 1 599 ? -21.512 -13.277 14.663 1.00 67.12 599 GLY A O 1
ATOM 4425 N N . THR A 1 600 ? -23.494 -12.209 14.807 1.00 76.50 600 THR A N 1
ATOM 4426 C CA . THR A 1 600 ? -22.938 -10.861 14.630 1.00 76.50 600 THR A CA 1
ATOM 4427 C C . THR A 1 600 ? -21.953 -10.564 15.758 1.00 76.50 600 THR A C 1
ATOM 4429 O O . THR A 1 600 ? -22.306 -10.588 16.938 1.00 76.50 600 THR A O 1
ATOM 4432 N N . ARG A 1 601 ? -20.694 -10.316 15.391 1.00 85.81 601 ARG A N 1
ATOM 4433 C CA . ARG A 1 601 ? -19.635 -9.951 16.332 1.00 85.81 601 ARG A CA 1
ATOM 4434 C C . ARG A 1 601 ? -19.449 -8.450 16.290 1.00 85.81 601 ARG A C 1
ATOM 4436 O O . ARG A 1 601 ? -19.199 -7.885 15.230 1.00 85.81 601 ARG A O 1
ATOM 4443 N N . PHE A 1 602 ? -19.507 -7.819 17.446 1.00 88.38 602 PHE A N 1
ATOM 4444 C CA . PHE A 1 602 ? -19.148 -6.422 17.592 1.00 88.38 602 PHE A CA 1
ATOM 4445 C C . PHE A 1 602 ? -18.163 -6.276 18.747 1.00 88.38 602 PHE A C 1
ATOM 4447 O O . PHE A 1 602 ? -18.016 -7.164 19.588 1.00 88.38 602 PHE A O 1
ATOM 4454 N N . GLY A 1 603 ? -17.467 -5.153 18.763 1.00 88.44 603 GLY A N 1
ATOM 4455 C CA . GLY A 1 603 ? -16.674 -4.729 19.903 1.00 88.44 603 GLY A CA 1
ATOM 4456 C C . GLY A 1 603 ? -16.781 -3.230 20.043 1.00 88.44 603 GLY A C 1
ATOM 4457 O O . GLY A 1 603 ? -17.137 -2.532 19.094 1.00 88.44 603 GLY A O 1
ATOM 4458 N N . GLY A 1 604 ? -16.496 -2.728 21.230 1.00 86.12 604 GLY A N 1
ATOM 4459 C CA . GLY A 1 604 ? -16.582 -1.305 21.456 1.00 86.12 604 GLY A CA 1
ATOM 4460 C C . GLY A 1 604 ? -15.891 -0.859 22.722 1.00 86.12 604 GLY A C 1
ATOM 4461 O O . GLY A 1 604 ? -15.391 -1.670 23.504 1.00 86.12 604 GLY A O 1
ATOM 4462 N N . ILE A 1 605 ? -15.892 0.450 22.901 1.00 89.94 605 ILE A N 1
ATOM 4463 C CA . ILE A 1 605 ? -15.385 1.127 24.084 1.00 89.94 605 ILE A CA 1
ATOM 4464 C C . ILE A 1 605 ? -16.401 2.175 24.534 1.00 89.94 605 ILE A C 1
ATOM 4466 O O . ILE A 1 605 ? -17.041 2.824 23.710 1.00 89.94 605 ILE A O 1
ATOM 4470 N N . ALA A 1 606 ? -16.548 2.341 25.838 1.00 88.62 606 ALA A N 1
ATOM 4471 C CA . ALA A 1 606 ? -17.169 3.500 26.449 1.00 88.62 606 ALA A CA 1
ATOM 4472 C C . ALA A 1 606 ? -16.068 4.359 27.063 1.00 88.62 606 ALA A C 1
ATOM 4474 O O . ALA A 1 606 ? -15.238 3.842 27.811 1.00 88.62 606 ALA A O 1
ATOM 4475 N N . THR A 1 607 ? -16.078 5.654 26.773 1.00 86.31 607 THR A N 1
ATOM 4476 C CA . THR A 1 607 ? -15.191 6.638 27.393 1.00 86.31 607 THR A CA 1
ATOM 4477 C C .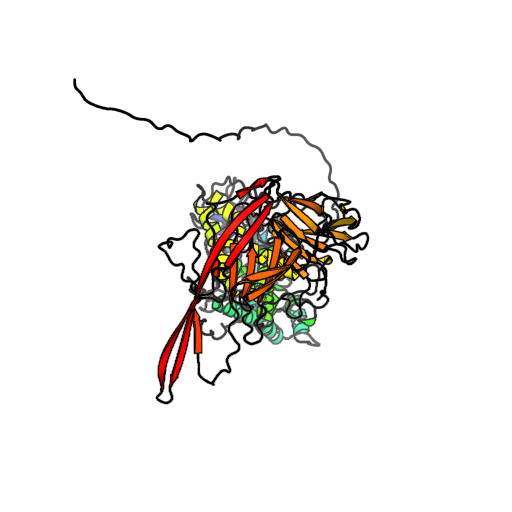 THR A 1 607 ? -16.010 7.542 28.308 1.00 86.31 607 THR A C 1
ATOM 4479 O O . THR A 1 607 ? -16.977 8.162 27.865 1.00 86.31 607 THR A O 1
ATOM 4482 N N . ILE A 1 608 ? -15.625 7.609 29.584 1.00 82.06 608 ILE A N 1
ATOM 4483 C CA . ILE A 1 608 ? -16.324 8.335 30.651 1.00 82.06 608 ILE A CA 1
ATOM 4484 C C . ILE A 1 608 ? -15.282 9.141 31.416 1.00 82.06 608 ILE A C 1
ATOM 4486 O O . ILE A 1 608 ? -14.417 8.557 32.065 1.00 82.06 608 ILE A O 1
ATOM 4490 N N . ALA A 1 609 ? -15.333 10.470 31.332 1.00 74.94 609 ALA A N 1
ATOM 4491 C CA . ALA A 1 609 ? -14.377 11.341 32.029 1.00 74.94 609 ALA A CA 1
ATOM 4492 C C . ALA A 1 609 ? -12.891 10.950 31.797 1.00 74.94 609 ALA A C 1
ATOM 4494 O O . ALA A 1 609 ? -12.065 11.023 32.704 1.00 74.94 609 ALA A O 1
ATOM 4495 N N . GLY A 1 610 ? -12.560 10.464 30.593 1.00 70.69 610 GLY A N 1
ATOM 4496 C CA . GLY A 1 610 ? -11.220 9.978 30.226 1.00 70.69 610 GLY A CA 1
ATOM 4497 C C . GLY A 1 610 ? -10.908 8.524 30.619 1.00 70.69 610 GLY A C 1
ATOM 4498 O O . GLY A 1 610 ? -9.951 7.949 30.105 1.00 70.69 610 GLY A O 1
ATOM 4499 N N . ALA A 1 611 ? -11.714 7.878 31.468 1.00 79.88 611 ALA A N 1
ATOM 4500 C CA . ALA A 1 611 ? -11.616 6.439 31.718 1.00 79.88 611 ALA A CA 1
ATOM 4501 C C . ALA A 1 611 ? -12.261 5.647 30.572 1.00 79.88 611 ALA A C 1
ATOM 4503 O O . ALA A 1 611 ? -13.276 6.069 30.021 1.00 79.88 611 ALA A O 1
ATOM 4504 N N . THR A 1 612 ? -11.694 4.488 30.228 1.00 82.75 612 THR A N 1
ATOM 4505 C CA . THR A 1 612 ? -12.233 3.610 29.179 1.00 82.75 612 THR A CA 1
ATOM 4506 C C . THR A 1 612 ? -12.726 2.290 29.759 1.00 82.75 612 THR A C 1
ATOM 4508 O O . THR A 1 612 ? -12.089 1.699 30.630 1.00 82.75 612 THR A O 1
ATOM 4511 N N . GLN A 1 613 ? -13.862 1.817 29.257 1.00 86.94 613 GLN A N 1
ATOM 4512 C CA . GLN A 1 613 ? -14.454 0.522 29.574 1.00 86.94 613 GLN A CA 1
ATOM 4513 C C . GLN A 1 613 ? -14.747 -0.213 28.267 1.00 86.94 613 GLN A C 1
ATOM 4515 O O . GLN A 1 613 ? -15.276 0.373 27.326 1.00 86.94 613 GLN A O 1
ATOM 4520 N N . LYS A 1 614 ? -14.408 -1.500 28.188 1.00 86.94 614 LYS A N 1
ATOM 4521 C CA . LYS A 1 614 ? -14.753 -2.324 27.025 1.00 86.94 614 LYS A CA 1
ATOM 4522 C C . LYS A 1 614 ? -16.261 -2.577 26.999 1.00 86.94 614 LYS A C 1
ATOM 4524 O O . LYS A 1 614 ? -16.847 -2.880 28.035 1.00 86.94 614 LYS A O 1
ATOM 4529 N N . LEU A 1 615 ? -16.866 -2.470 25.820 1.00 85.88 615 LEU A N 1
ATOM 4530 C CA . LEU A 1 615 ? -18.270 -2.804 25.605 1.00 85.88 615 LEU A CA 1
ATOM 4531 C C . LEU A 1 615 ? -18.406 -4.278 25.209 1.00 85.88 615 LEU A C 1
ATOM 4533 O O . LEU A 1 615 ? -17.793 -4.731 24.239 1.00 85.88 615 LEU A O 1
ATOM 4537 N N . GLU A 1 616 ? -19.227 -5.001 25.961 1.00 81.38 616 GLU A N 1
ATOM 4538 C CA . GLU A 1 616 ? -19.695 -6.360 25.675 1.00 81.38 616 GLU A CA 1
ATOM 4539 C C . GLU A 1 616 ? -21.163 -6.346 25.198 1.00 81.38 616 GLU A C 1
ATOM 4541 O O . GLU A 1 616 ? -21.755 -5.277 25.035 1.00 81.38 616 GLU A O 1
ATOM 4546 N N . ASN A 1 617 ? -21.762 -7.530 24.978 1.00 77.56 617 ASN A N 1
ATOM 4547 C CA . ASN A 1 617 ? -23.174 -7.707 24.579 1.00 77.56 617 ASN A CA 1
ATOM 4548 C C . ASN A 1 617 ? -24.143 -6.839 25.389 1.00 77.56 617 ASN A C 1
ATOM 4550 O O . ASN A 1 617 ? -25.038 -6.210 24.823 1.00 77.56 617 ASN A O 1
ATOM 4554 N N . GLU A 1 618 ? -23.924 -6.789 26.697 1.00 85.69 618 GLU A N 1
ATOM 4555 C CA . GLU A 1 618 ? -24.586 -5.877 27.613 1.00 85.69 618 GLU A CA 1
ATOM 4556 C C . GLU A 1 618 ? -23.521 -5.290 28.533 1.00 85.69 618 GLU A C 1
ATOM 4558 O O . GLU A 1 618 ? -22.735 -6.019 29.132 1.00 85.69 618 GLU A O 1
ATOM 4563 N N . THR A 1 619 ? -23.457 -3.965 28.601 1.00 89.44 619 THR A N 1
ATOM 4564 C CA . THR A 1 619 ? -22.507 -3.251 29.454 1.00 89.44 619 THR A CA 1
ATOM 4565 C C . THR A 1 619 ? -23.256 -2.274 30.329 1.00 89.44 619 THR A C 1
ATOM 4567 O O . THR A 1 619 ? -24.062 -1.486 29.836 1.00 89.44 619 THR A O 1
ATOM 4570 N N . ILE A 1 620 ? -22.965 -2.313 31.624 1.00 90.44 620 ILE A N 1
ATOM 4571 C CA . ILE A 1 620 ? -23.518 -1.379 32.595 1.00 90.44 620 ILE A CA 1
ATOM 4572 C C . ILE A 1 620 ? -22.460 -0.314 32.863 1.00 90.44 620 ILE A C 1
ATOM 4574 O O . ILE A 1 620 ? -21.338 -0.621 33.274 1.00 90.44 620 ILE A O 1
ATOM 4578 N N . VAL A 1 621 ? -22.828 0.936 32.601 1.00 88.94 621 VAL A N 1
ATOM 4579 C CA . VAL A 1 621 ? -22.067 2.115 32.997 1.00 88.94 621 VAL A CA 1
ATOM 4580 C C . VAL A 1 621 ? -22.691 2.665 34.268 1.00 88.94 621 VAL A C 1
ATOM 4582 O O . VAL A 1 621 ? -23.767 3.265 34.252 1.00 88.94 621 VAL A O 1
ATOM 4585 N N . GLU A 1 622 ? -22.013 2.428 35.381 1.00 88.50 622 GLU A N 1
ATOM 4586 C CA . GLU A 1 622 ? -22.435 2.912 36.687 1.00 88.50 622 GLU A CA 1
ATOM 4587 C C . GLU A 1 622 ? -22.138 4.404 36.863 1.00 88.50 622 GLU A C 1
ATOM 4589 O O . GLU A 1 622 ? -21.275 4.990 36.209 1.00 88.50 622 GLU A O 1
ATOM 4594 N N . SER A 1 623 ? -22.816 5.014 37.832 1.00 85.56 623 SER A N 1
ATOM 4595 C CA . SER A 1 623 ? -22.541 6.374 38.297 1.00 85.56 623 SER A CA 1
ATOM 4596 C C . SER A 1 623 ? -22.792 7.502 37.273 1.00 85.56 623 SER A C 1
ATOM 4598 O O . SER A 1 623 ? -22.305 8.623 37.458 1.00 85.56 623 SER A O 1
ATOM 4600 N N . PHE A 1 624 ? -23.583 7.263 36.221 1.00 88.50 624 PHE A N 1
ATOM 4601 C CA . PHE A 1 624 ? -23.884 8.284 35.217 1.00 88.50 624 PHE A CA 1
ATOM 4602 C C . PHE A 1 624 ? -24.754 9.414 35.785 1.00 88.50 624 PHE A C 1
ATOM 4604 O O . PHE A 1 624 ? -25.623 9.203 36.633 1.00 88.50 624 PHE A O 1
ATOM 4611 N N . GLY A 1 625 ? -24.518 10.641 35.311 1.00 87.38 625 GLY A N 1
ATOM 4612 C CA . GLY A 1 625 ? -25.254 11.825 35.751 1.00 87.38 625 GLY A CA 1
ATOM 4613 C C . GLY A 1 625 ? -24.791 12.408 37.087 1.00 87.38 625 GLY A C 1
ATOM 4614 O O . GLY A 1 625 ? -25.359 13.399 37.535 1.00 87.38 625 GLY A O 1
ATOM 4615 N N . LYS A 1 626 ? -23.752 11.850 37.726 1.00 87.25 626 LYS A N 1
ATOM 4616 C CA . LYS A 1 626 ? -23.121 12.478 38.901 1.00 87.25 626 LYS A CA 1
ATOM 4617 C C . LYS A 1 626 ? -22.414 13.788 38.527 1.00 87.25 626 LYS A C 1
ATOM 4619 O O . LYS A 1 626 ? -22.463 14.765 39.270 1.00 87.25 626 LYS A O 1
ATOM 4624 N N . THR A 1 627 ? -21.776 13.803 37.360 1.00 88.19 627 THR A N 1
ATOM 4625 C CA . THR A 1 627 ? -21.209 14.985 36.698 1.00 88.19 627 THR A CA 1
ATOM 4626 C C . THR A 1 627 ? -21.981 15.258 35.404 1.00 88.19 627 THR A C 1
ATOM 4628 O O . THR A 1 627 ? -22.754 14.421 34.939 1.00 88.19 627 THR A O 1
ATOM 4631 N N . ASN A 1 628 ? -21.773 16.430 34.799 1.00 87.38 628 ASN A N 1
ATOM 4632 C CA . ASN A 1 628 ? -22.311 16.742 33.467 1.00 87.38 628 ASN A CA 1
ATOM 4633 C C . ASN A 1 628 ? -21.441 16.168 32.328 1.00 87.38 628 ASN A C 1
ATOM 4635 O O . ASN A 1 628 ? -21.486 16.660 31.199 1.00 87.38 628 ASN A O 1
ATOM 4639 N N . GLU A 1 629 ? -20.602 15.173 32.611 1.00 88.50 629 GLU A N 1
ATOM 4640 C CA . GLU A 1 629 ? -19.687 14.620 31.617 1.00 88.50 629 GLU A CA 1
ATOM 4641 C C . GLU A 1 629 ? -20.420 13.626 30.706 1.00 88.50 629 GLU A C 1
ATOM 4643 O O . GLU A 1 629 ? -21.168 12.772 31.191 1.00 88.50 629 GLU A O 1
ATOM 4648 N N . PRO A 1 630 ? -20.245 13.733 29.378 1.00 91.19 630 PRO A N 1
ATOM 4649 C CA . PRO A 1 630 ? -20.845 12.793 28.449 1.00 91.19 630 PRO A CA 1
ATOM 4650 C C . PRO A 1 630 ? -20.152 11.427 28.516 1.00 91.19 630 PRO A C 1
ATOM 4652 O O . PRO A 1 630 ? -18.965 11.335 28.833 1.00 91.19 630 PRO A O 1
ATOM 4655 N N . ILE A 1 631 ? -20.889 10.385 28.132 1.00 90.94 631 ILE A N 1
ATOM 4656 C CA . ILE A 1 631 ? -20.319 9.085 27.770 1.00 90.94 631 ILE A CA 1
ATOM 4657 C C . ILE A 1 631 ? -20.191 9.050 26.250 1.00 90.94 631 ILE A C 1
ATOM 4659 O O . ILE A 1 631 ? -21.181 9.248 25.543 1.00 90.94 631 ILE A O 1
ATOM 4663 N N . ASP A 1 632 ? -18.997 8.771 25.742 1.00 90.00 632 ASP A N 1
ATOM 4664 C CA . ASP A 1 632 ? -18.784 8.493 24.324 1.00 90.00 632 ASP A CA 1
ATOM 4665 C C . ASP A 1 632 ? -18.666 6.979 24.126 1.00 90.00 632 ASP A C 1
ATOM 4667 O O . ASP A 1 632 ? -17.742 6.342 24.623 1.00 90.00 632 ASP A O 1
ATOM 4671 N N . LEU A 1 633 ? -19.627 6.390 23.421 1.00 91.12 633 LEU A N 1
ATOM 4672 C CA . LEU A 1 633 ? -19.632 4.977 23.060 1.00 91.12 633 LEU A CA 1
ATOM 4673 C C . LEU A 1 633 ? -19.094 4.845 21.638 1.00 91.12 633 LEU A C 1
ATOM 4675 O O . LEU A 1 633 ? -19.543 5.561 20.745 1.00 91.12 633 LEU A O 1
ATOM 4679 N N . VAL A 1 634 ? -18.162 3.932 21.402 1.00 90.62 634 VAL A N 1
ATOM 4680 C CA . VAL A 1 634 ? -17.660 3.584 20.068 1.00 90.62 634 VAL A CA 1
ATOM 4681 C C . VAL A 1 634 ? -17.914 2.109 19.837 1.00 90.62 634 VAL A C 1
ATOM 4683 O O . VAL A 1 634 ? -17.547 1.285 20.666 1.00 90.62 634 VAL A O 1
ATOM 4686 N N . PHE A 1 635 ? -18.507 1.774 18.699 1.00 89.88 635 PHE A N 1
ATOM 4687 C CA . PHE A 1 635 ? -18.858 0.415 18.306 1.00 89.88 635 PHE A CA 1
ATOM 4688 C C . PHE A 1 635 ? -18.246 0.106 16.958 1.00 89.88 635 PHE A C 1
ATOM 4690 O O . PHE A 1 635 ? -18.350 0.926 16.053 1.00 89.88 635 PHE A O 1
ATOM 4697 N N . ALA A 1 636 ? -17.686 -1.081 16.792 1.00 90.81 636 ALA A N 1
ATOM 4698 C CA . ALA A 1 636 ? -17.204 -1.573 15.516 1.00 90.81 636 ALA A CA 1
ATOM 4699 C C . ALA A 1 636 ? -17.810 -2.923 15.164 1.00 90.81 636 ALA A C 1
ATOM 4701 O O . ALA A 1 636 ? -17.992 -3.788 16.024 1.00 90.81 636 ALA A O 1
ATOM 4702 N N . ASN A 1 637 ? -18.075 -3.105 13.872 1.00 91.44 637 ASN A N 1
ATOM 4703 C CA . ASN A 1 637 ? -18.426 -4.407 13.326 1.00 91.44 637 ASN A CA 1
ATOM 4704 C C . ASN A 1 637 ? -17.156 -5.272 13.259 1.00 91.44 637 ASN A C 1
ATOM 4706 O O . ASN A 1 637 ? -16.218 -4.945 12.535 1.00 91.44 637 ASN A O 1
ATOM 4710 N N . LEU A 1 638 ? -17.111 -6.362 14.023 1.00 91.94 638 LEU A N 1
ATOM 4711 C CA . LEU A 1 638 ? -15.997 -7.319 14.042 1.00 91.94 638 LEU A CA 1
ATOM 4712 C C . LEU A 1 638 ? -16.315 -8.599 13.261 1.00 91.94 638 LEU A C 1
ATOM 4714 O O . LEU A 1 638 ? -15.494 -9.521 13.209 1.00 91.94 638 LEU A O 1
ATOM 4718 N N . ASP A 1 639 ? -17.506 -8.691 12.681 1.00 89.81 639 ASP A N 1
ATOM 4719 C CA . ASP A 1 639 ? -17.839 -9.745 11.742 1.00 89.81 639 ASP A CA 1
ATOM 4720 C C . ASP A 1 639 ? -17.204 -9.422 10.391 1.00 89.81 639 ASP A C 1
ATOM 4722 O O . ASP A 1 639 ? -17.365 -8.324 9.875 1.00 89.81 639 ASP A O 1
ATOM 4726 N N . PHE A 1 640 ? -16.466 -10.370 9.818 1.00 90.31 640 PHE A N 1
ATOM 4727 C CA . PHE A 1 640 ? -15.852 -10.193 8.501 1.00 90.31 640 PHE A CA 1
ATOM 4728 C C . PHE A 1 640 ? -16.805 -10.558 7.368 1.00 90.31 640 PHE A C 1
ATOM 4730 O O . PHE A 1 640 ? -16.547 -10.162 6.235 1.00 90.31 640 PHE A O 1
ATOM 4737 N N . GLY A 1 641 ? -17.905 -11.263 7.672 1.00 83.81 641 GLY A N 1
ATOM 4738 C CA . GLY A 1 641 ? -18.887 -11.791 6.723 1.00 83.81 641 GLY A CA 1
ATOM 4739 C C . GLY A 1 641 ? -19.646 -10.749 5.901 1.00 83.81 641 GLY A C 1
ATOM 4740 O O . GLY A 1 641 ? -20.386 -11.128 4.999 1.00 83.81 641 GLY A O 1
ATOM 4741 N N . GLY A 1 642 ? -19.471 -9.459 6.188 1.00 83.94 642 GLY A N 1
ATOM 4742 C CA . GLY A 1 642 ? -20.039 -8.367 5.407 1.00 83.94 642 GLY A CA 1
ATOM 4743 C C . GLY A 1 642 ? -20.533 -7.216 6.271 1.00 83.94 642 GLY A C 1
ATOM 4744 O O . GLY A 1 642 ? -20.278 -7.147 7.477 1.00 83.94 642 GLY A O 1
ATOM 4745 N N . ARG A 1 643 ? -21.233 -6.280 5.629 1.00 86.62 643 ARG A N 1
ATOM 4746 C CA . ARG A 1 643 ? -21.878 -5.161 6.319 1.00 86.62 643 ARG A CA 1
ATOM 4747 C C . ARG A 1 643 ? -22.999 -5.680 7.218 1.00 86.62 643 ARG A C 1
ATOM 4749 O O . ARG A 1 643 ? -23.697 -6.620 6.849 1.00 86.62 643 ARG A O 1
ATOM 4756 N N . ARG A 1 644 ? -23.154 -5.065 8.388 1.00 87.00 644 ARG A N 1
ATOM 4757 C CA . ARG A 1 644 ? -24.159 -5.446 9.387 1.00 87.00 644 ARG A CA 1
ATOM 4758 C C . ARG A 1 644 ? -24.991 -4.249 9.792 1.00 87.00 644 ARG A C 1
ATOM 4760 O O . ARG A 1 644 ? -24.442 -3.161 9.982 1.00 87.00 644 ARG A O 1
ATOM 4767 N N . ASP A 1 645 ? -26.286 -4.472 9.966 1.00 88.25 645 ASP A N 1
ATOM 4768 C CA . ASP A 1 645 ? -27.120 -3.527 10.692 1.00 88.25 645 ASP A CA 1
ATOM 4769 C C . ASP A 1 645 ? -26.953 -3.807 12.193 1.00 88.25 645 ASP A C 1
ATOM 4771 O O . ASP A 1 645 ? -27.112 -4.938 12.662 1.00 88.25 645 ASP A O 1
ATOM 4775 N N . LEU A 1 646 ? -26.580 -2.778 12.952 1.00 85.81 646 LEU A N 1
ATOM 4776 C CA . LEU A 1 646 ? -26.440 -2.848 14.406 1.00 85.81 646 LEU A CA 1
ATOM 4777 C C . LEU A 1 646 ? -27.500 -1.957 15.049 1.00 85.81 646 LEU A C 1
ATOM 4779 O O . LEU A 1 646 ? -27.787 -0.870 14.559 1.00 85.81 646 LEU A O 1
ATOM 4783 N N . ALA A 1 647 ? -28.062 -2.384 16.171 1.00 89.31 647 ALA A N 1
ATOM 4784 C CA . ALA A 1 647 ? -28.965 -1.582 16.976 1.00 89.31 647 ALA A CA 1
ATOM 4785 C C . ALA A 1 647 ? -28.363 -1.379 18.366 1.00 89.31 647 ALA A C 1
ATOM 4787 O O . ALA A 1 647 ? -28.246 -2.323 19.144 1.00 89.31 647 ALA A O 1
ATOM 4788 N N . VAL A 1 648 ? -27.995 -0.142 18.695 1.00 89.50 648 VAL A N 1
ATOM 4789 C CA . VAL A 1 648 ? -27.529 0.208 20.042 1.00 89.50 648 VAL A CA 1
ATOM 4790 C C . VAL A 1 648 ? -28.736 0.632 20.859 1.00 89.50 648 VAL A C 1
ATOM 4792 O O . VAL A 1 648 ? -29.349 1.661 20.574 1.00 89.50 648 VAL A O 1
ATOM 4795 N N . ARG A 1 649 ? -29.088 -0.161 21.867 1.00 92.25 649 ARG A N 1
ATOM 4796 C CA . ARG A 1 649 ? -30.131 0.154 22.840 1.00 92.25 649 ARG A CA 1
ATOM 4797 C C . ARG A 1 649 ? -29.503 0.723 24.098 1.00 92.25 649 ARG A C 1
ATOM 4799 O O . ARG A 1 649 ? -28.559 0.154 24.641 1.00 92.25 649 ARG A O 1
ATOM 4806 N N . VAL A 1 650 ? -30.060 1.831 24.556 1.00 93.00 650 VAL A N 1
ATOM 4807 C CA . VAL A 1 650 ? -29.642 2.521 25.770 1.00 93.00 650 VAL A CA 1
ATOM 4808 C C . VAL A 1 650 ? -30.840 2.582 26.702 1.00 93.00 650 VAL A C 1
ATOM 4810 O O . VAL A 1 650 ? -31.852 3.205 26.377 1.00 93.00 650 VAL A O 1
ATOM 4813 N N . THR A 1 651 ? -30.726 1.935 27.857 1.00 92.75 651 THR A N 1
ATOM 4814 C CA . THR A 1 651 ? -31.720 2.019 28.931 1.00 92.75 651 THR A CA 1
ATOM 4815 C C . THR A 1 651 ? -31.089 2.609 30.184 1.00 92.75 651 THR A C 1
ATOM 4817 O O . THR A 1 651 ? -29.899 2.440 30.436 1.00 92.75 651 THR A O 1
ATOM 4820 N N . CYS A 1 652 ? -31.886 3.345 30.951 1.00 92.44 652 CYS A N 1
ATOM 4821 C CA . CYS A 1 652 ? -31.466 3.966 32.199 1.00 92.44 652 CYS A CA 1
ATOM 4822 C C . CYS A 1 652 ? -32.207 3.300 33.351 1.00 92.44 652 CYS A C 1
ATOM 4824 O O . CYS A 1 652 ? -33.432 3.186 33.307 1.00 92.44 652 CYS A O 1
ATOM 4826 N N . GLU A 1 653 ? -31.465 2.892 34.372 1.00 91.81 653 GLU A N 1
ATOM 4827 C CA . GLU A 1 653 ? -32.003 2.353 35.611 1.00 91.81 653 GLU A CA 1
ATOM 4828 C C . GLU A 1 653 ? -31.571 3.241 36.781 1.00 91.81 653 GLU A C 1
ATOM 4830 O O . GLU A 1 653 ? -30.388 3.545 36.964 1.00 91.81 653 GLU A O 1
ATOM 4835 N N . ALA A 1 654 ? -32.544 3.689 37.575 1.00 82.75 654 ALA A N 1
ATOM 4836 C CA . ALA A 1 654 ? -32.248 4.411 38.800 1.00 82.75 654 ALA A CA 1
ATOM 4837 C C . ALA A 1 654 ? -31.597 3.439 39.785 1.00 82.75 654 ALA A C 1
ATOM 4839 O O . ALA A 1 654 ? -32.209 2.434 40.147 1.00 82.75 654 ALA A O 1
ATOM 4840 N N . MET A 1 655 ? -30.380 3.740 40.246 1.00 72.25 655 MET A N 1
ATOM 4841 C CA . MET A 1 655 ? -29.798 2.967 41.335 1.00 72.25 655 MET A CA 1
ATOM 4842 C C . MET A 1 655 ? -30.602 3.263 42.595 1.00 72.25 655 MET A C 1
ATOM 4844 O O . MET A 1 655 ? -30.515 4.351 43.168 1.00 72.25 655 MET A O 1
ATOM 4848 N N . VAL A 1 656 ? -31.435 2.309 43.001 1.00 62.28 656 VAL A N 1
ATOM 4849 C CA . VAL A 1 656 ? -32.122 2.394 44.283 1.00 62.28 656 VAL A CA 1
ATOM 4850 C C . VAL A 1 656 ? -31.043 2.249 45.348 1.00 62.28 656 VAL A C 1
ATOM 4852 O O . VAL A 1 656 ? -30.443 1.185 45.485 1.00 62.28 656 VAL A O 1
ATOM 4855 N N . ASP A 1 657 ? -30.761 3.331 46.071 1.00 52.41 657 ASP A N 1
ATOM 4856 C CA . ASP A 1 657 ? -29.832 3.318 47.198 1.00 52.41 657 ASP A CA 1
ATOM 4857 C C . ASP A 1 657 ? -30.463 2.513 48.345 1.00 52.41 657 ASP A C 1
ATOM 4859 O O . ASP A 1 657 ? -31.088 3.044 49.260 1.00 52.41 657 ASP A O 1
ATOM 4863 N N . THR A 1 658 ? -30.382 1.185 48.254 1.00 49.53 658 THR A N 1
ATOM 4864 C CA . THR A 1 658 ? -30.780 0.267 49.324 1.00 49.53 658 THR A CA 1
ATOM 4865 C C . THR A 1 658 ? -29.590 -0.051 50.221 1.00 49.53 658 THR A C 1
ATOM 4867 O O . THR A 1 658 ? -29.404 -1.204 50.619 1.00 49.53 658 THR A O 1
ATOM 4870 N N . SER A 1 659 ? -28.759 0.943 50.547 1.00 47.56 659 SER A N 1
ATOM 4871 C CA . SER A 1 659 ? -27.774 0.808 51.618 1.00 47.56 659 SER A CA 1
ATOM 4872 C C . SER A 1 659 ? -28.488 0.815 52.977 1.00 47.56 659 SER A C 1
ATOM 4874 O O . SER A 1 659 ? -28.569 1.809 53.693 1.00 47.56 659 SER A O 1
ATOM 4876 N N . VAL A 1 660 ? -29.057 -0.332 53.355 1.00 49.25 660 VAL A N 1
ATOM 4877 C CA . VAL A 1 660 ? -29.544 -0.542 54.722 1.00 49.25 660 VAL A CA 1
ATOM 4878 C C . VAL A 1 660 ? -28.349 -0.959 55.569 1.00 49.25 660 VAL A C 1
ATOM 4880 O O . VAL A 1 660 ? -27.942 -2.121 55.564 1.00 49.25 660 VAL A O 1
ATOM 4883 N N . ALA A 1 661 ? -27.775 -0.008 56.305 1.00 46.47 661 ALA A N 1
ATOM 4884 C CA . ALA A 1 661 ? -26.844 -0.322 57.379 1.00 46.47 661 ALA A CA 1
ATOM 4885 C C . ALA A 1 661 ? -27.612 -1.075 58.474 1.00 46.47 661 ALA A C 1
ATOM 4887 O O . ALA A 1 661 ? -28.412 -0.492 59.209 1.00 46.47 661 ALA A O 1
ATOM 4888 N N . LEU A 1 662 ? -27.403 -2.388 58.569 1.00 51.72 662 LEU A N 1
ATOM 4889 C CA . LEU A 1 662 ? -27.912 -3.159 59.696 1.00 51.72 662 LEU A CA 1
ATOM 4890 C C . LEU A 1 662 ? -27.062 -2.815 60.922 1.00 51.72 662 LEU A C 1
ATOM 4892 O O . LEU A 1 662 ? -25.834 -2.752 60.837 1.00 51.72 662 LEU A O 1
ATOM 4896 N N . ALA A 1 663 ? -27.714 -2.564 62.060 1.00 57.59 663 ALA A N 1
ATOM 4897 C CA . ALA A 1 663 ? -27.008 -2.269 63.301 1.00 57.59 663 ALA A CA 1
ATOM 4898 C C . ALA A 1 663 ? -26.015 -3.406 63.622 1.00 57.59 663 ALA A C 1
ATOM 4900 O O . ALA A 1 663 ? -26.395 -4.577 63.505 1.00 57.59 663 ALA A O 1
ATOM 4901 N N . PRO A 1 664 ? -24.767 -3.093 64.026 1.00 60.50 664 PRO A N 1
ATOM 4902 C CA . PRO A 1 664 ? -23.810 -4.113 64.430 1.00 60.50 664 PRO A CA 1
ATOM 4903 C C . PRO A 1 664 ? -24.406 -4.963 65.549 1.00 60.50 664 PRO A C 1
ATOM 4905 O O . PRO A 1 664 ? -24.986 -4.418 66.492 1.00 60.50 664 PRO A O 1
ATOM 4908 N N . PHE A 1 665 ? -24.249 -6.282 65.473 1.00 60.75 665 PHE A N 1
ATOM 4909 C CA . PHE A 1 665 ? -24.636 -7.166 66.569 1.00 60.75 665 PHE A CA 1
ATOM 4910 C C . PHE A 1 665 ? -23.424 -7.937 67.083 1.00 60.75 665 PHE A C 1
ATOM 4912 O O . PHE A 1 665 ? -22.533 -8.325 66.323 1.00 60.75 665 PHE A O 1
ATOM 4919 N N . THR A 1 666 ? -23.380 -8.124 68.399 1.00 55.94 666 THR A N 1
ATOM 4920 C CA . THR A 1 666 ? -22.337 -8.901 69.063 1.00 55.94 666 THR A CA 1
ATOM 4921 C C . THR A 1 666 ? -22.803 -10.343 69.181 1.00 55.94 666 THR A C 1
ATOM 4923 O O . THR A 1 666 ? -23.851 -10.613 69.767 1.00 55.94 666 THR A O 1
ATOM 4926 N N . TRP A 1 667 ? -22.027 -11.267 68.629 1.00 56.41 667 TRP A N 1
ATOM 4927 C CA . TRP A 1 667 ? -22.256 -12.698 68.751 1.00 56.41 667 TRP A CA 1
ATOM 4928 C C . TRP A 1 667 ? -21.244 -13.298 69.731 1.00 56.41 667 TRP A C 1
ATOM 4930 O O . TRP A 1 667 ? -20.042 -13.287 69.472 1.00 56.41 667 TRP A O 1
ATOM 4940 N N . ASP A 1 668 ? -21.732 -13.784 70.871 1.00 57.72 668 ASP A N 1
ATOM 4941 C CA . ASP A 1 668 ? -20.941 -14.526 71.857 1.00 57.72 668 ASP A CA 1
ATOM 4942 C C . ASP A 1 668 ? -21.023 -16.026 71.541 1.00 57.72 668 ASP A C 1
ATOM 4944 O O . ASP A 1 668 ? -22.121 -16.587 71.462 1.00 57.72 668 ASP A O 1
ATOM 4948 N N . VAL A 1 669 ? -19.873 -16.660 71.309 1.00 48.31 669 VAL A N 1
ATOM 4949 C CA . VAL A 1 669 ? -19.772 -18.087 70.951 1.00 48.31 669 VAL A CA 1
ATOM 4950 C C . VAL A 1 669 ? -19.265 -18.961 72.107 1.00 48.31 669 VAL A C 1
ATOM 4952 O O . VAL A 1 669 ? -19.067 -20.159 71.918 1.00 48.31 669 VAL A O 1
ATOM 4955 N N . GLY A 1 670 ? -19.115 -18.404 73.316 1.00 43.28 670 GLY A N 1
ATOM 4956 C CA . GLY A 1 670 ? -18.611 -19.126 74.489 1.00 43.28 670 GLY A CA 1
ATOM 4957 C C . GLY A 1 670 ? -17.080 -19.111 74.621 1.00 43.28 670 GLY A C 1
ATOM 4958 O O . GLY A 1 670 ? -16.361 -18.656 73.734 1.00 43.28 670 GLY A O 1
ATOM 4959 N N . ASP A 1 671 ? -16.579 -19.550 75.783 1.00 48.34 671 ASP A N 1
ATOM 4960 C CA . ASP A 1 671 ? -15.154 -19.555 76.181 1.00 48.34 671 ASP A CA 1
ATOM 4961 C C . ASP A 1 671 ? -14.437 -18.183 76.161 1.00 48.34 671 ASP A C 1
ATOM 4963 O O . ASP A 1 671 ? -13.210 -18.097 76.138 1.00 48.34 671 ASP A O 1
ATOM 4967 N N . GLY A 1 672 ? -15.197 -17.084 76.253 1.00 58.09 672 GLY A N 1
ATOM 4968 C CA . GLY A 1 672 ? -14.655 -15.719 76.299 1.00 58.09 672 GLY A CA 1
ATOM 4969 C C . GLY A 1 672 ? -14.403 -15.093 74.923 1.00 58.09 672 GLY A C 1
ATOM 4970 O O . GLY A 1 672 ? -13.618 -14.147 74.822 1.00 58.09 672 GLY A O 1
ATOM 4971 N N . HIS A 1 673 ? -15.056 -15.601 73.873 1.00 48.69 673 HIS A N 1
ATOM 4972 C CA . HIS A 1 673 ? -14.963 -15.084 72.507 1.00 48.69 673 HIS A CA 1
ATOM 4973 C C . HIS A 1 673 ? -16.262 -14.398 72.079 1.00 48.69 673 HIS A C 1
ATOM 4975 O O . HIS A 1 673 ? -17.292 -15.043 71.898 1.00 48.69 673 HIS A O 1
ATOM 4981 N N . ALA A 1 674 ? -16.185 -13.082 71.868 1.00 52.69 674 ALA A N 1
ATOM 4982 C CA . ALA A 1 674 ? -17.265 -12.282 71.305 1.00 52.69 674 ALA A CA 1
ATOM 4983 C C . ALA A 1 674 ? -16.825 -11.661 69.974 1.00 52.69 674 ALA A C 1
ATOM 4985 O O . ALA A 1 674 ? -15.721 -11.120 69.864 1.00 52.69 674 ALA A O 1
ATOM 4986 N N . PHE A 1 675 ? -17.702 -11.718 68.974 1.00 56.81 675 PHE A N 1
ATOM 4987 C CA . PHE A 1 675 ? -17.488 -11.144 67.650 1.00 56.81 675 PHE A CA 1
ATOM 4988 C C . PHE A 1 675 ? -18.457 -9.992 67.418 1.00 56.81 675 PHE A C 1
ATOM 4990 O O . PHE A 1 675 ? -19.664 -10.164 67.570 1.00 56.81 675 PHE A O 1
ATOM 4997 N N . THR A 1 676 ? -17.959 -8.829 67.004 1.00 54.66 676 THR A N 1
ATOM 4998 C CA . THR A 1 676 ? -18.826 -7.771 66.463 1.00 54.66 676 THR A CA 1
ATOM 4999 C C . THR A 1 676 ? -18.977 -8.003 64.970 1.00 54.66 676 THR A C 1
ATOM 5001 O O . THR A 1 676 ? -17.982 -7.956 64.244 1.00 54.66 676 THR A O 1
ATOM 5004 N N . VAL A 1 677 ? -20.204 -8.260 64.518 1.00 56.34 677 VAL A N 1
ATOM 5005 C CA . VAL A 1 677 ? -20.520 -8.464 63.103 1.00 56.34 677 VAL A CA 1
ATOM 5006 C C . VAL A 1 677 ? -21.131 -7.186 62.541 1.00 56.34 677 VAL A C 1
ATOM 5008 O O . VAL A 1 677 ? -22.184 -6.741 62.997 1.00 56.34 677 VAL A O 1
ATOM 5011 N N . ASN A 1 678 ? -20.474 -6.601 61.541 1.00 58.03 678 ASN A N 1
ATOM 5012 C CA . ASN A 1 678 ? -21.014 -5.506 60.746 1.00 58.03 678 ASN A CA 1
ATOM 5013 C C . ASN A 1 678 ? -21.513 -6.074 59.418 1.00 58.03 678 ASN A C 1
ATOM 5015 O O . ASN A 1 678 ? -20.755 -6.712 58.686 1.00 58.03 678 ASN A O 1
ATOM 5019 N N . ALA A 1 679 ? -22.783 -5.835 59.106 1.00 50.31 679 ALA A N 1
ATOM 5020 C CA . ALA A 1 679 ? -23.379 -6.216 57.836 1.00 50.31 679 ALA A CA 1
ATOM 5021 C C . ALA A 1 679 ? -23.648 -4.957 57.018 1.00 50.31 679 ALA A C 1
ATOM 5023 O O . ALA A 1 679 ? -24.432 -4.102 57.429 1.00 50.31 679 ALA A O 1
ATOM 5024 N N . ASN A 1 680 ? -22.993 -4.849 55.866 1.00 50.34 680 ASN A N 1
ATOM 5025 C CA . ASN A 1 680 ? -23.232 -3.773 54.919 1.00 50.34 680 ASN A CA 1
ATOM 5026 C C . ASN A 1 680 ? -23.843 -4.367 53.650 1.00 50.34 680 ASN A C 1
ATOM 5028 O O . ASN A 1 680 ? -23.237 -5.229 53.007 1.00 50.34 680 ASN A O 1
ATOM 5032 N N . VAL A 1 681 ? -25.061 -3.942 53.320 1.00 46.53 681 VAL A N 1
ATOM 5033 C CA . VAL A 1 681 ? -25.742 -4.344 52.087 1.00 46.53 681 VAL A CA 1
ATOM 5034 C C . VAL A 1 681 ? -25.422 -3.294 51.030 1.00 46.53 681 VAL A C 1
ATOM 5036 O O . VAL A 1 681 ? -25.785 -2.131 51.186 1.00 46.53 681 VAL A O 1
ATOM 5039 N N . SER A 1 682 ? -24.709 -3.687 49.975 1.00 44.31 682 SER A N 1
ATOM 5040 C CA . SER A 1 682 ? -24.404 -2.811 48.840 1.00 44.31 682 SER A CA 1
ATOM 5041 C C . SER A 1 682 ? -24.615 -3.584 47.539 1.00 44.31 682 SER A C 1
ATOM 5043 O O . SER A 1 682 ? -23.880 -4.535 47.263 1.00 44.31 682 SER A O 1
ATOM 5045 N N . GLY A 1 683 ? -25.614 -3.190 46.746 1.00 55.19 683 GLY A N 1
ATOM 5046 C CA . GLY A 1 683 ? -25.997 -3.899 45.518 1.00 55.19 683 GLY A CA 1
ATOM 5047 C C . GLY A 1 683 ? -26.638 -5.277 45.784 1.00 55.19 683 GLY A C 1
ATOM 5048 O O . GLY A 1 683 ? -27.249 -5.466 46.836 1.00 55.19 683 GLY A O 1
ATOM 5049 N N . PRO A 1 684 ? -26.506 -6.264 44.869 1.00 41.72 684 PRO A N 1
ATOM 5050 C CA . PRO A 1 684 ? -27.087 -7.606 45.030 1.00 41.72 684 PRO A CA 1
ATOM 5051 C C . PRO A 1 684 ? -26.353 -8.502 46.053 1.00 41.72 684 PRO A C 1
ATOM 5053 O O . PRO A 1 684 ? -26.683 -9.680 46.180 1.00 41.72 684 PRO A O 1
ATOM 5056 N N . GLY A 1 685 ? -25.352 -7.981 46.773 1.00 43.47 685 GLY A N 1
ATOM 5057 C CA . GLY A 1 685 ? -24.539 -8.731 47.734 1.00 43.47 685 GLY A CA 1
ATOM 5058 C C . GLY A 1 685 ? -24.603 -8.173 49.159 1.00 43.47 685 GLY A C 1
ATOM 5059 O O . GLY A 1 685 ? -24.786 -6.975 49.379 1.00 43.47 685 GLY A O 1
ATOM 5060 N N . VAL A 1 686 ? -24.403 -9.053 50.145 1.00 46.75 686 VAL A N 1
ATOM 5061 C CA . VAL A 1 686 ? -24.247 -8.687 51.561 1.00 46.75 686 VAL A CA 1
ATOM 5062 C C . VAL A 1 686 ? -22.788 -8.880 51.958 1.00 46.75 686 VAL A C 1
ATOM 5064 O O . VAL A 1 686 ? -22.275 -9.998 51.916 1.00 46.75 686 VAL A O 1
ATOM 5067 N N . LYS A 1 687 ? -22.119 -7.804 52.379 1.00 48.75 687 LYS A N 1
ATOM 5068 C CA . LYS A 1 687 ? -20.762 -7.867 52.923 1.00 48.75 687 LYS A CA 1
ATOM 5069 C C . LYS A 1 687 ? -20.839 -7.970 54.444 1.00 48.75 687 LYS A C 1
ATOM 5071 O O . LYS A 1 687 ? -21.303 -7.044 55.106 1.00 48.75 687 LYS A O 1
ATOM 5076 N N . LEU A 1 688 ? -20.390 -9.095 54.995 1.00 48.38 688 LEU A N 1
ATOM 5077 C CA . LEU A 1 688 ? -20.279 -9.310 56.439 1.00 48.38 688 LEU A CA 1
ATOM 5078 C C . LEU A 1 688 ? -18.814 -9.158 56.854 1.00 48.38 688 LEU A C 1
ATOM 5080 O O . LEU A 1 688 ? -17.946 -9.803 56.275 1.00 48.38 688 LEU A O 1
ATOM 5084 N N . SER A 1 689 ? -18.524 -8.336 57.859 1.00 49.03 689 SER A N 1
ATOM 5085 C CA . SER A 1 689 ? -17.221 -8.325 58.530 1.00 49.03 689 SER A CA 1
ATOM 5086 C C . SER A 1 689 ? -17.405 -8.673 60.001 1.00 49.03 689 SER A C 1
ATOM 5088 O O . SER A 1 689 ? -18.270 -8.115 60.670 1.00 49.03 689 SER A O 1
ATOM 5090 N N . ALA A 1 690 ? -16.615 -9.619 60.505 1.00 46.25 690 ALA A N 1
ATOM 5091 C CA . ALA A 1 690 ? -16.638 -10.029 61.904 1.00 46.25 690 ALA A CA 1
ATOM 5092 C C . ALA A 1 690 ? -15.277 -9.738 62.538 1.00 46.25 690 ALA A C 1
ATOM 5094 O O . ALA A 1 690 ? -14.243 -10.132 62.002 1.00 46.25 690 ALA A O 1
ATOM 5095 N N . GLN A 1 691 ? -15.273 -9.046 63.675 1.00 49.88 691 GLN A N 1
ATOM 5096 C CA . GLN A 1 691 ? -14.058 -8.755 64.432 1.00 49.88 691 GLN A CA 1
ATOM 5097 C C . GLN A 1 691 ? -14.112 -9.466 65.785 1.00 49.88 691 GLN A C 1
ATOM 5099 O O . GLN A 1 691 ? -15.016 -9.200 66.576 1.00 49.88 691 GLN A O 1
ATOM 5104 N N . GLU A 1 692 ? -13.149 -10.355 66.052 1.00 47.88 692 GLU A N 1
ATOM 5105 C CA . GLU A 1 692 ? -12.994 -11.005 67.360 1.00 47.88 692 GLU A CA 1
ATOM 5106 C C . GLU A 1 692 ? -12.456 -9.996 68.382 1.00 47.88 692 GLU A C 1
ATOM 5108 O O . GLU A 1 692 ? -11.413 -9.368 68.175 1.00 47.88 692 GLU A O 1
ATOM 5113 N N . VAL A 1 693 ? -13.150 -9.840 69.505 1.00 48.00 693 VAL A N 1
ATOM 5114 C CA . VAL A 1 693 ? -12.737 -8.944 70.587 1.00 48.00 693 VAL A CA 1
ATOM 5115 C C . VAL A 1 693 ? -11.908 -9.743 71.598 1.00 48.00 693 VAL A C 1
ATOM 5117 O O . VAL A 1 693 ? -12.446 -10.290 72.557 1.00 48.00 693 VAL A O 1
ATOM 5120 N N . ARG A 1 694 ? -10.579 -9.820 71.405 1.00 49.12 694 ARG A N 1
ATOM 5121 C CA . ARG A 1 694 ? -9.631 -10.290 72.441 1.00 49.12 694 ARG A CA 1
ATOM 5122 C C . ARG A 1 694 ? -8.668 -9.184 72.892 1.00 49.12 694 ARG A C 1
ATOM 5124 O O . ARG A 1 694 ? -8.203 -8.419 72.050 1.00 49.12 694 ARG A O 1
ATOM 5131 N N . PRO A 1 695 ? -8.239 -9.158 74.170 1.00 37.53 695 PRO A N 1
ATOM 5132 C CA . PRO A 1 695 ? -7.281 -8.162 74.655 1.00 37.53 695 PRO A CA 1
ATOM 5133 C C . PRO A 1 695 ? -5.801 -8.361 74.264 1.00 37.53 695 PRO A C 1
ATOM 5135 O O . PRO A 1 695 ? -4.991 -7.550 74.702 1.00 37.53 695 PRO A O 1
ATOM 5138 N N . SER A 1 696 ? -5.375 -9.396 73.512 1.00 43.78 696 SER A N 1
ATOM 5139 C CA . SER A 1 696 ? -3.916 -9.607 73.328 1.00 43.78 696 SER A CA 1
ATOM 5140 C C . SER A 1 696 ? -3.372 -10.282 72.060 1.00 43.78 696 SER A C 1
ATOM 5142 O O . SER A 1 696 ? -2.153 -10.319 71.923 1.00 43.78 696 SER A O 1
ATOM 5144 N N . LEU A 1 697 ? -4.168 -10.734 71.087 1.00 40.31 697 LEU A N 1
ATOM 5145 C CA . LEU A 1 697 ? -3.642 -11.222 69.797 1.00 40.31 697 LEU A CA 1
ATOM 5146 C C . LEU A 1 697 ? -4.654 -10.918 68.684 1.00 40.31 697 LEU A C 1
ATOM 5148 O O . LEU A 1 697 ? -5.702 -11.551 68.611 1.00 40.31 697 LEU A O 1
ATOM 5152 N N . ALA A 1 698 ? -4.354 -9.931 67.838 1.00 37.22 698 ALA A N 1
ATOM 5153 C CA . ALA A 1 698 ? -5.191 -9.555 66.703 1.00 37.22 698 ALA A CA 1
ATOM 5154 C C . ALA A 1 698 ? -4.910 -10.480 65.508 1.00 37.22 698 ALA A C 1
ATOM 5156 O O . ALA A 1 698 ? -4.013 -10.210 64.712 1.00 37.22 698 ALA A O 1
ATOM 5157 N N . ASN A 1 699 ? -5.671 -11.567 65.380 1.00 41.25 699 ASN A N 1
ATOM 5158 C CA . ASN A 1 699 ? -5.779 -12.302 64.121 1.00 41.25 699 ASN A CA 1
ATOM 5159 C C . ASN A 1 699 ? -7.088 -11.874 63.451 1.00 41.25 699 ASN A C 1
ATOM 5161 O O . ASN A 1 699 ? -8.166 -12.130 63.978 1.00 41.25 699 ASN A O 1
ATOM 5165 N N . VAL A 1 700 ? -6.999 -11.188 62.312 1.00 39.94 700 VAL A N 1
ATOM 5166 C CA . VAL A 1 700 ? -8.177 -10.790 61.529 1.00 39.94 700 VAL A CA 1
ATOM 5167 C C . VAL A 1 700 ? -8.422 -11.858 60.468 1.00 39.94 700 VAL A C 1
ATOM 5169 O O . VAL A 1 700 ? -7.604 -12.034 59.558 1.00 39.94 700 VAL A O 1
ATOM 5172 N N . ALA A 1 701 ? -9.537 -12.575 60.598 1.00 41.38 701 ALA A N 1
ATOM 5173 C CA . ALA A 1 701 ? -10.100 -13.385 59.527 1.00 41.38 701 ALA A CA 1
ATOM 5174 C C . ALA A 1 701 ? -11.157 -12.542 58.802 1.00 41.38 701 ALA A C 1
ATOM 5176 O O . ALA A 1 701 ? -12.191 -12.214 59.378 1.00 41.38 701 ALA A O 1
ATOM 5177 N N . GLU A 1 702 ? -10.893 -12.171 57.549 1.00 41.09 702 GLU A N 1
ATOM 5178 C CA . GLU A 1 702 ? -11.929 -11.607 56.680 1.00 41.09 702 GLU A CA 1
ATOM 5179 C C . GLU A 1 702 ? -12.628 -12.769 55.967 1.00 41.09 702 GLU A C 1
ATOM 5181 O O . GLU A 1 702 ? -11.977 -13.607 55.333 1.00 41.09 702 GLU A O 1
ATOM 5186 N N . VAL A 1 703 ? -13.954 -12.832 56.092 1.00 41.72 703 VAL A N 1
ATOM 5187 C CA . VAL A 1 703 ? -14.797 -13.780 55.359 1.00 41.72 703 VAL A CA 1
ATOM 5188 C C . VAL A 1 703 ? -15.545 -12.992 54.296 1.00 41.72 703 VAL A C 1
ATOM 5190 O O . VAL A 1 703 ? -16.351 -12.125 54.620 1.00 41.72 703 VAL A O 1
ATOM 5193 N N . GLU A 1 704 ? -15.278 -13.283 53.028 1.00 41.69 704 GLU A N 1
ATOM 5194 C CA . GLU A 1 704 ? -15.984 -12.672 51.905 1.00 41.69 704 GLU A CA 1
ATOM 5195 C C . GLU A 1 704 ? -16.966 -13.691 51.315 1.00 41.69 704 GLU A C 1
ATOM 5197 O O . GLU A 1 704 ? -16.591 -14.812 50.957 1.00 41.69 704 GLU A O 1
ATOM 5202 N N . LEU A 1 705 ? -18.244 -13.312 51.254 1.00 42.25 705 LEU A N 1
ATOM 5203 C CA . LEU A 1 705 ? -19.305 -14.109 50.646 1.00 42.25 705 LEU A CA 1
ATOM 5204 C C . LEU A 1 705 ? -19.545 -13.600 49.226 1.00 42.25 705 LEU A C 1
ATOM 5206 O O . LEU A 1 705 ? -19.888 -12.437 49.036 1.00 42.25 705 LEU A O 1
ATOM 5210 N N . ALA A 1 706 ? -19.391 -14.476 48.235 1.00 41.38 706 ALA A N 1
ATOM 5211 C CA . ALA A 1 706 ? -19.705 -14.171 46.845 1.00 41.38 706 ALA A CA 1
ATOM 5212 C C . ALA A 1 706 ? -20.759 -15.163 46.336 1.00 41.38 706 ALA A C 1
ATOM 5214 O O . ALA A 1 706 ? -20.525 -16.374 46.327 1.00 41.38 706 ALA A O 1
ATOM 5215 N N . SER A 1 707 ? -21.917 -14.665 45.896 1.00 40.62 707 SER A N 1
ATOM 5216 C CA . SER A 1 707 ? -22.895 -15.463 45.149 1.00 40.62 707 SER A CA 1
ATOM 5217 C C . SER A 1 707 ? -22.931 -14.996 43.700 1.00 40.62 707 SER A C 1
ATOM 5219 O O . SER A 1 707 ? -23.279 -13.850 43.431 1.00 40.62 707 SER A O 1
ATOM 5221 N N . SER A 1 708 ? -22.602 -15.884 42.764 1.00 35.53 708 SER A N 1
ATOM 5222 C CA . SER A 1 708 ? -22.804 -15.648 41.328 1.00 35.53 708 SER A CA 1
ATOM 5223 C C . SER A 1 708 ? -24.036 -16.372 40.770 1.00 35.53 708 SER A C 1
ATOM 5225 O O . SER A 1 708 ? -24.357 -16.189 39.601 1.00 35.53 708 SER A O 1
ATOM 5227 N N . LEU A 1 709 ? -24.723 -17.200 41.571 1.00 36.88 709 LEU A N 1
ATOM 5228 C CA . LEU A 1 709 ? -25.886 -18.001 41.167 1.00 36.88 709 LEU A CA 1
ATOM 5229 C C . LEU A 1 709 ? -26.848 -18.231 42.356 1.00 36.88 709 LEU A C 1
ATOM 5231 O O . LEU A 1 709 ? -26.379 -18.333 43.491 1.00 36.88 709 LEU A O 1
ATOM 5235 N N . PRO A 1 710 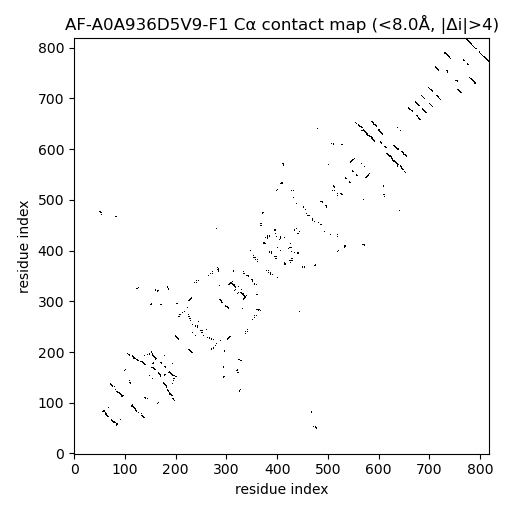? -28.165 -18.411 42.120 1.00 39.97 710 PRO A N 1
ATOM 5236 C CA . PRO A 1 710 ? -29.176 -18.600 43.173 1.00 39.97 710 PRO A CA 1
ATOM 5237 C C . PRO A 1 710 ? -29.072 -19.924 43.961 1.00 39.97 710 PRO A C 1
ATOM 5239 O O . PRO A 1 710 ? -29.823 -20.128 44.911 1.00 39.97 710 PRO A O 1
ATOM 5242 N N . THR A 1 711 ? -28.160 -20.837 43.599 1.00 37.06 711 THR A N 1
ATOM 5243 C CA . THR A 1 711 ? -28.072 -22.191 44.186 1.00 37.06 711 THR A CA 1
ATOM 5244 C C . THR A 1 711 ? -26.722 -22.543 44.816 1.00 37.06 711 THR A C 1
ATOM 5246 O O . THR A 1 711 ? -26.565 -23.664 45.291 1.00 37.06 711 THR A O 1
ATOM 5249 N N . SER A 1 712 ? -25.742 -21.635 44.841 1.00 39.50 712 SER A N 1
ATOM 5250 C CA . SER A 1 712 ? -24.421 -21.918 45.424 1.00 39.50 712 SER A CA 1
ATOM 5251 C C . SER A 1 712 ? -23.848 -20.704 46.150 1.00 39.50 712 SER A C 1
ATOM 5253 O O . SER A 1 712 ? -23.661 -19.652 45.539 1.00 39.50 712 SER A O 1
ATOM 5255 N N . LEU A 1 713 ? -23.517 -20.869 47.434 1.00 43.00 713 LEU A N 1
ATOM 5256 C CA . LEU A 1 713 ? -22.795 -19.873 48.225 1.00 43.00 713 LEU A CA 1
ATOM 5257 C C . LEU A 1 713 ? -21.289 -20.170 48.146 1.00 43.00 713 LEU A C 1
ATOM 5259 O O . LEU A 1 713 ? -20.853 -21.255 48.538 1.00 43.00 713 LEU A O 1
ATOM 5263 N N . GLY A 1 714 ? -20.496 -19.230 47.628 1.00 40.16 714 GLY A N 1
ATOM 5264 C CA . GLY A 1 714 ? -19.039 -19.288 47.703 1.00 40.16 714 GLY A CA 1
ATOM 5265 C C . GLY A 1 714 ? -18.548 -18.556 48.948 1.00 40.16 714 GLY A C 1
ATOM 5266 O O . GLY A 1 714 ? -18.830 -17.369 49.108 1.00 40.16 714 GLY A O 1
ATOM 5267 N N . VAL A 1 715 ? -17.803 -19.245 49.816 1.00 43.81 715 VAL A N 1
ATOM 5268 C CA . VAL A 1 715 ? -17.128 -18.625 50.969 1.00 43.81 715 VAL A CA 1
ATOM 5269 C C . VAL A 1 715 ? -15.638 -18.519 50.657 1.00 43.81 715 VAL A C 1
ATOM 5271 O O . VAL A 1 715 ? -14.992 -19.539 50.394 1.00 43.81 715 VAL A O 1
ATOM 5274 N N . ALA A 1 716 ? -15.098 -17.301 50.674 1.00 42.53 716 ALA A N 1
ATOM 5275 C CA . ALA A 1 716 ? -13.664 -17.049 50.621 1.00 42.53 716 ALA A CA 1
ATOM 5276 C C . ALA A 1 716 ? -13.162 -16.674 52.021 1.00 42.53 716 ALA A C 1
ATOM 5278 O O . ALA A 1 716 ? -13.656 -15.732 52.640 1.00 42.53 716 ALA A O 1
ATOM 5279 N N . LEU A 1 717 ? -12.180 -17.425 52.522 1.00 46.31 717 LEU A N 1
ATOM 5280 C CA . LEU A 1 717 ? -11.489 -17.119 53.774 1.00 46.31 717 LEU A CA 1
ATOM 5281 C C . LEU A 1 717 ? -10.142 -16.480 53.474 1.00 46.31 717 LEU A C 1
ATOM 5283 O O . LEU A 1 717 ? -9.313 -17.069 52.775 1.00 46.31 717 LEU A O 1
ATOM 5287 N N . ARG A 1 718 ? -9.916 -15.303 54.056 1.00 45.16 718 ARG A N 1
ATOM 5288 C CA . ARG A 1 718 ? -8.625 -14.628 54.046 1.00 45.16 718 ARG A CA 1
ATOM 5289 C C . ARG A 1 718 ? -8.060 -14.618 55.461 1.00 45.16 718 ARG A C 1
ATOM 5291 O O . ARG A 1 718 ? -8.609 -13.983 56.359 1.00 45.16 718 ARG A O 1
ATOM 5298 N N . VAL A 1 719 ? -6.959 -15.338 55.660 1.00 46.38 719 VAL A N 1
ATOM 5299 C CA . VAL A 1 719 ? -6.248 -15.388 56.945 1.00 46.38 719 VAL A CA 1
ATOM 5300 C C . VAL A 1 719 ? -5.073 -14.424 56.879 1.00 46.38 719 VAL A C 1
ATOM 5302 O O . VAL A 1 719 ? -4.144 -14.628 56.097 1.00 46.38 719 VAL A O 1
ATOM 5305 N N . THR A 1 720 ? -5.103 -13.377 57.699 1.00 44.00 720 THR A N 1
ATOM 5306 C CA . THR A 1 720 ? -3.969 -12.453 57.820 1.00 44.00 720 THR A CA 1
ATOM 5307 C C . THR A 1 720 ? -2.972 -13.030 58.829 1.00 44.00 720 THR A C 1
ATOM 5309 O O . THR A 1 720 ? -3.358 -13.251 5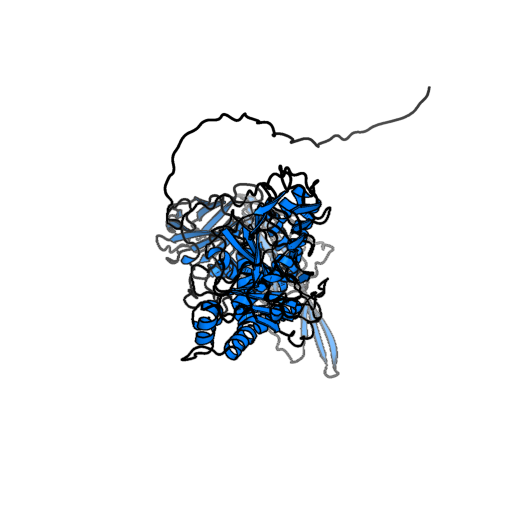9.979 1.00 44.00 720 THR A O 1
ATOM 5312 N N . PRO A 1 721 ? -1.712 -13.315 58.450 1.00 43.06 721 PRO A N 1
ATOM 5313 C CA . PRO A 1 721 ? -0.751 -13.876 59.389 1.00 43.06 721 PRO A CA 1
ATOM 5314 C C . PRO A 1 721 ? -0.391 -12.859 60.485 1.00 43.06 721 PRO A C 1
ATOM 5316 O O . PRO A 1 721 ? -0.351 -11.655 60.212 1.00 43.06 721 PRO A O 1
ATOM 5319 N N . PRO A 1 722 ? -0.093 -13.315 61.716 1.00 45.12 722 PRO A N 1
ATOM 5320 C CA . PRO A 1 722 ? 0.366 -12.430 62.777 1.00 45.12 722 PRO A CA 1
ATOM 5321 C C . PRO A 1 722 ? 1.664 -11.736 62.351 1.00 45.12 722 PRO A C 1
ATOM 5323 O O . PRO A 1 722 ? 2.553 -12.361 61.765 1.00 45.12 722 PRO A O 1
ATOM 5326 N N . ALA A 1 723 ? 1.782 -10.445 62.669 1.00 40.00 723 ALA A N 1
ATOM 5327 C CA . ALA A 1 723 ? 2.987 -9.664 62.417 1.00 40.00 723 ALA A CA 1
ATOM 5328 C C . ALA A 1 723 ? 4.168 -10.265 63.196 1.00 40.00 723 ALA A C 1
ATOM 5330 O O . ALA A 1 723 ? 4.363 -9.995 64.380 1.00 40.00 723 ALA A O 1
ATOM 5331 N N . THR A 1 724 ? 4.953 -11.119 62.546 1.00 44.09 724 THR A N 1
ATOM 5332 C CA . THR A 1 724 ? 6.184 -11.662 63.116 1.00 44.09 724 THR A CA 1
ATOM 5333 C C . THR A 1 724 ? 7.350 -10.766 62.720 1.00 44.09 724 THR A C 1
ATOM 5335 O O . THR A 1 724 ? 7.471 -10.344 61.572 1.00 44.09 724 THR A O 1
ATOM 5338 N N . LYS A 1 725 ? 8.210 -10.444 63.695 1.00 39.53 725 LYS A N 1
ATOM 5339 C CA . LYS A 1 725 ? 9.488 -9.770 63.445 1.00 39.53 725 LYS A CA 1
ATOM 5340 C C . LYS A 1 725 ? 10.328 -10.669 62.539 1.00 39.53 725 LYS A C 1
ATOM 5342 O O . LYS A 1 725 ? 10.783 -11.722 62.976 1.00 39.53 725 LYS A O 1
ATOM 5347 N N . THR A 1 726 ? 10.523 -10.259 61.295 1.00 41.56 726 THR A N 1
ATOM 5348 C CA . THR A 1 726 ? 11.390 -10.940 60.335 1.00 41.56 726 THR A CA 1
ATOM 5349 C C . THR A 1 726 ? 12.832 -10.894 60.834 1.00 41.56 726 THR A C 1
ATOM 5351 O O . THR A 1 726 ? 13.411 -9.818 60.984 1.00 41.56 726 THR A O 1
ATOM 5354 N N . GLN A 1 727 ? 13.426 -12.057 61.092 1.00 49.28 727 GLN A N 1
ATOM 5355 C CA . GLN A 1 727 ? 14.879 -12.191 61.142 1.00 49.28 727 GLN A CA 1
ATOM 5356 C C . GLN A 1 727 ? 15.373 -12.253 59.685 1.00 49.28 727 GLN A C 1
ATOM 5358 O O . GLN A 1 727 ? 14.734 -12.873 58.834 1.00 49.28 727 GLN A O 1
ATOM 5363 N N . ALA A 1 728 ? 16.452 -11.546 59.349 1.00 45.19 728 ALA A N 1
ATOM 5364 C CA . ALA A 1 728 ? 16.951 -11.505 57.974 1.00 45.19 728 ALA A CA 1
ATOM 5365 C C . ALA A 1 728 ? 17.380 -12.914 57.514 1.00 45.19 728 ALA A C 1
ATOM 5367 O O . ALA A 1 728 ? 18.185 -13.554 58.184 1.00 45.19 728 ALA A O 1
ATOM 5368 N N . GLY A 1 729 ? 16.845 -13.387 56.381 1.00 56.31 729 GLY A N 1
ATOM 5369 C CA . GLY A 1 729 ? 17.203 -14.679 55.771 1.00 56.31 729 GLY A CA 1
ATOM 5370 C C . GLY A 1 729 ? 16.202 -15.829 55.968 1.00 56.31 729 GLY A C 1
ATOM 5371 O O . GLY A 1 729 ? 16.446 -16.926 55.475 1.00 56.31 729 GLY A O 1
ATOM 5372 N N . THR A 1 730 ? 15.070 -15.614 56.645 1.00 51.34 730 THR A N 1
ATOM 5373 C CA . THR A 1 730 ? 14.022 -16.638 56.839 1.00 51.34 730 THR A CA 1
ATOM 5374 C C . THR A 1 730 ? 12.947 -16.561 55.744 1.00 51.34 730 THR A C 1
ATOM 5376 O O . THR A 1 730 ? 12.425 -15.477 55.490 1.00 51.34 730 THR A O 1
ATOM 5379 N N . THR A 1 731 ? 12.567 -17.688 55.122 1.00 48.75 731 THR A N 1
ATOM 5380 C CA . THR A 1 731 ? 11.422 -17.752 54.185 1.00 48.75 731 THR A CA 1
ATOM 5381 C C . THR A 1 731 ? 10.297 -18.575 54.807 1.00 48.75 731 THR A C 1
ATOM 5383 O O . THR A 1 731 ? 10.347 -19.803 54.860 1.00 48.75 731 THR A O 1
ATOM 5386 N N . THR A 1 732 ? 9.255 -17.900 55.287 1.00 51.59 732 THR A N 1
ATOM 5387 C CA . THR A 1 732 ? 8.069 -18.562 55.845 1.00 51.59 732 THR A CA 1
ATOM 5388 C C . THR A 1 732 ? 7.040 -18.790 54.741 1.00 51.59 732 THR A C 1
ATOM 5390 O O . THR A 1 732 ? 6.582 -17.830 54.121 1.00 51.59 732 THR A O 1
ATOM 5393 N N . THR A 1 733 ? 6.648 -20.044 54.503 1.00 48.81 733 THR A N 1
ATOM 5394 C CA . THR A 1 733 ? 5.613 -20.396 53.522 1.00 48.81 733 THR A CA 1
ATOM 5395 C C . THR A 1 733 ? 4.344 -20.829 54.251 1.00 48.81 733 THR A C 1
ATOM 5397 O O . THR A 1 733 ? 4.335 -21.779 55.031 1.00 48.81 733 THR A O 1
ATOM 5400 N N . TYR A 1 734 ? 3.238 -20.139 53.996 1.00 48.34 734 TYR A N 1
ATOM 5401 C CA . TYR A 1 734 ? 1.950 -20.469 54.602 1.00 48.34 734 TYR A CA 1
ATOM 5402 C C . TYR A 1 734 ? 1.190 -21.453 53.706 1.00 48.34 734 TYR A C 1
ATOM 5404 O O . TYR A 1 734 ? 1.037 -21.206 52.511 1.00 48.34 734 TYR A O 1
ATOM 5412 N N . THR A 1 735 ? 0.697 -22.559 54.271 1.00 45.88 735 THR A N 1
ATOM 5413 C CA . THR A 1 735 ? -0.170 -23.509 53.557 1.00 45.88 735 THR A CA 1
ATOM 5414 C C . THR A 1 735 ? -1.478 -23.669 54.325 1.00 45.88 735 THR A C 1
ATOM 5416 O O . THR A 1 735 ? -1.548 -24.327 55.363 1.00 45.88 735 THR A O 1
ATOM 5419 N N . ILE A 1 736 ? -2.540 -23.045 53.824 1.00 48.28 736 ILE A N 1
ATOM 5420 C CA . ILE A 1 736 ? -3.868 -23.127 54.432 1.00 48.28 736 ILE A CA 1
ATOM 5421 C C . ILE A 1 736 ? -4.581 -24.342 53.828 1.00 48.28 736 ILE A C 1
ATOM 5423 O O . ILE A 1 736 ? -4.724 -24.435 52.615 1.00 48.28 736 ILE A O 1
ATOM 5427 N N . VAL A 1 737 ? -5.014 -25.288 54.664 1.00 47.34 737 VAL A N 1
ATOM 5428 C CA . VAL A 1 737 ? -5.763 -26.480 54.225 1.00 47.34 737 VAL A CA 1
ATOM 5429 C C . VAL A 1 737 ? -7.095 -26.510 54.962 1.00 47.34 737 VAL A C 1
ATOM 5431 O O . VAL A 1 737 ? -7.217 -27.143 56.006 1.00 47.34 737 VAL A O 1
ATOM 5434 N N . GLY A 1 738 ? -8.087 -25.788 54.443 1.00 47.38 738 GLY A N 1
ATOM 5435 C CA . GLY A 1 738 ? -9.411 -25.751 55.063 1.00 47.38 738 GLY A CA 1
ATOM 5436 C C . GLY A 1 738 ? -10.217 -27.021 54.790 1.00 47.38 738 GLY A C 1
ATOM 5437 O O . GLY A 1 738 ? -10.150 -27.596 53.704 1.00 47.38 738 GLY A O 1
ATOM 5438 N N . TYR A 1 739 ? -11.010 -27.430 55.777 1.00 44.84 739 TYR A N 1
ATOM 5439 C CA . TYR A 1 739 ? -11.998 -28.493 55.640 1.00 44.84 739 TYR A CA 1
ATOM 5440 C C . TYR A 1 739 ? -13.388 -27.892 55.867 1.00 44.84 739 TYR A C 1
ATOM 5442 O O . TYR A 1 739 ? -13.576 -27.077 56.766 1.00 44.84 739 TYR A O 1
ATOM 5450 N N . ALA A 1 740 ? -14.365 -28.289 55.058 1.00 44.97 740 ALA A N 1
ATOM 5451 C CA . ALA A 1 740 ? -15.768 -27.972 55.293 1.00 44.97 740 ALA A CA 1
ATOM 5452 C C . ALA A 1 740 ? -16.515 -29.287 55.520 1.00 44.97 740 ALA A C 1
ATOM 5454 O O . ALA A 1 740 ? -16.436 -30.187 54.683 1.00 44.97 740 ALA A O 1
ATOM 5455 N N . TYR A 1 741 ? -17.208 -29.415 56.652 1.00 47.50 741 TYR A N 1
ATOM 5456 C CA . TYR A 1 741 ? -17.996 -30.601 56.982 1.00 47.50 741 TYR A CA 1
ATOM 5457 C C . TYR A 1 741 ? -19.452 -30.194 57.170 1.00 47.50 741 TYR A C 1
ATOM 5459 O O . TYR A 1 741 ? -19.733 -29.177 57.792 1.00 47.50 741 TYR A O 1
ATOM 5467 N N . GLN A 1 742 ? -20.381 -30.983 56.630 1.00 40.09 742 GLN A N 1
ATOM 5468 C CA . GLN A 1 742 ? -21.813 -30.681 56.728 1.00 40.09 742 GLN A CA 1
ATOM 5469 C C . GLN A 1 742 ? -22.557 -31.580 57.729 1.00 40.09 742 GLN A C 1
ATOM 5471 O O . GLN A 1 742 ? -23.698 -31.295 58.064 1.00 40.09 742 GLN A O 1
ATOM 5476 N N . THR A 1 743 ? -21.914 -32.620 58.269 1.00 39.69 743 THR A N 1
ATOM 5477 C CA . THR A 1 743 ? -22.331 -33.395 59.456 1.00 39.69 743 THR A CA 1
ATOM 5478 C C . THR A 1 743 ? -21.095 -34.093 60.056 1.00 39.69 743 THR A C 1
ATOM 5480 O O . THR A 1 743 ? -20.022 -34.044 59.462 1.00 39.69 743 THR A O 1
ATOM 5483 N N . LYS A 1 744 ? -21.218 -34.714 61.242 1.00 37.41 744 LYS A N 1
ATOM 5484 C CA . LYS A 1 744 ? -20.136 -35.275 62.090 1.00 37.41 744 LYS A CA 1
ATOM 5485 C C . LYS A 1 744 ? -19.173 -36.311 61.457 1.00 37.41 744 LYS A C 1
ATOM 5487 O O . LYS A 1 744 ? -18.323 -36.818 62.186 1.00 37.41 744 LYS A O 1
ATOM 5492 N N . GLU A 1 745 ? -19.245 -36.618 60.163 1.00 37.81 745 GLU A N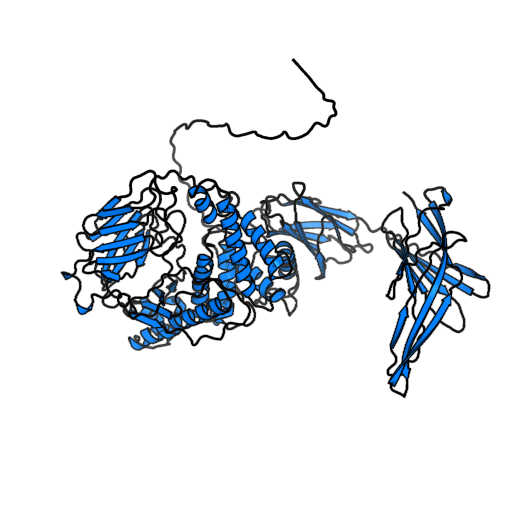 1
ATOM 5493 C CA . GLU A 1 745 ? -18.289 -37.512 59.491 1.00 37.81 745 GLU A CA 1
ATOM 5494 C C . GLU A 1 745 ? -17.513 -36.809 58.358 1.00 37.81 745 GLU A C 1
ATOM 5496 O O . GLU A 1 745 ? -18.097 -36.057 57.573 1.00 37.81 745 GLU A O 1
ATOM 5501 N N . PRO A 1 746 ? -16.185 -37.022 58.263 1.00 37.31 746 PRO A N 1
ATOM 5502 C CA . PRO A 1 746 ? -15.336 -36.304 57.324 1.00 37.31 746 PRO A CA 1
ATOM 5503 C C . PRO A 1 746 ? -15.534 -36.746 55.866 1.00 37.31 746 PRO A C 1
ATOM 5505 O O . PRO A 1 746 ? -15.461 -37.930 55.544 1.00 37.31 746 PRO A O 1
ATOM 5508 N N . SER A 1 747 ? -15.692 -35.770 54.964 1.00 40.00 747 SER A N 1
ATOM 5509 C CA . SER A 1 747 ? -15.536 -35.966 53.515 1.00 40.00 747 SER A CA 1
ATOM 5510 C C . SER A 1 747 ? -14.117 -36.460 53.196 1.00 40.00 747 SER A C 1
ATOM 5512 O O . SER A 1 747 ? -13.134 -35.936 53.722 1.00 40.00 747 SER A O 1
ATOM 5514 N N . THR A 1 748 ? -13.994 -37.473 52.335 1.00 35.41 748 THR A N 1
ATOM 5515 C CA . THR A 1 748 ? -12.750 -38.230 52.108 1.00 35.41 748 THR A CA 1
ATOM 5516 C C . THR A 1 748 ? -11.749 -37.586 51.142 1.00 35.41 748 THR A C 1
ATOM 5518 O O . THR A 1 748 ? -10.742 -38.219 50.831 1.00 35.41 748 THR A O 1
ATOM 5521 N N . GLN A 1 749 ? -11.972 -36.363 50.643 1.00 38.56 749 GLN A N 1
ATOM 5522 C CA . GLN A 1 749 ? -11.011 -35.710 49.741 1.00 38.56 749 GLN A CA 1
ATOM 5523 C C . GLN A 1 749 ? -10.667 -34.271 50.159 1.00 38.56 749 GLN A C 1
ATOM 5525 O O . GLN A 1 749 ? -11.491 -33.371 49.985 1.00 38.56 749 GLN A O 1
ATOM 5530 N N . PRO A 1 750 ? -9.445 -34.016 50.672 1.00 41.78 750 PRO A N 1
ATOM 5531 C CA . PRO A 1 750 ? -8.973 -32.659 50.918 1.00 41.78 750 PRO A CA 1
ATOM 5532 C C . PRO A 1 750 ? -8.683 -31.933 49.595 1.00 41.78 750 PRO A C 1
ATOM 5534 O O . PRO A 1 750 ? -7.939 -32.435 48.751 1.00 41.78 750 PRO A O 1
ATOM 5537 N N . LYS A 1 751 ? -9.215 -30.715 49.431 1.00 43.81 751 LYS A N 1
ATOM 5538 C CA . LYS A 1 751 ? -8.685 -29.758 48.450 1.00 43.81 751 LYS A CA 1
ATOM 5539 C C . LYS A 1 751 ? -7.471 -29.072 49.070 1.00 43.81 751 LYS A C 1
ATOM 5541 O O . LYS A 1 751 ? -7.586 -28.424 50.105 1.00 43.81 751 LYS A O 1
ATOM 5546 N N . THR A 1 752 ? -6.313 -29.236 48.441 1.00 42.00 752 THR A N 1
ATOM 5547 C CA . THR A 1 752 ? -5.074 -28.562 48.848 1.00 42.00 752 THR A CA 1
ATOM 5548 C C . THR A 1 752 ? -4.88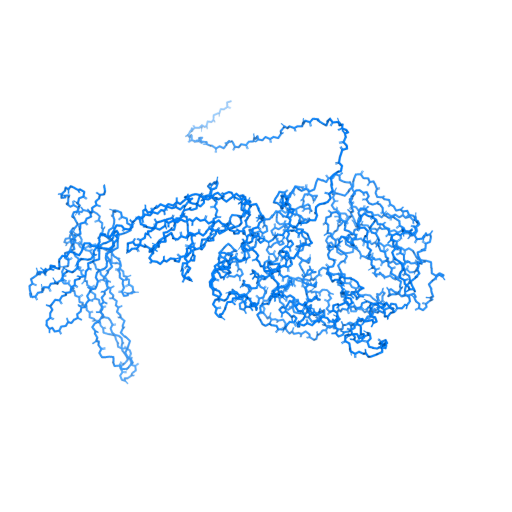3 -27.385 47.904 1.00 42.00 752 THR A C 1
ATOM 5550 O O . THR A 1 752 ? -4.761 -27.609 46.703 1.00 42.00 752 THR A O 1
ATOM 5553 N N . ASP A 1 753 ? -4.898 -26.157 48.420 1.00 44.88 753 ASP A N 1
ATOM 5554 C CA . ASP A 1 753 ? -4.685 -24.950 47.619 1.00 44.88 753 ASP A CA 1
ATOM 5555 C C . ASP A 1 753 ? -3.500 -24.167 48.197 1.00 44.88 753 ASP A C 1
ATOM 5557 O O . ASP A 1 753 ? -3.396 -23.971 49.410 1.00 44.88 753 ASP A O 1
ATOM 5561 N N . THR A 1 754 ? -2.563 -23.760 47.346 1.00 39.41 754 THR A N 1
ATOM 5562 C CA . THR A 1 754 ? -1.373 -22.998 47.750 1.00 39.41 754 THR A CA 1
ATOM 5563 C C . THR A 1 754 ? -1.566 -21.535 47.370 1.00 39.41 754 THR A C 1
ATOM 5565 O O . THR A 1 754 ? -1.209 -21.121 46.271 1.00 39.41 754 THR A O 1
ATOM 5568 N N . GLY A 1 755 ? -2.143 -20.751 48.284 1.00 45.16 755 GLY A N 1
ATOM 5569 C CA . GLY A 1 755 ? -2.387 -19.315 48.127 1.00 45.16 755 GLY A CA 1
ATOM 5570 C C . GLY A 1 755 ? -3.071 -18.705 49.358 1.00 45.16 755 GLY A C 1
ATOM 5571 O O . GLY A 1 755 ? -3.609 -19.424 50.194 1.00 45.16 755 GLY A O 1
ATOM 5572 N N . ALA A 1 756 ? -3.055 -17.373 49.491 1.00 38.91 756 ALA A N 1
ATOM 5573 C CA . ALA A 1 756 ? -3.625 -16.648 50.642 1.00 38.91 756 ALA A CA 1
ATOM 5574 C C . ALA A 1 756 ? -5.172 -16.634 50.696 1.00 38.91 756 ALA A C 1
ATOM 5576 O O . ALA A 1 756 ? -5.748 -16.017 51.589 1.00 38.91 756 ALA A O 1
ATOM 5577 N N . THR A 1 757 ? -5.842 -17.259 49.723 1.00 42.66 757 THR A N 1
ATOM 5578 C CA . THR A 1 757 ? -7.306 -17.288 49.595 1.00 42.66 757 THR A CA 1
ATOM 5579 C C . THR A 1 757 ? -7.730 -18.672 49.112 1.00 42.66 757 THR A C 1
ATOM 5581 O O . THR A 1 757 ? -7.217 -19.134 48.097 1.00 42.66 757 THR A O 1
ATOM 5584 N N . THR A 1 758 ? -8.668 -19.324 49.801 1.00 45.81 758 THR A N 1
ATOM 5585 C CA . THR A 1 758 ? -9.251 -20.610 49.371 1.00 45.81 758 THR A CA 1
ATOM 5586 C C . THR A 1 758 ? -10.767 -20.466 49.251 1.00 45.81 758 THR A C 1
ATOM 5588 O O . THR A 1 758 ? -11.390 -19.823 50.099 1.00 45.81 758 THR A O 1
ATOM 5591 N N . ARG A 1 759 ? -11.366 -21.050 48.202 1.00 46.16 759 ARG A N 1
ATOM 5592 C CA . ARG A 1 759 ? -12.823 -21.056 47.972 1.00 46.16 759 ARG A CA 1
ATOM 5593 C C . ARG A 1 759 ? -13.426 -22.423 48.291 1.00 46.16 759 ARG A C 1
ATOM 5595 O O . ARG A 1 759 ? -12.953 -23.441 47.785 1.00 46.16 759 ARG A O 1
ATOM 5602 N N . PHE A 1 760 ? -14.518 -22.428 49.051 1.00 48.47 760 PHE A N 1
ATOM 5603 C CA . PHE A 1 760 ? -15.301 -23.628 49.357 1.00 48.47 760 PHE A CA 1
ATOM 5604 C C . PHE A 1 760 ? -16.691 -23.538 48.716 1.00 48.47 760 PHE A C 1
ATOM 5606 O O . PHE A 1 760 ? -17.296 -22.467 48.693 1.00 48.47 760 PHE A O 1
ATOM 5613 N N . THR A 1 761 ? -17.190 -24.664 48.200 1.00 44.50 761 THR A N 1
ATOM 5614 C CA . THR A 1 761 ? -18.562 -24.815 47.691 1.00 44.50 761 THR A CA 1
ATOM 5615 C C . THR A 1 761 ? -19.305 -25.744 48.643 1.00 44.50 761 THR A C 1
ATOM 5617 O O . THR A 1 761 ? -18.817 -26.839 48.914 1.00 44.50 761 THR A O 1
ATOM 5620 N N . LEU A 1 762 ? -20.442 -25.302 49.180 1.00 48.09 762 LEU A N 1
ATOM 5621 C CA . LEU A 1 762 ? -21.283 -26.106 50.071 1.00 48.09 762 LEU A CA 1
ATOM 5622 C C . LEU A 1 762 ? -22.380 -26.802 49.252 1.00 48.09 762 LEU A C 1
ATOM 5624 O O . LEU A 1 762 ? -23.063 -26.140 48.471 1.00 48.09 762 LEU A O 1
ATOM 5628 N N . ASP A 1 763 ? -22.556 -28.112 49.440 1.00 45.69 763 ASP A N 1
ATOM 5629 C CA . ASP A 1 763 ? -23.651 -28.865 48.820 1.00 45.69 763 ASP A CA 1
ATOM 5630 C C . ASP A 1 763 ? -24.990 -28.554 49.515 1.00 45.69 763 ASP A C 1
ATOM 5632 O O . ASP A 1 763 ? -25.073 -28.377 50.731 1.00 45.69 763 ASP A O 1
ATOM 5636 N N . GLY A 1 764 ? -26.072 -28.463 48.740 1.00 42.81 764 GLY A N 1
ATOM 5637 C CA . GLY A 1 764 ? -27.384 -27.946 49.167 1.00 42.81 764 GLY A CA 1
ATOM 5638 C C . GLY A 1 764 ? -28.221 -28.845 50.095 1.00 42.81 764 GLY A C 1
ATOM 5639 O O . GLY A 1 764 ? -29.446 -28.786 50.040 1.00 42.81 764 GLY A O 1
ATOM 5640 N N . GLY A 1 765 ? -27.602 -29.698 50.917 1.00 41.91 765 GLY A N 1
ATOM 5641 C CA . GLY A 1 765 ? -28.268 -30.814 51.604 1.00 41.91 765 GLY A CA 1
ATOM 5642 C C . GLY A 1 765 ? -29.236 -30.474 52.749 1.00 41.91 765 GLY A C 1
ATOM 5643 O O . GLY A 1 765 ? -30.088 -31.300 53.069 1.00 41.91 765 GLY A O 1
ATOM 5644 N N . THR A 1 766 ? -29.167 -29.291 53.366 1.00 47.19 766 THR A N 1
ATOM 5645 C CA . THR A 1 766 ? -30.044 -28.926 54.500 1.00 47.19 766 THR A CA 1
ATOM 5646 C C . THR A 1 766 ? -30.423 -27.445 54.488 1.00 47.19 766 THR A C 1
ATOM 5648 O O . THR A 1 766 ? -29.907 -26.633 55.251 1.00 47.19 766 THR A O 1
ATOM 5651 N N . THR A 1 767 ? -31.375 -27.077 53.631 1.00 49.84 767 THR A N 1
ATOM 5652 C CA . THR A 1 767 ? -32.074 -25.787 53.730 1.00 49.84 767 THR A CA 1
ATOM 5653 C C . THR A 1 767 ? -33.288 -25.916 54.641 1.00 49.84 767 THR A C 1
ATOM 5655 O O . THR A 1 767 ? -34.136 -26.779 54.400 1.00 49.84 767 THR A O 1
ATOM 5658 N N . LYS A 1 768 ? -33.425 -25.041 55.643 1.00 44.53 768 LYS A N 1
ATOM 5659 C CA . LYS A 1 768 ? -34.698 -24.868 56.359 1.00 44.53 768 LYS A CA 1
ATOM 5660 C C . LYS A 1 768 ? -35.452 -23.706 55.721 1.00 44.53 768 LYS A C 1
ATOM 5662 O O . LYS A 1 768 ? -34.965 -22.579 55.734 1.00 44.53 768 LYS A O 1
ATOM 5667 N N . ASP A 1 769 ? -36.608 -23.992 55.133 1.00 50.84 769 ASP A N 1
ATOM 5668 C CA . ASP A 1 769 ? -37.502 -22.961 54.605 1.00 50.84 769 ASP A CA 1
ATOM 5669 C C . ASP A 1 769 ? -38.151 -22.212 55.778 1.00 50.84 769 ASP A C 1
ATOM 5671 O O . ASP A 1 769 ? -38.687 -22.839 56.699 1.00 50.84 769 ASP A O 1
ATOM 5675 N N . LEU A 1 770 ? -38.033 -20.885 55.783 1.00 48.34 770 LEU A N 1
ATOM 5676 C CA . LEU A 1 770 ? -38.589 -20.012 56.819 1.00 48.34 770 LEU A CA 1
ATOM 5677 C C . LEU A 1 770 ? -39.876 -19.304 56.356 1.00 48.34 770 LEU A C 1
ATOM 5679 O O . LEU A 1 770 ? -40.487 -18.594 57.153 1.00 48.34 770 LEU A O 1
ATOM 5683 N N . GLY A 1 771 ? -40.312 -19.525 55.108 1.00 38.69 771 GLY A N 1
ATOM 5684 C CA . GLY A 1 771 ? -41.433 -18.827 54.478 1.00 38.69 771 GLY A CA 1
ATOM 5685 C C . GLY A 1 771 ? -41.037 -17.476 53.864 1.00 38.69 771 GLY A C 1
ATOM 5686 O O . GLY A 1 771 ? -40.041 -16.865 54.241 1.00 38.69 771 GLY A O 1
ATOM 5687 N N . GLY A 1 772 ? -41.819 -17.003 52.884 1.00 51.59 772 GLY A N 1
ATOM 5688 C CA . GLY A 1 772 ? -41.598 -15.705 52.223 1.00 51.59 772 GLY A CA 1
ATOM 5689 C C . GLY A 1 772 ? -40.382 -15.642 51.288 1.00 51.59 772 GLY A C 1
ATOM 5690 O O . GLY A 1 772 ? -39.813 -14.570 51.133 1.00 51.59 772 GLY A O 1
ATOM 5691 N N . GLY A 1 773 ? -39.956 -16.774 50.712 1.00 52.00 773 GLY A N 1
ATOM 5692 C CA . GLY A 1 773 ? -38.767 -16.855 49.846 1.00 52.00 773 GLY A CA 1
ATOM 5693 C C . GLY A 1 773 ? -37.445 -17.026 50.605 1.00 52.00 773 GLY A C 1
ATOM 5694 O O . GLY A 1 773 ? -36.410 -17.267 49.991 1.00 52.00 773 GLY A O 1
ATOM 5695 N N . LEU A 1 774 ? -37.459 -16.973 51.942 1.00 39.97 774 LEU A N 1
ATOM 5696 C CA . LEU A 1 774 ? -36.262 -17.072 52.776 1.00 39.97 774 LEU A CA 1
ATOM 5697 C C . LEU A 1 774 ? -35.878 -18.523 53.084 1.00 39.97 774 LEU A C 1
ATOM 5699 O O . LEU A 1 774 ? -36.609 -19.257 53.753 1.00 39.97 774 LEU A O 1
ATOM 5703 N N . ARG A 1 775 ? -34.666 -18.912 52.674 1.00 52.16 775 ARG A N 1
ATOM 5704 C CA . ARG A 1 775 ? -34.038 -20.178 53.082 1.00 52.16 775 ARG A CA 1
ATOM 5705 C C . ARG A 1 775 ? -32.869 -19.933 54.028 1.00 52.16 775 ARG A C 1
ATOM 5707 O O . ARG A 1 775 ? -32.012 -19.094 53.754 1.00 52.16 775 ARG A O 1
ATOM 5714 N N . LEU A 1 776 ? -32.840 -20.700 55.118 1.00 44.66 776 LEU A N 1
ATOM 5715 C CA . LEU A 1 776 ? -31.756 -20.726 56.095 1.00 44.66 776 LEU A CA 1
ATOM 5716 C C . LEU A 1 776 ? -30.734 -21.799 55.715 1.00 44.66 776 LEU A C 1
ATOM 5718 O O . LEU A 1 776 ? -31.082 -22.983 55.632 1.00 44.66 776 LEU A O 1
ATOM 5722 N N . PHE A 1 777 ? -29.480 -21.386 55.556 1.00 56.47 777 PHE A N 1
ATOM 5723 C CA . PHE A 1 777 ? -28.329 -22.280 55.461 1.00 56.47 777 PHE A CA 1
ATOM 5724 C C . PHE A 1 777 ? -27.569 -22.234 56.781 1.00 56.47 777 PHE A C 1
ATOM 5726 O O . PHE A 1 777 ? -27.236 -21.148 57.245 1.00 56.47 777 PHE A O 1
ATOM 5733 N N . SER A 1 778 ? -27.303 -23.399 57.373 1.00 47.50 778 SER A N 1
ATOM 5734 C CA . SER A 1 778 ? -26.444 -23.537 58.551 1.00 47.50 778 SER A CA 1
ATOM 5735 C C . SER A 1 778 ? -25.350 -24.544 58.230 1.00 47.50 778 SER A C 1
ATOM 5737 O O . SER A 1 778 ? -25.653 -25.703 57.945 1.00 47.50 778 SER A O 1
ATOM 5739 N N . ALA A 1 779 ? -24.093 -24.115 58.282 1.00 53.53 779 ALA A N 1
ATOM 5740 C CA . ALA A 1 779 ? -22.941 -24.998 58.127 1.00 53.53 779 ALA A CA 1
ATOM 5741 C C . ALA A 1 779 ? -21.917 -24.725 59.230 1.00 53.53 779 ALA A C 1
ATOM 5743 O O . ALA A 1 779 ? -21.553 -23.572 59.450 1.00 53.53 779 ALA A O 1
ATOM 5744 N N . ASP A 1 780 ? -21.445 -25.782 59.891 1.00 50.47 780 ASP A N 1
ATOM 5745 C CA . ASP A 1 780 ? -20.356 -25.698 60.862 1.00 50.47 780 ASP A CA 1
ATOM 5746 C C . ASP A 1 780 ? -19.023 -25.851 60.129 1.00 50.47 780 ASP A C 1
ATOM 5748 O O . ASP A 1 780 ? -18.658 -26.932 59.660 1.00 50.47 780 ASP A O 1
ATOM 5752 N N . LEU A 1 781 ? -18.281 -24.754 60.002 1.00 52.00 781 LEU A N 1
ATOM 5753 C CA . LEU A 1 781 ? -16.994 -24.755 59.325 1.00 52.00 781 LEU A CA 1
ATOM 5754 C C . LEU A 1 781 ? -15.859 -24.949 60.334 1.00 52.00 781 LEU A C 1
ATOM 5756 O O . LEU A 1 781 ? -15.593 -24.072 61.150 1.00 52.00 781 LEU A O 1
ATOM 5760 N N . VAL A 1 782 ? -15.146 -26.075 60.251 1.00 52.03 782 VAL A N 1
ATOM 5761 C CA . VAL A 1 782 ? -13.934 -26.319 61.051 1.00 52.03 782 VAL A CA 1
ATOM 5762 C C . VAL A 1 782 ? -12.702 -26.082 60.187 1.00 52.03 782 VAL A C 1
ATOM 5764 O O . VAL A 1 782 ? -12.324 -26.917 59.365 1.00 52.03 782 VAL A O 1
ATOM 5767 N N . VAL A 1 783 ? -12.038 -24.945 60.387 1.00 54.88 783 VAL A N 1
ATOM 5768 C CA . VAL A 1 783 ? -10.842 -24.590 59.616 1.00 54.88 783 VAL A CA 1
ATOM 5769 C C . VAL A 1 783 ? -9.595 -25.062 60.355 1.00 54.88 783 VAL A C 1
ATOM 5771 O O . VAL A 1 783 ? -9.239 -24.528 61.404 1.00 54.88 783 VAL A O 1
ATOM 5774 N N . LYS A 1 784 ? -8.887 -26.035 59.777 1.00 57.19 784 LYS A N 1
ATOM 5775 C CA . LYS A 1 784 ? -7.517 -26.371 60.187 1.00 57.19 784 LYS A CA 1
ATOM 5776 C C . LYS A 1 784 ? -6.536 -25.644 59.271 1.00 57.19 784 LYS A C 1
ATOM 5778 O O . LYS A 1 784 ? -6.803 -25.471 58.089 1.00 57.19 784 LYS A O 1
ATOM 5783 N N . TYR A 1 785 ? -5.396 -25.199 59.778 1.00 56.81 785 TYR A N 1
ATOM 5784 C CA . TYR A 1 785 ? -4.339 -24.630 58.939 1.00 56.81 785 TYR A CA 1
ATOM 5785 C C . TYR A 1 785 ? -2.962 -25.063 59.433 1.00 56.81 785 TYR A C 1
ATOM 5787 O O . TYR A 1 785 ? -2.759 -25.289 60.627 1.00 56.81 785 TYR A O 1
ATOM 5795 N N . ARG A 1 786 ? -2.006 -25.216 58.507 1.00 58.25 786 ARG A N 1
ATOM 5796 C CA . ARG A 1 786 ? -0.631 -25.614 58.823 1.00 58.25 786 ARG A CA 1
ATOM 5797 C C . ARG A 1 786 ? 0.333 -24.493 58.448 1.00 58.25 786 ARG A C 1
ATOM 5799 O O . ARG A 1 786 ? 0.424 -24.088 57.295 1.00 58.25 786 ARG A O 1
ATOM 5806 N N . ILE A 1 787 ? 1.100 -24.016 59.418 1.00 54.53 787 ILE A N 1
ATOM 5807 C CA . ILE A 1 787 ? 2.186 -23.066 59.164 1.00 54.53 787 ILE A CA 1
ATOM 5808 C C . ILE A 1 787 ? 3.473 -23.867 59.023 1.00 54.53 787 ILE A C 1
ATOM 5810 O O . ILE A 1 787 ? 3.819 -24.604 59.947 1.00 54.53 787 ILE A O 1
ATOM 5814 N N . THR A 1 788 ? 4.170 -23.716 57.894 1.00 57.34 788 THR A N 1
ATOM 5815 C CA . THR A 1 788 ? 5.478 -24.339 57.660 1.00 57.34 788 THR A CA 1
ATOM 5816 C C . THR A 1 788 ? 6.544 -23.252 57.526 1.00 57.34 788 THR A C 1
ATOM 5818 O O . THR A 1 788 ? 6.550 -22.468 56.580 1.00 57.34 788 THR A O 1
ATOM 5821 N N . SER A 1 789 ? 7.462 -23.192 58.482 1.00 56.84 789 SER A N 1
ATOM 5822 C CA . SER A 1 789 ? 8.551 -22.219 58.497 1.00 56.84 789 SER A CA 1
ATOM 5823 C C . SER A 1 789 ? 9.842 -22.898 58.068 1.00 56.84 789 SER A C 1
ATOM 5825 O O . SER A 1 789 ? 10.286 -23.840 58.730 1.00 56.84 789 SER A O 1
ATOM 5827 N N . THR A 1 790 ? 10.444 -22.402 56.986 1.00 60.00 790 THR A N 1
ATOM 5828 C CA . THR A 1 790 ? 11.732 -22.889 56.488 1.00 60.00 790 THR A CA 1
ATOM 5829 C C . THR A 1 790 ? 12.802 -21.830 56.732 1.00 60.00 790 THR A C 1
ATOM 5831 O O . THR A 1 790 ? 12.649 -20.668 56.349 1.00 60.00 790 THR A O 1
ATOM 5834 N N . TYR A 1 791 ? 13.890 -22.208 57.391 1.00 66.94 791 TYR A N 1
ATOM 5835 C CA . TYR A 1 791 ? 14.999 -21.305 57.678 1.00 66.94 791 TYR A CA 1
ATOM 5836 C C . TYR A 1 791 ? 16.335 -21.997 57.464 1.00 66.94 791 TYR A C 1
ATOM 5838 O O . TYR A 1 791 ? 16.421 -23.216 57.531 1.00 66.94 791 TYR A O 1
ATOM 5846 N N . VAL A 1 792 ? 17.372 -21.218 57.185 1.00 60.06 792 VAL A N 1
ATOM 5847 C CA . VAL A 1 792 ? 18.744 -21.723 57.117 1.00 60.06 792 VAL A CA 1
ATOM 5848 C C . VAL A 1 792 ? 19.401 -21.420 58.460 1.00 60.06 792 VAL A C 1
ATOM 5850 O O . VAL A 1 792 ? 19.350 -20.274 58.911 1.00 60.06 792 VAL A O 1
ATOM 5853 N N . ASP A 1 793 ? 19.922 -22.440 59.139 1.00 70.19 793 ASP A N 1
ATOM 5854 C CA . ASP A 1 793 ? 20.631 -22.262 60.408 1.00 70.19 793 ASP A CA 1
ATOM 5855 C C . ASP A 1 793 ? 22.039 -21.674 60.204 1.00 70.19 793 ASP A C 1
ATOM 5857 O O . ASP A 1 793 ? 22.464 -21.375 59.083 1.00 70.19 793 ASP A O 1
ATOM 5861 N N . ALA A 1 794 ? 22.753 -21.429 61.305 1.00 58.41 794 ALA A N 1
ATOM 5862 C CA . ALA A 1 794 ? 24.065 -20.785 61.272 1.00 58.41 794 ALA A CA 1
ATOM 5863 C C . ALA A 1 794 ? 25.122 -21.629 60.531 1.00 58.41 794 ALA A C 1
ATOM 5865 O O . ALA A 1 794 ? 26.129 -21.094 60.067 1.00 58.41 794 ALA A O 1
ATOM 5866 N N . GLU A 1 795 ? 24.876 -22.930 60.389 1.00 71.19 795 GLU A N 1
ATOM 5867 C CA . GLU A 1 795 ? 25.717 -23.904 59.704 1.00 71.19 795 GLU A CA 1
ATOM 5868 C C . GLU A 1 795 ? 25.384 -24.035 58.206 1.00 71.19 795 GLU A C 1
ATOM 5870 O O . GLU A 1 795 ? 26.053 -24.779 57.484 1.00 71.19 795 GLU A O 1
ATOM 5875 N N . GLY A 1 796 ? 24.383 -23.300 57.709 1.00 65.19 796 GLY A N 1
ATOM 5876 C CA . GLY A 1 796 ? 23.965 -23.338 56.309 1.00 65.19 796 GLY A CA 1
ATOM 5877 C C . GLY A 1 796 ? 23.001 -24.481 55.977 1.00 65.19 796 GLY A C 1
ATOM 5878 O O . GLY A 1 796 ? 22.691 -24.686 54.800 1.00 65.19 796 GLY A O 1
ATOM 5879 N N . ALA A 1 797 ? 22.506 -25.224 56.973 1.00 62.94 797 ALA A N 1
ATOM 5880 C CA . ALA A 1 797 ? 21.540 -26.293 56.767 1.00 62.94 797 ALA A CA 1
ATOM 5881 C C . ALA A 1 797 ? 20.106 -25.741 56.766 1.00 62.94 797 ALA A C 1
ATOM 5883 O O . ALA A 1 797 ? 19.723 -24.893 57.569 1.00 62.94 797 ALA A O 1
ATOM 5884 N N . THR A 1 798 ? 19.285 -26.222 55.830 1.00 73.06 798 THR A N 1
ATOM 5885 C CA . THR A 1 798 ? 17.871 -25.835 55.747 1.00 73.06 798 THR A CA 1
ATOM 5886 C C . THR A 1 798 ? 17.052 -26.632 56.762 1.00 73.06 798 THR A C 1
ATOM 5888 O O . THR A 1 798 ? 16.921 -27.848 56.642 1.00 73.06 798 THR A O 1
ATOM 5891 N N . GLN A 1 799 ? 16.468 -25.943 57.735 1.00 69.94 799 GLN A N 1
ATOM 5892 C CA . GLN A 1 799 ? 15.564 -26.477 58.747 1.00 69.94 799 GLN A CA 1
ATOM 5893 C C . GLN A 1 799 ? 14.116 -26.151 58.378 1.00 69.94 799 GLN A C 1
ATOM 5895 O O . GLN A 1 799 ? 13.795 -25.025 57.999 1.00 69.94 799 GLN A O 1
ATOM 5900 N N . THR A 1 800 ? 13.219 -27.129 58.508 1.00 71.00 800 THR A N 1
ATOM 5901 C CA . THR A 1 800 ? 11.777 -26.947 58.281 1.00 71.00 800 THR A CA 1
ATOM 5902 C C . THR A 1 800 ? 11.016 -27.315 59.547 1.00 71.00 800 THR A C 1
ATOM 5904 O O . THR A 1 800 ? 11.102 -28.443 60.024 1.00 71.00 800 THR A O 1
ATOM 5907 N N . THR A 1 801 ? 10.238 -26.378 60.083 1.00 66.75 801 THR A N 1
ATOM 5908 C CA . THR A 1 801 ? 9.341 -26.615 61.226 1.00 66.75 801 THR A CA 1
ATOM 5909 C C . THR A 1 801 ? 7.897 -26.440 60.780 1.00 66.75 801 THR A C 1
ATOM 5911 O O . THR A 1 801 ? 7.599 -25.546 59.993 1.00 66.75 801 THR A O 1
ATOM 5914 N N . SER A 1 802 ? 6.986 -27.293 61.254 1.00 68.62 802 SER A N 1
ATOM 5915 C CA . SER A 1 802 ? 5.559 -27.155 60.946 1.00 68.62 802 SER A CA 1
ATOM 5916 C C . SER A 1 802 ? 4.708 -27.199 62.210 1.00 68.62 802 SER A C 1
ATOM 5918 O O . SER A 1 802 ? 4.965 -27.995 63.110 1.00 68.62 802 SER A O 1
ATOM 5920 N N . SER A 1 803 ? 3.698 -26.333 62.284 1.00 60.12 803 SER A N 1
ATOM 5921 C CA . SER A 1 803 ? 2.691 -26.323 63.351 1.00 60.12 803 SER A CA 1
ATOM 5922 C C . SER A 1 803 ? 1.295 -26.351 62.737 1.00 60.12 803 SER A C 1
ATOM 5924 O O . SER A 1 803 ? 1.051 -25.713 61.713 1.00 60.12 803 SER A O 1
ATOM 5926 N N . THR A 1 804 ? 0.390 -27.133 63.326 1.00 58.91 804 THR A N 1
ATOM 5927 C CA . THR A 1 804 ? -1.006 -27.240 62.878 1.00 58.91 804 THR A CA 1
ATOM 5928 C C . THR A 1 804 ? -1.899 -26.580 63.914 1.00 58.91 804 THR A C 1
ATOM 5930 O O . THR A 1 804 ? -1.749 -26.841 65.104 1.00 58.91 804 THR A O 1
ATOM 5933 N N . HIS A 1 805 ? -2.815 -25.741 63.451 1.00 59.03 805 HIS A N 1
ATOM 5934 C CA . HIS A 1 805 ? -3.759 -24.991 64.269 1.00 59.03 805 HIS A CA 1
ATOM 5935 C C . HIS A 1 805 ? -5.178 -25.295 63.789 1.00 59.03 805 HIS A C 1
ATOM 5937 O O . HIS A 1 805 ? -5.394 -25.566 62.606 1.00 59.03 805 HIS A O 1
ATOM 5943 N N . GLU A 1 806 ? -6.138 -25.266 64.703 1.00 53.59 806 GLU A N 1
ATOM 5944 C CA . GLU A 1 806 ? -7.551 -25.531 64.434 1.00 53.59 806 GLU A CA 1
ATOM 5945 C C . GLU A 1 806 ? -8.365 -24.376 65.007 1.00 53.59 806 GLU A C 1
ATOM 5947 O O . GLU A 1 806 ? -8.234 -24.049 66.186 1.00 53.59 806 GLU A O 1
ATOM 5952 N N . LEU A 1 807 ? -9.155 -23.720 64.158 1.00 53.53 807 LEU A N 1
ATOM 5953 C CA . LEU A 1 807 ? -10.123 -22.729 64.605 1.00 53.53 807 LEU A CA 1
ATOM 5954 C C . LEU A 1 807 ? -11.381 -23.462 65.094 1.00 53.53 807 LEU A C 1
ATOM 5956 O O . LEU A 1 807 ? -11.801 -24.426 64.441 1.00 53.53 807 LEU A O 1
ATOM 5960 N N . PRO A 1 808 ? -11.985 -23.033 66.219 1.00 50.31 808 PRO A N 1
ATOM 5961 C CA . PRO A 1 808 ? -13.264 -23.574 66.661 1.00 50.31 808 PRO A CA 1
ATOM 5962 C C . PRO A 1 808 ? -14.323 -23.416 65.561 1.00 50.31 808 PRO A C 1
ATOM 5964 O O . PRO A 1 808 ? -14.245 -22.502 64.738 1.00 50.31 808 PRO A O 1
ATOM 5967 N N . ALA A 1 809 ? -15.282 -24.346 65.530 1.00 49.06 809 ALA A N 1
ATOM 5968 C CA . ALA A 1 809 ? -16.299 -24.428 64.487 1.00 49.06 809 ALA A CA 1
ATOM 5969 C C . ALA A 1 809 ? -17.029 -23.087 64.318 1.00 49.06 809 ALA A C 1
ATOM 5971 O O . ALA A 1 809 ? -17.627 -22.572 65.260 1.00 49.06 809 ALA A O 1
ATOM 5972 N N . LEU A 1 810 ? -16.977 -22.531 63.110 1.00 50.62 810 LEU A N 1
ATOM 5973 C CA . LEU A 1 810 ? -17.671 -21.302 62.760 1.00 50.62 810 LEU A CA 1
ATOM 5974 C C . LEU A 1 810 ? -19.015 -21.679 62.136 1.00 50.62 810 LEU A C 1
ATOM 5976 O O . LEU A 1 810 ? -19.055 -22.164 61.004 1.00 50.62 810 LEU A O 1
ATOM 5980 N N . THR A 1 811 ? -20.111 -21.494 62.870 1.00 46.38 811 THR A N 1
ATOM 5981 C CA . THR A 1 811 ? -21.457 -21.728 62.333 1.00 46.38 811 THR A CA 1
ATOM 5982 C C . THR A 1 811 ? -21.845 -20.565 61.422 1.00 46.38 811 THR A C 1
ATOM 5984 O O . THR A 1 811 ? -22.114 -19.455 61.875 1.00 46.38 811 THR A O 1
ATOM 5987 N N . LEU A 1 812 ? -21.868 -20.797 60.115 1.00 50.25 812 LEU A N 1
ATOM 5988 C CA . LEU A 1 812 ? -22.267 -19.794 59.133 1.00 50.25 812 LEU A CA 1
ATOM 5989 C C . LEU A 1 812 ? -23.777 -19.879 58.916 1.00 50.25 812 LEU A C 1
ATOM 5991 O O . LEU A 1 812 ? -24.280 -20.912 58.472 1.00 50.25 812 LEU A O 1
ATOM 5995 N N . ILE A 1 813 ? -24.481 -18.790 59.233 1.00 47.06 813 ILE A N 1
ATOM 5996 C CA . ILE A 1 813 ? -25.921 -18.654 59.014 1.00 47.06 813 ILE A CA 1
ATOM 5997 C C . ILE A 1 813 ? -26.146 -17.658 57.876 1.00 47.06 813 ILE A C 1
ATOM 5999 O O . ILE A 1 813 ? -25.905 -16.464 58.044 1.00 47.06 813 ILE A O 1
ATOM 6003 N N . ALA A 1 814 ? -26.602 -18.143 56.721 1.00 50.16 814 ALA A N 1
ATOM 6004 C CA . ALA A 1 814 ? -26.921 -17.300 55.569 1.00 50.16 814 ALA A CA 1
ATOM 6005 C C . ALA A 1 814 ? -28.423 -17.328 55.263 1.00 50.16 814 ALA A C 1
ATOM 6007 O O . ALA A 1 814 ? -29.056 -18.387 55.300 1.00 50.16 814 ALA A O 1
ATOM 6008 N N . TYR A 1 815 ? -28.962 -16.154 54.930 1.00 45.12 815 TYR A N 1
ATOM 6009 C CA . TYR A 1 815 ? -30.331 -15.966 54.462 1.00 45.12 815 TYR A CA 1
ATOM 6010 C C . TYR A 1 815 ? -30.288 -15.659 52.971 1.00 45.12 815 TYR A C 1
ATOM 6012 O O . TYR A 1 815 ? -29.695 -14.663 52.563 1.00 45.12 815 TYR A O 1
ATOM 6020 N N . VAL A 1 816 ? -30.907 -16.511 52.160 1.00 48.84 816 VAL A N 1
ATOM 6021 C CA . VAL A 1 816 ? -31.058 -16.253 50.725 1.00 48.84 816 VAL A CA 1
ATOM 6022 C C . VAL A 1 816 ? -32.523 -15.970 50.459 1.00 48.84 816 VAL A C 1
ATOM 6024 O O . VAL A 1 816 ? -33.378 -16.782 50.818 1.00 48.84 816 VAL A O 1
ATOM 6027 N N . ASN A 1 817 ? -32.793 -14.815 49.854 1.00 40.12 817 ASN A N 1
ATOM 6028 C CA . ASN A 1 817 ? -34.101 -14.507 49.305 1.00 40.12 817 ASN A CA 1
ATOM 6029 C C . ASN A 1 817 ? -34.179 -15.154 47.919 1.00 40.12 817 ASN A C 1
ATOM 6031 O O . ASN A 1 817 ? -33.491 -14.729 46.991 1.00 40.12 817 ASN A O 1
ATOM 6035 N N . VAL A 1 818 ? -34.928 -16.244 47.814 1.00 47.09 818 VAL A N 1
ATOM 6036 C CA . VAL A 1 818 ? -35.197 -16.915 46.545 1.00 47.09 818 VAL A CA 1
ATOM 6037 C C . VAL A 1 818 ? -36.391 -16.191 45.914 1.00 47.09 818 VAL A C 1
ATOM 6039 O O . VAL A 1 818 ? -37.430 -16.131 46.576 1.00 47.09 818 VAL A O 1
ATOM 6042 N N . PRO A 1 819 ? -36.245 -15.601 44.711 1.00 42.94 819 PRO A N 1
ATOM 6043 C CA . PRO A 1 819 ? -37.330 -14.876 44.051 1.00 42.94 819 PRO A CA 1
ATOM 6044 C C . PRO A 1 819 ? -38.560 -15.747 43.776 1.00 42.94 819 PRO A C 1
ATOM 6046 O O . PRO A 1 819 ? -38.395 -16.975 43.567 1.00 42.94 819 PRO A O 1
#

Mean predicted aligned error: 16.86 Å

Nearest PDB structures (foldseek):
  8g4l-assembly1_o  TM=3.103E-01  e=1.198E+00  Homo sapiens
  2vmf-assembly2_B  TM=1.215E-01  e=1.847E+00  Bacteroides thetaiotaomicron VPI-5482
  2vot-assembly1_A  TM=1.081E-01  e=1.847E+00  Bacteroides thetaiotaomicron VPI-5482

Foldseek 3Di:
DDDDDDDDDDDDDDDDDDDDDDDDPDDDDDDDDDDDDDDDDDPDPPPPCLQPPDQPDADADDQWDWEDEVQWIKGADGNQWARSFDPDDKHKYADADDPLADADDQKDFFFPPHSKMKIASAPFKTFGPDWQRIKTKTFGNVVPADPLQPALQFKWKWKADPVLSAIDTGRAFDDPRIGIGIDGIFANMIIMTIMGRSQKAKAKADADDADPQDPDADQVDDALALIAIEIERCPPVLLQVLLCLLVVNPDTDDPVSSVVLSHPLPRVLLSLLQSVCVSLRFFHFQFDWDAACRHRHGDRHIYGYEYADQDDWAQPQDDSNHRATPLGGGNGYTYQHSNQSNDDLVVLDDHSSLSSSLRSQLSSLVSLLNPALQQLLVSLLLSNQRSRCSSVVHPATDQSGPDLQLAQQLQDAHRDNDPPGSNSNNNVLLQSLCCVVFPVRDSSLVRLLSNLQSVLLQVVLVPDPGVSVSSSCSSSPNQLSSQVSNQVSCCVRRVHGPLVSLQVSCVLQQFAQDVVRSRPHPPQHNHDGRPSSQDDDPDPLRGLEAEWEAAQVVQDTPDQKDKDFFAWASHKGKYKYFYPAADPQGKKKKKAKDWPDPPFDKWKWKAWPRDIDIDDRIDIDPRHRNDRTMIMIMMHGNDNSGTIIMMIGIGIGGPPPPFDFDPWDWDDPDPQWIWTWTWTDDPPDIAIAIFTDDPDFGWGWGWGWDDPDLAKIKIKIATDDGDDDDDPFKDKAWWWFWAWDADDDGDPDTDTDRDRIDIDIDHPPDWDDPDPQKTKDWTWTKTKTKIWIWGQDPVRDIDIDIDIDIDGTDIDIDIRRHD

Radius of gyration: 37.17 Å; Cα contacts (8 Å, |Δi|>4): 1789; chains: 1; bounding box: 70×101×118 Å

pLDDT: mean 70.21, std 21.06, range [21.25, 97.19]

Sequence (819 aa):
MPRSTSPKTRLAGLTALLVTSLTALGACSSDDGTTTPPAPAGFGGAVNDDWDLTPPRCTGAVTGGTFSSGAFSVTVGEGEISRCVNASAPSARGASKPAELPIGAGETIVTGGAEAYRLDLGERGFHTAKPGAVVVKVPFDAAKVPAASRSPRSVFLRLHDPKDHAVVDVTGRLEGDAVVAELRGLPASMDVVVVLNPAMRAMAIPAPKRAKAAVGHVTPETWGAHTFCVVYDPTEPSVVEATARALALTGPPSLADIDTVAKTKIGAPAAKASQEYEATGFRQPDLAIGATEAEPCGGTDPRFFVHWAKEGNFFRGLDPAEVVAPDGNHYGRIYIATKSTTWTLAANRATVDEVIAHELFHAVQAGYALMAGSMRGYKEGTATTYGRSLALGAREAQVRSLSPAETFMLSQYLMISVQGSALPYSNQDFFAYVARAKNGGNLGYLTGTFNALHDAIERAAAALPTEEAKDALRWSPPRTTLLDAMDEAFRKNLGTDLRSEYVEFLRERAADHGPNGFFGREGEPQQGFARDLFVTDADPAKSARFETTIDPRTCTVTTPVFGLAQVAPLAARTVRLTPTATSESPVAIHVKVDGDGAGTRFGGIATIAGATQKLENETIVESFGKTNEPIDLVFANLDFGGRRDLAVRVTCEAMVDTSVALAPFTWDVGDGHAFTVNANVSGPGVKLSAQEVRPSLANVAEVELASSLPTSLGVALRVTPPATKTQAGTTTTYTIVGYAYQTKEPSTQPKTDTGATTRFTLDGGTTKDLGGGLRLFSADLVVKYRITSTYVDAEGATQTTSSTHELPALTLIAYVNVP

Secondary structure (DSSP, 8-state):
-------------------------------------PPPPSS------TT--PPPP-------EEEEETTEEEEE-TT-S-TTS-SS--EEEEEPPPTT----TT-EE-BSSSSEEEEE-TTS-EE-SSTTSEEEEEEB-GGGS-GGG-STTTEEEEEEETTTTEEEEE--EEETTEEEEEESEE-SEEEEEEEE-TT-EEEEEPPPPPPPPPTT---SS--S--EEEEEE-TTSHHHHHHHHHHTT-SSPPPHHHHHHHIIIIIIHHHHHHHHHHHHHTPPPPS-PEE-STTSTT-SSS-EEEEEEESS--EEESS-TTS---TT-----EEEEEGGGGG--GGGTS--HHHHHHHHHHHHHHHHTT---GGGHHHHHHHHHHHHHHHHTT-SS-----S-GGGS--TTSPTT---TTSSHHHHTHHHHHHHHHHHSTT--THHHHHHHHHHHHHHHHHHTSSSHHHHHHHHHS--HHHHHHHHHHHHHHHHSS-HHHHHHHHHHHHHS---TT-TT--TTS-SSS--GGGSPPPS-GGG-SEEEEEEETTTTEES--EEEEEEEPBT-EEEEEEEESS--SS-EEEEEEEEESSTT--EEEEEEETTEEEEE-SEEEEEEETSSSPPEEEEEEE--SSS-EEEEEEEEEEE------EEEEEEEE-STT-EEEEEEEEETTEEEEEEEE--SS----EEEEEEEEETTEEEEEEEEPPP---PPTT-EEEEEE-----SSSS--S-PPP--SSEEEEE--S--EEEEETTEEEEEEEE--EEEEEEEEE-TTS-EEEEEEEEEPPPEEEEEEEE--

Solvent-accessible surface area (backbone atoms only — not comparable to full-atom values): 45062 Å² total; per-residue (Å²): 138,81,89,85,81,84,82,90,83,89,86,86,84,88,90,82,89,88,90,84,87,91,84,81,93,75,81,91,74,91,80,88,81,90,80,91,78,79,88,78,89,68,102,72,75,76,83,66,70,81,82,70,74,73,67,74,86,60,76,22,78,50,36,53,49,75,43,55,41,87,78,30,36,39,36,33,42,76,76,53,34,50,40,49,23,20,89,48,82,68,46,43,37,74,34,73,65,60,89,85,62,85,75,58,93,80,46,42,81,27,26,35,100,30,58,15,35,35,40,36,30,45,87,26,18,47,46,35,93,50,83,60,40,26,38,42,33,41,30,32,36,59,90,77,43,56,80,95,42,74,38,22,49,18,35,29,38,38,40,32,12,81,87,52,70,6,64,43,82,43,68,20,32,65,58,88,53,23,42,38,31,73,30,24,43,38,26,21,40,36,40,39,31,29,36,35,29,75,67,41,44,50,42,68,32,74,51,67,85,79,72,81,62,66,89,83,66,86,55,97,63,80,61,83,49,60,24,33,28,39,36,36,48,74,78,42,64,51,45,40,53,30,36,17,60,55,68,69,50,96,55,85,58,52,71,69,51,43,54,47,43,50,44,64,50,45,32,48,37,43,32,50,40,51,51,52,42,51,53,59,36,44,62,47,51,46,50,48,73,47,48,42,62,52,34,51,52,39,48,70,66,34,18,34,49,36,34,58,30,77,69,56,72,41,37,33,60,80,42,73,45,34,55,61,13,83,70,68,37,33,74,27,36,36,34,38,20,27,73,37,61,58,39,40,77,87,69,76,40,67,30,32,43,17,51,44,26,21,24,50,40,49,26,27,38,40,46,47,61,63,67,28,61,68,37,37,7,45,54,39,4,50,20,43,14,50,10,36,11,60,55,68,69,45,74,42,47,28,70,76,59,77,49,76,63,42,43,54,43,46,45,46,38,74,33,41,51,67,80,96,54,56,57,22,45,4,40,12,54,59,53,21,30,50,12,47,79,62,44,79,8,34,68,55,62,48,43,58,28,47,50,33,33,35,53,42,43,53,54,60,23,71,74,44,97,41,68,43,56,20,51,36,34,50,37,56,55,57,65,42,58,46,51,53,23,39,24,52,25,28,36,72,71,57,74,42,41,45,62,60,52,49,47,52,48,47,46,49,64,41,34,44,28,52,102,82,35,76,71,84,44,75,90,57,69,56,59,50,71,46,66,83,32,33,66,60,55,100,44,78,94,60,39,19,56,47,77,36,45,30,34,34,82,76,43,46,54,79,62,40,65,46,81,44,72,64,37,38,33,56,12,31,38,34,43,36,42,34,37,76,40,68,21,96,59,29,15,32,36,39,40,32,58,46,54,81,51,93,82,66,39,67,40,31,33,36,35,46,87,79,45,78,42,77,41,53,67,67,32,76,43,71,61,39,18,56,48,73,60,45,38,42,34,37,39,27,30,58,31,58,92,45,60,39,42,35,36,44,35,49,47,54,43,75,55,75,87,65,66,54,75,49,79,69,46,77,48,73,78,60,99,81,43,37,28,47,35,41,43,43,33,60,83,103,46,61,48,53,44,58,45,74,62,65,97,82,69,86,66,56,54,51,52,48,65,51,69,93,52,101,81,47,60,35,44,34,48,35,71,51,77,68,92,68,86,80,60,92,81,59,54,75,50,73,41,52,43,59,46,80,40,91,58,103,64,82,73,93,71,85,66,82,51,89,52,78,61,54,80,48,79,63,80,85,85,65,66,48,76,72,61,93,44,32,33,39,39,73,39,50,35,42,40,36,36,38,46,38,42,38,34,59,49,99,87,71,50,81,45,78,50,75,52,79,49,71,50,77,68,45,72,47,77,46,80,45,78,50,132